Protein AF-0000000079915700 (afdb_homodimer)

Solvent-accessible surface area (backbone atoms only — not comparable to full-atom values): 70253 Å² total; per-residue (Å²): 129,79,84,61,72,40,55,61,65,87,54,81,86,52,59,34,24,70,40,49,73,77,46,69,54,58,79,73,64,69,54,52,64,50,30,50,51,17,55,50,58,66,35,74,70,48,70,29,42,58,38,40,50,50,40,52,49,50,42,50,50,49,48,72,73,40,76,40,50,78,87,48,44,68,60,30,48,52,44,29,26,35,45,32,32,37,29,43,17,46,44,50,23,16,15,39,46,41,52,65,52,23,47,11,18,38,17,17,29,24,29,50,48,38,42,37,39,41,46,64,70,57,42,56,64,85,54,38,55,60,51,23,23,49,49,14,22,53,56,15,36,52,54,9,45,44,30,40,73,67,62,40,58,38,60,63,54,20,48,33,45,21,43,33,37,36,27,50,17,40,51,54,35,66,75,39,54,77,51,50,66,49,82,70,93,48,69,71,46,48,38,39,66,74,25,62,55,96,86,32,47,32,48,46,45,52,34,51,53,51,48,52,51,51,42,47,40,52,73,73,34,72,64,19,48,52,33,28,41,30,9,62,35,55,66,63,26,45,72,72,66,44,62,56,47,59,52,48,22,50,29,29,20,46,25,16,26,24,16,8,48,24,14,51,55,48,39,44,61,62,66,68,72,60,50,65,44,37,65,65,41,32,56,54,33,50,37,11,27,46,37,14,34,36,36,83,72,19,33,38,64,50,53,67,37,21,42,52,15,27,46,37,52,24,50,50,46,46,28,34,49,58,71,71,48,59,72,51,56,46,48,24,52,47,24,52,49,38,52,53,47,52,52,49,49,53,52,45,54,54,49,44,54,50,46,30,65,68,20,55,67,54,36,33,59,40,72,73,64,76,83,58,75,52,77,45,78,90,46,67,47,35,78,42,56,64,52,56,73,32,49,64,32,33,63,78,70,39,52,20,20,30,17,55,47,68,48,98,87,48,36,37,34,36,17,15,61,85,7,36,27,34,35,20,78,34,74,82,31,60,77,53,45,78,47,27,76,74,42,51,30,29,27,20,55,35,46,42,95,85,70,37,40,32,36,17,16,14,54,60,12,34,32,36,32,45,98,85,27,54,69,40,81,54,41,44,53,41,78,60,61,90,84,52,93,58,81,47,22,53,34,23,16,21,34,12,30,28,42,43,61,87,54,29,35,38,33,16,25,27,24,48,82,43,40,46,90,45,48,64,58,49,69,63,19,49,43,52,45,4,28,34,35,38,28,40,76,85,38,55,40,41,56,50,26,27,31,28,30,35,26,28,9,23,29,53,34,79,74,36,34,30,34,37,36,20,22,29,66,64,13,28,30,33,35,37,24,73,38,73,94,51,46,54,32,34,34,73,46,37,71,52,48,48,27,27,37,28,28,40,28,56,35,30,61,70,33,32,29,32,11,22,32,20,48,68,42,74,65,55,54,51,48,32,60,34,25,67,60,50,42,50,41,65,74,75,41,59,74,89,68,50,86,56,64,59,50,61,41,18,32,36,34,30,30,41,87,79,42,47,79,72,43,51,40,18,28,73,74,33,75,78,55,28,31,25,29,19,40,38,54,55,96,57,28,39,35,32,15,4,59,81,22,40,38,30,36,45,32,80,56,56,74,92,65,51,45,71,49,64,61,71,53,46,29,69,57,80,82,73,65,64,71,71,73,73,71,108,130,79,84,60,72,41,56,62,64,88,52,82,83,52,60,35,24,69,40,46,73,76,46,71,55,58,78,74,64,70,55,53,64,50,29,49,51,16,54,50,59,66,35,74,70,46,71,31,42,57,39,40,51,52,42,52,50,50,42,51,51,48,49,73,73,40,77,40,52,77,86,46,44,68,60,33,47,53,43,29,26,35,45,32,32,38,31,45,18,45,44,51,23,16,14,37,46,42,51,67,51,23,46,11,18,39,17,16,31,24,29,50,48,38,43,37,39,41,46,65,68,58,44,56,64,83,54,38,55,59,49,22,23,49,49,14,22,51,57,14,36,52,56,10,45,44,30,39,74,68,62,42,59,38,61,63,53,19,49,32,44,20,43,32,36,35,27,49,18,40,52,54,34,65,75,39,55,75,51,49,67,51,82,71,94,48,69,72,48,48,39,41,67,71,25,62,54,96,85,32,46,32,50,46,46,54,33,50,53,51,48,52,52,52,42,46,40,49,73,74,34,71,63,18,49,52,33,27,41,31,9,62,36,55,66,64,27,44,74,72,68,44,62,56,46,59,52,48,21,48,29,29,20,45,25,16,26,25,15,8,47,24,13,52,56,48,39,44,62,63,67,68,75,61,50,64,44,39,66,65,41,32,58,54,33,50,38,12,26,47,38,14,35,36,36,83,72,20,33,38,63,49,54,68,37,21,42,52,15,28,47,35,52,25,50,50,47,47,26,33,49,59,71,70,48,60,72,52,56,45,48,25,53,47,25,51,50,40,52,53,47,52,53,48,52,53,51,46,54,53,48,46,54,51,45,30,64,68,20,56,68,56,34,34,60,40,72,73,63,76,83,58,74,52,75,45,78,91,46,68,48,35,80,43,56,66,51,54,73,31,50,64,32,33,64,79,70,38,53,18,20,30,18,54,45,67,50,98,86,47,36,38,34,34,16,15,62,84,7,36,27,34,36,20,79,32,75,81,31,60,79,54,46,79,46,28,74,73,41,52,31,29,26,20,54,35,47,42,95,87,68,36,39,33,35,17,16,15,54,59,11,34,32,35,32,46,99,86,26,54,68,40,82,54,41,42,52,40,77,60,60,89,85,50,91,58,82,49,21,54,33,22,15,23,35,13,31,28,40,42,62,85,54,28,35,38,32,15,24,28,25,48,81,42,42,45,90,44,48,66,57,50,68,63,18,49,43,53,44,3,29,33,34,37,29,40,77,86,39,56,40,42,56,51,27,27,31,27,30,34,25,28,10,23,27,52,34,79,73,36,36,31,36,37,36,20,22,29,66,63,13,31,30,32,36,36,24,74,38,72,95,52,46,54,33,35,33,72,45,36,70,51,47,49,28,26,38,27,27,43,28,56,35,31,60,69,34,31,29,32,12,21,33,21,49,67,42,76,65,53,55,52,49,32,59,33,25,68,59,52,40,50,42,65,74,74,39,58,75,88,70,51,87,56,65,58,50,62,40,21,33,37,33,30,30,41,86,80,41,48,78,71,42,50,40,19,27,73,76,32,75,77,52,29,30,26,29,20,40,39,54,56,98,57,27,39,35,33,16,4,58,82,22,41,36,30,35,45,34,80,55,56,76,90,63,52,45,67,49,64,59,69,54,47,31,68,58,79,84,74,64,66,71,71,73,71,72,108

pLDDT: mean 88.09, std 10.74, range [24.89, 98.62]

Nearest PDB structures (foldseek):
  8kg3-assembly9_I  TM=8.104E-01  e=1.208E-16  Oryza sativa Japonica Group
  6s5u-assembly3_B  TM=8.094E-01  e=1.417E-15  Ophiorrhiza pumila
  3e5z-assembly2_B  TM=7.917E-01  e=1.517E-10  Deinococcus radiodurans
  7lb8-assembly1_B  TM=5.459E-01  e=9.182E-03  Escherichia coli K-12
  6v4u-assembly1_C  TM=4.472E-01  e=5.820E-03  Homo sapiens

Radius of gyration: 44.06 Å; Cα contacts (8 Å, |Δi|>4): 3462; chains: 2; bounding box: 114×114×82 Å

Secondary structure (DSSP, 8-state):
-----B---S-TTS-SEEGGGGGT--GGGGS-HHHHHHHHHHSHHHHTHHHHHHHHHHHHHHHHHSS--GGGHHHHHHHHHHHHHHHHHHHHHHHTT---TTHHHHHHHHHHHHHIIIIIS---HHHHHHHHHHHHHHHHHHHHHHHHTS---HHHHHHHHHHHHHHHHHHHHHHTHHHHTS----HHHHHHHH-EETTEEHHHHHHHHHHHHHHHHHHHSHHHHHHHHHHH-HHHHHHTT--HHHHHHHHHHHHHHHHHHHHHHHHHHH----TTTTTTHHHHHHHHHHHTT--SSSS---HHHHHHHHHHHHHHHHHHHHTT--HHHHHHHHHHHHHHHHHHHHHHHHHHHHHHHHHS--PPP----PPP-TT-TTSTT----TTTTPPEESTTT-S----EEE-TT-EEEEE-TTSEEEEEESTT-SS-EEEEE--SEEEEEEE-TTSPEEEEEETTEEEEE-TT--EEEEE-B-PPPTT-SS---B---EEEEEE-TTS-EEEEE--SSS-GGGHHHHHHH--S-EEEEEE-TTS-EEEEEEEESSEEEEEE-TTSSEEEEEEGGGTEEEEEE-SSTTTT-EEEEE-S-SEEE---EE-TTS-EEEEEEEE--HHHHHHHH-HHHHHHHHHHS-GGG-----TT--EEEEE-TTS-EEEEEE-SS-SS-S---EEEEETTEEEEE-TT-SSEEEEEPPGGG--S--TTSPTTSS----TTTT--/-----B---S-TTS-SEEGGGGGT--GGGGS-HHHHHHHHHHSHHHHTHHHHHHHHHHHHHHHHHSS--GGGHHHHHHHHHHHHHHHHHHHHHHHTT---TTHHHHHHHHHHHHHIIIIIS---HHHHHHHHHHHHHHHHHHHHHHHHTS---HHHHHHHHHHHHHHHHHHHHHHTHHHHTS----HHHHHHHH-EETTEEHHHHHHHHHHHHHHHHHHHSHHHHHHHHHHH-HHHHHHTT--HHHHHHHHHHHHHHHHHHHHHHHHHHH----TTTTTTHHHHHHHHHHHTT--SSSS---HHHHHHHHHHHHHHHHHHHHTT--HHHHHHHHHHHHHHHHHHHHHHHHHHHHHHHHHS--PPP----PPP-TT-TTSTT----TTTTPPEESTTT-S--S-EEE-TT-EEEEE-TTSEEEEEESTT-SS-EEEEE--SEEEEEEE-TTSPEEEEEETTEEEEE-TT--EEEEE-B-PPPTT-SS---B---EEEEEE-TTS-EEEEE--SSS-GGGHHHHHHH--S-EEEEEE-TTS-EEEEEEEESSEEEEEE-TTSSEEEEEEGGGTEEEEEE-SSTTTT-EEEEE-S-SEEE---EE-TTS-EEEEEEEE--HHHHHHHH-HHHHHHHHHHS-GGG-----TT--EEEEE-TTS-EEEEEE-SS-SS-S---EEEEETTEEEEE-TT-SSEEEEEPPGGG--S--TTSPTTSS----TTTT--

Foldseek 3Di:
DPQDKWFDDPPPLDFAIACQVVQVDDPVLQDLVLQVLLLVLPDQVVLLPVLLVVLVVLLVCLVVPFPQDPVCVLVLLLLLLLLLLLLLLQLLLLQLQAGALQLLLLLLQLLLQLLCCCQPVNDDNVCSQVVSLQSLLVLLLVLLCCCLPVVDHRPVSNVVSSVVSLVVSQVSLVVCVVRSPDDDDDPVLQCQQPNADPNHRNSNVVSVVVQVVSQCCLPPHPLVVLSLVNLVPVVVSVVVPRPSSVSNSVSSSSSSSSSSNSSSSCCSVPVDSDSCGSPPSSLLLVLLQVSLSRDNSHNDGGSVSSSSSSSSLSSLVSRCVSVVHDPVVSSVVSVVSSVVSVVVSVVSVVVSVVSSVLSNFRAGFGAADDADDLCDPPDLSPADAQQVPFDWAQFQNAAAFQDWDAAPQGWIWTWAQQQFIWIANHRPRNPTDGLERRDAGWAAWAAFQVRWIWTQHAQAGIWTADPNHYIHHLEFFADASPPDSDGQTGQHAWHYWYAFPQRKIKTKRQASPDTNVVVLSLLLRQWQGIFIWIADPVRHIGTNYGRARRWAAWDQAQQRQWIWIFRQSQQFIWIAGCDDPCHRMITTQAGRHQAGWHYWFDAQARWIKIKGQAGDDPVNSVCSRPSVVSSVCVVVDPSVPDPRGQSQWMKMWIAHPNRHTDHIHTNPVSPQPRGWRDWYDDLQWIWTGGRRHSTIGIGGHDPVRHHQHDRNHHRPPPPRDDPVVSVD/DPQDKWFDDPPPLDFAIACQVVQVDDPVLQDLVLQVLLLVLPDQVVLLPVLLVVLVVLLVVLVVPFPQDPVCVLVLLLLLLLLLLLLLLQLLLLQLQAGALQLLLLLLQLLLQLLCCCQPVNDDNVCSQVVSLQSLLVLLLVLLCCCLPVVDHRPVSNVVSSVVSLVVSQVSLVVCVVRSPDDDDDPVLQCQQPNDDPNHRNSNVVSVVVQVVSQCCLPPHPLVVLSLVNLVPVVVSVVVPRPSSVSNSVSSSSSSSSSSNSSSSCCSVPVDSDSCGSPCSSLLLVLLQVSLSRDNSHNDGGSVSSSSSSSSLSSLVSRCVSVVHDVVVSSVVSVVSSVVSVVVSVVCVVVSVVSSVLSNFRAGFGAADDADDLCDPPDLSPADAQQVPFDWAQFQNAAAFQEWDAAPQGWIWTWAQQQFIWIANHRPRNPTDGLERRDAGWAAWAAFQVRWIWTQHAQAGIWTADPNHYIHHLEFFADASPPDSDGQTGQHAWHYWYAFPQRKIKTKRQASPDTNVVVLSLLLRQWQGIFIWIADPVSHIGTNYGRARRWAAWDQAQQRQWIWIFRQSQQFIWIAGCDDPCHRMITTQGGRHQAGWHYWFDAQARKIKIKGQAGDDPVNSVCSRPSVVSSVCVVVDDSVPDPRGQSQWMKMWIAHPNRHTDHIHTNPVSPQPRGWRDWYDDLQWIWTGGRRHSTIGIGGHDPVRHHQADRNHHRPPPPRPDPVVSVD

Structure (mmCIF, N/CA/C/O backbone):
data_AF-0000000079915700-model_v1
#
loop_
_entity.id
_entity.type
_entity.pdbx_description
1 polymer 'Strictosidine synthase conserved region domain-containing protein'
#
loop_
_atom_site.group_PDB
_atom_site.id
_atom_site.type_symbol
_atom_site.label_atom_id
_atom_site.label_alt_id
_atom_site.label_comp_id
_atom_site.label_asym_id
_atom_site.label_entity_id
_atom_site.label_seq_id
_atom_site.pdbx_PDB_ins_code
_atom_site.Cartn_x
_atom_site.Cartn_y
_atom_site.Cartn_z
_atom_site.occupancy
_atom_site.B_iso_or_equiv
_atom_site.auth_seq_id
_atom_site.auth_comp_id
_atom_site.auth_asym_id
_atom_site.auth_atom_id
_atom_site.pdbx_PDB_model_num
ATOM 1 N N . MET A 1 1 ? -24.891 -38.25 -36.438 1 33.97 1 MET A N 1
ATOM 2 C CA . MET A 1 1 ? -24.406 -38.469 -35.094 1 33.97 1 MET A CA 1
ATOM 3 C C . MET A 1 1 ? -24.109 -39.969 -34.844 1 33.97 1 MET A C 1
ATOM 5 O O . MET A 1 1 ? -25 -40.812 -35 1 33.97 1 MET A O 1
ATOM 9 N N . THR A 1 2 ? -22.984 -40.406 -35.219 1 41.81 2 THR A N 1
ATOM 10 C CA . THR A 1 2 ? -22.641 -41.812 -35.281 1 41.81 2 THR A CA 1
ATOM 11 C C . THR A 1 2 ? -22.828 -42.469 -33.906 1 41.81 2 THR A C 1
ATOM 13 O O . THR A 1 2 ? -22.531 -41.875 -32.875 1 41.81 2 THR A O 1
ATOM 16 N N . THR A 1 3 ? -23.797 -43.344 -33.781 1 53.81 3 THR A N 1
ATOM 17 C CA . THR A 1 3 ? -24.094 -44.25 -32.688 1 53.81 3 THR A CA 1
ATOM 18 C C . THR A 1 3 ? -22.812 -44.969 -32.219 1 53.81 3 THR A C 1
ATOM 20 O O . THR A 1 3 ? -22.453 -46.031 -32.719 1 53.81 3 THR A O 1
ATOM 23 N N . THR A 1 4 ? -21.875 -44.188 -31.75 1 64.56 4 THR A N 1
ATOM 24 C CA . THR A 1 4 ? -20.578 -44.781 -31.453 1 64.56 4 THR A CA 1
ATOM 25 C C . THR A 1 4 ? -20.594 -45.438 -30.078 1 64.56 4 THR A C 1
ATOM 27 O O . THR A 1 4 ? -21.016 -44.844 -29.094 1 64.56 4 THR A O 1
ATOM 30 N N . THR A 1 5 ? -20.531 -46.719 -30.031 1 71.31 5 THR A N 1
ATOM 31 C CA . THR A 1 5 ? -20.297 -47.562 -28.859 1 71.31 5 THR A CA 1
ATOM 32 C C . THR A 1 5 ? -18.828 -47.469 -28.422 1 71.31 5 THR A C 1
ATOM 34 O O . THR A 1 5 ? -17.938 -47.594 -29.25 1 71.31 5 THR A O 1
ATOM 37 N N . LEU A 1 6 ? -18.672 -47.031 -27.062 1 79 6 LEU A N 1
ATOM 38 C CA . LEU A 1 6 ? -17.312 -46.844 -26.578 1 79 6 LEU A CA 1
ATOM 39 C C . LEU A 1 6 ? -16.969 -47.875 -25.5 1 79 6 LEU A C 1
ATOM 41 O O . LEU A 1 6 ? -17.859 -48.312 -24.766 1 79 6 LEU A O 1
ATOM 45 N N . ARG A 1 7 ? -15.664 -48.344 -25.469 1 76.06 7 ARG A N 1
ATOM 46 C CA . ARG A 1 7 ? -15.133 -49.219 -24.438 1 76.06 7 ARG A CA 1
ATOM 47 C C . ARG A 1 7 ? -13.844 -48.656 -23.844 1 76.06 7 ARG A C 1
ATOM 49 O O . ARG A 1 7 ? -13.219 -47.781 -24.438 1 76.06 7 ARG A O 1
ATOM 56 N N . ARG A 1 8 ? -13.562 -49.062 -22.609 1 74.81 8 ARG A N 1
ATOM 57 C CA . ARG A 1 8 ? -12.312 -48.625 -21.984 1 74.81 8 ARG A CA 1
ATOM 58 C C . ARG A 1 8 ? -11.109 -49.062 -22.812 1 74.81 8 ARG A C 1
ATOM 60 O O . ARG A 1 8 ? -11.016 -50.25 -23.219 1 74.81 8 ARG A O 1
ATOM 67 N N . GLY A 1 9 ? -10.289 -48.188 -23.266 1 64.25 9 GLY A N 1
ATOM 68 C CA . GLY A 1 9 ? -9.094 -48.5 -24.047 1 64.25 9 GLY A CA 1
ATOM 69 C C . GLY A 1 9 ? -7.949 -49 -23.188 1 64.25 9 GLY A C 1
ATOM 70 O O . GLY A 1 9 ? -8.039 -49 -21.953 1 64.25 9 GLY A O 1
ATOM 71 N N . PRO A 1 10 ? -6.992 -49.625 -23.781 1 59.62 10 PRO A N 1
ATOM 72 C CA . PRO A 1 10 ? -5.859 -50.25 -23.094 1 59.62 10 PRO A CA 1
ATOM 73 C C . PRO A 1 10 ? -4.875 -49.219 -22.516 1 59.62 10 PRO A C 1
ATOM 75 O O . PRO A 1 10 ? -3.979 -49.594 -21.75 1 59.62 10 PRO A O 1
ATOM 78 N N . ASN A 1 11 ? -5.008 -48 -22.797 1 57.69 11 ASN A N 1
ATOM 79 C CA . ASN A 1 11 ? -4.039 -47 -22.344 1 57.69 11 ASN A CA 1
ATOM 80 C C . ASN A 1 11 ? -4.125 -46.781 -20.844 1 57.69 11 ASN A C 1
ATOM 82 O O . ASN A 1 11 ? -5.137 -46.312 -20.328 1 57.69 11 ASN A O 1
ATOM 86 N N . PRO A 1 12 ? -3.145 -47.281 -20.172 1 56.75 12 PRO A N 1
ATOM 87 C CA . PRO A 1 12 ? -3.152 -47.219 -18.719 1 56.75 12 PRO A CA 1
ATOM 88 C C . PRO A 1 12 ? -3.203 -45.781 -18.188 1 56.75 12 PRO A C 1
ATOM 90 O O . PRO A 1 12 ? -3.58 -45.562 -17.031 1 56.75 12 PRO A O 1
ATOM 93 N N . LEU A 1 13 ? -2.854 -44.906 -19 1 60.78 13 LEU A N 1
ATOM 94 C CA . LEU A 1 13 ? -2.842 -43.531 -18.516 1 60.78 13 LEU A CA 1
ATOM 95 C C . LEU A 1 13 ? -4.246 -42.938 -18.531 1 60.78 13 LEU A C 1
ATOM 97 O O . LEU A 1 13 ? -4.508 -41.906 -17.875 1 60.78 13 LEU A O 1
ATOM 101 N N . ARG A 1 14 ? -5.055 -43.656 -19.312 1 63 14 ARG A N 1
ATOM 102 C CA . ARG A 1 14 ? -6.41 -43.125 -19.422 1 63 14 ARG A CA 1
ATOM 103 C C . ARG A 1 14 ? -7.312 -43.688 -18.328 1 63 14 ARG A C 1
ATOM 105 O O . ARG A 1 14 ? -7.277 -44.875 -18.047 1 63 14 ARG A O 1
ATOM 112 N N . ARG A 1 15 ? -7.809 -42.781 -17.719 1 75.12 15 ARG A N 1
ATOM 113 C CA . ARG A 1 15 ? -8.711 -43.125 -16.625 1 75.12 15 ARG A CA 1
ATOM 114 C C . ARG A 1 15 ? -10.148 -43.281 -17.125 1 75.12 15 ARG A C 1
ATOM 116 O O . ARG A 1 15 ? -10.773 -42.281 -17.516 1 75.12 15 ARG A O 1
ATOM 123 N N . GLY A 1 16 ? -10.641 -44.5 -17.25 1 82.06 16 GLY A N 1
ATOM 124 C CA . GLY A 1 16 ? -12.016 -44.781 -17.609 1 82.06 16 GLY A CA 1
ATOM 125 C C . GLY A 1 16 ? -12.273 -44.719 -19.109 1 82.06 16 GLY A C 1
ATOM 126 O O . GLY A 1 16 ? -11.328 -44.75 -19.906 1 82.06 16 GLY A O 1
ATOM 127 N N . ILE A 1 17 ? -13.492 -44.719 -19.562 1 90.06 17 ILE A N 1
ATOM 128 C CA . ILE A 1 17 ? -13.906 -44.625 -20.953 1 90.06 17 ILE A CA 1
ATOM 129 C C . ILE A 1 17 ? -13.766 -43.188 -21.469 1 90.06 17 ILE A C 1
ATOM 131 O O . ILE A 1 17 ? -14.172 -42.25 -20.781 1 90.06 17 ILE A O 1
ATOM 135 N N . ASP A 1 18 ? -13.219 -43.031 -22.562 1 88.5 18 ASP A N 1
ATOM 136 C CA . ASP A 1 18 ? -13.07 -41.719 -23.172 1 88.5 18 ASP A CA 1
ATOM 137 C C . ASP A 1 18 ? -14.312 -41.312 -23.969 1 88.5 18 ASP A C 1
ATOM 139 O O . ASP A 1 18 ? -14.523 -41.812 -25.078 1 88.5 18 ASP A O 1
ATOM 143 N N . ALA A 1 19 ? -15.016 -40.406 -23.516 1 86.94 19 ALA A N 1
ATOM 144 C CA . ALA A 1 19 ? -16.281 -40.031 -24.125 1 86.94 19 ALA A CA 1
ATOM 145 C C . ALA A 1 19 ? -16.078 -38.906 -25.156 1 86.94 19 ALA A C 1
ATOM 147 O O . ALA A 1 19 ? -17.047 -38.438 -25.75 1 86.94 19 ALA A O 1
ATOM 148 N N . TYR A 1 20 ? -14.922 -38.562 -25.406 1 87.06 20 TYR A N 1
ATOM 149 C CA . TYR A 1 20 ? -14.656 -37.438 -26.281 1 87.06 20 TYR A CA 1
ATOM 150 C C . TYR A 1 20 ? -15.266 -37.656 -27.672 1 87.06 20 TYR A C 1
ATOM 152 O O . TYR A 1 20 ? -15.75 -36.719 -28.297 1 87.06 20 TYR A O 1
ATOM 160 N N . ARG A 1 21 ? -15.234 -38.844 -28.094 1 81.5 21 ARG A N 1
ATOM 161 C CA . ARG A 1 21 ? -15.719 -39.156 -29.438 1 81.5 21 ARG A CA 1
ATOM 162 C C . ARG A 1 21 ? -17.203 -38.844 -29.578 1 81.5 21 ARG A C 1
ATOM 164 O O . ARG A 1 21 ? -17.703 -38.625 -30.688 1 81.5 21 ARG A O 1
ATOM 171 N N . MET A 1 22 ? -17.828 -38.75 -28.5 1 77.5 22 MET A N 1
ATOM 172 C CA . MET A 1 22 ? -19.266 -38.469 -28.5 1 77.5 22 MET A CA 1
ATOM 173 C C . MET A 1 22 ? -19.531 -37 -28.828 1 77.5 22 MET A C 1
ATOM 175 O O . MET A 1 22 ? -20.641 -36.625 -29.188 1 77.5 22 MET A O 1
ATOM 179 N N . THR A 1 23 ? -18.547 -36.156 -28.766 1 76 23 THR A N 1
ATOM 180 C CA . THR A 1 23 ? -18.703 -34.75 -29.016 1 76 23 THR A CA 1
ATOM 181 C C . THR A 1 23 ? -18.703 -34.469 -30.516 1 76 23 THR A C 1
ATOM 183 O O . THR A 1 23 ? -19.172 -33.406 -30.953 1 76 23 THR A O 1
ATOM 186 N N . GLY A 1 24 ? -18.203 -35.375 -31.266 1 71.62 24 GLY A N 1
ATOM 187 C CA . GLY A 1 24 ? -18.078 -35.156 -32.688 1 71.62 24 GLY A CA 1
ATOM 188 C C . GLY A 1 24 ? -16.953 -34.188 -33.062 1 71.62 24 GLY A C 1
ATOM 189 O O . GLY A 1 24 ? -16.859 -33.75 -34.219 1 71.62 24 GLY A O 1
ATOM 190 N N . GLY A 1 25 ? -16.234 -33.812 -32.094 1 74.12 25 GLY A N 1
ATOM 191 C CA . GLY A 1 25 ? -15.18 -32.844 -32.312 1 74.12 25 GLY A CA 1
ATOM 192 C C . GLY A 1 25 ? -13.953 -33.438 -32.969 1 74.12 25 GLY A C 1
ATOM 193 O O . GLY A 1 25 ? -13.805 -34.656 -33 1 74.12 25 GLY A O 1
ATOM 194 N N . ARG A 1 26 ? -13.117 -32.594 -33.562 1 78.69 26 ARG A N 1
ATOM 195 C CA . ARG A 1 26 ? -11.852 -33 -34.188 1 78.69 26 ARG A CA 1
ATOM 196 C C . ARG A 1 26 ? -10.828 -33.375 -33.094 1 78.69 26 ARG A C 1
ATOM 198 O O . ARG A 1 26 ? -10.922 -32.906 -31.969 1 78.69 26 ARG A O 1
ATOM 205 N N . VAL A 1 27 ? -9.961 -34.188 -33.406 1 79.5 27 VAL A N 1
ATOM 206 C CA . VAL A 1 27 ? -8.914 -34.625 -32.5 1 79.5 27 VAL A CA 1
ATOM 207 C C . VAL A 1 27 ? -8.109 -33.438 -32 1 79.5 27 VAL A C 1
ATOM 209 O O . VAL A 1 27 ? -7.688 -33.406 -30.844 1 79.5 27 VAL A O 1
ATOM 212 N N . SER A 1 28 ? -7.965 -32.469 -32.875 1 78.75 28 SER A N 1
ATOM 213 C CA . SER A 1 28 ? -7.184 -31.281 -32.5 1 78.75 28 SER A CA 1
ATOM 214 C C . SER A 1 28 ? -7.898 -30.438 -31.453 1 78.75 28 SER A C 1
ATOM 216 O O . SER A 1 28 ? -7.258 -29.703 -30.703 1 78.75 28 SER A O 1
ATOM 218 N N . ASP A 1 29 ? -9.219 -30.656 -31.312 1 78.44 29 ASP A N 1
ATOM 219 C CA . ASP A 1 29 ? -10.008 -29.844 -30.391 1 78.44 29 ASP A CA 1
ATOM 220 C C . ASP A 1 29 ? -9.953 -30.406 -28.984 1 78.44 29 ASP A C 1
ATOM 222 O O . ASP A 1 29 ? -10.461 -29.781 -28.047 1 78.44 29 ASP A O 1
ATOM 226 N N . ARG A 1 30 ? -9.32 -31.484 -28.969 1 79.75 30 ARG A N 1
ATOM 227 C CA . ARG A 1 30 ? -9.195 -32.094 -27.656 1 79.75 30 ARG A CA 1
ATOM 228 C C . ARG A 1 30 ? -8.32 -31.266 -26.734 1 79.75 30 ARG A C 1
ATOM 230 O O . ARG A 1 30 ? -8.578 -31.188 -25.531 1 79.75 30 ARG A O 1
ATOM 237 N N . ILE A 1 31 ? -7.355 -30.703 -27.453 1 80.31 31 ILE A N 1
ATOM 238 C CA . ILE A 1 31 ? -6.422 -29.922 -26.656 1 80.31 31 ILE A CA 1
ATOM 239 C C . ILE A 1 31 ? -6.895 -28.469 -26.609 1 80.31 31 ILE A C 1
ATOM 241 O O . ILE A 1 31 ? -7.117 -27.844 -27.641 1 80.31 31 ILE A O 1
ATOM 245 N N . ALA A 1 32 ? -7.141 -28.016 -25.375 1 85.19 32 ALA A N 1
ATOM 246 C CA . ALA A 1 32 ? -7.445 -26.594 -25.188 1 85.19 32 ALA A CA 1
ATOM 247 C C . ALA A 1 32 ? -6.176 -25.75 -25.234 1 85.19 32 ALA A C 1
ATOM 249 O O . ALA A 1 32 ? -5.543 -25.5 -24.203 1 85.19 32 ALA A O 1
ATOM 250 N N . ARG A 1 33 ? -5.816 -25.297 -26.359 1 83.62 33 ARG A N 1
ATOM 251 C CA . ARG A 1 33 ? -4.52 -24.656 -26.578 1 83.62 33 ARG A CA 1
ATOM 252 C C . ARG A 1 33 ? -4.367 -23.406 -25.719 1 83.62 33 ARG A C 1
ATOM 254 O O . ARG A 1 33 ? -3.338 -23.219 -25.062 1 83.62 33 ARG A O 1
ATOM 261 N N . TYR A 1 34 ? -5.387 -22.531 -25.766 1 85.5 34 TYR A N 1
ATOM 262 C CA . TYR A 1 34 ? -5.285 -21.266 -25.031 1 85.5 34 TYR A CA 1
ATOM 263 C C . TYR A 1 34 ? -5.277 -21.516 -23.516 1 85.5 34 TYR A C 1
ATOM 265 O O . TYR A 1 34 ? -4.449 -20.953 -22.797 1 85.5 34 TYR A O 1
ATOM 273 N N . ARG A 1 35 ? -6.074 -22.359 -23.156 1 85.31 35 ARG A N 1
ATOM 274 C CA . ARG A 1 35 ? -6.156 -22.672 -21.734 1 85.31 35 ARG A CA 1
ATOM 275 C C . ARG A 1 35 ? -4.883 -23.344 -21.25 1 85.31 35 ARG A C 1
ATOM 277 O O . ARG A 1 35 ? -4.434 -23.094 -20.125 1 85.31 35 ARG A O 1
ATOM 284 N N . THR A 1 36 ? -4.367 -24.203 -22.031 1 86.62 36 THR A N 1
ATOM 285 C CA . THR A 1 36 ? -3.129 -24.875 -21.672 1 86.62 36 THR A CA 1
ATOM 286 C C . THR A 1 36 ? -2 -23.859 -21.469 1 86.62 36 THR A C 1
ATOM 288 O O . THR A 1 36 ? -1.229 -23.969 -20.516 1 86.62 36 THR A O 1
ATOM 291 N N . VAL A 1 37 ? -1.989 -22.969 -22.297 1 86.06 37 VAL A N 1
ATOM 292 C CA . VAL A 1 37 ? -0.974 -21.922 -22.188 1 86.06 37 VAL A CA 1
ATOM 293 C C . VAL A 1 37 ? -1.213 -21.094 -20.922 1 86.06 37 VAL A C 1
ATOM 295 O O . VAL A 1 37 ? -0.269 -20.781 -20.203 1 86.06 37 VAL A O 1
ATOM 298 N N . SER A 1 38 ? -2.418 -20.797 -20.719 1 85.75 38 SER A N 1
ATOM 299 C CA . SER A 1 38 ? -2.773 -20.062 -19.516 1 85.75 38 SER A CA 1
ATOM 300 C C . SER A 1 38 ? -2.367 -20.828 -18.266 1 85.75 38 SER A C 1
ATOM 302 O O . SER A 1 38 ? -1.768 -20.266 -17.344 1 85.75 38 SER A O 1
ATOM 304 N N . ASP A 1 39 ? -2.65 -22.109 -18.281 1 86.19 39 ASP A N 1
ATOM 305 C CA . ASP A 1 39 ? -2.314 -22.953 -17.141 1 86.19 39 ASP A CA 1
ATOM 306 C C . ASP A 1 39 ? -0.802 -23.031 -16.953 1 86.19 39 ASP A C 1
ATOM 308 O O . ASP A 1 39 ? -0.314 -23.031 -15.82 1 86.19 39 ASP A O 1
ATOM 312 N N . LEU A 1 40 ? -0.169 -23.078 -17.969 1 82.94 40 LEU A N 1
ATOM 313 C CA . LEU A 1 40 ? 1.288 -23.125 -17.922 1 82.94 40 LEU A CA 1
ATOM 314 C C . LEU A 1 40 ? 1.859 -21.844 -17.344 1 82.94 40 LEU A C 1
ATOM 316 O O . LEU A 1 40 ? 2.75 -21.875 -16.5 1 82.94 40 LEU A O 1
ATOM 320 N N . PHE A 1 41 ? 1.289 -20.781 -17.719 1 81.94 41 PHE A N 1
ATOM 321 C CA . PHE A 1 41 ? 1.761 -19.453 -17.312 1 81.94 41 PHE A CA 1
ATOM 322 C C . PHE A 1 41 ? 1.431 -19.203 -15.844 1 81.94 41 PHE A C 1
ATOM 324 O O . PHE A 1 41 ? 2.049 -18.344 -15.203 1 81.94 41 PHE A O 1
ATOM 331 N N . GLU A 1 42 ? 0.492 -19.953 -15.367 1 78.56 42 GLU A N 1
ATOM 332 C CA . GLU A 1 42 ? 0.088 -19.766 -13.977 1 78.56 42 GLU A CA 1
ATOM 333 C C . GLU A 1 42 ? 0.993 -20.547 -13.023 1 78.56 42 GLU A C 1
ATOM 335 O O . GLU A 1 42 ? 1.002 -20.297 -11.82 1 78.56 42 GLU A O 1
ATOM 340 N N . LYS A 1 43 ? 1.711 -21.438 -13.625 1 76.94 43 LYS A N 1
ATOM 341 C CA . LYS A 1 43 ? 2.59 -22.234 -12.781 1 76.94 43 LYS A CA 1
ATOM 342 C C . LYS A 1 43 ? 3.707 -21.375 -12.188 1 76.94 43 LYS A C 1
ATOM 344 O O . LYS A 1 43 ? 4.234 -20.484 -12.852 1 76.94 43 LYS A O 1
ATOM 349 N N . ARG A 1 44 ? 4.086 -21.688 -10.977 1 69.44 44 ARG A N 1
ATOM 350 C CA . ARG A 1 44 ? 5.078 -20.922 -10.234 1 69.44 44 ARG A CA 1
ATOM 351 C C . ARG A 1 44 ? 6.438 -20.969 -10.922 1 69.44 44 ARG A C 1
ATOM 353 O O . ARG A 1 44 ? 7.164 -19.984 -10.938 1 69.44 44 ARG A O 1
ATOM 360 N N . TRP A 1 45 ? 6.754 -22.156 -11.5 1 69.88 45 TRP A N 1
ATOM 361 C CA . TRP A 1 45 ? 8.086 -22.297 -12.086 1 69.88 45 TRP A CA 1
ATOM 362 C C . TRP A 1 45 ? 8.203 -21.5 -13.383 1 69.88 45 TRP A C 1
ATOM 364 O O . TRP A 1 45 ? 9.305 -21.234 -13.852 1 69.88 45 TRP A O 1
ATOM 374 N N . MET A 1 46 ? 7.062 -21.078 -13.945 1 74.12 46 MET A N 1
ATOM 375 C CA . MET A 1 46 ? 7.074 -20.281 -15.164 1 74.12 46 MET A CA 1
ATOM 376 C C . MET A 1 46 ? 7.496 -18.844 -14.867 1 74.12 46 MET A C 1
ATOM 378 O O . MET A 1 46 ? 7.949 -18.125 -15.758 1 74.12 46 MET A O 1
ATOM 382 N N . GLU A 1 47 ? 7.383 -18.484 -13.664 1 71.94 47 GLU A N 1
ATOM 383 C CA . GLU A 1 47 ? 7.777 -17.125 -13.281 1 71.94 47 GLU A CA 1
ATOM 384 C C . GLU A 1 47 ? 9.273 -16.906 -13.469 1 71.94 47 GLU A C 1
ATOM 386 O O . GLU A 1 47 ? 9.703 -15.844 -13.922 1 71.94 47 GLU A O 1
ATOM 391 N N . GLY A 1 48 ? 10.094 -17.906 -13.227 1 71.56 48 GLY A N 1
ATOM 392 C CA . GLY A 1 48 ? 11.539 -17.781 -13.344 1 71.56 48 GLY A CA 1
ATOM 393 C C . GLY A 1 48 ? 12.094 -18.406 -14.609 1 71.56 48 GLY A C 1
ATOM 394 O O . GLY A 1 48 ? 13.305 -18.438 -14.82 1 71.56 48 GLY A O 1
ATOM 395 N N . ALA A 1 49 ? 11.141 -18.906 -15.43 1 72.44 49 ALA A N 1
ATOM 396 C CA . ALA A 1 49 ? 11.594 -19.625 -16.609 1 72.44 49 ALA A CA 1
ATOM 397 C C . ALA A 1 49 ? 12.211 -18.688 -17.641 1 72.44 49 ALA A C 1
ATOM 399 O O . ALA A 1 49 ? 13.25 -18.984 -18.234 1 72.44 49 ALA A O 1
ATOM 400 N N . VAL A 1 50 ? 11.625 -17.531 -17.75 1 72.56 50 VAL A N 1
ATOM 401 C CA . VAL A 1 50 ? 12.094 -16.609 -18.781 1 72.56 50 VAL A CA 1
ATOM 402 C C . VAL A 1 50 ? 13.445 -16.031 -18.375 1 72.56 50 VAL A C 1
ATOM 404 O O . VAL A 1 50 ? 14.414 -16.094 -19.141 1 72.56 50 VAL A O 1
ATOM 407 N N . PRO A 1 51 ? 13.602 -15.555 -17.156 1 74.44 51 PRO A N 1
ATOM 408 C CA . PRO A 1 51 ? 14.938 -15.102 -16.766 1 74.44 51 PRO A CA 1
ATOM 409 C C . PRO A 1 51 ? 15.992 -16.203 -16.859 1 74.44 51 PRO A C 1
ATOM 411 O O . PRO A 1 51 ? 17.141 -15.938 -17.234 1 74.44 51 PRO A O 1
ATOM 414 N N . LEU A 1 52 ? 15.57 -17.406 -16.594 1 78.25 52 LEU A N 1
ATOM 415 C CA . LEU A 1 52 ? 16.5 -18.531 -16.672 1 78.25 52 LEU A CA 1
ATOM 416 C C . LEU A 1 52 ? 16.922 -18.781 -18.109 1 78.25 52 LEU A C 1
ATOM 418 O O . LEU A 1 52 ? 18.109 -18.984 -18.391 1 78.25 52 LEU A O 1
ATOM 422 N N . VAL A 1 53 ? 15.969 -18.672 -19.016 1 79.19 53 VAL A N 1
ATOM 423 C CA . VAL A 1 53 ? 16.266 -18.891 -20.438 1 79.19 53 VAL A CA 1
ATOM 424 C C . VAL A 1 53 ? 17.156 -17.766 -20.953 1 79.19 53 VAL A C 1
ATOM 426 O O . VAL A 1 53 ? 18.078 -18 -21.719 1 79.19 53 VAL A O 1
ATOM 429 N N . LEU A 1 54 ? 16.875 -16.625 -20.516 1 79.25 54 LEU A N 1
ATOM 430 C CA . LEU A 1 54 ? 17.672 -15.469 -20.938 1 79.25 54 LEU A CA 1
ATOM 431 C C . LEU A 1 54 ? 19.094 -15.57 -20.406 1 79.25 54 LEU A C 1
ATOM 433 O O . LEU A 1 54 ? 20.047 -15.25 -21.125 1 79.25 54 LEU A O 1
ATOM 437 N N . ALA A 1 55 ? 19.188 -15.984 -19.156 1 83.31 55 ALA A N 1
ATOM 438 C CA . ALA A 1 55 ? 20.516 -16.156 -18.547 1 83.31 55 ALA A CA 1
ATOM 439 C C . ALA A 1 55 ? 21.328 -17.219 -19.281 1 83.31 55 ALA A C 1
ATOM 441 O O . ALA A 1 55 ? 22.5 -17.016 -19.578 1 83.31 55 ALA A O 1
ATOM 442 N N . LEU A 1 56 ? 20.688 -18.297 -19.625 1 84.69 56 LEU A N 1
ATOM 443 C CA . LEU A 1 56 ? 21.359 -19.391 -20.328 1 84.69 56 LEU A CA 1
ATOM 444 C C . LEU A 1 56 ? 21.734 -18.969 -21.75 1 84.69 56 LEU A C 1
ATOM 446 O O . LEU A 1 56 ? 22.812 -19.297 -22.234 1 84.69 56 LEU A O 1
ATOM 450 N N . SER A 1 57 ? 20.828 -18.172 -22.375 1 85.88 57 SER A N 1
ATOM 451 C CA . SER A 1 57 ? 21.125 -17.656 -23.703 1 85.88 57 SER A CA 1
ATOM 452 C C . SER A 1 57 ? 22.312 -16.703 -23.688 1 85.88 57 SER A C 1
ATOM 454 O O . SER A 1 57 ? 23.172 -16.75 -24.578 1 85.88 57 SER A O 1
ATOM 456 N N . LEU A 1 58 ? 22.344 -15.883 -22.672 1 85.62 58 LEU A N 1
ATOM 457 C CA . LEU A 1 58 ? 23.469 -14.969 -22.516 1 85.62 58 LEU A CA 1
ATOM 458 C C . LEU A 1 58 ? 24.781 -15.734 -22.328 1 85.62 58 LEU A C 1
ATOM 460 O O . LEU A 1 58 ? 25.812 -15.383 -22.906 1 85.62 58 LEU A O 1
ATOM 464 N N . CYS A 1 59 ? 24.734 -16.75 -21.484 1 85.44 59 CYS A N 1
ATOM 465 C CA . CYS A 1 59 ? 25.906 -17.609 -21.266 1 85.44 59 CYS A CA 1
ATOM 466 C C . CYS A 1 59 ? 26.375 -18.234 -22.562 1 85.44 59 CYS A C 1
ATOM 468 O O . CYS A 1 59 ? 27.578 -18.25 -22.859 1 85.44 59 CYS A O 1
ATOM 470 N N . PHE A 1 60 ? 25.469 -18.672 -23.375 1 86.81 60 PHE A N 1
ATOM 471 C CA . PHE A 1 60 ? 25.781 -19.297 -24.656 1 86.81 60 PHE A CA 1
ATOM 472 C C . PHE A 1 60 ? 26.422 -18.297 -25.609 1 86.81 60 PHE A C 1
ATOM 474 O O . PHE A 1 60 ? 27.406 -18.594 -26.281 1 86.81 60 PHE A O 1
ATOM 481 N N . VAL A 1 61 ? 25.891 -17.109 -25.641 1 86.75 61 VAL A N 1
ATOM 482 C CA . VAL A 1 61 ? 26.391 -16.062 -26.531 1 86.75 61 VAL A CA 1
ATOM 483 C C . VAL A 1 61 ? 27.828 -15.703 -26.125 1 86.75 61 VAL A C 1
ATOM 485 O O . VAL A 1 61 ? 28.688 -15.555 -26.984 1 86.75 61 VAL A O 1
ATOM 488 N N . VAL A 1 62 ? 28.094 -15.594 -24.828 1 88.56 62 VAL A N 1
ATOM 489 C CA . VAL A 1 62 ? 29.406 -15.211 -24.344 1 88.56 62 VAL A CA 1
ATOM 490 C C . VAL A 1 62 ? 30.422 -16.297 -24.672 1 88.56 62 VAL A C 1
ATOM 492 O O . VAL A 1 62 ? 31.516 -16.016 -25.141 1 88.56 62 VAL A O 1
ATOM 495 N N . ILE A 1 63 ? 30.016 -17.531 -24.531 1 87.5 63 ILE A N 1
ATOM 496 C CA . ILE A 1 63 ? 30.922 -18.656 -24.797 1 87.5 63 ILE A CA 1
ATOM 497 C C . ILE A 1 63 ? 31.188 -18.75 -26.297 1 87.5 63 ILE A C 1
ATOM 499 O O . ILE A 1 63 ? 32.312 -19.047 -26.719 1 87.5 63 ILE A O 1
ATOM 503 N N . ALA A 1 64 ? 30.266 -18.391 -27.094 1 89 64 ALA A N 1
ATOM 504 C CA . ALA A 1 64 ? 30.359 -18.531 -28.547 1 89 64 ALA A CA 1
ATOM 505 C C . ALA A 1 64 ? 31.125 -17.359 -29.156 1 89 64 ALA A C 1
ATOM 507 O O . ALA A 1 64 ? 31.719 -17.5 -30.234 1 89 64 ALA A O 1
ATOM 508 N N . THR A 1 65 ? 31.172 -16.234 -28.484 1 89.62 65 THR A N 1
ATOM 509 C CA . THR A 1 65 ? 31.688 -15.031 -29.125 1 89.62 65 THR A CA 1
ATOM 510 C C . THR A 1 65 ? 33 -14.586 -28.484 1 89.62 65 THR A C 1
ATOM 512 O O . THR A 1 65 ? 33.625 -13.648 -28.969 1 89.62 65 THR A O 1
ATOM 515 N N . THR A 1 66 ? 33.312 -15.18 -27.375 1 91.19 66 THR A N 1
ATOM 516 C CA . THR A 1 66 ? 34.562 -14.789 -26.703 1 91.19 66 THR A CA 1
ATOM 517 C C . THR A 1 66 ? 35.531 -15.961 -26.625 1 91.19 66 THR A C 1
ATOM 519 O O . THR A 1 66 ? 35.188 -17.078 -27 1 91.19 66 THR A O 1
ATOM 522 N N . ASP A 1 67 ? 36.781 -15.703 -26.141 1 89.19 67 ASP A N 1
ATOM 523 C CA . ASP A 1 67 ? 37.844 -16.719 -26.094 1 89.19 67 ASP A CA 1
ATOM 524 C C . ASP A 1 67 ? 37.781 -17.516 -24.797 1 89.19 67 ASP A C 1
ATOM 526 O O . ASP A 1 67 ? 38.719 -18.219 -24.438 1 89.19 67 ASP A O 1
ATOM 530 N N . VAL A 1 68 ? 36.625 -17.344 -24.125 1 88.19 68 VAL A N 1
ATOM 531 C CA . VAL A 1 68 ? 36.469 -18.109 -22.891 1 88.19 68 VAL A CA 1
ATOM 532 C C . VAL A 1 68 ? 36.344 -19.594 -23.219 1 88.19 68 VAL A C 1
ATOM 534 O O . VAL A 1 68 ? 35.656 -19.969 -24.188 1 88.19 68 VAL A O 1
ATOM 537 N N . GLY A 1 69 ? 37.188 -20.453 -22.688 1 82.12 69 GLY A N 1
ATOM 538 C CA . GLY A 1 69 ? 37.219 -21.875 -23 1 82.12 69 GLY A CA 1
ATOM 539 C C . GLY A 1 69 ? 37.438 -22.75 -21.781 1 82.12 69 GLY A C 1
ATOM 540 O O . GLY A 1 69 ? 37.281 -22.297 -20.641 1 82.12 69 GLY A O 1
ATOM 541 N N . THR A 1 70 ? 37.75 -23.938 -21.969 1 83.31 70 THR A N 1
ATOM 542 C CA . THR A 1 70 ? 37.906 -24.953 -20.938 1 83.31 70 THR A CA 1
ATOM 543 C C . THR A 1 70 ? 39.094 -24.594 -20.016 1 83.31 70 THR A C 1
ATOM 545 O O . THR A 1 70 ? 39.094 -24.969 -18.844 1 83.31 70 THR A O 1
ATOM 548 N N . ALA A 1 71 ? 40 -23.828 -20.484 1 85.56 71 ALA A N 1
ATOM 549 C CA . ALA A 1 71 ? 41.156 -23.422 -19.688 1 85.56 71 ALA A CA 1
ATOM 550 C C . ALA A 1 71 ? 40.75 -22.484 -18.562 1 85.56 71 ALA A C 1
ATOM 552 O O . ALA A 1 71 ? 41.438 -22.406 -17.531 1 85.56 71 ALA A O 1
ATOM 553 N N . ASN A 1 72 ? 39.625 -21.797 -18.734 1 88.69 72 ASN A N 1
ATOM 554 C CA . ASN A 1 72 ? 39.156 -20.844 -17.734 1 88.69 72 ASN A CA 1
ATOM 555 C C . ASN A 1 72 ? 38.188 -21.469 -16.75 1 88.69 72 ASN A C 1
ATOM 557 O O . ASN A 1 72 ? 37.781 -20.844 -15.766 1 88.69 72 ASN A O 1
ATOM 561 N N . ALA A 1 73 ? 37.844 -22.703 -16.922 1 87 73 ALA A N 1
ATOM 562 C CA . ALA A 1 73 ? 36.781 -23.375 -16.172 1 87 73 ALA A CA 1
ATOM 563 C C . ALA A 1 73 ? 37.156 -23.469 -14.688 1 87 73 ALA A C 1
ATOM 565 O O . ALA A 1 73 ? 36.312 -23.188 -13.828 1 87 73 ALA A O 1
ATOM 566 N N . PRO A 1 74 ? 38.469 -23.812 -14.359 1 84.88 74 PRO A N 1
ATOM 567 C CA . PRO A 1 74 ? 38.75 -23.906 -12.93 1 84.88 74 PRO A CA 1
ATOM 568 C C . PRO A 1 74 ? 38.594 -22.562 -12.219 1 84.88 74 PRO A C 1
ATOM 570 O O . PRO A 1 74 ? 38.156 -22.516 -11.07 1 84.88 74 PRO A O 1
ATOM 573 N N . LEU A 1 75 ? 38.906 -21.469 -12.883 1 88.62 75 LEU A N 1
ATOM 574 C CA . LEU A 1 75 ? 38.75 -20.141 -12.289 1 88.62 75 LEU A CA 1
ATOM 575 C C . LEU A 1 75 ? 37.281 -19.781 -12.141 1 88.62 75 LEU A C 1
ATOM 577 O O . LEU A 1 75 ? 36.906 -19.172 -11.141 1 88.62 75 LEU A O 1
ATOM 581 N N . ALA A 1 76 ? 36.562 -20.125 -13.164 1 90.81 76 ALA A N 1
ATOM 582 C CA . ALA A 1 76 ? 35.125 -19.859 -13.109 1 90.81 76 ALA A CA 1
ATOM 583 C C . ALA A 1 76 ? 34.469 -20.625 -11.961 1 90.81 76 ALA A C 1
ATOM 585 O O . ALA A 1 76 ? 33.594 -20.109 -11.273 1 90.81 76 ALA A O 1
ATOM 586 N N . ILE A 1 77 ? 34.938 -21.812 -11.773 1 89.62 77 ILE A N 1
ATOM 587 C CA . ILE A 1 77 ? 34.375 -22.672 -10.727 1 89.62 77 ILE A CA 1
ATOM 588 C C . ILE A 1 77 ? 34.719 -22.078 -9.352 1 89.62 77 ILE A C 1
ATOM 590 O O . ILE A 1 77 ? 33.875 -22.156 -8.438 1 89.62 77 ILE A O 1
ATOM 594 N N . ASP A 1 78 ? 35.875 -21.516 -9.188 1 91.81 78 ASP A N 1
ATOM 595 C CA . ASP A 1 78 ? 36.25 -20.844 -7.945 1 91.81 78 ASP A CA 1
ATOM 596 C C . ASP A 1 78 ? 35.344 -19.656 -7.676 1 91.81 78 ASP A C 1
ATOM 598 O O . ASP A 1 78 ? 34.875 -19.469 -6.551 1 91.81 78 ASP A O 1
ATOM 602 N N . ASP A 1 79 ? 35.062 -18.891 -8.719 1 93.5 79 ASP A N 1
ATOM 603 C CA . ASP A 1 79 ? 34.156 -17.75 -8.594 1 93.5 79 ASP A CA 1
ATOM 604 C C . ASP A 1 79 ? 32.75 -18.203 -8.172 1 93.5 79 ASP A C 1
ATOM 606 O O . ASP A 1 79 ? 32.125 -17.594 -7.316 1 93.5 79 ASP A O 1
ATOM 610 N N . VAL A 1 80 ? 32.312 -19.25 -8.789 1 95.38 80 VAL A N 1
ATOM 611 C CA . VAL A 1 80 ? 30.969 -19.766 -8.539 1 95.38 80 VAL A CA 1
ATOM 612 C C . VAL A 1 80 ? 30.844 -20.203 -7.078 1 95.38 80 VAL A C 1
ATOM 614 O O . VAL A 1 80 ? 29.812 -19.969 -6.445 1 95.38 80 VAL A O 1
ATOM 617 N N . ALA A 1 81 ? 31.906 -20.859 -6.582 1 96.44 81 ALA A N 1
ATOM 618 C CA . ALA A 1 81 ? 31.859 -21.297 -5.191 1 96.44 81 ALA A CA 1
ATOM 619 C C . ALA A 1 81 ? 31.781 -20.109 -4.234 1 96.44 81 ALA A C 1
ATOM 621 O O . ALA A 1 81 ? 30.969 -20.125 -3.297 1 96.44 81 ALA A O 1
ATOM 622 N N . GLU A 1 82 ? 32.562 -19.078 -4.441 1 96.5 82 GLU A N 1
ATOM 623 C CA . GLU A 1 82 ? 32.625 -17.922 -3.559 1 96.5 82 GLU A CA 1
ATOM 624 C C . GLU A 1 82 ? 31.359 -17.078 -3.693 1 96.5 82 GLU A C 1
ATOM 626 O O . GLU A 1 82 ? 30.672 -16.812 -2.703 1 96.5 82 GLU A O 1
ATOM 631 N N . TRP A 1 83 ? 30.984 -16.688 -4.906 1 97.56 83 TRP A N 1
ATOM 632 C CA . TRP A 1 83 ? 29.797 -15.859 -5.137 1 97.56 83 TRP A CA 1
ATOM 633 C C . TRP A 1 83 ? 28.531 -16.656 -4.914 1 97.56 83 TRP A C 1
ATOM 635 O O . TRP A 1 83 ? 27.484 -16.094 -4.566 1 97.56 83 TRP A O 1
ATOM 645 N N . GLY A 1 84 ? 28.641 -17.953 -5.164 1 97.94 84 GLY A N 1
ATOM 646 C CA . GLY A 1 84 ? 27.484 -18.812 -4.918 1 97.94 84 GLY A CA 1
ATOM 647 C C . GLY A 1 84 ? 27.031 -18.797 -3.471 1 97.94 84 GLY A C 1
ATOM 648 O O . GLY A 1 84 ? 25.828 -18.734 -3.193 1 97.94 84 GLY A O 1
ATOM 649 N N . LEU A 1 85 ? 27.984 -18.859 -2.555 1 98.31 85 LEU A N 1
ATOM 650 C CA . LEU A 1 85 ? 27.641 -18.781 -1.137 1 98.31 85 LEU A CA 1
ATOM 651 C C . LEU A 1 85 ? 26.953 -17.469 -0.808 1 98.31 85 LEU A C 1
ATOM 653 O O . LEU A 1 85 ? 25.953 -17.453 -0.083 1 98.31 85 LEU A O 1
ATOM 657 N N . LEU A 1 86 ? 27.469 -16.391 -1.379 1 98.38 86 LEU A N 1
ATOM 658 C CA . LEU A 1 86 ? 26.859 -15.086 -1.164 1 98.38 86 LEU A CA 1
ATOM 659 C C . LEU A 1 86 ? 25.453 -15.039 -1.745 1 98.38 86 LEU A C 1
ATOM 661 O O . LEU A 1 86 ? 24.547 -14.453 -1.145 1 98.38 86 LEU A O 1
ATOM 665 N N . ALA A 1 87 ? 25.297 -15.633 -2.895 1 97.94 87 ALA A N 1
ATOM 666 C CA . ALA A 1 87 ? 24.016 -15.625 -3.578 1 97.94 87 ALA A CA 1
ATOM 667 C C . ALA A 1 87 ? 22.953 -16.375 -2.77 1 97.94 87 ALA A C 1
ATOM 669 O O . ALA A 1 87 ? 21.781 -15.992 -2.75 1 97.94 87 ALA A O 1
ATOM 670 N N . ILE A 1 88 ? 23.391 -17.469 -2.164 1 97.94 88 ILE A N 1
ATOM 671 C CA . ILE A 1 88 ? 22.469 -18.219 -1.32 1 97.94 88 ILE A CA 1
ATOM 672 C C . ILE A 1 88 ? 21.938 -17.328 -0.201 1 97.94 88 ILE A C 1
ATOM 674 O O . ILE A 1 88 ? 20.719 -17.234 0.007 1 97.94 88 ILE A O 1
ATOM 678 N N . GLY A 1 89 ? 22.844 -16.672 0.518 1 98 89 GLY A N 1
ATOM 679 C CA . GLY A 1 89 ? 22.438 -15.773 1.588 1 98 89 GLY A CA 1
ATOM 680 C C . GLY A 1 89 ? 21.547 -14.633 1.112 1 98 89 GLY A C 1
ATOM 681 O O . GLY A 1 89 ? 20.5 -14.359 1.716 1 98 89 GLY A O 1
ATOM 682 N N . LEU A 1 90 ? 21.922 -14.016 0.05 1 97.38 90 LEU A N 1
ATOM 683 C CA . LEU A 1 90 ? 21.188 -12.883 -0.477 1 97.38 90 LEU A CA 1
ATOM 684 C C . LEU A 1 90 ? 19.797 -13.312 -0.964 1 97.38 90 LEU A C 1
ATOM 686 O O . LEU A 1 90 ? 18.828 -12.57 -0.834 1 97.38 90 LEU A O 1
ATOM 690 N N . THR A 1 91 ? 19.703 -14.492 -1.549 1 96.75 91 THR A N 1
ATOM 691 C CA . THR A 1 91 ? 18.422 -15.016 -2.012 1 96.75 91 THR A CA 1
ATOM 692 C C . THR A 1 91 ? 17.438 -15.141 -0.851 1 96.75 91 THR A C 1
ATOM 694 O O . THR A 1 91 ? 16.281 -14.734 -0.966 1 96.75 91 THR A O 1
ATOM 697 N N . VAL A 1 92 ? 17.906 -15.664 0.211 1 97.62 92 VAL A N 1
ATOM 698 C CA . VAL A 1 92 ? 17.047 -15.844 1.371 1 97.62 92 VAL A CA 1
ATOM 699 C C . VAL A 1 92 ? 16.547 -14.484 1.856 1 97.62 92 VAL A C 1
ATOM 701 O O . VAL A 1 92 ? 15.359 -14.328 2.18 1 97.62 92 VAL A O 1
ATOM 704 N N . VAL A 1 93 ? 17.391 -13.516 1.884 1 97.5 93 VAL A N 1
ATOM 705 C CA . VAL A 1 93 ? 17.031 -12.18 2.338 1 97.5 93 VAL A CA 1
ATOM 706 C C . VAL A 1 93 ? 16.016 -11.562 1.376 1 97.5 93 VAL A C 1
ATOM 708 O O . VAL A 1 93 ? 15.039 -10.961 1.806 1 97.5 93 VAL A O 1
ATOM 711 N N . LEU A 1 94 ? 16.266 -11.742 0.108 1 94.56 94 LEU A N 1
ATOM 712 C CA . LEU A 1 94 ? 15.367 -11.188 -0.895 1 94.56 94 LEU A CA 1
ATOM 713 C C . LEU A 1 94 ? 14 -11.859 -0.83 1 94.56 94 LEU A C 1
ATOM 715 O O . LEU A 1 94 ? 12.969 -11.188 -0.906 1 94.56 94 LEU A O 1
ATOM 719 N N . VAL A 1 95 ? 13.992 -13.148 -0.69 1 94.31 95 VAL A N 1
ATOM 720 C CA . VAL A 1 95 ? 12.742 -13.891 -0.595 1 94.31 95 VAL A CA 1
ATOM 721 C C . VAL A 1 95 ? 11.961 -13.438 0.64 1 94.31 95 VAL A C 1
ATOM 723 O O . VAL A 1 95 ? 10.727 -13.391 0.622 1 94.31 95 VAL A O 1
ATOM 726 N N . ALA A 1 96 ? 12.648 -13.07 1.637 1 96.19 96 ALA A N 1
ATOM 727 C CA . ALA A 1 96 ? 12.023 -12.602 2.867 1 96.19 96 ALA A CA 1
ATOM 728 C C . ALA A 1 96 ? 11.555 -11.156 2.721 1 96.19 96 ALA A C 1
ATOM 730 O O . ALA A 1 96 ? 10.938 -10.602 3.633 1 96.19 96 ALA A O 1
ATOM 731 N N . GLY A 1 97 ? 11.852 -10.547 1.611 1 92.62 97 GLY A N 1
ATOM 732 C CA . GLY A 1 97 ? 11.359 -9.203 1.345 1 92.62 97 GLY A CA 1
ATOM 733 C C . GLY A 1 97 ? 12.375 -8.125 1.662 1 92.62 97 GLY A C 1
ATOM 734 O O . GLY A 1 97 ? 12.023 -6.949 1.764 1 92.62 97 GLY A O 1
ATOM 735 N N . GLY A 1 98 ? 13.641 -8.5 1.846 1 93.06 98 GLY A N 1
ATOM 736 C CA . GLY A 1 98 ? 14.688 -7.539 2.158 1 93.06 98 GLY A CA 1
ATOM 737 C C . GLY A 1 98 ? 15.758 -7.453 1.084 1 93.06 98 GLY A C 1
ATOM 738 O O . GLY A 1 98 ? 15.539 -7.883 -0.05 1 93.06 98 GLY A O 1
ATOM 739 N N . ILE A 1 99 ? 16.859 -6.758 1.313 1 91.88 99 ILE A N 1
ATOM 740 C CA . ILE A 1 99 ? 18.047 -6.648 0.472 1 91.88 99 ILE A CA 1
ATOM 741 C C . ILE A 1 99 ? 19.281 -6.43 1.345 1 91.88 99 ILE A C 1
ATOM 743 O O . ILE A 1 99 ? 19.203 -5.781 2.393 1 91.88 99 ILE A O 1
ATOM 747 N N . ASP A 1 100 ? 20.312 -7.047 1.034 1 95.88 100 ASP A N 1
ATOM 748 C CA . ASP A 1 100 ? 21.562 -6.891 1.775 1 95.88 100 ASP A CA 1
ATOM 749 C C . ASP A 1 100 ? 22.703 -6.449 0.854 1 95.88 100 ASP A C 1
ATOM 751 O O . ASP A 1 100 ? 23.344 -7.281 0.219 1 95.88 100 ASP A O 1
ATOM 755 N N . LEU A 1 101 ? 23.031 -5.219 0.863 1 91.25 101 LEU A N 1
ATOM 756 C CA . LEU A 1 101 ? 24.094 -4.684 0.018 1 91.25 101 LEU A CA 1
ATOM 757 C C . LEU A 1 101 ? 25.453 -4.766 0.722 1 91.25 101 LEU A C 1
ATOM 759 O O . LEU A 1 101 ? 26.5 -4.559 0.099 1 91.25 101 LEU A O 1
ATOM 763 N N . SER A 1 102 ? 25.438 -5.164 1.941 1 95.31 102 SER A N 1
ATOM 764 C CA . SER A 1 102 ? 26.656 -5.082 2.74 1 95.31 102 SER A CA 1
ATOM 765 C C . SER A 1 102 ? 27.5 -6.34 2.584 1 95.31 102 SER A C 1
ATOM 767 O O . SER A 1 102 ? 28.578 -6.441 3.168 1 95.31 102 SER A O 1
ATOM 769 N N . ILE A 1 103 ? 27.047 -7.285 1.827 1 96.69 103 ILE A N 1
ATOM 770 C CA . ILE A 1 103 ? 27.688 -8.594 1.781 1 96.69 103 ILE A CA 1
ATOM 771 C C . ILE A 1 103 ? 29.141 -8.453 1.309 1 96.69 103 ILE A C 1
ATOM 773 O O . ILE A 1 103 ? 30.031 -9.148 1.801 1 96.69 103 ILE A O 1
ATOM 777 N N . GLY A 1 104 ? 29.422 -7.586 0.343 1 94.75 104 GLY A N 1
ATOM 778 C CA . GLY A 1 104 ? 30.781 -7.387 -0.119 1 94.75 104 GLY A CA 1
ATOM 779 C C . GLY A 1 104 ? 31.719 -6.902 0.973 1 94.75 104 GLY A C 1
ATOM 780 O O . GLY A 1 104 ? 32.812 -7.43 1.13 1 94.75 104 GLY A O 1
ATOM 781 N N . SER A 1 105 ? 31.266 -5.91 1.728 1 94.88 105 SER A N 1
ATOM 782 C CA . SER A 1 105 ? 32.094 -5.367 2.799 1 94.88 105 SER A CA 1
ATOM 783 C C . SER A 1 105 ? 32.25 -6.363 3.939 1 94.88 105 SER A C 1
ATOM 785 O O . SER A 1 105 ? 33.281 -6.395 4.609 1 94.88 105 SER A O 1
ATOM 787 N N . ILE A 1 106 ? 31.234 -7.199 4.156 1 97.62 106 ILE A N 1
ATOM 788 C CA . ILE A 1 106 ? 31.359 -8.242 5.172 1 97.62 106 ILE A CA 1
ATOM 789 C C . ILE A 1 106 ? 32.438 -9.242 4.762 1 97.62 106 ILE A C 1
ATOM 791 O O . ILE A 1 106 ? 33.25 -9.672 5.59 1 97.62 106 ILE A O 1
ATOM 795 N N . VAL A 1 107 ? 32.438 -9.586 3.49 1 97.69 107 VAL A N 1
ATOM 796 C CA . VAL A 1 107 ? 33.5 -10.469 3.004 1 97.69 107 VAL A CA 1
ATOM 797 C C . VAL A 1 107 ? 34.875 -9.82 3.254 1 97.69 107 VAL A C 1
ATOM 799 O O . VAL A 1 107 ? 35.812 -10.492 3.719 1 97.69 107 VAL A O 1
ATOM 802 N N . GLY A 1 108 ? 35 -8.547 2.904 1 96.06 108 GLY A N 1
ATOM 803 C CA . GLY A 1 108 ? 36.25 -7.836 3.111 1 96.06 108 GLY A CA 1
ATOM 804 C C . GLY A 1 108 ? 36.688 -7.828 4.562 1 96.06 108 GLY A C 1
ATOM 805 O O . GLY A 1 108 ? 37.844 -8.148 4.863 1 96.06 108 GLY A O 1
ATOM 806 N N . LEU A 1 1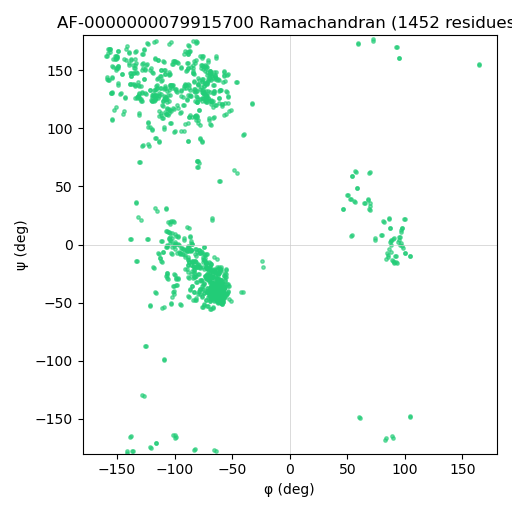09 ? 35.812 -7.477 5.418 1 95.69 109 LEU A N 1
ATOM 807 C CA . LEU A 1 109 ? 36.125 -7.398 6.84 1 95.69 109 LEU A CA 1
ATOM 808 C C . LEU A 1 109 ? 36.469 -8.773 7.398 1 95.69 109 LEU A C 1
ATOM 810 O O . LEU A 1 109 ? 37.406 -8.914 8.188 1 95.69 109 LEU A O 1
ATOM 814 N N . CYS A 1 110 ? 35.719 -9.789 7.023 1 97.62 110 CYS A N 1
ATOM 815 C CA . CYS A 1 110 ? 35.969 -11.156 7.477 1 97.62 110 CYS A CA 1
ATOM 816 C C . CYS A 1 110 ? 37.312 -11.688 6.938 1 97.62 110 CYS A C 1
ATOM 818 O O . CYS A 1 110 ? 38 -12.43 7.621 1 97.62 110 CYS A O 1
ATOM 820 N N . SER A 1 111 ? 37.625 -11.352 5.684 1 96.44 111 SER A N 1
ATOM 821 C CA . SER A 1 111 ? 38.906 -11.766 5.121 1 96.44 111 SER A CA 1
ATOM 822 C C . SER A 1 111 ? 40.062 -11.172 5.914 1 96.44 111 SER A C 1
ATOM 824 O O . SER A 1 111 ? 41.031 -11.867 6.215 1 96.44 111 SER A O 1
ATOM 826 N N . MET A 1 112 ? 39.938 -9.867 6.223 1 95.19 112 MET A N 1
ATOM 827 C CA . MET A 1 112 ? 40.969 -9.219 7.02 1 95.19 112 MET A CA 1
ATOM 828 C C . MET A 1 112 ? 41.094 -9.852 8.398 1 95.19 112 MET A C 1
ATOM 830 O O . MET A 1 112 ? 42.188 -10.07 8.898 1 95.19 112 MET A O 1
ATOM 834 N N . PHE A 1 113 ? 39.969 -10.125 8.945 1 96.06 113 PHE A N 1
ATOM 835 C CA . PHE A 1 113 ? 39.969 -10.781 10.25 1 96.06 113 PHE A CA 1
ATOM 836 C C . PHE A 1 113 ? 40.625 -12.148 10.188 1 96.06 113 PHE A C 1
ATOM 838 O O . PHE A 1 113 ? 41.406 -12.508 11.078 1 96.06 113 PHE A O 1
ATOM 845 N N . ALA A 1 114 ? 40.344 -12.938 9.188 1 95.38 114 ALA A N 1
ATOM 846 C CA . ALA A 1 114 ? 40.938 -14.258 9.023 1 95.38 114 ALA A CA 1
ATOM 847 C C . ALA A 1 114 ? 42.438 -14.156 8.898 1 95.38 114 ALA A C 1
ATOM 849 O O . ALA A 1 114 ? 43.188 -14.938 9.523 1 95.38 114 ALA A O 1
ATOM 850 N N . LEU A 1 115 ? 42.938 -13.234 8.133 1 93.81 115 LEU A N 1
ATOM 851 C CA . LEU A 1 115 ? 44.375 -13.055 7.938 1 93.81 115 LEU A CA 1
ATOM 852 C C . LEU A 1 115 ? 45.031 -12.641 9.234 1 93.81 115 LEU A C 1
ATOM 854 O O . LEU A 1 115 ? 46.094 -13.172 9.586 1 93.81 115 LEU A O 1
ATOM 858 N N . ILE A 1 116 ? 44.406 -11.711 9.922 1 94.62 116 ILE A N 1
ATOM 859 C CA . ILE A 1 116 ? 45 -11.188 11.148 1 94.62 116 ILE A CA 1
ATOM 860 C C . ILE A 1 116 ? 45.031 -12.273 12.219 1 94.62 116 ILE A C 1
ATOM 862 O O . ILE A 1 116 ? 46.031 -12.453 12.906 1 94.62 116 ILE A O 1
ATOM 866 N N . SER A 1 117 ? 43.938 -12.984 12.383 1 94.75 117 SER A N 1
ATOM 867 C CA . SER A 1 117 ? 43.875 -14.047 13.375 1 94.75 117 SER A CA 1
ATOM 868 C C . SER A 1 117 ? 44.875 -15.156 13.078 1 94.75 117 SER A C 1
ATOM 870 O O . SER A 1 117 ? 45.438 -15.758 13.992 1 94.75 117 SER A O 1
ATOM 872 N N . ASP A 1 118 ? 45.094 -15.391 11.82 1 92.94 118 ASP A N 1
ATOM 873 C CA . ASP A 1 118 ? 46 -16.453 11.422 1 92.94 118 ASP A CA 1
ATOM 874 C C . ASP A 1 118 ? 47.469 -15.992 11.484 1 92.94 118 ASP A C 1
ATOM 876 O O . ASP A 1 118 ? 48.312 -16.641 12.094 1 92.94 118 ASP A O 1
ATOM 880 N N . ARG A 1 119 ? 47.781 -14.82 10.961 1 92.19 119 ARG A N 1
ATOM 881 C CA . ARG A 1 119 ? 49.188 -14.422 10.695 1 92.19 119 ARG A CA 1
ATOM 882 C C . ARG A 1 119 ? 49.688 -13.508 11.797 1 92.19 119 ARG A C 1
ATOM 884 O O . ARG A 1 119 ? 50.906 -13.367 11.969 1 92.19 119 ARG A O 1
ATOM 891 N N . VAL A 1 120 ? 48.844 -12.836 12.438 1 93.19 120 VAL A N 1
ATOM 892 C CA . VAL A 1 120 ? 49.281 -11.875 13.445 1 93.19 120 VAL A CA 1
ATOM 893 C C . VAL A 1 120 ? 49.062 -12.453 14.844 1 93.19 120 VAL A C 1
ATOM 895 O O . VAL A 1 120 ? 49.969 -12.492 15.656 1 93.19 120 VAL A O 1
ATOM 898 N N . TRP A 1 121 ? 47.812 -12.945 15.078 1 93.94 121 TRP A N 1
ATOM 899 C CA . TRP A 1 121 ? 47.5 -13.484 16.391 1 93.94 121 TRP A CA 1
ATOM 900 C C . TRP A 1 121 ? 47.875 -14.961 16.484 1 93.94 121 TRP A C 1
ATOM 902 O O . TRP A 1 121 ? 47.812 -15.555 17.562 1 93.94 121 TRP A O 1
ATOM 912 N N . TYR A 1 122 ? 48.125 -15.656 15.383 1 92.44 122 TYR A N 1
ATOM 913 C CA . TYR A 1 122 ? 48.656 -17.016 15.273 1 92.44 122 TYR A CA 1
ATOM 914 C C . TYR A 1 122 ? 47.625 -18.031 15.805 1 92.44 122 TYR A C 1
ATOM 916 O O . TYR A 1 122 ? 48 -18.984 16.484 1 92.44 122 TYR A O 1
ATOM 924 N N . TRP A 1 123 ? 46.469 -17.75 15.508 1 94.25 123 TRP A N 1
ATOM 925 C CA . TRP A 1 123 ? 45.438 -18.734 15.836 1 94.25 123 TRP A CA 1
ATOM 926 C C . TRP A 1 123 ? 45.531 -19.969 14.938 1 94.25 123 TRP A C 1
ATOM 928 O O . TRP A 1 123 ? 45.906 -19.859 13.766 1 94.25 123 TRP A O 1
ATOM 938 N N . PRO A 1 124 ? 45.312 -21.172 15.555 1 91.19 124 PRO A N 1
ATOM 939 C CA . PRO A 1 124 ? 45.25 -22.344 14.672 1 91.19 124 PRO A CA 1
ATOM 940 C C . PRO A 1 124 ? 44.094 -22.25 13.648 1 91.19 124 PRO A C 1
ATOM 942 O O . PRO A 1 124 ? 43.031 -21.75 13.969 1 91.19 124 PRO A O 1
ATOM 945 N N . PRO A 1 125 ? 44.344 -22.688 12.469 1 88 125 PRO A N 1
ATOM 946 C CA . PRO A 1 125 ? 43.344 -22.562 11.414 1 88 125 PRO A CA 1
ATOM 947 C C . PRO A 1 125 ? 42 -23.172 11.812 1 88 125 PRO A C 1
ATOM 949 O O . PRO A 1 125 ? 40.938 -22.688 11.398 1 88 125 PRO A O 1
ATOM 952 N N . GLY A 1 126 ? 41.969 -24.266 12.594 1 89.38 126 GLY A N 1
ATOM 953 C CA . GLY A 1 126 ? 40.75 -24.875 13.062 1 89.38 126 GLY A CA 1
ATOM 954 C C . GLY A 1 126 ? 39.844 -23.906 13.812 1 89.38 126 GLY A C 1
ATOM 955 O O . GLY A 1 126 ? 38.625 -24.062 13.805 1 89.38 126 GLY A O 1
ATOM 956 N N . TRP A 1 127 ? 40.469 -22.875 14.383 1 93.94 127 TRP A N 1
ATOM 957 C CA . TRP A 1 127 ? 39.688 -21.859 15.109 1 93.94 127 TRP A CA 1
ATOM 958 C C . TRP A 1 127 ? 39.406 -20.656 14.227 1 93.94 127 TRP A C 1
ATOM 960 O O . TRP A 1 127 ? 38.375 -20 14.391 1 93.94 127 TRP A O 1
ATOM 970 N N . VAL A 1 128 ? 40.281 -20.344 13.25 1 95.81 128 VAL A N 1
ATOM 971 C CA . VAL A 1 128 ? 40.125 -19.172 12.391 1 95.81 128 VAL A CA 1
ATOM 972 C C . VAL A 1 128 ? 38.875 -19.328 11.516 1 95.81 128 VAL A C 1
ATOM 974 O O . VAL A 1 128 ? 38.094 -18.375 11.352 1 95.81 128 VAL A O 1
ATOM 977 N N . ILE A 1 129 ? 38.625 -20.516 11.055 1 95.44 129 ILE A N 1
ATOM 978 C CA . ILE A 1 129 ? 37.562 -20.75 10.086 1 95.44 129 ILE A CA 1
ATOM 979 C C . ILE A 1 129 ? 36.219 -20.547 10.75 1 95.44 129 ILE A C 1
ATOM 981 O O . ILE A 1 129 ? 35.438 -19.703 10.336 1 95.44 129 ILE A O 1
ATOM 985 N N . PRO A 1 130 ? 35.906 -21.266 11.906 1 96.5 130 PRO A N 1
ATOM 986 C CA . PRO A 1 130 ? 34.594 -21.031 12.531 1 96.5 130 PRO A CA 1
ATOM 987 C C . PRO A 1 130 ? 34.469 -19.625 13.078 1 96.5 130 PRO A C 1
ATOM 989 O O . PRO A 1 130 ? 33.375 -19.047 13.055 1 96.5 130 PRO A O 1
ATOM 992 N N . ALA A 1 131 ? 35.562 -19.031 13.547 1 98 131 ALA A N 1
ATOM 993 C CA . ALA A 1 131 ? 35.5 -17.672 14.094 1 98 131 ALA A CA 1
ATOM 994 C C . ALA A 1 131 ? 35.156 -16.656 13 1 98 131 ALA A C 1
ATOM 996 O O . ALA A 1 131 ? 34.438 -15.68 13.258 1 98 131 ALA A O 1
ATOM 997 N N . THR A 1 132 ? 35.656 -16.859 11.812 1 97.94 132 THR A N 1
ATOM 998 C CA . THR A 1 132 ? 35.406 -15.969 10.695 1 97.94 132 THR A CA 1
ATOM 999 C C . THR A 1 132 ? 33.938 -16.062 10.273 1 97.94 132 THR A C 1
ATOM 1001 O O . THR A 1 132 ? 33.281 -15.055 9.984 1 97.94 132 THR A O 1
ATOM 1004 N N . VAL A 1 133 ? 33.375 -17.234 10.25 1 98.06 133 VAL A N 1
ATOM 1005 C CA . VAL A 1 133 ? 31.969 -17.438 9.906 1 98.06 133 VAL A CA 1
ATOM 1006 C C . VAL A 1 133 ? 31.078 -16.797 10.961 1 98.06 133 VAL A C 1
ATOM 1008 O O . VAL A 1 133 ? 30.078 -16.156 10.625 1 98.06 133 VAL A O 1
ATOM 1011 N N . VAL A 1 134 ? 31.469 -16.922 12.219 1 98.38 134 VAL A N 1
ATOM 1012 C CA . VAL A 1 134 ? 30.719 -16.344 13.32 1 98.38 134 VAL A CA 1
ATOM 1013 C C . VAL A 1 134 ? 30.766 -14.82 13.227 1 98.38 134 VAL A C 1
ATOM 1015 O O . VAL A 1 134 ? 29.781 -14.141 13.5 1 98.38 134 VAL A O 1
ATOM 1018 N N . LEU A 1 135 ? 31.953 -14.281 12.867 1 98.38 135 LEU A N 1
ATOM 1019 C CA . LEU A 1 135 ? 32.031 -12.844 12.68 1 98.38 135 LEU A CA 1
ATOM 1020 C C . LEU A 1 135 ? 31.078 -12.375 11.586 1 98.38 135 LEU A C 1
ATOM 1022 O O . LEU A 1 135 ? 30.391 -11.359 11.742 1 98.38 135 LEU A O 1
ATOM 1026 N N . GLY A 1 136 ? 31.094 -13.125 10.453 1 98.56 136 GLY A N 1
ATOM 1027 C CA . GLY A 1 136 ? 30.125 -12.812 9.414 1 98.56 136 GLY A CA 1
ATOM 1028 C C . GLY A 1 136 ? 28.688 -12.82 9.914 1 98.56 136 GLY A C 1
ATOM 1029 O O . GLY A 1 136 ? 27.906 -11.914 9.602 1 98.56 136 GLY A O 1
ATOM 1030 N N . ALA A 1 137 ? 28.344 -13.789 10.719 1 98.56 137 ALA A N 1
ATOM 1031 C CA . ALA A 1 137 ? 27.016 -13.898 11.297 1 98.56 137 ALA A CA 1
ATOM 1032 C C . ALA A 1 137 ? 26.703 -12.711 12.211 1 98.56 137 ALA A C 1
ATOM 1034 O O . ALA A 1 137 ? 25.594 -12.195 12.219 1 98.56 137 ALA A O 1
ATOM 1035 N N . LEU A 1 138 ? 27.656 -12.297 12.969 1 98.31 138 LEU A N 1
ATOM 1036 C CA . LEU A 1 138 ? 27.5 -11.172 13.891 1 98.31 138 LEU A CA 1
ATOM 1037 C C . LEU A 1 138 ? 27.266 -9.875 13.125 1 98.31 138 LEU A C 1
ATOM 1039 O O . LEU A 1 138 ? 26.422 -9.062 13.516 1 98.31 138 LEU A O 1
ATOM 1043 N N . LEU A 1 139 ? 28.016 -9.688 12.094 1 97.94 139 LEU A N 1
ATOM 1044 C CA . LEU A 1 139 ? 27.828 -8.492 11.273 1 97.94 139 LEU A CA 1
ATOM 1045 C C . LEU A 1 139 ? 26.453 -8.516 10.602 1 97.94 139 LEU A C 1
ATOM 1047 O O . LEU A 1 139 ? 25.797 -7.48 10.5 1 97.94 139 LEU A O 1
ATOM 1051 N N . GLY A 1 140 ? 26.078 -9.719 10.125 1 98.12 140 GLY A N 1
ATOM 1052 C CA . GLY A 1 140 ? 24.719 -9.859 9.602 1 98.12 140 GLY A CA 1
ATOM 1053 C C . GLY A 1 140 ? 23.656 -9.578 10.633 1 98.12 140 GLY A C 1
ATOM 1054 O O . GLY A 1 140 ? 22.594 -9.047 10.305 1 98.12 140 GLY A O 1
ATOM 1055 N N . SER A 1 141 ? 23.938 -9.922 11.906 1 98 141 SER A N 1
ATOM 1056 C CA . SER A 1 141 ? 22.984 -9.695 12.984 1 98 141 SER A CA 1
ATOM 1057 C C . SER A 1 141 ? 22.781 -8.203 13.242 1 98 141 SER A C 1
ATOM 1059 O O . SER A 1 141 ? 21.719 -7.781 13.68 1 98 141 SER A O 1
ATOM 1061 N N . VAL A 1 142 ? 23.766 -7.414 12.969 1 95.69 142 VAL A N 1
ATOM 1062 C CA . VAL A 1 142 ? 23.625 -5.965 13.094 1 95.69 142 VAL A CA 1
ATOM 1063 C C . VAL A 1 142 ? 22.562 -5.465 12.125 1 95.69 142 VAL A C 1
ATOM 1065 O O . VAL A 1 142 ? 21.641 -4.75 12.523 1 95.69 142 VAL A O 1
ATOM 1068 N N . ASN A 1 143 ? 22.672 -5.906 10.875 1 96.25 143 ASN A N 1
ATOM 1069 C CA . ASN A 1 143 ? 21.641 -5.543 9.891 1 96.25 143 ASN A CA 1
ATOM 1070 C C . ASN A 1 143 ? 20.281 -6.102 10.273 1 96.25 143 ASN A C 1
ATOM 1072 O O . ASN A 1 143 ? 19.266 -5.398 10.172 1 96.25 143 ASN A O 1
ATOM 1076 N N . GLY A 1 144 ? 20.359 -7.367 10.703 1 97.25 144 GLY A N 1
ATOM 1077 C CA . GLY A 1 144 ? 19.109 -7.988 11.109 1 97.25 144 GLY A CA 1
ATOM 1078 C C . GLY A 1 144 ? 18.422 -7.25 12.242 1 97.25 144 GLY A C 1
ATOM 1079 O O . GLY A 1 144 ? 17.203 -7.078 12.227 1 97.25 144 GLY A O 1
ATOM 1080 N N . TYR A 1 145 ? 19.156 -6.816 13.172 1 95.88 145 TYR A N 1
ATOM 1081 C CA . TYR A 1 145 ? 18.594 -6.109 14.32 1 95.88 145 TYR A CA 1
ATOM 1082 C C . TYR A 1 145 ? 18.031 -4.762 13.906 1 95.88 145 TYR A C 1
ATOM 1084 O O . TYR A 1 145 ? 16.906 -4.41 14.289 1 95.88 145 TYR A O 1
ATOM 1092 N N . LEU A 1 146 ? 18.719 -4.047 13.133 1 93.12 146 LEU A N 1
ATOM 1093 C CA . LEU A 1 146 ? 18.297 -2.711 12.719 1 93.12 146 LEU A CA 1
ATOM 1094 C C . LEU A 1 146 ? 17.047 -2.777 11.852 1 93.12 146 LEU A C 1
ATOM 1096 O O . LEU A 1 146 ? 16.156 -1.937 11.977 1 93.12 146 LEU A O 1
ATOM 1100 N N . ILE A 1 147 ? 16.906 -3.771 11.055 1 94.31 147 ILE A N 1
ATOM 1101 C CA . ILE A 1 147 ? 15.812 -3.861 10.094 1 94.31 147 ILE A CA 1
ATOM 1102 C C . ILE A 1 147 ? 14.602 -4.527 10.758 1 94.31 147 ILE A C 1
ATOM 1104 O O . ILE A 1 147 ? 13.477 -4.039 10.633 1 94.31 147 ILE A O 1
ATOM 1108 N N . ALA A 1 148 ? 14.852 -5.586 11.484 1 94.75 148 ALA A N 1
ATOM 1109 C CA . ALA A 1 148 ? 13.758 -6.379 12.031 1 94.75 148 ALA A CA 1
ATOM 1110 C C . ALA A 1 148 ? 13.164 -5.711 13.266 1 94.75 148 ALA A C 1
ATOM 1112 O O . ALA A 1 148 ? 11.938 -5.691 13.445 1 94.75 148 ALA A O 1
ATOM 1113 N N . PHE A 1 149 ? 13.977 -5.191 14.078 1 91.69 149 PHE A N 1
ATOM 1114 C CA . PHE A 1 149 ? 13.484 -4.719 15.367 1 91.69 149 PHE A CA 1
ATOM 1115 C C . PHE A 1 149 ? 13.297 -3.207 15.359 1 91.69 149 PHE A C 1
ATOM 1117 O O . PHE A 1 149 ? 12.344 -2.691 15.938 1 91.69 149 PHE A O 1
ATOM 1124 N N . LEU A 1 150 ? 14.148 -2.52 14.688 1 88.19 150 LEU A N 1
ATOM 1125 C CA . LEU A 1 150 ? 14.023 -1.066 14.656 1 88.19 150 LEU A CA 1
ATOM 1126 C C . LEU A 1 150 ? 13.258 -0.615 13.422 1 88.19 150 LEU A C 1
ATOM 1128 O O . LEU A 1 150 ? 13.016 0.58 13.234 1 88.19 150 LEU A O 1
ATOM 1132 N N . ARG A 1 151 ? 12.984 -1.592 12.531 1 87.19 151 ARG A N 1
ATOM 1133 C CA . ARG A 1 151 ? 12.102 -1.396 11.383 1 87.19 151 ARG A CA 1
ATOM 1134 C C . ARG A 1 151 ? 12.695 -0.387 10.406 1 87.19 151 ARG A C 1
ATOM 1136 O O . ARG A 1 151 ? 11.984 0.47 9.883 1 87.19 151 ARG A O 1
ATOM 1143 N N . MET A 1 152 ? 13.984 -0.456 10.312 1 86.25 152 MET A N 1
ATOM 1144 C CA . MET A 1 152 ? 14.641 0.377 9.312 1 86.25 152 MET A CA 1
ATOM 1145 C C . MET A 1 152 ? 14.477 -0.215 7.918 1 86.25 152 MET A C 1
ATOM 1147 O O . MET A 1 152 ? 14.367 -1.433 7.762 1 86.25 152 MET A O 1
ATOM 1151 N N . ARG A 1 153 ? 14.539 0.625 6.953 1 82.5 153 ARG A N 1
ATOM 1152 C CA . ARG A 1 153 ? 14.438 0.155 5.574 1 82.5 153 ARG A CA 1
ATOM 1153 C C . ARG A 1 153 ? 15.688 -0.605 5.156 1 82.5 153 ARG A C 1
ATOM 1155 O O . ARG A 1 153 ? 16.812 -0.111 5.32 1 82.5 153 ARG A O 1
ATOM 1162 N N . PRO A 1 154 ? 15.523 -1.747 4.695 1 90.06 154 PRO A N 1
ATOM 1163 C CA . PRO A 1 154 ? 16.656 -2.629 4.395 1 90.06 154 PRO A CA 1
ATOM 1164 C C . PRO A 1 154 ? 17.688 -1.979 3.475 1 90.06 154 PRO A C 1
ATOM 1166 O O . PRO A 1 154 ? 18.891 -2.09 3.715 1 90.06 154 PRO A O 1
ATOM 1169 N N . PHE A 1 155 ? 17.359 -1.287 2.52 1 82.5 155 PHE A N 1
ATOM 1170 C CA . PHE A 1 155 ? 18.25 -0.75 1.502 1 82.5 155 PHE A CA 1
ATOM 1171 C C . PHE A 1 155 ? 19.203 0.279 2.105 1 82.5 155 PHE A C 1
ATOM 1173 O O . PHE A 1 155 ? 20.422 0.187 1.928 1 82.5 155 PHE A O 1
ATOM 1180 N N . ILE A 1 156 ? 18.688 1.223 2.723 1 77.44 156 ILE A N 1
ATOM 1181 C CA . ILE A 1 156 ? 19.5 2.281 3.307 1 77.44 156 ILE A CA 1
ATOM 1182 C C . ILE A 1 156 ? 20.391 1.703 4.41 1 77.44 156 ILE A C 1
ATOM 1184 O O . ILE A 1 156 ? 21.547 2.072 4.531 1 77.44 156 ILE A O 1
ATOM 1188 N N . THR A 1 157 ? 19.766 0.829 5.199 1 87.94 157 THR A N 1
ATOM 1189 C CA . THR A 1 157 ? 20.5 0.225 6.309 1 87.94 157 THR A CA 1
ATOM 1190 C C . THR A 1 157 ? 21.734 -0.522 5.805 1 87.94 157 THR A C 1
ATOM 1192 O O . THR A 1 157 ? 22.828 -0.341 6.324 1 87.94 157 THR A O 1
ATOM 1195 N N . THR A 1 158 ? 21.5 -1.255 4.75 1 91.81 158 THR A N 1
ATOM 1196 C CA . THR A 1 158 ? 22.609 -2.104 4.305 1 91.81 158 THR A CA 1
ATOM 1197 C C . THR A 1 158 ? 23.578 -1.313 3.438 1 91.81 158 THR A C 1
ATOM 1199 O O . THR A 1 158 ? 24.734 -1.721 3.26 1 91.81 158 THR A O 1
ATOM 1202 N N . LEU A 1 159 ? 23.141 -0.229 2.855 1 82.69 159 LEU A N 1
ATOM 1203 C CA . LEU A 1 159 ? 24.078 0.686 2.205 1 82.69 159 LEU A CA 1
ATOM 1204 C C . LEU A 1 159 ? 25 1.342 3.227 1 82.69 159 LEU A C 1
ATOM 1206 O O . LEU A 1 159 ? 26.203 1.463 2.996 1 82.69 159 LEU A O 1
ATOM 1210 N N . VAL A 1 160 ? 24.391 1.771 4.32 1 83.44 160 VAL A N 1
ATOM 1211 C CA . VAL A 1 160 ? 25.172 2.404 5.383 1 83.44 160 VAL A CA 1
ATOM 1212 C C . VAL A 1 160 ? 26.156 1.399 5.973 1 83.44 160 VAL A C 1
ATOM 1214 O O . VAL A 1 160 ? 27.312 1.728 6.207 1 83.44 160 VAL A O 1
ATOM 1217 N N . THR A 1 161 ? 25.688 0.205 6.199 1 90.94 161 THR A N 1
ATOM 1218 C CA . THR A 1 161 ? 26.594 -0.78 6.793 1 90.94 161 THR A CA 1
ATOM 1219 C C 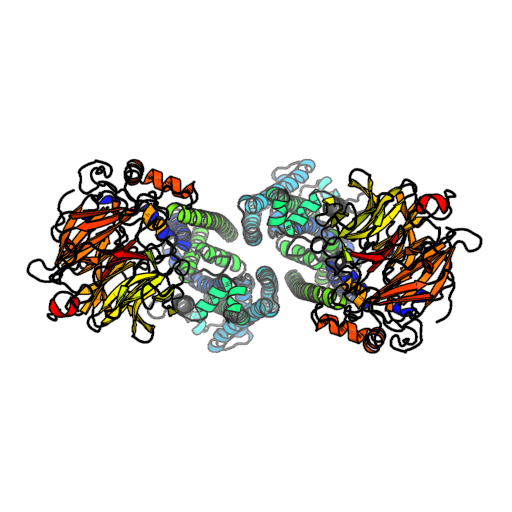. THR A 1 161 ? 27.625 -1.255 5.777 1 90.94 161 THR A C 1
ATOM 1221 O O . THR A 1 161 ? 28.719 -1.685 6.148 1 90.94 161 THR A O 1
ATOM 1224 N N . LEU A 1 162 ? 27.266 -1.21 4.477 1 91.06 162 LEU A N 1
ATOM 1225 C CA . LEU A 1 162 ? 28.266 -1.471 3.439 1 91.06 162 LEU A CA 1
ATOM 1226 C C . LEU A 1 162 ? 29.469 -0.547 3.594 1 91.06 162 LEU A C 1
ATOM 1228 O O . LEU A 1 162 ? 30.609 -1.001 3.557 1 91.06 162 LEU A O 1
ATOM 1232 N N . ILE A 1 163 ? 29.203 0.643 3.846 1 82.25 163 ILE A N 1
ATOM 1233 C CA . ILE A 1 163 ? 30.25 1.649 3.965 1 82.25 163 ILE A CA 1
ATOM 1234 C C . ILE A 1 163 ? 30.953 1.496 5.309 1 82.25 163 ILE A C 1
ATOM 1236 O O . ILE A 1 163 ? 32.188 1.513 5.371 1 82.25 163 ILE A O 1
ATOM 1240 N N . ALA A 1 164 ? 30.219 1.323 6.332 1 84.69 164 ALA A N 1
ATOM 1241 C CA . ALA A 1 164 ? 30.781 1.208 7.676 1 84.69 164 ALA A CA 1
ATOM 1242 C C . ALA A 1 164 ? 31.688 -0.015 7.781 1 84.69 164 ALA A C 1
ATOM 1244 O O . ALA A 1 164 ? 32.812 0.084 8.266 1 84.69 164 ALA A O 1
ATOM 1245 N N . PHE A 1 165 ? 31.203 -1.157 7.312 1 92.12 165 PHE A N 1
ATOM 1246 C CA . PHE A 1 165 ? 32 -2.377 7.383 1 92.12 165 PHE A CA 1
ATOM 1247 C C . PHE A 1 165 ? 33.219 -2.295 6.453 1 92.12 165 PHE A C 1
ATOM 1249 O O . PHE A 1 165 ? 34.281 -2.814 6.77 1 92.12 165 PHE A O 1
ATOM 1256 N N . GLY A 1 166 ? 33 -1.698 5.254 1 89.44 166 GLY A N 1
ATOM 1257 C CA . GLY A 1 166 ? 34.125 -1.478 4.355 1 89.44 166 GLY A CA 1
ATOM 1258 C C . GLY A 1 166 ? 35.219 -0.608 4.961 1 89.44 166 GLY A C 1
ATOM 1259 O O . GLY A 1 166 ? 36.406 -0.904 4.824 1 89.44 166 GLY A O 1
ATOM 1260 N N . GLY A 1 167 ? 34.781 0.476 5.625 1 83.06 167 GLY A N 1
ATOM 1261 C CA . GLY A 1 167 ? 35.75 1.327 6.32 1 83.06 167 GLY A CA 1
ATOM 1262 C C . GLY A 1 167 ? 36.469 0.616 7.449 1 83.06 167 GLY A C 1
ATOM 1263 O O . GLY A 1 167 ? 37.656 0.817 7.648 1 83.06 167 GLY A O 1
ATOM 1264 N N . ALA A 1 168 ? 35.75 -0.212 8.141 1 86.38 168 ALA A N 1
ATOM 1265 C CA . ALA A 1 168 ? 36.375 -0.994 9.219 1 86.38 168 ALA A CA 1
ATOM 1266 C C . ALA A 1 168 ? 37.406 -1.958 8.672 1 86.38 168 ALA A C 1
ATOM 1268 O O . ALA A 1 168 ? 38.438 -2.188 9.305 1 86.38 168 ALA A O 1
ATOM 1269 N N . ALA A 1 169 ? 37.125 -2.545 7.535 1 91.88 169 ALA A N 1
ATOM 1270 C CA . ALA A 1 169 ? 38.062 -3.445 6.902 1 91.88 169 ALA A CA 1
ATOM 1271 C C . ALA A 1 169 ? 39.375 -2.709 6.551 1 91.88 169 ALA A C 1
ATOM 1273 O O . ALA A 1 169 ? 40.469 -3.225 6.781 1 91.88 169 ALA A O 1
ATOM 1274 N N . VAL A 1 170 ? 39.25 -1.55 6.035 1 87.44 170 VAL A N 1
ATOM 1275 C CA . VAL A 1 170 ? 40.438 -0.75 5.66 1 87.44 170 VAL A CA 1
ATOM 1276 C C .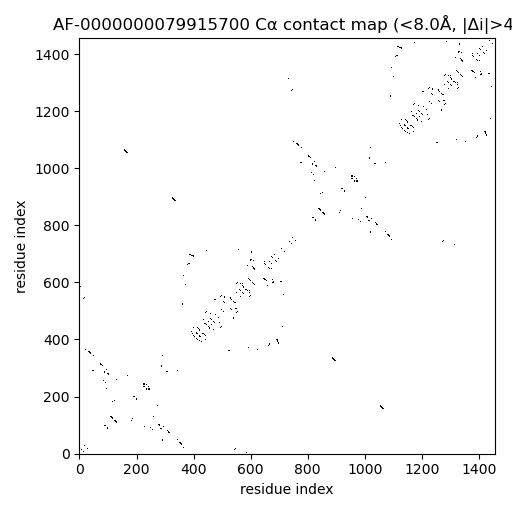 VAL A 1 170 ? 41.219 -0.352 6.914 1 87.44 170 VAL A C 1
ATOM 1278 O O . VAL A 1 170 ? 42.438 -0.401 6.926 1 87.44 170 VAL A O 1
ATOM 1281 N N . ALA A 1 171 ? 40.5 0.072 7.941 1 83.81 171 ALA A N 1
ATOM 1282 C CA . ALA A 1 171 ? 41.156 0.459 9.195 1 83.81 171 ALA A CA 1
ATOM 1283 C C . ALA A 1 171 ? 41.938 -0.707 9.789 1 83.81 171 ALA A C 1
ATOM 1285 O O . ALA A 1 171 ? 43.062 -0.526 10.281 1 83.81 171 ALA A O 1
ATOM 1286 N N . LEU A 1 172 ? 41.281 -1.829 9.766 1 87.69 172 LEU A N 1
ATOM 1287 C CA . LEU A 1 172 ? 41.938 -3.023 10.289 1 87.69 172 LEU A CA 1
ATOM 1288 C C . LEU A 1 172 ? 43.188 -3.369 9.477 1 87.69 172 LEU A C 1
ATOM 1290 O O . LEU A 1 172 ? 44.219 -3.768 10.039 1 87.69 172 LEU A O 1
ATOM 1294 N N . GLN A 1 173 ? 43.062 -3.299 8.195 1 91 173 GLN A N 1
ATOM 1295 C CA . GLN A 1 173 ? 44.188 -3.566 7.312 1 91 173 GLN A CA 1
ATOM 1296 C C . GLN A 1 173 ? 45.344 -2.594 7.574 1 91 173 GLN A C 1
ATOM 1298 O O . GLN A 1 173 ? 46.5 -2.996 7.621 1 91 173 GLN A O 1
ATOM 1303 N N . ASN A 1 174 ? 45.031 -1.334 7.703 1 85.31 174 ASN A N 1
ATOM 1304 C CA . ASN A 1 174 ? 46.031 -0.305 7.934 1 85.31 174 ASN A CA 1
ATOM 1305 C C . ASN A 1 174 ? 46.781 -0.524 9.258 1 85.31 174 ASN A C 1
ATOM 1307 O O . ASN A 1 174 ? 47.969 -0.253 9.359 1 85.31 174 ASN A O 1
ATOM 1311 N N . ALA A 1 175 ? 46.062 -0.987 10.172 1 86 175 ALA A N 1
ATOM 1312 C CA . ALA A 1 175 ? 46.625 -1.197 11.492 1 86 175 ALA A CA 1
ATOM 1313 C C . ALA A 1 175 ? 47.594 -2.371 11.484 1 86 175 ALA A C 1
ATOM 1315 O O . ALA A 1 175 ? 48.5 -2.451 12.344 1 86 175 ALA A O 1
ATOM 1316 N N . HIS A 1 176 ? 47.5 -3.297 10.484 1 90.5 176 HIS A N 1
ATOM 1317 C CA . HIS A 1 176 ? 48.312 -4.508 10.5 1 90.5 176 HIS A CA 1
ATOM 1318 C C . HIS A 1 176 ? 48.969 -4.727 9.148 1 90.5 176 HIS A C 1
ATOM 1320 O O . HIS A 1 176 ? 49.25 -5.867 8.758 1 90.5 176 HIS A O 1
ATOM 1326 N N . THR A 1 177 ? 49.156 -3.729 8.344 1 85.5 177 THR A N 1
ATOM 1327 C CA . THR A 1 177 ? 49.594 -3.793 6.945 1 85.5 177 THR A CA 1
ATOM 1328 C C . THR A 1 177 ? 50.844 -4.645 6.797 1 85.5 177 THR A C 1
ATOM 1330 O O . THR A 1 177 ? 50.906 -5.531 5.941 1 85.5 177 THR A O 1
ATOM 1333 N N . THR A 1 178 ? 51.875 -4.48 7.562 1 86.06 178 THR A N 1
ATOM 1334 C CA . THR A 1 178 ? 53.156 -5.148 7.398 1 86.06 178 THR A CA 1
ATOM 1335 C C . THR A 1 178 ? 53.094 -6.586 7.898 1 86.06 178 THR A C 1
ATOM 1337 O O . THR A 1 178 ? 53.688 -7.488 7.301 1 86.06 178 THR A O 1
ATOM 1340 N N . GLN A 1 179 ? 52.281 -6.852 8.867 1 88.31 179 GLN A N 1
ATOM 1341 C CA . GLN A 1 179 ? 52.25 -8.156 9.516 1 88.31 179 GLN A CA 1
ATOM 1342 C C . GLN A 1 179 ? 51.438 -9.156 8.688 1 88.31 179 GLN A C 1
ATOM 1344 O O . GLN A 1 179 ? 51.781 -10.344 8.633 1 88.31 179 GLN A O 1
ATOM 1349 N N . ILE A 1 180 ? 50.438 -8.711 8.008 1 89.44 180 ILE A N 1
ATOM 1350 C CA . ILE A 1 180 ? 49.562 -9.641 7.316 1 89.44 180 ILE A CA 1
ATOM 1351 C C . ILE A 1 180 ? 50.188 -10.086 6.004 1 89.44 180 ILE A C 1
ATOM 1353 O O . ILE A 1 180 ? 49.781 -11.094 5.418 1 89.44 180 ILE A O 1
ATOM 1357 N N . GLY A 1 181 ? 51.156 -9.367 5.555 1 85.25 181 GLY A N 1
ATOM 1358 C CA . GLY A 1 181 ? 51.844 -9.703 4.312 1 85.25 181 GLY A CA 1
ATOM 1359 C C . GLY A 1 181 ? 52.75 -10.914 4.434 1 85.25 181 GLY A C 1
ATOM 1360 O O . GLY A 1 181 ? 53.125 -11.516 3.426 1 85.25 181 GLY A O 1
ATOM 1361 N N . ILE A 1 182 ? 53.094 -11.32 5.629 1 82 182 ILE A N 1
ATOM 1362 C CA . ILE A 1 182 ? 53.969 -12.469 5.848 1 82 182 ILE A CA 1
ATOM 1363 C C . ILE A 1 182 ? 53.156 -13.75 5.891 1 82 182 ILE A C 1
ATOM 1365 O O . ILE A 1 182 ? 52.375 -13.961 6.824 1 82 182 ILE A O 1
ATOM 1369 N N . ALA A 1 183 ? 53.312 -14.594 4.844 1 81.25 183 ALA A N 1
ATOM 1370 C CA . ALA A 1 183 ? 52.5 -15.812 4.715 1 81.25 183 ALA A CA 1
ATOM 1371 C C . ALA A 1 183 ? 52.969 -16.875 5.707 1 81.25 183 ALA A C 1
ATOM 1373 O O . ALA A 1 183 ? 54.156 -16.984 6.012 1 81.25 183 ALA A O 1
ATOM 1374 N N . ARG A 1 184 ? 52 -17.453 6.293 1 79.62 184 ARG A N 1
ATOM 1375 C CA . ARG A 1 184 ? 52.219 -18.609 7.148 1 79.62 184 ARG A CA 1
ATOM 1376 C C . ARG A 1 184 ? 51.719 -19.891 6.484 1 79.62 184 ARG A C 1
ATOM 1378 O O . ARG A 1 184 ? 50.531 -20.047 6.238 1 79.62 184 ARG A O 1
ATOM 1385 N N . PRO A 1 185 ? 52.688 -20.781 6.137 1 77.94 185 PRO A N 1
ATOM 1386 C CA . PRO A 1 185 ? 52.25 -22.016 5.5 1 77.94 185 PRO A CA 1
ATOM 1387 C C . PRO A 1 185 ? 51.438 -22.922 6.449 1 77.94 185 PRO A C 1
ATOM 1389 O O . PRO A 1 185 ? 51.812 -23.047 7.625 1 77.94 185 PRO A O 1
ATOM 1392 N N . ALA A 1 186 ? 50.25 -23.203 6.16 1 78.94 186 ALA A N 1
ATOM 1393 C CA . ALA A 1 186 ? 49.438 -24.172 6.898 1 78.94 186 ALA A CA 1
ATOM 1394 C C . ALA A 1 186 ? 48.688 -25.078 5.945 1 78.94 186 ALA A C 1
ATOM 1396 O O . ALA A 1 186 ? 48.125 -24.625 4.941 1 78.94 186 ALA A O 1
ATOM 1397 N N . LEU A 1 187 ? 48.656 -26.344 6.258 1 76.19 187 LEU A N 1
ATOM 1398 C CA . LEU A 1 187 ? 48.031 -27.375 5.445 1 76.19 187 LEU A CA 1
ATOM 1399 C C . LEU A 1 187 ? 46.562 -27.094 5.254 1 76.19 187 LEU A C 1
ATOM 1401 O O . LEU A 1 187 ? 46 -27.328 4.176 1 76.19 187 LEU A O 1
ATOM 1405 N N . VAL A 1 188 ? 45.969 -26.594 6.277 1 80.56 188 VAL A N 1
ATOM 1406 C CA . VAL A 1 188 ? 44.531 -26.359 6.254 1 80.56 188 VAL A CA 1
ATOM 1407 C C . VAL A 1 188 ? 44.188 -25.297 5.211 1 80.56 188 VAL A C 1
ATOM 1409 O O . VAL A 1 188 ? 43.219 -25.422 4.488 1 80.56 188 VAL A O 1
ATOM 1412 N N . TRP A 1 189 ? 45.031 -24.281 5.043 1 87.19 189 TRP A N 1
ATOM 1413 C CA . TRP A 1 189 ? 44.812 -23.219 4.078 1 87.19 189 TRP A CA 1
ATOM 1414 C C . TRP A 1 189 ? 45.031 -23.703 2.654 1 87.19 189 TRP A C 1
ATOM 1416 O O . TRP A 1 189 ? 44.375 -23.266 1.721 1 87.19 189 TRP A O 1
ATOM 1426 N N . ASP A 1 190 ? 45.875 -24.719 2.52 1 87.19 190 ASP A N 1
ATOM 1427 C CA . ASP A 1 190 ? 46.188 -25.266 1.198 1 87.19 190 ASP A CA 1
ATOM 1428 C C . ASP A 1 190 ? 45.125 -26.281 0.772 1 87.19 190 ASP A C 1
ATOM 1430 O O . ASP A 1 190 ? 44.875 -26.469 -0.421 1 87.19 190 ASP A O 1
ATOM 1434 N N . ALA A 1 191 ? 44.531 -26.906 1.737 1 88.25 191 ALA A N 1
ATOM 1435 C CA . ALA A 1 191 ? 43.531 -27.922 1.442 1 88.25 191 ALA A CA 1
ATOM 1436 C C . ALA A 1 191 ? 42.281 -27.312 0.847 1 88.25 191 ALA A C 1
ATOM 1438 O O . ALA A 1 191 ? 41.531 -27.984 0.125 1 88.25 191 ALA A O 1
ATOM 1439 N N . ILE A 1 192 ? 42.062 -26.062 1.075 1 88.56 192 ILE A N 1
ATOM 1440 C CA . ILE A 1 192 ? 40.844 -25.422 0.624 1 88.56 192 ILE A CA 1
ATOM 1441 C C . ILE A 1 192 ? 40.906 -25.156 -0.876 1 88.56 192 ILE A C 1
ATOM 1443 O O . ILE A 1 192 ? 40.062 -25.609 -1.644 1 88.56 192 ILE A O 1
ATOM 1447 N N . PRO A 1 193 ? 41.906 -24.5 -1.328 1 85 193 PRO A N 1
ATOM 1448 C CA . PRO A 1 193 ? 41.969 -24.234 -2.768 1 85 193 PRO A CA 1
ATOM 1449 C C . PRO A 1 193 ? 42.5 -25.422 -3.566 1 85 193 PRO A C 1
ATOM 1451 O O . PRO A 1 193 ? 42.125 -25.609 -4.727 1 85 193 PRO A O 1
ATOM 1454 N N . TYR A 1 194 ? 43.344 -26.328 -2.971 1 85.56 194 TYR A N 1
ATOM 1455 C CA . TYR A 1 194 ? 44 -27.359 -3.76 1 85.56 194 TYR A CA 1
ATOM 1456 C C . TYR A 1 194 ? 43.5 -28.734 -3.379 1 85.56 194 TYR A C 1
ATOM 1458 O O . TYR A 1 194 ? 43.812 -29.719 -4.062 1 85.56 194 TYR A O 1
ATOM 1466 N N . GLY A 1 195 ? 42.75 -28.797 -2.371 1 88.5 195 GLY A N 1
ATOM 1467 C CA . GLY A 1 195 ? 42.219 -30.094 -1.928 1 88.5 195 GLY A CA 1
ATOM 1468 C C . GLY A 1 195 ? 41 -30.547 -2.695 1 88.5 195 GLY A C 1
ATOM 1469 O O . GLY A 1 195 ? 40.375 -29.75 -3.416 1 88.5 195 GLY A O 1
ATOM 1470 N N . LYS A 1 196 ? 40.75 -31.875 -2.652 1 91.44 196 LYS A N 1
ATOM 1471 C CA . LYS A 1 196 ? 39.562 -32.438 -3.279 1 91.44 196 LYS A CA 1
ATOM 1472 C C . LYS A 1 196 ? 38.844 -33.375 -2.312 1 91.44 196 LYS A C 1
ATOM 1474 O O . LYS A 1 196 ? 39.469 -34.062 -1.506 1 91.44 196 LYS A O 1
ATOM 1479 N N . ILE A 1 197 ? 37.625 -33.312 -2.236 1 90.88 197 ILE A N 1
ATOM 1480 C CA 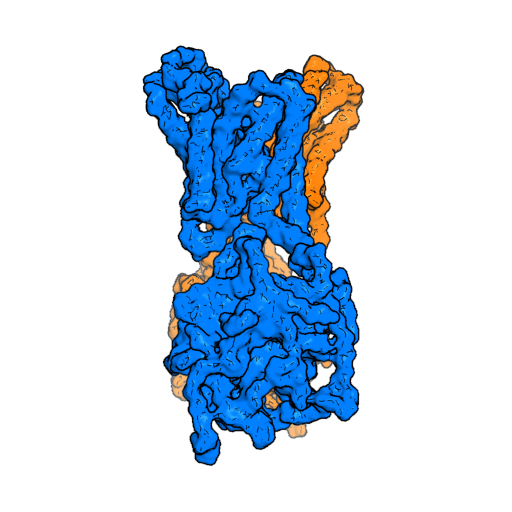. ILE A 1 197 ? 36.781 -34.25 -1.493 1 90.88 197 ILE A CA 1
ATOM 1481 C C . ILE A 1 197 ? 35.906 -35.031 -2.467 1 90.88 197 ILE A C 1
ATOM 1483 O O . ILE A 1 197 ? 35.094 -34.5 -3.18 1 90.88 197 ILE A O 1
ATOM 1487 N N . VAL A 1 198 ? 36.062 -36.375 -2.605 1 90.62 198 VAL A N 1
ATOM 1488 C CA . VAL A 1 198 ? 35.375 -37.281 -3.504 1 90.62 198 VAL A CA 1
ATOM 1489 C C . VAL A 1 198 ? 35.531 -36.812 -4.949 1 90.62 198 VAL A C 1
ATOM 1491 O O . VAL A 1 198 ? 34.562 -36.688 -5.688 1 90.62 198 VAL A O 1
ATOM 1494 N N . GLY A 1 199 ? 36.719 -36.281 -5.277 1 85.31 199 GLY A N 1
ATOM 1495 C CA . GLY A 1 199 ? 37.062 -35.875 -6.637 1 85.31 199 GLY A CA 1
ATOM 1496 C C . GLY A 1 199 ? 36.625 -34.469 -6.965 1 85.31 199 GLY A C 1
ATOM 1497 O O . GLY A 1 199 ? 36.938 -33.938 -8.047 1 85.31 199 GLY A O 1
ATOM 1498 N N . ILE A 1 200 ? 35.969 -33.812 -6.121 1 88.62 200 ILE A N 1
ATOM 1499 C CA . ILE A 1 200 ? 35.5 -32.469 -6.332 1 88.62 200 ILE A CA 1
ATOM 1500 C C . ILE A 1 200 ? 36.344 -31.484 -5.523 1 88.62 200 ILE A C 1
ATOM 1502 O O . ILE A 1 200 ? 36.625 -31.719 -4.344 1 88.62 200 ILE A O 1
ATOM 1506 N N . PRO A 1 201 ? 36.844 -30.453 -6.18 1 91.06 201 PRO A N 1
ATOM 1507 C CA . PRO A 1 201 ? 37.594 -29.469 -5.402 1 91.06 201 PRO A CA 1
ATOM 1508 C C . PRO A 1 201 ? 36.875 -29.062 -4.113 1 91.06 201 PRO A C 1
ATOM 1510 O O . PRO A 1 201 ? 35.625 -28.922 -4.102 1 91.06 201 PRO A O 1
ATOM 1513 N N . THR A 1 202 ? 37.562 -28.906 -3.047 1 92 202 THR A N 1
ATOM 1514 C CA . THR A 1 202 ? 37.031 -28.703 -1.704 1 92 202 THR A CA 1
ATOM 1515 C C . THR A 1 202 ? 36.125 -27.484 -1.667 1 92 202 THR A C 1
ATOM 1517 O O . THR A 1 202 ? 35.062 -27.531 -1.043 1 92 202 THR A O 1
ATOM 1520 N N . ALA A 1 203 ? 36.5 -26.344 -2.285 1 92.94 203 ALA A N 1
ATOM 1521 C CA . ALA A 1 203 ? 35.656 -25.141 -2.283 1 92.94 203 ALA A CA 1
ATOM 1522 C C . ALA A 1 203 ? 34.312 -25.391 -2.949 1 92.94 203 ALA A C 1
ATOM 1524 O O . ALA A 1 203 ? 33.281 -24.969 -2.447 1 92.94 203 ALA A O 1
ATOM 1525 N N . TRP A 1 204 ? 34.312 -26.109 -4.004 1 93.25 204 TRP A N 1
ATOM 1526 C CA . TRP A 1 204 ? 33.094 -26.422 -4.746 1 93.25 204 TRP A CA 1
ATOM 1527 C C . TRP A 1 204 ? 32.219 -27.406 -3.979 1 93.25 204 TRP A C 1
ATOM 1529 O O . TRP A 1 204 ? 30.984 -27.297 -3.99 1 93.25 204 TRP A O 1
ATOM 1539 N N . PHE A 1 205 ? 32.875 -28.344 -3.414 1 94 205 PHE A N 1
ATOM 1540 C CA . PHE A 1 205 ? 32.156 -29.312 -2.598 1 94 205 PHE A CA 1
ATOM 1541 C C . PHE A 1 205 ? 31.422 -28.625 -1.461 1 94 205 PHE A C 1
ATOM 1543 O O . PHE A 1 205 ? 30.25 -28.922 -1.204 1 94 205 PHE A O 1
ATOM 1550 N N . THR A 1 206 ? 32.125 -27.734 -0.777 1 93.81 206 THR A N 1
ATOM 1551 C CA . THR A 1 206 ? 31.531 -27 0.316 1 93.81 206 THR A CA 1
ATOM 1552 C C . THR A 1 206 ? 30.328 -26.203 -0.18 1 93.81 206 THR A C 1
ATOM 1554 O O . THR A 1 206 ? 29.266 -26.203 0.455 1 93.81 206 THR A O 1
ATOM 1557 N N . PHE A 1 207 ? 30.469 -25.562 -1.322 1 96.38 207 PHE A N 1
ATOM 1558 C CA . PHE A 1 207 ? 29.375 -24.781 -1.907 1 96.38 207 PHE A CA 1
ATOM 1559 C C . PHE A 1 207 ? 28.188 -25.688 -2.234 1 96.38 207 PHE A C 1
ATOM 1561 O O . PHE A 1 207 ? 27.047 -25.359 -1.896 1 96.38 207 PHE A O 1
ATOM 1568 N N . LEU A 1 208 ? 28.391 -26.781 -2.859 1 96 208 LEU A N 1
ATOM 1569 C CA . LEU A 1 208 ? 27.328 -27.688 -3.262 1 96 208 LEU A CA 1
ATOM 1570 C C . LEU A 1 208 ? 26.578 -28.219 -2.045 1 96 208 LEU A C 1
ATOM 1572 O O . LEU A 1 208 ? 25.359 -28.359 -2.07 1 96 208 LEU A O 1
ATOM 1576 N N . CYS A 1 209 ? 27.297 -28.547 -0.989 1 96.44 209 CYS A N 1
ATOM 1577 C CA . CYS A 1 209 ? 26.656 -29.016 0.238 1 96.44 209 CYS A CA 1
ATOM 1578 C C . CYS A 1 209 ? 25.734 -27.953 0.815 1 96.44 209 CYS A C 1
ATOM 1580 O O . CYS A 1 209 ? 24.594 -28.25 1.166 1 96.44 209 CYS A O 1
ATOM 1582 N N . VAL A 1 210 ? 26.25 -26.719 0.874 1 97.44 210 VAL A N 1
ATOM 1583 C CA . VAL A 1 210 ? 25.453 -25.625 1.416 1 97.44 210 VAL A CA 1
ATOM 1584 C C . VAL A 1 210 ? 24.25 -25.375 0.51 1 97.44 210 VAL A C 1
ATOM 1586 O O . VAL A 1 210 ? 23.141 -25.078 0.992 1 97.44 210 VAL A O 1
ATOM 1589 N N . LEU A 1 211 ? 24.453 -25.453 -0.8 1 97.62 211 LEU A N 1
ATOM 1590 C CA . LEU A 1 211 ? 23.391 -25.25 -1.777 1 97.62 211 LEU A CA 1
ATOM 1591 C C . LEU A 1 211 ? 22.266 -26.25 -1.576 1 97.62 211 LEU A C 1
ATOM 1593 O O . LEU A 1 211 ? 21.094 -25.875 -1.574 1 97.62 211 LEU A O 1
ATOM 1597 N N . VAL A 1 212 ? 22.641 -27.531 -1.39 1 96.5 212 VAL A N 1
ATOM 1598 C CA . VAL A 1 212 ? 21.641 -28.578 -1.213 1 96.5 212 VAL A CA 1
ATOM 1599 C C . VAL A 1 212 ? 20.859 -28.344 0.083 1 96.5 212 VAL A C 1
ATOM 1601 O O . VAL A 1 212 ? 19.641 -28.438 0.104 1 96.5 212 VAL A O 1
ATOM 1604 N N . VAL A 1 213 ? 21.562 -28.016 1.111 1 96.69 213 VAL A N 1
ATOM 1605 C CA . VAL A 1 213 ? 20.922 -27.766 2.398 1 96.69 213 VAL A CA 1
ATOM 1606 C C . VAL A 1 213 ? 19.984 -26.562 2.293 1 96.69 213 VAL A C 1
ATOM 1608 O O . VAL A 1 213 ? 18.844 -26.609 2.76 1 96.69 213 VAL A O 1
ATOM 1611 N N . ALA A 1 214 ? 20.5 -25.484 1.709 1 96.88 214 ALA A N 1
ATOM 1612 C CA . ALA A 1 214 ? 19.688 -24.281 1.574 1 96.88 214 ALA A CA 1
ATOM 1613 C C . ALA A 1 214 ? 18.469 -24.531 0.705 1 96.88 214 ALA A C 1
ATOM 1615 O O . ALA A 1 214 ? 17.375 -24.031 0.995 1 96.88 214 ALA A O 1
ATOM 1616 N N . HIS A 1 215 ? 18.641 -25.328 -0.358 1 95.19 215 HIS A N 1
ATOM 1617 C CA . HIS A 1 215 ? 17.531 -25.641 -1.249 1 95.19 215 HIS A CA 1
ATOM 1618 C C . HIS A 1 215 ? 16.438 -26.422 -0.515 1 95.19 215 HIS A C 1
ATOM 1620 O O . HIS A 1 215 ? 15.25 -26.094 -0.621 1 95.19 215 HIS A O 1
ATOM 1626 N N . VAL A 1 216 ? 16.812 -27.422 0.235 1 94.25 216 VAL A N 1
ATOM 1627 C CA . VAL A 1 216 ? 15.859 -28.25 0.967 1 94.25 216 VAL A CA 1
ATOM 1628 C C . VAL A 1 216 ? 15.188 -27.422 2.059 1 94.25 216 VAL A C 1
ATOM 1630 O O . VAL A 1 216 ? 13.969 -27.516 2.256 1 94.25 216 VAL A O 1
ATOM 1633 N N . MET A 1 217 ? 15.93 -26.562 2.707 1 94.56 217 MET A N 1
ATOM 1634 C CA . MET A 1 217 ? 15.383 -25.734 3.781 1 94.56 217 MET A CA 1
ATOM 1635 C C . MET A 1 217 ? 14.375 -24.734 3.234 1 94.56 217 MET A C 1
ATOM 1637 O O . MET A 1 217 ? 13.336 -24.484 3.852 1 94.56 217 MET A O 1
ATOM 1641 N N . LEU A 1 218 ? 14.57 -24.172 2.139 1 92.94 218 LEU A N 1
ATOM 1642 C CA . LEU A 1 218 ? 13.719 -23.125 1.587 1 92.94 218 LEU A CA 1
ATOM 1643 C C . LEU A 1 218 ? 12.469 -23.719 0.952 1 92.94 218 LEU A C 1
ATOM 1645 O O . LEU A 1 218 ? 11.406 -23.078 0.928 1 92.94 218 LEU A O 1
ATOM 1649 N N . THR A 1 219 ? 12.531 -25.047 0.477 1 88.31 219 THR A N 1
ATOM 1650 C CA . THR A 1 219 ? 11.43 -25.578 -0.31 1 88.31 219 THR A CA 1
ATOM 1651 C C . THR A 1 219 ? 10.617 -26.578 0.509 1 88.31 219 THR A C 1
ATOM 1653 O O . THR A 1 219 ? 9.422 -26.766 0.258 1 88.31 219 THR A O 1
ATOM 1656 N N . ARG A 1 220 ? 11.289 -27.234 1.542 1 90.19 220 ARG A N 1
ATOM 1657 C CA . ARG A 1 220 ? 10.602 -28.359 2.168 1 90.19 220 ARG A CA 1
ATOM 1658 C C . ARG A 1 220 ? 10.469 -28.156 3.674 1 90.19 220 ARG A C 1
ATOM 1660 O O . ARG A 1 220 ? 9.977 -29.031 4.383 1 90.19 220 ARG A O 1
ATOM 1667 N N . SER A 1 221 ? 10.852 -27.078 4.137 1 91.75 221 SER A N 1
ATOM 1668 C CA . SER A 1 221 ? 10.812 -26.875 5.582 1 91.75 221 SER A CA 1
ATOM 1669 C C . SER A 1 221 ? 9.82 -25.781 5.969 1 91.75 221 SER A C 1
ATOM 1671 O O . SER A 1 221 ? 9.406 -24.984 5.121 1 91.75 221 SER A O 1
ATOM 1673 N N . ARG A 1 222 ? 9.391 -25.828 7.238 1 91.88 222 ARG A N 1
ATOM 1674 C CA . ARG A 1 222 ? 8.531 -24.797 7.797 1 91.88 222 ARG A CA 1
ATOM 1675 C C . ARG A 1 222 ? 9.203 -23.438 7.742 1 91.88 222 ARG A C 1
ATOM 1677 O O . ARG A 1 222 ? 8.547 -22.422 7.504 1 91.88 222 ARG A O 1
ATOM 1684 N N . TRP A 1 223 ? 10.445 -23.484 7.891 1 93.25 223 TRP A N 1
ATOM 1685 C CA . TRP A 1 223 ? 11.211 -22.234 7.867 1 93.25 223 TRP A CA 1
ATOM 1686 C C . TRP A 1 223 ? 11.156 -21.594 6.484 1 93.25 223 TRP A C 1
ATOM 1688 O O . TRP A 1 223 ? 11.008 -20.375 6.367 1 93.25 223 TRP A O 1
ATOM 1698 N N . GLY A 1 224 ? 11.336 -22.359 5.5 1 93.44 224 GLY A N 1
ATOM 1699 C CA . GLY A 1 224 ? 11.234 -21.844 4.145 1 93.44 224 GLY A CA 1
ATOM 1700 C C . GLY A 1 224 ? 9.891 -21.219 3.844 1 93.44 224 GLY A C 1
ATOM 1701 O O . GLY A 1 224 ? 9.82 -20.188 3.172 1 93.44 224 GLY A O 1
ATOM 1702 N N . TRP A 1 225 ? 8.906 -21.828 4.414 1 91.88 225 TRP A N 1
ATOM 1703 C CA . TRP A 1 225 ? 7.566 -21.281 4.25 1 91.88 225 TRP A CA 1
ATOM 1704 C C . TRP A 1 225 ? 7.441 -19.938 4.977 1 91.88 225 TRP A C 1
ATOM 1706 O O . TRP A 1 225 ? 6.816 -19.016 4.465 1 91.88 225 TRP A O 1
ATOM 1716 N N . TRP A 1 226 ? 7.973 -19.922 6.152 1 95.81 226 TRP A N 1
ATOM 1717 C CA . TRP A 1 226 ? 7.941 -18.672 6.914 1 95.81 226 TRP A CA 1
ATOM 1718 C C . TRP A 1 226 ? 8.633 -17.547 6.148 1 95.81 226 TRP A C 1
ATOM 1720 O O . TRP A 1 226 ? 8.141 -16.422 6.121 1 95.81 226 TRP A O 1
ATOM 1730 N N . VAL A 1 227 ? 9.727 -17.828 5.5 1 96.12 227 VAL A N 1
ATOM 1731 C CA . VAL A 1 227 ? 10.516 -16.844 4.77 1 96.12 227 VAL A CA 1
ATOM 1732 C C . VAL A 1 227 ? 9.727 -16.344 3.562 1 96.12 227 VAL A C 1
ATOM 1734 O O . VAL A 1 227 ? 9.625 -15.133 3.342 1 96.12 227 VAL A O 1
ATOM 1737 N N . THR A 1 228 ? 9.117 -17.219 2.844 1 93.31 228 THR A N 1
ATOM 1738 C CA . THR A 1 228 ? 8.359 -16.875 1.644 1 93.31 228 THR A CA 1
ATOM 1739 C C . THR A 1 228 ? 7.109 -16.078 2 1 93.31 228 THR A C 1
ATOM 1741 O O . THR A 1 228 ? 6.777 -15.094 1.33 1 93.31 228 THR A O 1
ATOM 1744 N N . ALA A 1 229 ? 6.402 -16.5 3.041 1 93.25 229 ALA A N 1
ATOM 1745 C CA . ALA A 1 229 ? 5.188 -15.82 3.473 1 93.25 229 ALA A CA 1
ATOM 1746 C C . ALA A 1 229 ? 5.492 -14.398 3.938 1 93.25 229 ALA A C 1
ATOM 1748 O O . ALA A 1 229 ? 4.746 -13.469 3.637 1 93.25 229 ALA A O 1
ATOM 1749 N N . THR A 1 230 ? 6.598 -14.25 4.629 1 94.94 230 THR A N 1
ATOM 1750 C CA . THR A 1 230 ? 7.004 -12.938 5.117 1 94.94 230 THR A CA 1
ATOM 1751 C C . THR A 1 230 ? 7.32 -12 3.957 1 94.94 230 THR A C 1
ATOM 1753 O O . THR A 1 230 ? 6.957 -10.82 3.988 1 94.94 230 THR A O 1
ATOM 1756 N N . GLY A 1 231 ? 8 -12.484 2.951 1 93.75 231 GLY A N 1
ATOM 1757 C CA . GLY A 1 231 ? 8.375 -11.672 1.804 1 93.75 231 GLY A CA 1
ATOM 1758 C C . GLY A 1 231 ? 7.191 -11.305 0.925 1 93.75 231 GLY A C 1
ATOM 1759 O O . GLY A 1 231 ? 7.191 -10.25 0.285 1 93.75 231 GLY A O 1
ATOM 1760 N N . SER A 1 232 ? 6.164 -12.156 0.9 1 88.69 232 SER A N 1
ATOM 1761 C CA . SER A 1 232 ? 4.992 -11.906 0.064 1 88.69 232 SER A CA 1
ATOM 1762 C C . SER A 1 232 ? 4.113 -10.812 0.653 1 88.69 232 SER A C 1
ATOM 1764 O O . SER A 1 232 ? 3.697 -9.891 -0.058 1 88.69 232 SER A O 1
ATOM 1766 N N . ASP A 1 233 ? 3.789 -11.023 1.976 1 90.56 233 ASP A N 1
ATOM 1767 C CA . ASP A 1 233 ? 2.99 -10.023 2.678 1 90.56 233 ASP A CA 1
ATOM 1768 C C . ASP A 1 233 ? 3.244 -10.078 4.184 1 90.56 233 ASP A C 1
ATOM 1770 O O . ASP A 1 233 ? 2.725 -10.953 4.875 1 90.56 233 ASP A O 1
ATOM 1774 N N . ARG A 1 234 ? 3.939 -9.062 4.59 1 90.94 234 ARG A N 1
ATOM 1775 C CA . ARG A 1 234 ? 4.355 -9.047 5.988 1 90.94 234 ARG A CA 1
ATOM 1776 C C . ARG A 1 234 ? 3.146 -8.992 6.918 1 90.94 234 ARG A C 1
ATOM 1778 O O . ARG A 1 234 ? 3.137 -9.633 7.973 1 90.94 234 ARG A O 1
ATOM 1785 N N . ARG A 1 235 ? 2.086 -8.273 6.621 1 87.75 235 ARG A N 1
ATOM 1786 C CA . ARG A 1 235 ? 0.902 -8.117 7.461 1 87.75 235 ARG A CA 1
ATOM 1787 C C . ARG A 1 235 ? 0.109 -9.422 7.535 1 87.75 235 ARG A C 1
ATOM 1789 O O . ARG A 1 235 ? -0.296 -9.844 8.617 1 87.75 235 ARG A O 1
ATOM 1796 N N . SER A 1 236 ? -0.11 -9.961 6.363 1 87.25 236 SER A N 1
ATOM 1797 C CA . SER A 1 236 ? -0.824 -11.234 6.32 1 87.25 236 SER A CA 1
ATOM 1798 C C . SER A 1 236 ? -0.063 -12.32 7.07 1 87.25 236 SER A C 1
ATOM 1800 O O . SER A 1 236 ? -0.666 -13.133 7.77 1 87.25 236 SER A O 1
ATOM 1802 N N . ALA A 1 237 ? 1.271 -12.297 6.93 1 92.5 237 ALA A N 1
ATOM 1803 C CA . ALA A 1 237 ? 2.096 -13.281 7.629 1 92.5 237 ALA A CA 1
ATOM 1804 C C . ALA A 1 237 ? 1.966 -13.133 9.141 1 92.5 237 ALA A C 1
ATOM 1806 O O . ALA A 1 237 ? 1.833 -14.125 9.859 1 92.5 237 ALA A O 1
ATOM 1807 N N . ARG A 1 238 ? 2.018 -11.961 9.617 1 90.94 238 ARG A N 1
ATOM 1808 C CA . ARG A 1 238 ? 1.893 -11.703 11.055 1 90.94 238 ARG A CA 1
ATOM 1809 C C . ARG A 1 238 ? 0.538 -12.164 11.578 1 90.94 238 ARG A C 1
ATOM 1811 O O . ARG A 1 238 ? 0.451 -12.742 12.664 1 90.94 238 ARG A O 1
ATOM 1818 N N . ARG A 1 239 ? -0.441 -11.961 10.852 1 87.56 239 ARG A N 1
ATOM 1819 C CA . ARG A 1 239 ? -1.792 -12.352 11.242 1 87.56 239 ARG A CA 1
ATOM 1820 C C . ARG A 1 239 ? -1.937 -13.867 11.289 1 87.56 239 ARG A C 1
ATOM 1822 O O . ARG A 1 239 ? -2.764 -14.391 12.031 1 87.56 239 ARG A O 1
ATOM 1829 N N . ASN A 1 240 ? -1.187 -14.562 10.531 1 90.19 240 ASN A N 1
ATOM 1830 C CA . ASN A 1 240 ? -1.213 -16.016 10.516 1 90.19 240 ASN A CA 1
ATOM 1831 C C . ASN A 1 240 ? -0.287 -16.609 11.578 1 90.19 240 ASN A C 1
ATOM 1833 O O . ASN A 1 240 ? -0.014 -17.812 11.57 1 90.19 240 ASN A O 1
ATOM 1837 N N . GLY A 1 241 ? 0.303 -15.773 12.461 1 90.81 241 GLY A N 1
ATOM 1838 C CA . GLY A 1 241 ? 1.073 -16.234 13.602 1 90.81 241 GLY A CA 1
ATOM 1839 C C . GLY A 1 241 ? 2.547 -16.422 13.289 1 90.81 241 GLY A C 1
ATOM 1840 O O . GLY A 1 241 ? 3.293 -16.969 14.102 1 90.81 241 GLY A O 1
ATOM 1841 N N . ILE A 1 242 ? 2.988 -16.109 12.195 1 94.06 242 ILE A N 1
ATOM 1842 C CA . ILE A 1 242 ? 4.395 -16.234 11.844 1 94.06 242 ILE A CA 1
ATOM 1843 C C . ILE A 1 242 ? 5.199 -15.117 12.516 1 94.06 242 ILE A C 1
ATOM 1845 O O . ILE A 1 242 ? 4.801 -13.953 12.492 1 94.06 242 ILE A O 1
ATOM 1849 N N . PRO A 1 243 ? 6.309 -15.5 13.18 1 95.88 243 PRO A N 1
ATOM 1850 C CA . PRO A 1 243 ? 7.145 -14.469 13.789 1 95.88 243 PRO A CA 1
ATOM 1851 C C . PRO A 1 243 ? 7.996 -13.711 12.773 1 95.88 243 PRO A C 1
ATOM 1853 O O . PRO A 1 243 ? 9.18 -14.016 12.609 1 95.88 243 PRO A O 1
ATOM 1856 N N . VAL A 1 244 ? 7.5 -12.711 12.234 1 95.69 244 VAL A N 1
ATOM 1857 C CA . VAL A 1 244 ? 8.078 -11.977 11.109 1 95.69 244 VAL A CA 1
ATOM 1858 C C . VAL A 1 244 ? 9.406 -11.352 11.523 1 95.69 244 VAL A C 1
ATOM 1860 O O . VAL A 1 244 ? 10.359 -11.336 10.75 1 95.69 244 VAL A O 1
ATOM 1863 N N . ARG A 1 245 ? 9.562 -10.852 12.797 1 95.69 245 ARG A N 1
ATOM 1864 C CA . ARG A 1 245 ? 10.789 -10.219 13.266 1 95.69 245 ARG A CA 1
ATOM 1865 C C . ARG A 1 245 ? 11.938 -11.219 13.336 1 95.69 245 ARG A C 1
ATOM 1867 O O . ARG A 1 245 ? 13.055 -10.922 12.914 1 95.69 245 ARG A O 1
ATOM 1874 N N . ALA A 1 246 ? 11.594 -12.328 13.82 1 97 246 ALA A N 1
ATOM 1875 C CA . ALA A 1 246 ? 12.617 -13.359 13.938 1 97 246 ALA A CA 1
ATOM 1876 C C . ALA A 1 246 ? 13.055 -13.867 12.562 1 97 246 ALA A C 1
ATOM 1878 O O . ALA A 1 246 ? 14.242 -14.102 12.328 1 97 246 ALA A O 1
ATOM 1879 N N . VAL A 1 247 ? 12.102 -14.102 11.742 1 97 247 VAL A N 1
ATOM 1880 C CA . VAL A 1 247 ? 12.406 -14.602 10.406 1 97 247 VAL A CA 1
ATOM 1881 C C . VAL A 1 247 ? 13.312 -13.609 9.68 1 97 247 VAL A C 1
ATOM 1883 O O . VAL A 1 247 ? 14.312 -14.008 9.07 1 97 247 VAL A O 1
ATOM 1886 N N . THR A 1 248 ? 13.031 -12.32 9.695 1 97.25 248 THR A N 1
ATOM 1887 C CA . THR A 1 248 ? 13.836 -11.281 9.055 1 97.25 248 THR A CA 1
ATOM 1888 C C . THR A 1 248 ? 15.227 -11.219 9.68 1 97.25 248 THR A C 1
ATOM 1890 O O . THR A 1 248 ? 16.234 -11.156 8.961 1 97.25 248 THR A O 1
ATOM 1893 N N . PHE A 1 249 ? 15.297 -11.297 10.992 1 97.75 249 PHE A N 1
ATOM 1894 C CA . PHE A 1 249 ? 16.562 -11.242 11.711 1 97.75 249 PHE A CA 1
ATOM 1895 C C . PHE A 1 249 ? 17.484 -12.375 11.273 1 97.75 249 PHE A C 1
ATOM 1897 O O . PHE A 1 249 ? 18.641 -12.133 10.906 1 97.75 249 PHE A O 1
ATOM 1904 N N . TRP A 1 250 ? 16.969 -13.516 11.281 1 97.56 250 TRP A N 1
ATOM 1905 C CA . TRP A 1 250 ? 17.781 -14.68 11 1 97.56 250 TRP A CA 1
ATOM 1906 C C . TRP A 1 250 ? 18.141 -14.758 9.516 1 97.56 250 TRP A C 1
ATOM 1908 O O . TRP A 1 250 ? 19.156 -15.359 9.141 1 97.56 250 TRP A O 1
ATOM 1918 N N . ALA A 1 251 ? 17.312 -14.242 8.664 1 98 251 ALA A N 1
ATOM 1919 C CA . ALA A 1 251 ? 17.672 -14.164 7.254 1 98 251 ALA A CA 1
ATOM 1920 C C . ALA A 1 251 ? 18.969 -13.375 7.059 1 98 251 ALA A C 1
ATOM 1922 O O . ALA A 1 251 ? 19.844 -13.781 6.293 1 98 251 ALA A O 1
ATOM 1923 N N . TYR A 1 252 ? 19.141 -12.25 7.773 1 98.44 252 TYR A N 1
ATOM 1924 C CA . TYR A 1 252 ? 20.344 -11.43 7.652 1 98.44 252 TYR A CA 1
ATOM 1925 C C . TYR A 1 252 ? 21.516 -12.094 8.344 1 98.44 252 TYR A C 1
ATOM 1927 O O . TYR A 1 252 ? 22.656 -11.953 7.898 1 98.44 252 TYR A O 1
ATOM 1935 N N . VAL A 1 253 ? 21.266 -12.797 9.422 1 98.5 253 VAL A N 1
ATOM 1936 C CA . VAL A 1 253 ? 22.312 -13.562 10.086 1 98.5 253 VAL A CA 1
ATOM 1937 C C . VAL A 1 253 ? 22.875 -14.609 9.125 1 98.5 253 VAL A C 1
ATOM 1939 O O . VAL A 1 253 ? 24.094 -14.781 9.023 1 98.5 253 VAL A O 1
ATOM 1942 N N . LEU A 1 254 ? 21.969 -15.258 8.469 1 98.19 254 LEU A N 1
ATOM 1943 C CA . LEU A 1 254 ? 22.375 -16.266 7.496 1 98.19 254 LEU A CA 1
ATOM 1944 C C . LEU A 1 254 ? 23.188 -15.625 6.375 1 98.19 254 LEU A C 1
ATOM 1946 O O . LEU A 1 254 ? 24.203 -16.188 5.953 1 98.19 254 LEU A O 1
ATOM 1950 N N . SER A 1 255 ? 22.75 -14.523 5.863 1 98.44 255 SER A N 1
ATOM 1951 C CA . SER A 1 255 ? 23.484 -13.812 4.82 1 98.44 255 SER A CA 1
ATOM 1952 C C . SER A 1 255 ? 24.906 -13.469 5.27 1 98.44 255 SER A C 1
ATOM 1954 O O . SER A 1 255 ? 25.859 -13.672 4.523 1 98.44 255 SER A O 1
ATOM 1956 N N . GLY A 1 256 ? 25.016 -12.992 6.5 1 98.62 256 GLY A N 1
ATOM 1957 C CA . GLY A 1 256 ? 26.328 -12.688 7.047 1 98.62 256 GLY A CA 1
ATOM 1958 C C . GLY A 1 256 ? 27.219 -13.914 7.195 1 98.62 256 GLY A C 1
ATOM 1959 O O . GLY A 1 256 ? 28.406 -13.867 6.914 1 98.62 256 GLY A O 1
ATOM 1960 N N . SER A 1 257 ? 26.625 -14.992 7.648 1 98.44 257 SER A N 1
ATOM 1961 C CA . SER A 1 257 ? 27.359 -16.234 7.809 1 98.44 257 SER A CA 1
ATOM 1962 C C . SER A 1 257 ? 27.875 -16.734 6.469 1 98.44 257 SER A C 1
ATOM 1964 O O . SER A 1 257 ? 29 -17.25 6.383 1 98.44 257 SER A O 1
ATOM 1966 N N . MET A 1 258 ? 27.062 -16.656 5.441 1 98.5 258 MET A N 1
ATOM 1967 C CA . MET A 1 258 ? 27.484 -17.047 4.102 1 98.5 258 MET A CA 1
ATOM 1968 C C . MET A 1 258 ? 28.625 -16.172 3.605 1 98.5 258 MET A C 1
ATOM 1970 O O . MET A 1 258 ? 29.531 -16.641 2.936 1 98.5 258 MET A O 1
ATOM 1974 N N . ALA A 1 259 ? 28.531 -14.883 3.893 1 98.56 259 ALA A N 1
ATOM 1975 C CA . ALA A 1 259 ? 29.609 -13.969 3.523 1 98.56 259 ALA A CA 1
ATOM 1976 C C . ALA A 1 259 ? 30.906 -14.328 4.242 1 98.56 259 ALA A C 1
ATOM 1978 O O . ALA A 1 259 ? 31.984 -14.266 3.656 1 98.56 259 ALA A O 1
ATOM 1979 N N . GLY A 1 260 ? 30.797 -14.672 5.52 1 98.31 260 GLY A N 1
ATOM 1980 C CA . GLY A 1 260 ? 31.969 -15.148 6.246 1 98.31 260 GLY A CA 1
ATOM 1981 C C . GLY A 1 260 ? 32.562 -16.406 5.641 1 98.31 260 GLY A C 1
ATOM 1982 O O . GLY A 1 260 ? 33.781 -16.516 5.539 1 98.31 260 GLY A O 1
ATOM 1983 N N . SER A 1 261 ? 31.719 -17.328 5.246 1 97.88 261 SER A N 1
ATOM 1984 C CA . SER A 1 261 ? 32.188 -18.547 4.602 1 97.88 261 SER A CA 1
ATOM 1985 C C . SER A 1 261 ? 32.875 -18.25 3.275 1 97.88 261 SER A C 1
ATOM 1987 O O . SER A 1 261 ? 33.906 -18.844 2.961 1 97.88 261 SER A O 1
ATOM 1989 N N . ALA A 1 262 ? 32.281 -17.375 2.506 1 97.81 262 ALA A N 1
ATOM 1990 C CA . ALA A 1 262 ? 32.906 -16.953 1.248 1 97.81 262 ALA A CA 1
ATOM 1991 C C . ALA A 1 262 ? 34.25 -16.312 1.491 1 97.81 262 ALA A C 1
ATOM 1993 O O . ALA A 1 262 ? 35.188 -16.484 0.701 1 97.81 262 ALA A O 1
ATOM 1994 N N . ALA A 1 263 ? 34.344 -15.531 2.559 1 97.44 263 ALA A N 1
ATOM 1995 C CA . ALA A 1 263 ? 35.625 -14.883 2.914 1 97.44 263 ALA A CA 1
ATOM 1996 C C . ALA A 1 263 ? 36.719 -15.914 3.158 1 97.44 263 ALA A C 1
ATOM 1998 O O . ALA A 1 263 ? 37.875 -15.703 2.785 1 97.44 263 ALA A O 1
ATOM 1999 N N . ILE A 1 264 ? 36.375 -17 3.791 1 95.94 264 ILE A N 1
ATOM 2000 C CA . ILE A 1 264 ? 37.344 -18.062 4.066 1 95.94 264 ILE A CA 1
ATOM 2001 C C . ILE A 1 264 ? 37.844 -18.641 2.754 1 95.94 264 ILE A C 1
ATOM 2003 O O . ILE A 1 264 ? 39.062 -18.812 2.574 1 95.94 264 ILE A O 1
ATOM 2007 N N . LEU A 1 265 ? 36.938 -18.953 1.843 1 95.25 265 LEU A N 1
ATOM 2008 C CA . LEU A 1 265 ? 37.344 -19.516 0.556 1 95.25 265 LEU A CA 1
ATOM 2009 C C . LEU A 1 265 ? 38.219 -18.547 -0.21 1 95.25 265 LEU A C 1
ATOM 2011 O O . LEU A 1 265 ? 39.25 -18.953 -0.781 1 95.25 265 LEU A O 1
ATOM 2015 N N . THR A 1 266 ? 37.875 -17.297 -0.17 1 94.06 266 THR A N 1
ATOM 2016 C CA . THR A 1 266 ? 38.594 -16.281 -0.913 1 94.06 266 THR A CA 1
ATOM 2017 C C . THR A 1 266 ? 39.969 -16.047 -0.294 1 94.06 266 THR A C 1
ATOM 2019 O O . THR A 1 266 ? 40.969 -15.898 -1.011 1 94.06 266 THR A O 1
ATOM 2022 N N . THR A 1 267 ? 40 -15.953 0.988 1 92.81 267 THR A N 1
ATOM 2023 C CA . THR A 1 267 ? 41.25 -15.734 1.68 1 92.81 267 THR A CA 1
ATOM 2024 C C . THR A 1 267 ? 42.219 -16.906 1.446 1 92.81 267 THR A C 1
ATOM 2026 O O . THR A 1 267 ? 43.406 -16.703 1.253 1 92.81 267 THR A O 1
ATOM 2029 N N . ALA A 1 268 ? 41.719 -18.062 1.481 1 91.56 268 ALA A N 1
ATOM 2030 C CA . ALA A 1 268 ? 42.531 -19.25 1.252 1 91.56 268 ALA A CA 1
ATOM 2031 C C . ALA A 1 268 ? 43.094 -19.281 -0.176 1 91.56 268 ALA A C 1
ATOM 2033 O O . ALA A 1 268 ? 44.219 -19.688 -0.408 1 91.56 268 ALA A O 1
ATOM 2034 N N . ARG A 1 269 ? 42.375 -18.812 -1.07 1 89.31 269 ARG A N 1
ATOM 2035 C CA . ARG A 1 269 ? 42.719 -18.891 -2.482 1 89.31 269 ARG A CA 1
ATOM 2036 C C . ARG A 1 269 ? 43.656 -17.75 -2.863 1 89.31 269 ARG A C 1
ATOM 2038 O O . ARG A 1 269 ? 44.656 -17.969 -3.551 1 89.31 269 ARG A O 1
ATOM 2045 N N . LEU A 1 270 ? 43.344 -16.531 -2.484 1 84.44 270 LEU A N 1
ATOM 2046 C CA . LEU A 1 270 ? 44.031 -15.359 -3.008 1 84.44 270 LEU A CA 1
ATOM 2047 C C . LEU A 1 270 ? 45.094 -14.883 -2.039 1 84.44 270 LEU A C 1
ATOM 2049 O O . LEU A 1 270 ? 46.125 -14.328 -2.461 1 84.44 270 LEU A O 1
ATOM 2053 N N . SER A 1 271 ? 45 -15.07 -0.768 1 80.62 271 SER A N 1
ATOM 2054 C CA . SER A 1 271 ? 45.906 -14.602 0.269 1 80.62 271 SER A CA 1
ATOM 2055 C C . SER A 1 271 ? 46.25 -13.133 0.058 1 80.62 271 SER A C 1
ATOM 2057 O O . SER A 1 271 ? 47.406 -12.75 0.225 1 80.62 271 SER A O 1
ATOM 2059 N N . ARG A 1 272 ? 45.25 -12.367 -0.552 1 80.31 272 ARG A N 1
ATOM 2060 C CA . ARG A 1 272 ? 45.469 -10.945 -0.784 1 80.31 272 ARG A CA 1
ATOM 2061 C C . ARG A 1 272 ? 45.312 -10.156 0.512 1 80.31 272 ARG A C 1
ATOM 2063 O O . ARG A 1 272 ? 44.469 -10.445 1.338 1 80.31 272 ARG A O 1
ATOM 2070 N N . THR A 1 273 ? 46.219 -9.203 0.627 1 82.69 273 THR A N 1
ATOM 2071 C CA . THR A 1 273 ? 46.25 -8.445 1.871 1 82.69 273 THR A CA 1
ATOM 2072 C C . THR A 1 273 ? 45.594 -7.074 1.685 1 82.69 273 THR A C 1
ATOM 2074 O O . THR A 1 273 ? 45.562 -6.266 2.617 1 82.69 273 THR A O 1
ATOM 2077 N N . ASP A 1 274 ? 45.031 -6.875 0.503 1 84.31 274 ASP A N 1
ATOM 2078 C CA . ASP A 1 274 ? 44.375 -5.602 0.243 1 84.31 274 ASP A CA 1
ATOM 2079 C C . ASP A 1 274 ? 42.938 -5.602 0.803 1 84.31 274 ASP A C 1
ATOM 2081 O O . ASP A 1 274 ? 42.281 -6.629 0.786 1 84.31 274 ASP A O 1
ATOM 2085 N N . ALA A 1 275 ? 42.625 -4.43 1.365 1 81.94 275 ALA A N 1
ATOM 2086 C CA . ALA A 1 275 ? 41.312 -4.289 2.012 1 81.94 275 ALA A CA 1
ATOM 2087 C C . ALA A 1 275 ? 40.219 -4.18 0.977 1 81.94 275 ALA A C 1
ATOM 2089 O O . ALA A 1 275 ? 39.031 -4.137 1.33 1 81.94 275 ALA A O 1
ATOM 2090 N N . ALA A 1 276 ? 40.469 -4.164 -0.316 1 82.94 276 ALA A N 1
ATOM 2091 C CA . ALA A 1 276 ? 39.469 -3.984 -1.369 1 82.94 276 ALA A CA 1
ATOM 2092 C C . ALA A 1 276 ? 38.844 -5.312 -1.742 1 82.94 276 ALA A C 1
ATOM 2094 O O . ALA A 1 276 ? 37.938 -5.355 -2.584 1 82.94 276 ALA A O 1
ATOM 2095 N N . ILE A 1 277 ? 39.25 -6.332 -1.037 1 88.5 277 ILE A N 1
ATOM 2096 C CA . ILE A 1 277 ? 38.625 -7.633 -1.302 1 88.5 277 ILE A CA 1
ATOM 2097 C C . ILE A 1 277 ? 37.125 -7.562 -1.032 1 88.5 277 ILE A C 1
ATOM 2099 O O . ILE A 1 277 ? 36.719 -7.027 -0.006 1 88.5 277 ILE A O 1
ATOM 2103 N N . GLY A 1 278 ? 36.312 -8.055 -1.924 1 90 278 GLY A N 1
ATOM 2104 C CA . GLY A 1 278 ? 34.875 -8.109 -1.773 1 90 278 GLY A CA 1
ATOM 2105 C C . GLY A 1 278 ? 34.188 -6.863 -2.289 1 90 278 GLY A C 1
ATOM 2106 O O . GLY A 1 278 ? 32.938 -6.844 -2.418 1 90 278 GLY A O 1
ATOM 2107 N N . ARG A 1 279 ? 35 -5.789 -2.535 1 86.19 279 ARG A N 1
ATOM 2108 C CA . ARG A 1 279 ? 34.375 -4.555 -3.018 1 86.19 279 ARG A CA 1
ATOM 2109 C C . ARG A 1 279 ? 33.688 -4.777 -4.359 1 86.19 279 ARG A C 1
ATOM 2111 O O . ARG A 1 279 ? 34.281 -5.293 -5.301 1 86.19 279 ARG A O 1
ATOM 2118 N N . GLY A 1 280 ? 32.406 -4.426 -4.457 1 83.56 280 GLY A N 1
ATOM 2119 C CA . GLY A 1 280 ? 31.672 -4.555 -5.699 1 83.56 280 GLY A CA 1
ATOM 2120 C C . GLY A 1 280 ? 30.953 -5.883 -5.828 1 83.56 280 GLY A C 1
ATOM 2121 O O . GLY A 1 280 ? 30.125 -6.07 -6.734 1 83.56 280 GLY A O 1
ATOM 2122 N N . TRP A 1 281 ? 31.266 -6.812 -4.891 1 92.38 281 TRP A N 1
ATOM 2123 C CA . TRP A 1 281 ? 30.672 -8.141 -4.992 1 92.38 281 TRP A CA 1
ATOM 2124 C C . TRP A 1 281 ? 29.172 -8.07 -4.742 1 92.38 281 TRP A C 1
ATOM 2126 O O . TRP A 1 281 ? 28.422 -8.945 -5.188 1 92.38 281 TRP A O 1
ATOM 2136 N N . GLU A 1 282 ? 28.766 -7.082 -3.951 1 89.94 282 GLU A N 1
ATOM 2137 C CA . GLU A 1 282 ? 27.328 -6.926 -3.74 1 89.94 282 GLU A CA 1
ATOM 2138 C C . GLU A 1 282 ? 26.594 -6.746 -5.066 1 89.94 282 GLU A C 1
ATOM 2140 O O . GLU A 1 282 ? 25.5 -7.285 -5.25 1 89.94 282 GLU A O 1
ATOM 2145 N N . LEU A 1 283 ? 27.203 -6.035 -5.988 1 83.12 283 LEU A N 1
ATOM 2146 C CA . LEU A 1 283 ? 26.578 -5.801 -7.285 1 83.12 283 LEU A CA 1
ATOM 2147 C C . LEU A 1 283 ? 26.625 -7.059 -8.148 1 83.12 283 LEU A C 1
ATOM 2149 O O . LEU A 1 283 ? 25.688 -7.348 -8.883 1 83.12 283 LEU A O 1
ATOM 2153 N N . ILE A 1 284 ? 27.766 -7.727 -8.109 1 91.56 284 ILE A N 1
ATOM 2154 C CA . ILE A 1 284 ? 27.938 -8.953 -8.883 1 91.56 284 ILE A CA 1
ATOM 2155 C C . ILE A 1 284 ? 26.906 -9.984 -8.438 1 91.56 284 ILE A C 1
ATOM 2157 O O . ILE A 1 284 ? 26.188 -10.547 -9.266 1 91.56 284 ILE A O 1
ATOM 2161 N N . VAL A 1 285 ? 26.828 -10.133 -7.164 1 94.44 285 VAL A N 1
ATOM 2162 C CA . VAL A 1 285 ? 25.953 -11.164 -6.609 1 94.44 285 VAL A CA 1
ATOM 2163 C C . VAL A 1 285 ? 24.5 -10.758 -6.797 1 94.44 285 VAL A C 1
ATOM 2165 O O . VAL A 1 285 ? 23.656 -11.594 -7.098 1 94.44 285 VAL A O 1
ATOM 2168 N N . LEU A 1 286 ? 24.219 -9.492 -6.578 1 89.19 286 LEU A N 1
ATOM 2169 C CA . LEU A 1 286 ? 22.859 -9.016 -6.809 1 89.19 286 LEU A CA 1
ATOM 2170 C C . LEU A 1 286 ? 22.438 -9.258 -8.25 1 89.19 286 LEU A C 1
ATOM 2172 O O . LEU A 1 286 ? 21.312 -9.695 -8.516 1 89.19 286 LEU A O 1
ATOM 2176 N N . THR A 1 287 ? 23.344 -8.945 -9.195 1 87.38 287 THR A N 1
ATOM 2177 C CA . THR A 1 287 ? 23.062 -9.18 -10.609 1 87.38 287 THR A CA 1
ATOM 2178 C C . THR A 1 287 ? 22.812 -10.664 -10.867 1 87.38 287 THR A C 1
ATOM 2180 O O . THR A 1 287 ? 21.875 -11.023 -11.586 1 87.38 287 THR A O 1
ATOM 2183 N N . ALA A 1 288 ? 23.609 -11.461 -10.258 1 92.44 288 ALA A N 1
ATOM 2184 C CA . ALA A 1 288 ? 23.484 -12.906 -10.43 1 92.44 288 ALA A CA 1
ATOM 2185 C C . ALA A 1 288 ? 22.125 -13.398 -9.945 1 92.44 288 ALA A C 1
ATOM 2187 O O . ALA A 1 288 ? 21.453 -14.172 -10.633 1 92.44 288 ALA A O 1
ATOM 2188 N N . VAL A 1 289 ? 21.734 -12.945 -8.781 1 91.75 289 VAL A N 1
ATOM 2189 C CA . VAL A 1 289 ? 20.484 -13.43 -8.172 1 91.75 289 VAL A CA 1
ATOM 2190 C C . VAL A 1 289 ? 19.297 -12.93 -8.977 1 91.75 289 VAL A C 1
ATOM 2192 O O . VAL A 1 289 ? 18.328 -13.672 -9.18 1 91.75 289 VAL A O 1
ATOM 2195 N N . VAL A 1 290 ? 19.375 -11.742 -9.469 1 83.38 290 VAL A N 1
ATOM 2196 C CA . VAL A 1 290 ? 18.281 -11.188 -10.273 1 83.38 290 VAL A CA 1
ATOM 2197 C C . VAL A 1 290 ? 18.219 -11.906 -11.617 1 83.38 290 VAL A C 1
ATOM 2199 O O . VAL A 1 290 ? 17.125 -12.211 -12.109 1 83.38 290 VAL A O 1
ATOM 2202 N N . LEU A 1 291 ? 19.391 -12.164 -12.125 1 84.38 291 LEU A N 1
ATOM 2203 C CA . LEU A 1 291 ? 19.438 -12.914 -13.375 1 84.38 291 LEU A CA 1
ATOM 2204 C C . LEU A 1 291 ? 18.859 -14.312 -13.195 1 84.38 291 LEU A C 1
ATOM 2206 O O . LEU A 1 291 ? 18.312 -14.891 -14.141 1 84.38 291 LEU A O 1
ATOM 2210 N N . GLY A 1 292 ? 19 -14.781 -12.023 1 85.81 292 GLY A N 1
ATOM 2211 C CA . GLY A 1 292 ? 18.453 -16.094 -11.703 1 85.81 292 GLY A CA 1
ATOM 2212 C C . GLY A 1 292 ? 16.953 -16.078 -11.484 1 85.81 292 GLY A C 1
ATOM 2213 O O . GLY A 1 292 ? 16.344 -17.141 -11.305 1 85.81 292 GLY A O 1
ATOM 2214 N N . GLY A 1 293 ? 16.344 -14.93 -11.453 1 81.19 293 GLY A N 1
ATOM 2215 C CA . GLY A 1 293 ? 14.898 -14.844 -11.375 1 81.19 293 GLY A CA 1
ATOM 2216 C C . GLY A 1 293 ? 14.383 -14.641 -9.961 1 81.19 293 GLY A C 1
ATOM 2217 O O . GLY A 1 293 ? 13.211 -14.875 -9.68 1 81.19 293 GLY A O 1
ATOM 2218 N N . VAL A 1 294 ? 15.227 -14.352 -9.047 1 85.69 294 VAL A N 1
ATOM 2219 C CA . VAL A 1 294 ? 14.781 -14.047 -7.691 1 85.69 294 VAL A CA 1
ATOM 2220 C C . VAL A 1 294 ? 14.109 -12.672 -7.664 1 85.69 294 VAL A C 1
ATOM 2222 O O . VAL A 1 294 ? 14.656 -11.703 -8.195 1 85.69 294 VAL A O 1
ATOM 2225 N N . SER A 1 295 ? 12.922 -12.609 -7.113 1 81.19 295 SER A N 1
ATOM 2226 C CA . SER A 1 295 ? 12.125 -11.383 -7.145 1 81.19 295 SER A CA 1
ATOM 2227 C C . SER A 1 295 ? 12.688 -10.336 -6.188 1 81.19 295 SER A C 1
ATOM 2229 O O . SER A 1 295 ? 13.07 -10.664 -5.059 1 81.19 295 SER A O 1
ATOM 2231 N N . LEU A 1 296 ? 12.703 -9.148 -6.605 1 79.44 296 LEU A N 1
ATOM 2232 C CA . LEU A 1 296 ? 13.125 -8.047 -5.754 1 79.44 296 LEU A CA 1
ATOM 2233 C C . LEU A 1 296 ? 11.992 -7.582 -4.852 1 79.44 296 LEU A C 1
ATOM 2235 O O . LEU A 1 296 ? 12.211 -6.859 -3.879 1 79.44 296 LEU A O 1
ATOM 2239 N N . LYS A 1 297 ? 10.75 -7.988 -5.113 1 77.94 297 LYS A N 1
ATOM 2240 C CA . LYS A 1 297 ? 9.586 -7.613 -4.316 1 77.94 297 LYS A CA 1
ATOM 2241 C C . LYS A 1 297 ? 9.438 -8.523 -3.104 1 77.94 297 LYS A C 1
ATOM 2243 O O . LYS A 1 297 ? 8.711 -8.195 -2.158 1 77.94 297 LYS A O 1
ATOM 2248 N N . GLY A 1 298 ? 10.141 -9.594 -3.16 1 84.81 298 GLY A N 1
ATOM 2249 C CA . GLY A 1 298 ? 10.031 -10.539 -2.066 1 84.81 298 GLY A CA 1
ATOM 2250 C C . GLY A 1 298 ? 9.031 -11.648 -2.336 1 84.81 298 GLY A C 1
ATOM 2251 O O . GLY A 1 298 ? 8.234 -11.555 -3.273 1 84.81 298 GLY A O 1
ATOM 2252 N N . GLY A 1 299 ? 9.148 -12.734 -1.613 1 87.56 299 GLY A N 1
ATOM 2253 C CA . GLY A 1 299 ? 8.156 -13.797 -1.593 1 87.56 299 GLY A CA 1
ATOM 2254 C C . GLY A 1 299 ? 8.438 -14.898 -2.598 1 87.56 299 GLY A C 1
ATOM 2255 O O . GLY A 1 299 ? 7.852 -15.977 -2.52 1 87.56 299 GLY A O 1
ATOM 2256 N N . ARG A 1 300 ? 9.312 -14.633 -3.537 1 85.81 300 ARG A N 1
ATOM 2257 C CA . ARG A 1 300 ? 9.586 -15.648 -4.543 1 85.81 300 ARG A CA 1
ATOM 2258 C C . ARG A 1 300 ? 11.078 -15.727 -4.844 1 85.81 300 ARG A C 1
ATOM 2260 O O . ARG A 1 300 ? 11.742 -14.695 -4.996 1 85.81 300 ARG A O 1
ATOM 2267 N N . GLY A 1 301 ? 11.578 -16.922 -4.977 1 87.5 301 GLY A N 1
ATOM 2268 C CA . GLY A 1 301 ? 12.977 -17.109 -5.324 1 87.5 301 GLY A CA 1
ATOM 2269 C C . GLY A 1 301 ? 13.469 -18.531 -5.074 1 87.5 301 GLY A C 1
ATOM 2270 O O . GLY A 1 301 ? 12.844 -19.281 -4.324 1 87.5 301 GLY A O 1
ATOM 2271 N N . SER A 1 302 ? 14.477 -18.938 -5.773 1 90.12 302 SER A N 1
ATOM 2272 C CA . SER A 1 302 ? 15.125 -20.234 -5.637 1 90.12 302 SER A CA 1
ATOM 2273 C C . SER A 1 302 ? 16.641 -20.094 -5.625 1 90.12 302 SER A C 1
ATOM 2275 O O . SER A 1 302 ? 17.203 -19.312 -6.402 1 90.12 302 SER A O 1
ATOM 2277 N N . VAL A 1 303 ? 17.234 -20.844 -4.688 1 94.69 303 VAL A N 1
ATOM 2278 C CA . VAL A 1 303 ? 18.688 -20.797 -4.602 1 94.69 303 VAL A CA 1
ATOM 2279 C C . VAL A 1 303 ? 19.297 -21.484 -5.816 1 94.69 303 VAL A C 1
ATOM 2281 O O . VAL A 1 303 ? 20.391 -21.125 -6.254 1 94.69 303 VAL A O 1
ATOM 2284 N N . LEU A 1 304 ? 18.625 -22.453 -6.398 1 91.25 304 LEU A N 1
ATOM 2285 C CA . LEU A 1 304 ? 19.109 -23.141 -7.586 1 91.25 304 LEU A CA 1
ATOM 2286 C C . LEU A 1 304 ? 19.141 -22.203 -8.789 1 91.25 304 LEU A C 1
ATOM 2288 O O . LEU A 1 304 ? 20.125 -22.188 -9.539 1 91.25 304 LEU A O 1
ATOM 2292 N N . ARG A 1 305 ? 18.172 -21.453 -8.938 1 88.75 305 ARG A N 1
ATOM 2293 C CA . ARG A 1 305 ? 18.141 -20.5 -10.039 1 88.75 305 ARG A CA 1
ATOM 2294 C C . ARG A 1 305 ? 19.172 -19.391 -9.828 1 88.75 305 ARG A C 1
ATOM 2296 O O . ARG A 1 305 ? 19.766 -18.906 -10.789 1 88.75 305 ARG A O 1
ATOM 2303 N N . ALA A 1 306 ? 19.25 -18.969 -8.602 1 93 306 ALA A N 1
ATOM 2304 C CA . ALA A 1 306 ? 20.266 -17.984 -8.289 1 93 306 ALA A CA 1
ATOM 2305 C C . ALA A 1 306 ? 21.656 -18.5 -8.656 1 93 306 ALA A C 1
ATOM 2307 O O . ALA A 1 306 ? 22.516 -17.734 -9.125 1 93 306 ALA A O 1
ATOM 2308 N N . THR A 1 307 ? 21.875 -19.797 -8.438 1 93.94 307 THR A N 1
ATOM 2309 C CA . THR A 1 307 ? 23.156 -20.406 -8.773 1 93.94 307 THR A CA 1
ATOM 2310 C C . THR A 1 307 ? 23.391 -20.359 -10.281 1 93.94 307 THR A C 1
ATOM 2312 O O . THR A 1 307 ? 24.516 -20.156 -10.734 1 93.94 307 THR A O 1
ATOM 2315 N N . VAL A 1 308 ? 22.406 -20.547 -11.07 1 91.06 308 VAL A N 1
ATOM 2316 C CA . VAL A 1 308 ? 22.531 -20.406 -12.516 1 91.06 308 VAL A CA 1
ATOM 2317 C C . VAL A 1 308 ? 22.984 -18.984 -12.859 1 91.06 308 VAL A C 1
ATOM 2319 O O . VAL A 1 308 ? 23.844 -18.781 -13.719 1 91.06 308 VAL A O 1
ATOM 2322 N N . GLY A 1 309 ? 22.391 -18.031 -12.219 1 91.94 309 GLY A N 1
ATOM 2323 C CA . GLY A 1 309 ? 22.812 -16.641 -12.398 1 91.94 309 GLY A CA 1
ATOM 2324 C C . GLY A 1 309 ? 24.281 -16.422 -12.055 1 91.94 309 GLY A C 1
ATOM 2325 O O . GLY A 1 309 ? 24.984 -15.703 -12.766 1 91.94 309 GLY A O 1
ATOM 2326 N N . VAL A 1 310 ? 24.734 -17.062 -10.977 1 95.62 310 VAL A N 1
ATOM 2327 C CA . VAL A 1 310 ? 26.125 -16.938 -10.555 1 95.62 310 VAL A CA 1
ATOM 2328 C C . VAL A 1 310 ? 27.047 -17.531 -11.625 1 95.62 310 VAL A C 1
ATOM 2330 O O . VAL A 1 310 ? 28.109 -16.969 -11.914 1 95.62 310 VAL A O 1
ATOM 2333 N N . ILE A 1 311 ? 26.625 -18.625 -12.188 1 92.81 311 ILE A N 1
ATOM 2334 C CA . ILE A 1 311 ? 27.422 -19.266 -13.242 1 92.81 311 ILE A CA 1
ATOM 2335 C C . ILE A 1 311 ? 27.531 -18.312 -14.438 1 92.81 311 ILE A C 1
ATOM 2337 O O . ILE A 1 311 ? 28.609 -18.141 -15 1 92.81 311 ILE A O 1
ATOM 2341 N N . VAL A 1 312 ? 26.453 -17.656 -14.727 1 90.94 312 VAL A N 1
ATOM 2342 C CA . VAL A 1 312 ? 26.422 -16.734 -15.859 1 90.94 312 VAL A CA 1
ATOM 2343 C C . VAL A 1 312 ? 27.391 -15.578 -15.602 1 90.94 312 VAL A C 1
ATOM 2345 O O . VAL A 1 312 ? 28.188 -15.227 -16.469 1 90.94 312 VAL A O 1
ATOM 2348 N N . VAL A 1 313 ? 27.344 -15 -14.438 1 92.94 313 VAL A N 1
ATOM 2349 C CA . VAL A 1 313 ? 28.188 -13.852 -14.141 1 92.94 313 VAL A CA 1
ATOM 2350 C C . VAL A 1 313 ? 29.641 -14.289 -14.062 1 92.94 313 VAL A C 1
ATOM 2352 O O . VAL A 1 313 ? 30.547 -13.539 -14.438 1 92.94 313 VAL A O 1
ATOM 2355 N N . ALA A 1 314 ? 29.875 -15.523 -13.594 1 93.75 314 ALA A N 1
ATOM 2356 C CA . ALA A 1 314 ? 31.234 -16.047 -13.547 1 93.75 314 ALA A CA 1
ATOM 2357 C C . ALA A 1 314 ? 31.797 -16.25 -14.953 1 93.75 314 ALA A C 1
ATOM 2359 O O . ALA A 1 314 ? 32.969 -15.953 -15.203 1 93.75 314 ALA A O 1
ATOM 2360 N N . VAL A 1 315 ? 31.031 -16.75 -15.82 1 91.56 315 VAL A N 1
ATOM 2361 C CA . VAL A 1 315 ? 31.453 -16.953 -17.203 1 91.56 315 VAL A CA 1
ATOM 2362 C C . VAL A 1 315 ? 31.734 -15.617 -17.859 1 91.56 315 VAL A C 1
ATOM 2364 O O . VAL A 1 315 ? 32.719 -15.469 -18.594 1 91.56 315 VAL A O 1
ATOM 2367 N N . ILE A 1 316 ? 30.922 -14.625 -17.625 1 91 316 ILE A N 1
ATOM 2368 C CA . ILE A 1 316 ? 31.125 -13.289 -18.188 1 91 316 ILE A CA 1
ATOM 2369 C C . ILE A 1 316 ? 32.438 -12.703 -17.656 1 91 316 ILE A C 1
ATOM 2371 O O . ILE A 1 316 ? 33.156 -12.023 -18.391 1 91 316 ILE A O 1
ATOM 2375 N N . ARG A 1 317 ? 32.656 -12.984 -16.359 1 93.12 317 ARG A N 1
ATOM 2376 C CA . ARG A 1 317 ? 33.906 -12.484 -15.781 1 93.12 317 ARG A CA 1
ATOM 2377 C C . ARG A 1 317 ? 35.094 -13.086 -16.484 1 93.12 317 ARG A C 1
ATOM 2379 O O . ARG A 1 317 ? 36.031 -12.367 -16.859 1 93.12 317 ARG A O 1
ATOM 2386 N N . GLN A 1 318 ? 35.094 -14.398 -16.672 1 92.25 318 GLN A N 1
ATOM 2387 C CA . GLN A 1 318 ? 36.188 -15.07 -17.328 1 92.25 318 GLN A CA 1
ATOM 2388 C C . GLN A 1 318 ? 36.312 -14.664 -18.781 1 92.25 318 GLN A C 1
ATOM 2390 O O . GLN A 1 318 ? 37.438 -14.578 -19.328 1 92.25 318 GLN A O 1
ATOM 2395 N N . ALA A 1 319 ? 35.188 -14.43 -19.406 1 91.81 319 ALA A N 1
ATOM 2396 C CA . ALA A 1 319 ? 35.219 -13.938 -20.781 1 91.81 319 ALA A CA 1
ATOM 2397 C C . ALA A 1 319 ? 35.875 -12.555 -20.875 1 91.81 319 ALA A C 1
ATOM 2399 O O . ALA A 1 319 ? 36.625 -12.281 -21.797 1 91.81 319 ALA A O 1
ATOM 2400 N N . THR A 1 320 ? 35.562 -11.703 -19.938 1 90.12 320 THR A N 1
ATOM 2401 C CA . THR A 1 320 ? 36.125 -10.359 -19.891 1 90.12 320 THR A CA 1
ATOM 2402 C C . THR A 1 320 ? 37.656 -10.43 -19.688 1 90.12 320 THR A C 1
ATOM 2404 O O . THR A 1 320 ? 38.406 -9.68 -20.328 1 90.12 320 THR A O 1
ATOM 2407 N N . ILE A 1 321 ? 38.062 -11.344 -18.859 1 89.31 321 ILE A N 1
ATOM 2408 C CA . ILE A 1 321 ? 39.5 -11.523 -18.609 1 89.31 321 ILE A CA 1
ATOM 2409 C C . ILE A 1 321 ? 40.156 -12.086 -19.859 1 89.31 321 ILE A C 1
ATOM 2411 O O . ILE A 1 321 ? 41.25 -11.641 -20.234 1 89.31 321 ILE A O 1
ATOM 2415 N N . ALA A 1 322 ? 39.531 -13 -20.438 1 89.88 322 ALA A N 1
ATOM 2416 C CA . ALA A 1 322 ? 40.094 -13.648 -21.625 1 89.88 322 ALA A CA 1
ATOM 2417 C C . ALA A 1 322 ? 40.281 -12.633 -22.75 1 89.88 322 ALA A C 1
ATOM 2419 O O . ALA A 1 322 ? 41.188 -12.773 -23.578 1 89.88 322 ALA A O 1
ATOM 2420 N N . GLU A 1 323 ? 39.469 -11.617 -22.797 1 90.12 323 GLU A N 1
ATOM 2421 C CA . GLU A 1 323 ? 39.562 -10.594 -23.828 1 90.12 323 GLU A CA 1
ATOM 2422 C C . GLU A 1 323 ? 40.531 -9.492 -23.438 1 90.12 323 GLU A C 1
ATOM 2424 O O . GLU A 1 323 ? 40.719 -8.516 -24.172 1 90.12 323 GLU A O 1
ATOM 2429 N N . GLY A 1 324 ? 41.125 -9.57 -22.203 1 87.38 324 GLY A N 1
ATOM 2430 C CA . GLY A 1 324 ? 42.125 -8.609 -21.75 1 87.38 324 GLY A CA 1
ATOM 2431 C C . GLY A 1 324 ? 41.5 -7.324 -21.234 1 87.38 324 GLY A C 1
ATOM 2432 O O . GLY A 1 324 ? 42.156 -6.273 -21.25 1 87.38 324 GLY A O 1
ATOM 2433 N N . LEU A 1 325 ? 40.25 -7.41 -20.891 1 84.56 325 LEU A N 1
ATOM 2434 C CA . LEU A 1 325 ? 39.594 -6.223 -20.391 1 84.56 325 LEU A CA 1
ATOM 2435 C C . LEU A 1 325 ? 39.719 -6.121 -18.875 1 84.56 325 LEU A C 1
ATOM 2437 O O . LEU A 1 325 ? 39.875 -7.133 -18.188 1 84.56 325 LEU A O 1
ATOM 2441 N N . ASP A 1 326 ? 39.75 -4.934 -18.391 1 82.25 326 ASP A N 1
ATOM 2442 C CA . ASP A 1 326 ? 39.875 -4.742 -16.953 1 82.25 326 ASP A CA 1
ATOM 2443 C C . ASP A 1 326 ? 38.562 -4.887 -16.234 1 82.25 326 ASP A C 1
ATOM 2445 O O . ASP A 1 326 ? 37.531 -5.113 -16.859 1 82.25 326 ASP A O 1
ATOM 2449 N N . PHE A 1 327 ? 38.5 -4.832 -14.875 1 78.56 327 PHE A N 1
ATOM 2450 C CA . PHE A 1 327 ? 37.375 -5.074 -13.984 1 78.56 327 PHE A CA 1
ATOM 2451 C C . PHE A 1 327 ? 36.25 -4.055 -14.219 1 78.56 327 PHE A C 1
ATOM 2453 O O . PHE A 1 327 ? 35.094 -4.367 -14.07 1 78.56 327 PHE A O 1
ATOM 2460 N N . ASN A 1 328 ? 36.594 -2.869 -14.641 1 74.75 328 ASN A N 1
ATOM 2461 C CA . ASN A 1 328 ? 35.594 -1.834 -14.867 1 74.75 328 ASN A CA 1
ATOM 2462 C C . ASN A 1 328 ? 34.688 -2.189 -16.047 1 74.75 328 ASN A C 1
ATOM 2464 O O . ASN A 1 328 ? 33.5 -1.91 -16 1 74.75 328 ASN A O 1
ATOM 2468 N N . TYR A 1 329 ? 35.25 -2.781 -17.031 1 81.38 329 TYR A N 1
ATOM 2469 C CA . TYR A 1 329 ? 34.438 -3.232 -18.156 1 81.38 329 TYR A CA 1
ATOM 2470 C C . TYR A 1 329 ? 33.5 -4.332 -17.734 1 81.38 329 TYR A C 1
ATOM 2472 O O . TYR A 1 329 ? 32.344 -4.359 -18.172 1 81.38 329 TYR A O 1
ATOM 2480 N N . TYR A 1 330 ? 33.969 -5.223 -16.922 1 87.06 330 TYR A N 1
ATOM 2481 C CA . TYR A 1 330 ? 33.156 -6.305 -16.406 1 87.06 330 TYR A CA 1
ATOM 2482 C C . TYR A 1 330 ? 31.922 -5.754 -15.688 1 87.06 330 TYR A C 1
ATOM 2484 O O . TYR A 1 330 ? 30.812 -6.203 -15.93 1 87.06 330 TYR A O 1
ATOM 2492 N N . THR A 1 331 ? 32.125 -4.75 -14.852 1 82.25 331 THR A N 1
ATOM 2493 C CA . THR A 1 331 ? 31.031 -4.207 -14.062 1 82.25 331 THR A CA 1
ATOM 2494 C C . THR A 1 331 ? 30.016 -3.494 -14.953 1 82.25 331 THR A C 1
ATOM 2496 O O . THR A 1 331 ? 28.812 -3.514 -14.68 1 82.25 331 THR A O 1
ATOM 2499 N N . VAL A 1 332 ? 30.469 -2.84 -15.93 1 81.06 332 VAL A N 1
ATOM 2500 C CA . VAL A 1 332 ? 29.578 -2.152 -16.859 1 81.06 332 VAL A CA 1
ATOM 2501 C C . VAL A 1 332 ? 28.719 -3.174 -17.594 1 81.06 332 VAL A C 1
ATOM 2503 O O . VAL A 1 332 ? 27.516 -2.965 -17.797 1 81.06 332 VAL A O 1
ATOM 2506 N N . ILE A 1 333 ? 29.391 -4.223 -18.078 1 85.44 333 ILE A N 1
ATOM 2507 C CA . ILE A 1 333 ? 28.672 -5.285 -18.766 1 85.44 333 ILE A CA 1
ATOM 2508 C C . ILE A 1 333 ? 27.609 -5.879 -17.859 1 85.44 333 ILE A C 1
ATOM 2510 O O . ILE A 1 333 ? 26.469 -6.086 -18.266 1 85.44 333 ILE A O 1
ATOM 2514 N N . LEU A 1 334 ? 27.984 -6.129 -16.641 1 86.88 334 LEU A N 1
ATOM 2515 C CA . LEU A 1 334 ? 27.031 -6.695 -15.688 1 86.88 334 LEU A CA 1
ATOM 2516 C C . LEU A 1 334 ? 25.891 -5.73 -15.422 1 86.88 334 LEU A C 1
ATOM 2518 O O . LEU A 1 334 ? 24.734 -6.152 -15.297 1 86.88 334 LEU A O 1
ATOM 2522 N N . ALA A 1 335 ? 26.234 -4.504 -15.289 1 82.5 335 ALA A N 1
ATOM 2523 C CA . ALA A 1 335 ? 25.203 -3.496 -15.055 1 82.5 335 ALA A CA 1
ATOM 2524 C C . ALA A 1 335 ? 24.219 -3.438 -16.219 1 82.5 335 ALA A C 1
ATOM 2526 O O . ALA A 1 335 ? 23 -3.338 -16 1 82.5 335 ALA A O 1
ATOM 2527 N N . ALA A 1 336 ? 24.719 -3.463 -17.391 1 82.31 336 ALA A N 1
ATOM 2528 C CA . ALA A 1 336 ? 23.859 -3.467 -18.578 1 82.31 336 ALA A CA 1
ATOM 2529 C C . ALA A 1 336 ? 22.969 -4.707 -18.609 1 82.31 336 ALA A C 1
ATOM 2531 O O . ALA A 1 336 ? 21.797 -4.625 -18.953 1 82.31 336 ALA A O 1
ATOM 2532 N N . ALA A 1 337 ? 23.625 -5.801 -18.297 1 82.19 337 ALA A N 1
ATOM 2533 C CA . ALA A 1 337 ? 22.875 -7.047 -18.25 1 82.19 337 ALA A CA 1
ATOM 2534 C C . ALA A 1 337 ? 21.766 -6.98 -17.203 1 82.19 337 ALA A C 1
ATOM 2536 O O . ALA A 1 337 ? 20.641 -7.406 -17.453 1 82.19 337 ALA A O 1
ATOM 2537 N N . LEU A 1 338 ? 22.125 -6.488 -16.031 1 81.69 338 LEU A N 1
ATOM 2538 C CA . LEU A 1 338 ? 21.156 -6.367 -14.945 1 81.69 338 LEU A CA 1
ATOM 2539 C C . LEU A 1 338 ? 20 -5.469 -15.352 1 81.69 338 LEU A C 1
ATOM 2541 O O . LEU A 1 338 ? 18.844 -5.781 -15.078 1 81.69 338 LEU A O 1
ATOM 2545 N N . LEU A 1 339 ? 20.312 -4.348 -15.969 1 80.81 339 LEU A N 1
ATOM 2546 C CA . LEU A 1 339 ? 19.281 -3.416 -16.422 1 80.81 339 LEU A CA 1
ATOM 2547 C C . LEU A 1 339 ? 18.375 -4.078 -17.438 1 80.81 339 LEU A C 1
ATOM 2549 O O . LEU A 1 339 ? 17.141 -3.967 -17.344 1 80.81 339 LEU A O 1
ATOM 2553 N N . ALA A 1 340 ? 18.922 -4.727 -18.453 1 80 340 ALA A N 1
ATOM 2554 C CA . ALA A 1 340 ? 18.156 -5.402 -19.484 1 80 340 ALA A CA 1
ATOM 2555 C C . ALA A 1 340 ? 17.266 -6.484 -18.891 1 80 340 ALA A C 1
ATOM 2557 O O . ALA A 1 340 ? 16.094 -6.605 -19.266 1 80 340 ALA A O 1
ATOM 2558 N N . PHE A 1 341 ? 17.812 -7.219 -17.984 1 79.69 341 PHE A N 1
ATOM 2559 C CA . PHE A 1 341 ? 17.062 -8.32 -17.391 1 79.69 341 PHE A CA 1
ATOM 2560 C C . PHE A 1 341 ? 15.93 -7.785 -16.516 1 79.69 341 PHE A C 1
ATOM 2562 O O . PHE A 1 341 ? 14.844 -8.375 -16.469 1 79.69 341 PHE A O 1
ATOM 2569 N N . THR A 1 342 ? 16.219 -6.805 -15.773 1 76.81 342 THR A N 1
ATOM 2570 C CA . THR A 1 342 ? 15.172 -6.234 -14.922 1 76.81 342 THR A CA 1
ATOM 2571 C C . THR A 1 342 ? 14.016 -5.703 -15.766 1 76.81 342 THR A C 1
ATOM 2573 O O . THR A 1 342 ? 12.852 -5.844 -15.391 1 76.81 342 THR A O 1
ATOM 2576 N N . ILE A 1 343 ? 14.352 -5.035 -16.859 1 78.81 343 ILE A N 1
ATOM 2577 C CA . ILE A 1 343 ? 13.328 -4.523 -17.766 1 78.81 343 ILE A CA 1
ATOM 2578 C C . ILE A 1 343 ? 12.516 -5.684 -18.328 1 78.81 343 ILE A C 1
ATOM 2580 O O . ILE A 1 343 ? 11.281 -5.637 -18.328 1 78.81 343 ILE A O 1
ATOM 2584 N N . LEU A 1 344 ? 13.172 -6.73 -18.719 1 75.5 344 LEU A N 1
ATOM 2585 C CA . LEU A 1 344 ? 12.5 -7.871 -19.328 1 75.5 344 LEU A CA 1
ATOM 2586 C C . LEU A 1 344 ? 11.664 -8.633 -18.312 1 75.5 344 LEU A C 1
ATOM 2588 O O . LEU A 1 344 ? 10.586 -9.133 -18.625 1 75.5 344 LEU A O 1
ATOM 2592 N N . ASP A 1 345 ? 12.219 -8.75 -17.141 1 73.19 345 ASP A N 1
ATOM 2593 C CA . ASP A 1 345 ? 11.484 -9.414 -16.062 1 73.19 345 ASP A CA 1
ATOM 2594 C C . ASP A 1 345 ? 10.195 -8.672 -15.734 1 73.19 345 ASP A C 1
ATOM 2596 O O . ASP A 1 345 ? 9.156 -9.297 -15.508 1 73.19 345 ASP A O 1
ATOM 2600 N N . LEU A 1 346 ? 10.297 -7.398 -15.695 1 72.5 346 LEU A N 1
ATOM 2601 C CA . LEU A 1 346 ? 9.117 -6.586 -15.406 1 72.5 346 LEU A CA 1
ATOM 2602 C C . LEU A 1 346 ? 8.086 -6.73 -16.516 1 72.5 346 LEU A C 1
ATOM 2604 O O . LEU A 1 346 ? 6.887 -6.859 -16.25 1 72.5 346 LEU A O 1
ATOM 2608 N N . GLN A 1 347 ? 8.5 -6.676 -17.734 1 75.5 347 GLN A N 1
ATOM 2609 C CA . GLN A 1 347 ? 7.586 -6.797 -18.859 1 75.5 347 GLN A CA 1
ATOM 2610 C C . GLN A 1 347 ? 6.973 -8.188 -18.922 1 75.5 347 GLN A C 1
ATOM 2612 O O . GLN A 1 347 ? 5.789 -8.336 -19.25 1 75.5 347 GLN A O 1
ATOM 2617 N N . TRP A 1 348 ? 7.812 -9.188 -18.594 1 76.19 348 TRP A N 1
ATOM 2618 C CA . TRP A 1 348 ? 7.332 -10.57 -18.578 1 76.19 348 TRP A CA 1
ATOM 2619 C C . TRP A 1 348 ? 6.25 -10.766 -17.531 1 76.19 348 TRP A C 1
ATOM 2621 O O . TRP A 1 348 ? 5.246 -11.438 -17.781 1 76.19 348 TRP A O 1
ATOM 2631 N N . GLY A 1 349 ? 6.492 -10.258 -16.422 1 74.12 349 GLY A N 1
ATOM 2632 C CA . GLY A 1 349 ? 5.484 -10.359 -15.375 1 74.12 349 GLY A CA 1
ATOM 2633 C C . GLY A 1 349 ? 4.152 -9.75 -15.773 1 74.12 349 GLY A C 1
ATOM 2634 O O . GLY A 1 349 ? 3.1 -10.359 -15.57 1 74.12 349 GLY A O 1
ATOM 2635 N N . LYS A 1 350 ? 4.238 -8.648 -16.344 1 74.81 350 LYS A N 1
ATOM 2636 C CA . LYS A 1 350 ? 3.033 -7.957 -16.797 1 74.81 350 LYS A CA 1
ATOM 2637 C C . LYS A 1 350 ? 2.326 -8.734 -17.906 1 74.81 350 LYS A C 1
ATOM 2639 O O . LYS A 1 350 ? 1.114 -8.953 -17.828 1 74.81 350 LYS A O 1
ATOM 2644 N N . TYR A 1 351 ? 3.078 -9.125 -18.828 1 75.5 351 TYR A N 1
ATOM 2645 C CA . TYR A 1 351 ? 2.51 -9.812 -19.984 1 75.5 351 TYR A CA 1
ATOM 2646 C C . TYR A 1 351 ? 1.964 -11.18 -19.594 1 75.5 351 TYR A C 1
ATOM 2648 O O . TYR A 1 351 ? 0.923 -11.609 -20.094 1 75.5 351 TYR A O 1
ATOM 2656 N N . ARG A 1 352 ? 2.648 -11.82 -18.734 1 79.5 352 ARG A N 1
ATOM 2657 C CA . ARG A 1 352 ? 2.199 -13.133 -18.281 1 79.5 352 ARG A CA 1
ATOM 2658 C C . ARG A 1 352 ? 0.845 -13.039 -17.578 1 79.5 352 ARG A C 1
ATOM 2660 O O . ARG A 1 352 ? -0.061 -13.82 -17.859 1 79.5 352 ARG A O 1
ATOM 2667 N N . ARG A 1 353 ? 0.728 -12.156 -16.766 1 75.88 353 ARG A N 1
ATOM 2668 C CA . ARG A 1 353 ? -0.535 -11.984 -16.062 1 75.88 353 ARG A CA 1
ATOM 2669 C C . ARG A 1 353 ? -1.672 -11.672 -17.031 1 75.88 353 ARG A C 1
ATOM 2671 O O . ARG A 1 353 ? -2.762 -12.242 -16.922 1 75.88 353 ARG A O 1
ATOM 2678 N N . ARG A 1 354 ? -1.392 -10.828 -17.922 1 77.19 354 ARG A N 1
ATOM 2679 C CA . ARG A 1 354 ? -2.398 -10.477 -18.922 1 77.19 354 ARG A CA 1
ATOM 2680 C C . ARG A 1 354 ? -2.764 -11.688 -19.781 1 77.19 354 ARG A C 1
ATOM 2682 O O . ARG A 1 354 ? -3.938 -11.906 -20.078 1 77.19 354 ARG A O 1
ATOM 2689 N N . ALA A 1 355 ? -1.725 -12.367 -20.109 1 80.44 355 ALA A N 1
ATOM 2690 C CA . ALA A 1 355 ? -1.951 -13.547 -20.938 1 80.44 355 ALA A CA 1
ATOM 2691 C C . ALA A 1 355 ? -2.771 -14.594 -20.188 1 80.44 355 ALA A C 1
ATOM 2693 O O . ALA A 1 355 ? -3.688 -15.195 -20.75 1 80.44 355 ALA A O 1
ATOM 2694 N N . VAL A 1 356 ? -2.479 -14.82 -19.016 1 82.88 356 VAL A N 1
ATOM 2695 C CA . VAL A 1 356 ? -3.209 -15.789 -18.188 1 82.88 356 VAL A CA 1
ATOM 2696 C C . VAL A 1 356 ? -4.684 -15.398 -18.125 1 82.88 356 VAL A C 1
ATOM 2698 O O . VAL A 1 356 ? -5.566 -16.234 -18.312 1 82.88 356 VAL A O 1
ATOM 2701 N N . GLU A 1 357 ? -4.926 -14.172 -17.984 1 78.94 357 GLU A N 1
ATOM 2702 C CA . GLU A 1 357 ? -6.301 -13.695 -17.859 1 78.94 357 GLU A CA 1
ATOM 2703 C C . GLU A 1 357 ? -7.043 -13.781 -19.188 1 78.94 357 GLU A C 1
ATOM 2705 O O . GLU A 1 357 ? -8.203 -14.18 -19.234 1 78.94 357 GLU A O 1
ATOM 2710 N N . LYS A 1 358 ? -6.383 -13.453 -20.219 1 79.06 358 LYS A N 1
ATOM 2711 C CA . LYS A 1 358 ? -7.012 -13.414 -21.531 1 79.06 358 LYS A CA 1
ATOM 2712 C C . LYS A 1 358 ? -7.25 -14.82 -22.062 1 79.06 358 LYS A C 1
ATOM 2714 O O . LYS A 1 358 ? -8.188 -15.047 -22.844 1 79.06 358 LYS A O 1
ATOM 2719 N N . LEU A 1 359 ? -6.441 -15.75 -21.625 1 84.12 359 LEU A N 1
ATOM 2720 C CA . LEU A 1 359 ? -6.492 -17.078 -22.234 1 84.12 359 LEU A CA 1
ATOM 2721 C C . LEU A 1 359 ? -7.191 -18.062 -21.328 1 84.12 359 LEU A C 1
ATOM 2723 O O . LEU A 1 359 ? -7.246 -19.266 -21.625 1 84.12 359 LEU A O 1
ATOM 2727 N N . LYS A 1 360 ? -7.703 -17.641 -20.281 1 83.69 360 LYS A N 1
ATOM 2728 C CA . LYS A 1 360 ? -8.297 -18.531 -19.281 1 83.69 360 LYS A CA 1
ATOM 2729 C C . LYS A 1 360 ? -9.531 -19.234 -19.828 1 83.69 360 LYS A C 1
ATOM 2731 O O . LYS A 1 360 ? -9.758 -20.406 -19.547 1 83.69 360 LYS A O 1
ATOM 2736 N N . ILE A 1 361 ? -10.359 -18.594 -20.625 1 84.88 361 ILE A N 1
ATOM 2737 C CA . ILE A 1 361 ? -11.594 -19.141 -21.172 1 84.88 361 ILE A CA 1
ATOM 2738 C C . ILE A 1 361 ? -11.359 -19.578 -22.625 1 84.88 361 ILE A C 1
ATOM 2740 O O . ILE A 1 361 ? -10.984 -18.766 -23.469 1 84.88 361 ILE A O 1
ATOM 2744 N N . ASP A 1 362 ? -11.508 -20.859 -22.844 1 88.12 362 ASP A N 1
ATOM 2745 C CA . ASP A 1 362 ? -11.258 -21.453 -24.156 1 88.12 362 ASP A CA 1
ATOM 2746 C C . ASP A 1 362 ? -12.445 -22.281 -24.609 1 88.12 362 ASP A C 1
ATOM 2748 O O . ASP A 1 362 ? -12.43 -23.516 -24.484 1 88.12 362 ASP A O 1
ATOM 2752 N N . PRO A 1 363 ? -13.484 -21.656 -25.25 1 88.06 363 PRO A N 1
ATOM 2753 C CA . PRO A 1 363 ? -14.664 -22.391 -25.703 1 88.06 363 PRO A CA 1
ATOM 2754 C C . PRO A 1 363 ? -14.336 -23.422 -26.781 1 88.06 363 PRO A C 1
ATOM 2756 O O . PRO A 1 363 ? -13.453 -23.188 -27.609 1 88.06 363 PRO A O 1
ATOM 2759 N N . ALA A 1 364 ? -15.016 -24.562 -26.734 1 88.06 364 ALA A N 1
ATOM 2760 C CA . ALA A 1 364 ? -14.844 -25.625 -27.719 1 88.06 364 ALA A CA 1
ATOM 2761 C C . ALA A 1 364 ? -15.961 -25.594 -28.766 1 88.06 364 ALA A C 1
ATOM 2763 O O . ALA A 1 364 ? -17.031 -25.047 -28.516 1 88.06 364 ALA A O 1
ATOM 2764 N N . ARG A 1 365 ? -15.695 -26.156 -29.891 1 85.31 365 ARG A N 1
ATOM 2765 C CA . ARG A 1 365 ? -16.703 -26.312 -30.938 1 85.31 365 ARG A CA 1
ATOM 2766 C C . ARG A 1 365 ? -17.609 -27.516 -30.656 1 85.31 365 ARG A C 1
ATOM 2768 O O . ARG A 1 365 ? -17.125 -28.609 -30.375 1 85.31 365 ARG A O 1
ATOM 2775 N N . VAL A 1 366 ? -18.891 -27.281 -30.578 1 82.25 366 VAL A N 1
ATOM 2776 C CA . VAL A 1 366 ? -19.875 -28.344 -30.391 1 82.25 366 VAL A CA 1
ATOM 2777 C C . VAL A 1 366 ? -20.844 -28.359 -31.578 1 82.25 366 VAL A C 1
ATOM 2779 O O . VAL A 1 366 ? -21.391 -27.312 -31.953 1 82.25 366 VAL A O 1
ATOM 2782 N N . ARG A 1 367 ? -20.969 -29.5 -32.156 1 83.06 367 ARG A N 1
ATOM 2783 C CA . ARG A 1 367 ? -21.906 -29.672 -33.25 1 83.06 367 ARG A CA 1
ATOM 2784 C C . ARG A 1 367 ? -23.062 -30.578 -32.844 1 83.06 367 ARG A C 1
ATOM 2786 O O . ARG A 1 367 ? -22.859 -31.781 -32.625 1 83.06 367 ARG A O 1
ATOM 2793 N N . LEU A 1 368 ? -24.188 -29.969 -32.75 1 87.12 368 LEU A N 1
ATOM 2794 C CA . LEU A 1 368 ? -25.391 -30.734 -32.438 1 87.12 368 LEU A CA 1
ATOM 2795 C C . LEU A 1 368 ? -26.172 -31.062 -33.688 1 87.12 368 LEU A C 1
ATOM 2797 O O . LEU A 1 368 ? -25.953 -30.453 -34.75 1 87.12 368 LEU A O 1
ATOM 2801 N N . GLY A 1 369 ? -26.984 -32.094 -33.625 1 87.38 369 GLY A N 1
ATOM 2802 C CA . GLY A 1 369 ? -27.828 -32.469 -34.75 1 87.38 369 GLY A CA 1
ATOM 2803 C C . GLY A 1 369 ? -28.891 -31.422 -35.062 1 87.38 369 GLY A C 1
ATOM 2804 O O . GLY A 1 369 ? -28.906 -30.344 -34.438 1 87.38 369 GLY A O 1
ATOM 2805 N N . PRO A 1 370 ? -29.719 -31.703 -36 1 88.94 370 PRO A N 1
ATOM 2806 C CA . PRO A 1 370 ? -30.734 -30.734 -36.375 1 88.94 370 PRO A CA 1
ATOM 2807 C C . PRO A 1 370 ? -31.734 -30.453 -35.281 1 88.94 370 PRO A C 1
ATOM 2809 O O . PRO A 1 370 ? -32.094 -31.344 -34.5 1 88.94 370 PRO A O 1
ATOM 2812 N N . LEU A 1 371 ? -32.125 -29.234 -35.188 1 88.62 371 LEU A N 1
ATOM 2813 C CA . LEU A 1 371 ? -33.062 -28.781 -34.156 1 88.62 371 LEU A CA 1
ATOM 2814 C C . LEU A 1 371 ? -34.469 -29.281 -34.406 1 88.62 371 LEU A C 1
ATOM 2816 O O . LEU A 1 371 ? -35 -29.094 -35.531 1 88.62 371 LEU A O 1
ATOM 2820 N N . THR A 1 372 ? -34.969 -29.953 -33.469 1 86.88 372 THR A N 1
ATOM 2821 C CA . THR A 1 372 ? -36.375 -30.406 -33.5 1 86.88 372 THR A CA 1
ATOM 2822 C C . THR A 1 372 ? -37.312 -29.266 -33.156 1 86.88 372 THR A C 1
ATOM 2824 O O . THR A 1 372 ? -37.094 -28.531 -32.188 1 86.88 372 THR A O 1
ATOM 2827 N N . ASP A 1 373 ? -38.438 -29.094 -33.906 1 82.81 373 ASP A N 1
ATOM 2828 C CA . ASP A 1 373 ? -39.438 -28.078 -33.625 1 82.81 373 ASP A CA 1
ATOM 2829 C C . ASP A 1 373 ? -40.375 -28.516 -32.5 1 82.81 373 ASP A C 1
ATOM 2831 O O . ASP A 1 373 ? -41.219 -29.391 -32.719 1 82.81 373 ASP A O 1
ATOM 2835 N N . VAL A 1 374 ? -40.188 -27.906 -31.375 1 84.75 374 VAL A N 1
ATOM 2836 C CA . VAL A 1 374 ? -40.969 -28.297 -30.219 1 84.75 374 VAL A CA 1
ATOM 2837 C C . VAL A 1 374 ? -42.312 -27.578 -30.203 1 84.75 374 VAL A C 1
ATOM 2839 O O . VAL A 1 374 ? -43.156 -27.812 -29.328 1 84.75 374 VAL A O 1
ATOM 2842 N N . THR A 1 375 ? -42.562 -26.781 -31.172 1 78.75 375 THR A N 1
ATOM 2843 C CA . THR A 1 375 ? -43.844 -26.031 -31.25 1 78.75 375 THR A CA 1
ATOM 2844 C C . THR A 1 375 ? -44.781 -26.656 -32.281 1 78.75 375 THR A C 1
ATOM 2846 O O . THR A 1 375 ? -45.906 -26.219 -32.438 1 78.75 375 THR A O 1
ATOM 2849 N N . ALA A 1 376 ? -44.344 -27.734 -32.906 1 81.88 376 ALA A N 1
ATOM 2850 C CA . ALA A 1 376 ? -45.156 -28.359 -33.938 1 81.88 376 ALA A CA 1
ATOM 2851 C C . ALA A 1 376 ? -46.406 -29.016 -33.312 1 81.88 376 ALA A C 1
ATOM 2853 O O . ALA A 1 376 ? -46.281 -29.828 -32.406 1 81.88 376 ALA A O 1
ATOM 2854 N N . PRO A 1 377 ? -47.562 -28.656 -33.75 1 82.69 377 PRO A N 1
ATOM 2855 C CA . PRO A 1 377 ? -48.781 -29.25 -33.188 1 82.69 377 PRO A CA 1
ATOM 2856 C C . PRO A 1 377 ? -48.938 -30.719 -33.562 1 82.69 377 PRO A C 1
ATOM 2858 O O . PRO A 1 377 ? -48.531 -31.156 -34.625 1 82.69 377 PRO A O 1
ATOM 2861 N N . GLY A 1 378 ? -49.5 -31.469 -32.688 1 85.31 378 GLY A N 1
ATOM 2862 C CA . GLY A 1 378 ? -49.812 -32.875 -32.938 1 85.31 378 GLY A CA 1
ATOM 2863 C C . GLY A 1 378 ? -48.688 -33.812 -32.625 1 85.31 378 GLY A C 1
ATOM 2864 O O . GLY A 1 378 ? -48.75 -35 -32.906 1 85.31 378 GLY A O 1
ATOM 2865 N N . THR A 1 379 ? -47.625 -33.312 -32.156 1 87.88 379 THR A N 1
ATOM 2866 C CA . THR A 1 379 ? -46.5 -34.156 -31.781 1 87.88 379 THR A CA 1
ATOM 2867 C C . THR A 1 379 ? -46.406 -34.281 -30.266 1 87.88 379 THR A C 1
ATOM 2869 O O . THR A 1 379 ? -47.188 -33.656 -29.531 1 87.88 379 THR A O 1
ATOM 2872 N N . VAL A 1 380 ? -45.531 -35.125 -29.688 1 91.19 380 VAL A N 1
ATOM 2873 C CA . VAL A 1 380 ? -45.344 -35.312 -28.25 1 91.19 380 VAL A CA 1
ATOM 2874 C C . VAL A 1 380 ? -44.844 -34.031 -27.609 1 91.19 380 VAL A C 1
ATOM 2876 O O . VAL A 1 380 ? -45 -33.844 -26.406 1 91.19 380 VAL A O 1
ATOM 2879 N N . TRP A 1 381 ? -44.438 -33.125 -28.469 1 90.62 381 TRP A N 1
ATOM 2880 C CA . TRP A 1 381 ? -43.781 -31.906 -28 1 90.62 381 TRP A CA 1
ATOM 2881 C C . TRP A 1 381 ? -44.781 -30.75 -27.891 1 90.62 381 TRP A C 1
ATOM 2883 O O . TRP A 1 381 ? -44.438 -29.656 -27.469 1 90.62 381 TRP A O 1
ATOM 2893 N N . THR A 1 382 ? -46.062 -30.969 -28.219 1 86 382 THR A N 1
ATOM 2894 C CA . THR A 1 382 ? -47.031 -29.891 -28.172 1 86 382 THR A CA 1
ATOM 2895 C C . THR A 1 382 ? -47.125 -29.297 -26.781 1 86 382 THR A C 1
ATOM 2897 O O . THR A 1 382 ? -47.375 -30.016 -25.797 1 86 382 THR A O 1
ATOM 2900 N N . PRO A 1 383 ? -46.844 -28 -26.688 1 83.81 383 PRO A N 1
ATOM 2901 C CA . PRO A 1 383 ? -46.844 -27.359 -25.375 1 83.81 383 PRO A CA 1
ATOM 2902 C C . PRO A 1 383 ? -48.188 -27.5 -24.656 1 83.81 383 PRO A C 1
ATOM 2904 O O . PRO A 1 383 ? -49.219 -27.469 -25.297 1 83.81 383 PRO A O 1
ATOM 2907 N N . ASN A 1 384 ? -48.156 -27.75 -23.344 1 85.31 384 ASN A N 1
ATOM 2908 C CA . ASN A 1 384 ? -49.312 -27.844 -22.453 1 85.31 384 ASN A CA 1
ATOM 2909 C C . ASN A 1 384 ? -49.062 -27.109 -21.141 1 85.31 384 ASN A C 1
ATOM 2911 O O . ASN A 1 384 ? -48.031 -26.422 -20.984 1 85.31 384 ASN A O 1
ATOM 2915 N N . ASN A 1 385 ? -50 -27.125 -20.172 1 84.81 385 ASN A N 1
ATOM 2916 C CA . ASN A 1 385 ? -49.875 -26.406 -18.906 1 84.81 385 ASN A CA 1
ATOM 2917 C C . ASN A 1 385 ? -49.844 -27.359 -17.719 1 84.81 385 ASN A C 1
ATOM 2919 O O . ASN A 1 385 ? -50.25 -27.016 -16.625 1 84.81 385 ASN A O 1
ATOM 2923 N N . ALA A 1 386 ? -49.312 -28.484 -17.984 1 88.19 386 ALA A N 1
ATOM 2924 C CA . ALA A 1 386 ? -49.375 -29.516 -16.953 1 88.19 386 ALA A CA 1
ATOM 2925 C C . ALA A 1 386 ? -48.594 -29.094 -15.703 1 88.19 386 ALA A C 1
ATOM 2927 O O . ALA A 1 386 ? -49.062 -29.297 -14.586 1 88.19 386 ALA A O 1
ATOM 2928 N N . LEU A 1 387 ? -47.5 -28.453 -15.836 1 90.75 387 LEU A N 1
ATOM 2929 C CA . LEU A 1 387 ? -46.656 -28.078 -14.703 1 90.75 387 LEU A CA 1
ATOM 2930 C C . LEU A 1 387 ? -47.125 -26.75 -14.109 1 90.75 387 LEU A C 1
ATOM 2932 O O . LEU A 1 387 ? -46.875 -26.469 -12.93 1 90.75 387 LEU A O 1
ATOM 2936 N N . THR A 1 388 ? -47.781 -25.906 -14.867 1 85.56 388 THR A N 1
ATOM 2937 C CA . THR A 1 388 ? -48.156 -24.547 -14.461 1 85.56 388 THR A CA 1
ATOM 2938 C C . THR A 1 388 ? -49.062 -24.594 -13.234 1 85.56 388 THR A C 1
ATOM 2940 O O . THR A 1 388 ? -48.938 -23.75 -12.344 1 85.56 388 THR A O 1
ATOM 2943 N N . ASP A 1 389 ? -49.875 -25.562 -13.148 1 81.94 389 ASP A N 1
ATOM 2944 C CA . ASP A 1 389 ? -50.906 -25.578 -12.125 1 81.94 389 ASP A CA 1
ATOM 2945 C C . ASP A 1 389 ? -50.469 -26.438 -10.938 1 81.94 389 ASP A C 1
ATOM 2947 O O . ASP A 1 389 ? -51.25 -26.625 -9.992 1 81.94 389 ASP A O 1
ATOM 2951 N N . ALA A 1 390 ? -49.281 -26.891 -10.906 1 91.5 390 ALA A N 1
ATOM 2952 C CA . ALA A 1 390 ? -48.812 -27.75 -9.82 1 91.5 390 ALA A CA 1
ATOM 2953 C C . ALA A 1 390 ? -48.688 -26.969 -8.516 1 91.5 390 ALA A C 1
ATOM 2955 O O . ALA A 1 390 ? -48.062 -25.891 -8.5 1 91.5 390 ALA A O 1
ATOM 2956 N N . PRO A 1 391 ? -49.219 -27.453 -7.418 1 92.5 391 PRO A N 1
ATOM 2957 C CA . PRO A 1 391 ? -49.094 -26.75 -6.137 1 92.5 391 PRO A CA 1
ATOM 2958 C C . PRO A 1 391 ? -47.656 -26.656 -5.641 1 92.5 391 PRO A C 1
ATOM 2960 O O . PRO A 1 391 ? -46.875 -27.594 -5.832 1 92.5 391 PRO A O 1
ATOM 2963 N N . PRO A 1 392 ? -47.344 -25.547 -4.977 1 93 392 PRO A N 1
ATOM 2964 C CA . PRO A 1 392 ? -46 -25.344 -4.492 1 93 392 PRO A CA 1
ATOM 2965 C C . PRO A 1 392 ? -45.719 -26.016 -3.15 1 93 392 PRO A C 1
ATOM 2967 O O . PRO A 1 392 ? -46.656 -26.188 -2.352 1 93 392 PRO A O 1
ATOM 2970 N N . VAL A 1 393 ? -44.562 -26.453 -2.949 1 94.25 393 VAL A N 1
ATOM 2971 C CA . VAL A 1 393 ? -44.031 -26.922 -1.667 1 94.25 393 VAL A CA 1
ATOM 2972 C C . VAL A 1 393 ? -42.875 -26.047 -1.224 1 94.25 393 VAL A C 1
ATOM 2974 O O . VAL A 1 393 ? -41.969 -25.75 -2.012 1 94.25 393 VAL A O 1
ATOM 2977 N N . GLY A 1 394 ? -42.969 -25.578 0.034 1 92.69 394 GLY A N 1
ATOM 2978 C CA . GLY A 1 394 ? -41.906 -24.781 0.582 1 92.69 394 GLY A CA 1
ATOM 2979 C C . GLY A 1 394 ? -41.781 -23.422 -0.064 1 92.69 394 GLY A C 1
ATOM 2980 O O . GLY A 1 394 ? -40.656 -22.906 -0.23 1 92.69 394 GLY A O 1
ATOM 2981 N N . LEU A 1 395 ? -42.812 -22.859 -0.514 1 92.38 395 LEU A N 1
ATOM 2982 C CA . LEU A 1 395 ? -42.844 -21.578 -1.189 1 92.38 395 LEU A CA 1
ATOM 2983 C C . LEU A 1 395 ? -42.219 -20.5 -0.314 1 92.38 395 LEU A C 1
ATOM 2985 O O . LEU A 1 395 ? -42.625 -20.297 0.829 1 92.38 395 LEU A O 1
ATOM 2989 N N . GLY A 1 396 ? -41.188 -19.875 -0.868 1 90.19 396 GLY A N 1
ATOM 2990 C CA . GLY A 1 396 ? -40.531 -18.766 -0.194 1 90.19 396 GLY A CA 1
ATOM 2991 C C . GLY A 1 396 ? -39.469 -19.219 0.798 1 90.19 396 GLY A C 1
ATOM 2992 O O . GLY A 1 396 ? -38.719 -18.406 1.337 1 90.19 396 GLY A O 1
ATOM 2993 N N . LYS A 1 397 ? -39.375 -20.484 1.033 1 90.75 397 LYS A N 1
ATOM 2994 C CA . LYS A 1 397 ? -38.406 -21.016 1.99 1 90.75 397 LYS A CA 1
ATOM 2995 C C . LYS A 1 397 ? -37.156 -21.547 1.28 1 90.75 397 LYS A C 1
ATOM 2997 O O . LYS A 1 397 ? -36.031 -21.359 1.753 1 90.75 397 LYS A O 1
ATOM 3002 N N . ILE A 1 398 ? -37.406 -22.078 0.169 1 91.56 398 ILE A N 1
ATOM 3003 C CA . ILE A 1 398 ? -36.344 -22.719 -0.595 1 91.56 398 ILE A CA 1
ATOM 3004 C C . ILE A 1 398 ? -35.688 -21.703 -1.535 1 91.56 398 ILE A C 1
ATOM 3006 O O . ILE A 1 398 ? -36.375 -20.891 -2.156 1 91.56 398 ILE A O 1
ATOM 3010 N N . ARG A 1 399 ? -34.375 -21.75 -1.519 1 92.75 399 ARG A N 1
ATOM 3011 C CA . ARG A 1 399 ? -33.656 -20.906 -2.449 1 92.75 399 ARG A CA 1
ATOM 3012 C C . ARG A 1 399 ? -32.906 -21.734 -3.494 1 92.75 399 ARG A C 1
ATOM 3014 O O . ARG A 1 399 ? -31.75 -22.109 -3.299 1 92.75 399 ARG A O 1
ATOM 3021 N N . GLY A 1 400 ? -33.562 -22.062 -4.574 1 91.19 400 GLY A N 1
ATOM 3022 C CA . GLY A 1 400 ? -32.938 -22.688 -5.719 1 91.19 400 GLY A CA 1
ATOM 3023 C C . GLY A 1 400 ? -32.5 -24.125 -5.438 1 91.19 400 GLY A C 1
ATOM 3024 O O . GLY A 1 400 ? -31.328 -24.469 -5.586 1 91.19 400 GLY A O 1
ATOM 3025 N N . ALA A 1 401 ? -33.406 -25 -5.141 1 93.5 401 ALA A N 1
ATOM 3026 C CA . ALA A 1 401 ? -33.094 -26.406 -4.949 1 93.5 401 ALA A CA 1
ATOM 3027 C C . ALA A 1 401 ? -33 -27.141 -6.285 1 93.5 401 ALA A C 1
ATOM 3029 O O . ALA A 1 401 ? -33.906 -27.047 -7.121 1 93.5 401 ALA A O 1
ATOM 3030 N N . GLU A 1 402 ? -31.906 -27.844 -6.492 1 92.69 402 GLU A N 1
ATOM 3031 C CA . GLU A 1 402 ? -31.719 -28.531 -7.766 1 92.69 402 GLU A CA 1
ATOM 3032 C C . GLU A 1 402 ? -32.531 -29.812 -7.832 1 92.69 402 GLU A C 1
ATOM 3034 O O . GLU A 1 402 ? -33.031 -30.188 -8.898 1 92.69 402 GLU A O 1
ATOM 3039 N N . ALA A 1 403 ? -32.562 -30.438 -6.715 1 95.25 403 ALA A N 1
ATOM 3040 C CA . ALA A 1 403 ? -33.281 -31.703 -6.668 1 95.25 403 ALA A CA 1
ATOM 3041 C C . ALA A 1 403 ? -34.031 -31.875 -5.348 1 95.25 403 ALA A C 1
ATOM 3043 O O . ALA A 1 403 ? -33.906 -31.031 -4.453 1 95.25 403 ALA A O 1
ATOM 3044 N N . CYS A 1 404 ? -34.938 -32.938 -5.359 1 94.44 404 CYS A N 1
ATOM 3045 C CA . CYS A 1 404 ? -35.656 -33.281 -4.137 1 94.44 404 CYS A CA 1
ATOM 3046 C C . CYS A 1 404 ? -35.812 -34.781 -3.99 1 94.44 404 CYS A C 1
ATOM 3048 O O . CYS A 1 404 ? -35.562 -35.531 -4.945 1 94.44 404 CYS A O 1
ATOM 3050 N N . ALA A 1 405 ? -36.031 -35.188 -2.814 1 95.12 405 ALA A N 1
ATOM 3051 C CA . ALA A 1 405 ? -36.281 -36.594 -2.471 1 95.12 405 ALA A CA 1
ATOM 3052 C C . ALA A 1 405 ? -37.469 -36.719 -1.493 1 95.12 405 ALA A C 1
ATOM 3054 O O . ALA A 1 405 ? -37.719 -35.781 -0.705 1 95.12 405 ALA A O 1
ATOM 3055 N N . VAL A 1 406 ? -38.156 -37.812 -1.661 1 95.19 406 VAL A N 1
ATOM 3056 C CA . VAL A 1 406 ? -39.281 -38.062 -0.777 1 95.19 406 VAL A CA 1
ATOM 3057 C C . VAL A 1 406 ? -39.125 -39.438 -0.128 1 95.19 406 VAL A C 1
ATOM 3059 O O . VAL A 1 406 ? -38.938 -40.438 -0.819 1 95.19 406 VAL A O 1
ATOM 3062 N N . ASP A 1 407 ? -39.25 -39.531 1.137 1 92.5 407 ASP A N 1
ATOM 3063 C CA . ASP A 1 407 ? -39.094 -40.781 1.831 1 92.5 407 ASP A CA 1
ATOM 3064 C C . ASP A 1 407 ? -40.406 -41.562 1.903 1 92.5 407 ASP A C 1
ATOM 3066 O O . ASP A 1 407 ? -41.438 -41.031 1.459 1 92.5 407 ASP A O 1
ATOM 3070 N N . PRO A 1 408 ? -40.344 -42.812 2.355 1 87.25 408 PRO A N 1
ATOM 3071 C CA . PRO A 1 408 ? -41.562 -43.625 2.396 1 87.25 408 PRO A CA 1
ATOM 3072 C C . PRO A 1 408 ? -42.656 -43.031 3.307 1 87.25 408 PRO A C 1
ATOM 3074 O O . PRO A 1 408 ? -43.844 -43.312 3.139 1 87.25 408 PRO A O 1
ATOM 3077 N N . GLU A 1 409 ? -42.312 -42.188 4.23 1 89.12 409 GLU A N 1
ATOM 3078 C CA . GLU A 1 409 ? -43.281 -41.594 5.168 1 89.12 409 GLU A CA 1
ATOM 3079 C C . GLU A 1 409 ? -43.875 -40.312 4.598 1 89.12 409 GLU A C 1
ATOM 3081 O O . GLU A 1 409 ? -44.75 -39.688 5.223 1 89.12 409 GLU A O 1
ATOM 3086 N N . GLY A 1 410 ? -43.406 -39.875 3.453 1 90.62 410 GLY A N 1
ATOM 3087 C CA . GLY A 1 410 ? -43.969 -38.719 2.793 1 90.62 410 GLY A CA 1
ATOM 3088 C C . GLY A 1 410 ? -43.219 -37.438 3.102 1 90.62 410 GLY A C 1
ATOM 3089 O O . GLY A 1 410 ? -43.656 -36.344 2.721 1 90.62 410 GLY A O 1
ATOM 3090 N N . ASN A 1 411 ? -42.125 -37.562 3.783 1 94.88 411 ASN A N 1
ATOM 3091 C CA . ASN A 1 411 ? -41.281 -36.406 4.012 1 94.88 411 ASN A CA 1
ATOM 3092 C C . ASN A 1 411 ? -40.562 -35.969 2.742 1 94.88 411 ASN A C 1
ATOM 3094 O O . ASN A 1 411 ? -40.031 -36.844 2.012 1 94.88 411 ASN A O 1
ATOM 3098 N N . ILE A 1 412 ? -40.5 -34.688 2.506 1 96.06 412 ILE A N 1
ATOM 3099 C CA . ILE A 1 412 ? -39.875 -34.156 1.306 1 96.06 412 ILE A CA 1
ATOM 3100 C C . ILE A 1 412 ? -38.562 -33.469 1.676 1 96.06 412 ILE A C 1
ATOM 3102 O O . ILE A 1 412 ? -38.531 -32.625 2.592 1 96.06 412 ILE A O 1
ATOM 3106 N N . TYR A 1 413 ? -37.531 -33.812 1.042 1 96.5 413 TYR A N 1
ATOM 3107 C CA . TYR A 1 413 ? -36.219 -33.25 1.283 1 96.5 413 TYR A CA 1
ATOM 3108 C C . TYR A 1 413 ? -35.719 -32.469 0.065 1 96.5 413 TYR A C 1
ATOM 3110 O O . TYR A 1 413 ? -35.969 -32.875 -1.074 1 96.5 413 TYR A O 1
ATOM 3118 N N . ALA A 1 414 ? -35.031 -31.359 0.242 1 96.25 414 ALA A N 1
ATOM 3119 C CA . ALA A 1 414 ? -34.469 -30.594 -0.858 1 96.25 414 ALA A CA 1
ATOM 3120 C C . ALA A 1 414 ? -33.25 -29.781 -0.395 1 96.25 414 ALA A C 1
ATOM 3122 O O . ALA A 1 414 ? -33.312 -29.125 0.65 1 96.25 414 ALA A O 1
ATOM 3123 N N . GLY A 1 415 ? -32.25 -29.906 -1.139 1 94.94 415 GLY A N 1
ATOM 3124 C CA . GLY A 1 415 ? -31.062 -29.094 -0.866 1 94.94 415 GLY A CA 1
ATOM 3125 C C . GLY A 1 415 ? -31.062 -27.781 -1.615 1 94.94 415 GLY A C 1
ATOM 3126 O O . GLY A 1 415 ? -31.406 -27.734 -2.797 1 94.94 415 GLY A O 1
ATOM 3127 N N . ASP A 1 416 ? -30.703 -26.719 -0.96 1 92.62 416 ASP A N 1
ATOM 3128 C CA . ASP A 1 416 ? -30.719 -25.438 -1.662 1 92.62 416 ASP A CA 1
ATOM 3129 C C . ASP A 1 416 ? -29.328 -24.797 -1.687 1 92.62 416 ASP A C 1
ATOM 3131 O O . ASP A 1 416 ? -28.359 -25.422 -1.268 1 92.62 416 ASP A O 1
ATOM 3135 N N . GLN A 1 417 ? -29.203 -23.594 -2.193 1 91.19 417 GLN A N 1
ATOM 3136 C CA . GLN A 1 417 ? -27.938 -22.938 -2.521 1 91.19 417 GLN A CA 1
ATOM 3137 C C . GLN A 1 417 ? -27.203 -22.484 -1.26 1 91.19 417 GLN A C 1
ATOM 3139 O O . GLN A 1 417 ? -26.016 -22.172 -1.305 1 91.19 417 GLN A O 1
ATOM 3144 N N . ARG A 1 418 ? -27.781 -22.531 -0.091 1 90.06 418 ARG A N 1
ATOM 3145 C CA . ARG A 1 418 ? -27.172 -22.094 1.163 1 90.06 418 ARG A CA 1
ATOM 3146 C C . ARG A 1 418 ? -26.422 -23.234 1.837 1 90.06 418 ARG A C 1
ATOM 3148 O O . ARG A 1 418 ? -25.828 -23.047 2.896 1 90.06 418 ARG A O 1
ATOM 3155 N N . GLY A 1 419 ? -26.531 -24.375 1.211 1 93.69 419 GLY A N 1
ATOM 3156 C CA . GLY A 1 419 ? -25.875 -25.547 1.775 1 93.69 419 GLY A CA 1
ATOM 3157 C C . GLY A 1 419 ? -26.734 -26.266 2.809 1 93.69 419 GLY A C 1
ATOM 3158 O O . GLY A 1 419 ? -26.203 -26.953 3.689 1 93.69 419 GLY A O 1
ATOM 3159 N N . TRP A 1 420 ? -28.031 -26.047 2.697 1 95.06 420 TRP A N 1
ATOM 3160 C CA . TRP A 1 420 ? -28.969 -26.672 3.625 1 95.06 420 TRP A CA 1
ATOM 3161 C C . TRP A 1 420 ? -29.828 -27.719 2.92 1 95.06 420 TRP A C 1
ATOM 3163 O O . TRP A 1 420 ? -30.203 -27.531 1.762 1 95.06 420 TRP A O 1
ATOM 3173 N N . VAL A 1 421 ? -30.031 -28.766 3.631 1 96.44 421 VAL A N 1
ATOM 3174 C CA . VAL A 1 421 ? -31.031 -29.734 3.195 1 96.44 421 VAL A CA 1
ATOM 3175 C C . VAL A 1 421 ? -32.312 -29.578 4.035 1 96.44 421 VAL A C 1
ATOM 3177 O O . VAL A 1 421 ? -32.281 -29.844 5.242 1 96.44 421 VAL A O 1
ATOM 3180 N N . TRP A 1 422 ? -33.312 -29.188 3.344 1 96.19 422 TRP A N 1
ATOM 3181 C CA . TRP A 1 422 ? -34.625 -28.953 3.996 1 96.19 422 TRP A CA 1
ATOM 3182 C C . TRP A 1 422 ? -35.406 -30.25 4.129 1 96.19 422 TRP A C 1
ATOM 3184 O O . TRP A 1 422 ? -35.219 -31.188 3.348 1 96.19 422 TRP A O 1
ATOM 3194 N N . ARG A 1 423 ? -36.25 -30.266 5.164 1 96.5 423 ARG A N 1
ATOM 3195 C CA . ARG A 1 423 ? -37.25 -31.328 5.316 1 96.5 423 ARG A CA 1
ATOM 3196 C C . ARG A 1 423 ? -38.656 -30.734 5.543 1 96.5 423 ARG A C 1
ATOM 3198 O O . ARG A 1 423 ? -38.844 -29.875 6.41 1 96.5 423 ARG A O 1
ATOM 3205 N N . PHE A 1 424 ? -39.562 -31.109 4.684 1 96.06 424 PHE A N 1
ATOM 3206 C CA . PHE A 1 424 ? -40.969 -30.766 4.84 1 96.06 424 PHE A CA 1
ATOM 3207 C C . PHE A 1 424 ? -41.781 -32 5.188 1 96.06 424 PHE A C 1
ATOM 3209 O O . PHE A 1 424 ? -41.75 -33 4.473 1 96.06 424 PHE A O 1
ATOM 3216 N N . ARG A 1 425 ? -42.5 -31.938 6.309 1 93.5 425 ARG A N 1
ATOM 3217 C CA . ARG A 1 425 ? -43.344 -33.062 6.738 1 93.5 425 ARG A CA 1
ATOM 3218 C C . ARG A 1 425 ? -44.656 -33.062 5.973 1 93.5 425 ARG A C 1
ATOM 3220 O O . ARG A 1 425 ? -45.719 -32.75 6.523 1 93.5 425 ARG A O 1
ATOM 3227 N N . GLY A 1 426 ? -44.625 -33.406 4.688 1 88.31 426 GLY A N 1
ATOM 3228 C CA . GLY A 1 426 ? -45.75 -33.406 3.801 1 88.31 426 GLY A CA 1
ATOM 3229 C C . GLY A 1 426 ? -45.938 -32.125 3.031 1 88.31 426 GLY A C 1
ATOM 3230 O O . GLY A 1 426 ? -45.25 -31.125 3.305 1 88.31 426 GLY A O 1
ATOM 3231 N N . PRO A 1 427 ? -46.844 -32.125 2.039 1 82.5 427 PRO A N 1
ATOM 3232 C CA . PRO A 1 427 ? -47.031 -30.953 1.175 1 82.5 427 PRO A CA 1
ATOM 3233 C C . PRO A 1 427 ? -47.656 -29.766 1.904 1 82.5 427 PRO A C 1
ATOM 3235 O O . PRO A 1 427 ? -47.531 -28.625 1.474 1 82.5 427 PRO A O 1
ATOM 3238 N N . ASP A 1 428 ? -48.25 -30.016 3.084 1 85.12 428 ASP A N 1
ATOM 3239 C CA . ASP A 1 428 ? -48.969 -28.953 3.807 1 85.12 428 ASP A CA 1
ATOM 3240 C C . ASP A 1 428 ? -48.031 -28.234 4.781 1 85.12 428 ASP A C 1
ATOM 3242 O O . ASP A 1 428 ? -48.406 -27.219 5.355 1 85.12 428 ASP A O 1
ATOM 3246 N N . ASP A 1 429 ? -46.906 -28.797 4.898 1 89.25 429 ASP A N 1
ATOM 3247 C CA . ASP A 1 429 ? -45.938 -28.156 5.781 1 89.25 429 ASP A CA 1
ATOM 3248 C C . ASP A 1 429 ? -45.281 -26.953 5.098 1 89.25 429 ASP A C 1
ATOM 3250 O O . ASP A 1 429 ? -44.375 -27.125 4.281 1 89.25 429 ASP A O 1
ATOM 3254 N N . THR A 1 430 ? -45.688 -25.75 5.445 1 87.25 430 THR A N 1
ATOM 3255 C CA . THR A 1 430 ? -45.219 -24.547 4.766 1 87.25 430 THR A CA 1
ATOM 3256 C C . THR A 1 430 ? -43.938 -24.016 5.43 1 87.25 430 THR A C 1
ATOM 3258 O O . THR A 1 430 ? -43.219 -23.203 4.836 1 87.25 430 THR A O 1
ATOM 3261 N N . GLU A 1 431 ? -43.688 -24.359 6.637 1 89.38 431 GLU A N 1
ATOM 3262 C CA . GLU A 1 431 ? -42.531 -23.812 7.355 1 89.38 431 GLU A CA 1
ATOM 3263 C C . GLU A 1 431 ? -41.281 -24.625 7.098 1 89.38 431 GLU A C 1
ATOM 3265 O O . GLU A 1 431 ? -40.219 -24.062 6.844 1 89.38 431 GLU A O 1
ATOM 3270 N N . GLY A 1 432 ? -41.406 -25.922 7.043 1 92.44 432 GLY A N 1
ATOM 3271 C CA . GLY A 1 432 ? -40.281 -26.812 6.848 1 92.44 432 GLY A CA 1
ATOM 3272 C C . GLY A 1 432 ? -39.219 -26.688 7.941 1 92.44 432 GLY A C 1
ATOM 3273 O O . GLY A 1 432 ? -39.375 -25.891 8.875 1 92.44 432 GLY A O 1
ATOM 3274 N N . GLU A 1 433 ? -38.188 -27.484 8.016 1 93.81 433 GLU A N 1
ATOM 3275 C CA . GLU A 1 433 ? -37.062 -27.438 8.93 1 93.81 433 GLU A CA 1
ATOM 3276 C C . GLU A 1 433 ? -35.75 -27.766 8.211 1 93.81 433 GLU A C 1
ATOM 3278 O O . GLU A 1 433 ? -35.75 -28.406 7.16 1 93.81 433 GLU A O 1
ATOM 3283 N N . ILE A 1 434 ? -34.719 -27.297 8.781 1 94.44 434 ILE A N 1
ATOM 3284 C CA . ILE A 1 434 ? -33.406 -27.641 8.242 1 94.44 434 ILE A CA 1
ATOM 3285 C C . ILE A 1 434 ? -32.969 -29 8.766 1 94.44 434 ILE A C 1
ATOM 3287 O O . ILE A 1 434 ? -32.719 -29.156 9.961 1 94.44 434 ILE A O 1
ATOM 3291 N N . PHE A 1 435 ? -32.938 -29.906 7.945 1 95.25 435 PHE A N 1
ATOM 3292 C CA . PHE A 1 435 ? -32.656 -31.297 8.297 1 95.25 435 PHE A CA 1
ATOM 3293 C C . PHE A 1 435 ? -31.141 -31.5 8.461 1 95.25 435 PHE A C 1
ATOM 3295 O O . PHE A 1 435 ? -30.703 -32.219 9.367 1 95.25 435 PHE A O 1
ATOM 3302 N N . SER A 1 436 ? -30.406 -30.891 7.516 1 95.69 436 SER A N 1
ATOM 3303 C CA . SER A 1 436 ? -28.953 -31.062 7.527 1 95.69 436 SER A CA 1
ATOM 3304 C C . SER A 1 436 ? -28.25 -29.844 6.938 1 95.69 436 SER A C 1
ATOM 3306 O O . SER A 1 436 ? -28.812 -29.156 6.086 1 95.69 436 SER A O 1
ATOM 3308 N N . ARG A 1 437 ? -27.109 -29.594 7.383 1 94.44 437 ARG A N 1
ATOM 3309 C CA . ARG A 1 437 ? -26.234 -28.562 6.836 1 94.44 437 ARG A CA 1
ATOM 3310 C C . ARG A 1 437 ? -24.953 -29.172 6.254 1 94.44 437 ARG A C 1
ATOM 3312 O O . ARG A 1 437 ? -23.969 -29.344 6.961 1 94.44 437 ARG A O 1
ATOM 3319 N N . THR A 1 438 ? -24.938 -29.484 5.031 1 91.12 438 THR A N 1
ATOM 3320 C CA . THR A 1 438 ? -23.828 -30.141 4.355 1 91.12 438 THR A CA 1
ATOM 3321 C C . THR A 1 438 ? -22.766 -29.125 3.938 1 91.12 438 THR A C 1
ATOM 3323 O O . THR A 1 438 ? -21.609 -29.484 3.734 1 91.12 438 THR A O 1
ATOM 3326 N N . GLY A 1 439 ? -23.172 -27.891 3.877 1 90.88 439 GLY A N 1
ATOM 3327 C CA . GLY A 1 439 ? -22.312 -26.922 3.209 1 90.88 439 GLY A CA 1
ATOM 3328 C C . GLY A 1 439 ? -22.297 -27.094 1.701 1 90.88 439 GLY A C 1
ATOM 3329 O O . GLY A 1 439 ? -22.938 -27.984 1.159 1 90.88 439 GLY A O 1
ATOM 3330 N N . GLY A 1 440 ? -21.578 -26.188 0.97 1 92.5 440 GLY A N 1
ATOM 3331 C CA . GLY A 1 440 ? -21.562 -26.25 -0.483 1 92.5 440 GLY A CA 1
ATOM 3332 C C . GLY A 1 440 ? -22.938 -26.078 -1.103 1 92.5 440 GLY A C 1
ATOM 3333 O O . GLY A 1 440 ? -23.797 -25.391 -0.547 1 92.5 440 GLY A O 1
ATOM 3334 N N . PHE A 1 441 ? -23.109 -26.75 -2.285 1 94.06 441 PHE A N 1
ATOM 3335 C CA . PHE A 1 441 ? -24.375 -26.719 -2.992 1 94.06 441 PHE A CA 1
ATOM 3336 C C . PHE A 1 441 ? -24.953 -28.125 -3.145 1 94.06 441 PHE A C 1
ATOM 3338 O O . PHE A 1 441 ? -24.547 -28.875 -4.031 1 94.06 441 PHE A O 1
ATOM 3345 N N . PRO A 1 442 ? -25.891 -28.469 -2.26 1 95.75 442 PRO A N 1
ATOM 3346 C CA . PRO A 1 442 ? -26.531 -29.781 -2.434 1 95.75 442 PRO A CA 1
ATOM 3347 C C . PRO A 1 442 ? -27.328 -29.875 -3.73 1 95.75 442 PRO A C 1
ATOM 3349 O O . PRO A 1 442 ? -28.281 -29.125 -3.938 1 95.75 442 PRO A O 1
ATOM 3352 N N . CYS A 1 443 ? -26.922 -30.828 -4.57 1 95.5 443 CYS A N 1
ATOM 3353 C CA . CYS A 1 443 ? -27.547 -31.016 -5.875 1 95.5 443 CYS A CA 1
ATOM 3354 C C . CYS A 1 443 ? -28.375 -32.281 -5.914 1 95.5 443 CYS A C 1
ATOM 3356 O O . CYS A 1 443 ? -29.438 -32.344 -5.289 1 95.5 443 CYS A O 1
ATOM 3358 N N . GLY A 1 444 ? -27.828 -33.375 -6.453 1 96.31 444 GLY A N 1
ATOM 3359 C CA . GLY A 1 444 ? -28.578 -34.625 -6.586 1 96.31 444 GLY A CA 1
ATOM 3360 C C . GLY A 1 444 ? -28.766 -35.344 -5.266 1 96.31 444 GLY A C 1
ATOM 3361 O O . GLY A 1 444 ? -27.891 -35.281 -4.387 1 96.31 444 GLY A O 1
ATOM 3362 N N . HIS A 1 445 ? -29.938 -36.094 -5.176 1 96.56 445 HIS A N 1
ATOM 3363 C CA . HIS A 1 445 ? -30.266 -36.906 -4.004 1 96.56 445 HIS A CA 1
ATOM 3364 C C . HIS A 1 445 ? -30.578 -38.344 -4.398 1 96.56 445 HIS A C 1
ATOM 3366 O O . HIS A 1 445 ? -31.172 -38.594 -5.449 1 96.56 445 HIS A O 1
ATOM 3372 N N . ALA A 1 446 ? -30.141 -39.219 -3.553 1 95.81 446 ALA A N 1
ATOM 3373 C CA . ALA A 1 446 ? -30.484 -40.625 -3.732 1 95.81 446 ALA A CA 1
ATOM 3374 C C . ALA A 1 446 ? -30.516 -41.344 -2.391 1 95.81 446 ALA A C 1
ATOM 3376 O O . ALA A 1 446 ? -30.109 -40.812 -1.366 1 95.81 446 ALA A O 1
ATOM 3377 N N . TRP A 1 447 ? -31.172 -42.5 -2.469 1 94.88 447 TRP A N 1
ATOM 3378 C CA . TRP A 1 447 ? -31.219 -43.344 -1.283 1 94.88 447 TRP A CA 1
ATOM 3379 C C . TRP A 1 447 ? -30.297 -44.562 -1.441 1 94.88 447 TRP A C 1
ATOM 3381 O O . TRP A 1 447 ? -30.297 -45.219 -2.49 1 94.88 447 TRP A O 1
ATOM 3391 N N . ASP A 1 448 ? -29.516 -44.812 -0.463 1 93.19 448 ASP A N 1
ATOM 3392 C CA . ASP A 1 448 ? -28.672 -46 -0.548 1 93.19 448 ASP A CA 1
ATOM 3393 C C . ASP A 1 448 ? -29.438 -47.25 -0.144 1 93.19 448 ASP A C 1
ATOM 3395 O O . ASP A 1 448 ? -30.641 -47.219 0.091 1 93.19 448 ASP A O 1
ATOM 3399 N N . ARG A 1 449 ? -28.766 -48.375 -0.102 1 89.44 449 ARG A N 1
ATOM 3400 C CA . ARG A 1 449 ? -29.406 -49.688 0.122 1 89.44 449 ARG A CA 1
ATOM 3401 C C . ARG A 1 449 ? -30 -49.75 1.523 1 89.44 449 ARG A C 1
ATOM 3403 O O . ARG A 1 449 ? -30.938 -50.531 1.76 1 89.44 449 ARG A O 1
ATOM 3410 N N . GLU A 1 450 ? -29.547 -48.969 2.416 1 87.75 450 GLU A N 1
ATOM 3411 C CA . GLU A 1 450 ? -30 -49 3.805 1 87.75 450 GLU A CA 1
ATOM 3412 C C . GLU A 1 450 ? -31.047 -47.906 4.066 1 87.75 450 GLU A C 1
ATOM 3414 O O . GLU A 1 450 ? -31.484 -47.719 5.207 1 87.75 450 GLU A O 1
ATOM 3419 N N . GLY A 1 451 ? -31.375 -47.156 3.076 1 87.62 451 GLY A N 1
ATOM 3420 C CA . GLY A 1 451 ? -32.406 -46.125 3.207 1 87.62 451 GLY A CA 1
ATOM 3421 C C . GLY A 1 451 ? -31.844 -44.781 3.717 1 87.62 451 GLY A C 1
ATOM 3422 O O . GLY A 1 451 ? -32.594 -43.938 4.188 1 87.62 451 GLY A O 1
ATOM 3423 N N . ARG A 1 452 ? -30.578 -44.625 3.699 1 91.88 452 ARG A N 1
ATOM 3424 C CA . ARG A 1 452 ? -29.953 -43.344 4.055 1 91.88 452 ARG A CA 1
ATOM 3425 C C . ARG A 1 452 ? -29.828 -42.438 2.836 1 91.88 452 ARG A C 1
ATOM 3427 O O . ARG A 1 452 ? -29.625 -42.938 1.72 1 91.88 452 ARG A O 1
ATOM 3434 N N . MET A 1 453 ? -29.844 -41.25 3.068 1 95.19 453 MET A N 1
ATOM 3435 C CA . MET A 1 453 ? -29.844 -40.281 1.966 1 95.19 453 MET A CA 1
ATOM 3436 C C . MET A 1 453 ? -28.422 -39.969 1.512 1 95.19 453 MET A C 1
ATOM 3438 O O . MET A 1 453 ? -27.547 -39.75 2.338 1 95.19 453 MET A O 1
ATOM 3442 N N . LEU A 1 454 ? -28.203 -40.094 0.263 1 96.94 454 LEU A N 1
ATOM 3443 C CA . LEU A 1 454 ? -26.984 -39.625 -0.375 1 96.94 454 LEU A CA 1
ATOM 3444 C C . LEU A 1 454 ? -27.203 -38.312 -1.09 1 96.94 454 LEU A C 1
ATOM 3446 O O . LEU A 1 454 ? -28.234 -38.094 -1.729 1 96.94 454 LEU A O 1
ATOM 3450 N N . VAL A 1 455 ? -26.266 -37.438 -0.94 1 97.5 455 VAL A N 1
ATOM 3451 C CA . VAL A 1 455 ? -26.391 -36.125 -1.573 1 97.5 455 VAL A CA 1
ATOM 3452 C C . VAL A 1 455 ? -25.078 -35.781 -2.295 1 97.5 455 VAL A C 1
ATOM 3454 O O . VAL A 1 455 ? -24 -35.906 -1.728 1 97.5 455 VAL A O 1
ATOM 3457 N N . ALA A 1 456 ? -25.156 -35.438 -3.541 1 97.69 456 ALA A N 1
ATOM 3458 C CA . ALA A 1 456 ? -24.047 -34.844 -4.266 1 97.69 456 ALA A CA 1
ATOM 3459 C C . ALA A 1 456 ? -23.906 -33.344 -3.92 1 97.69 456 ALA A C 1
ATOM 3461 O O . ALA A 1 456 ? -24.781 -32.531 -4.246 1 97.69 456 ALA A O 1
ATOM 3462 N N . VAL A 1 457 ? -22.875 -32.969 -3.346 1 96.69 457 VAL A N 1
ATOM 3463 C CA . VAL A 1 457 ? -22.703 -31.594 -2.889 1 96.69 457 VAL A CA 1
ATOM 3464 C C . VAL A 1 457 ? -21.641 -30.906 -3.74 1 96.69 457 VAL A C 1
ATOM 3466 O O . VAL A 1 457 ? -20.438 -31.156 -3.576 1 96.69 457 VAL A O 1
ATOM 3469 N N . GLY A 1 458 ? -22.109 -30.031 -4.523 1 94.31 458 GLY A N 1
ATOM 3470 C CA . GLY A 1 458 ? -21.172 -29.234 -5.312 1 94.31 458 GLY A CA 1
ATOM 3471 C C . GLY A 1 458 ? -20.125 -28.531 -4.473 1 94.31 458 GLY A C 1
ATOM 3472 O O . GLY A 1 458 ? -20.453 -27.875 -3.486 1 94.31 458 GLY A O 1
ATOM 3473 N N . GLY A 1 459 ? -18.906 -28.641 -4.848 1 92.19 459 GLY A N 1
ATOM 3474 C CA . GLY A 1 459 ? -17.812 -28.016 -4.137 1 92.19 459 GLY A CA 1
ATOM 3475 C C . GLY A 1 459 ? -17.219 -28.906 -3.061 1 92.19 459 GLY A C 1
ATOM 3476 O O . GLY A 1 459 ? -16.094 -28.688 -2.613 1 92.19 459 GLY A O 1
ATOM 3477 N N . MET A 1 460 ? -17.953 -30 -2.666 1 94.19 460 MET A N 1
ATOM 3478 C CA . MET A 1 460 ? -17.516 -30.703 -1.467 1 94.19 460 MET A CA 1
ATOM 3479 C C . MET A 1 460 ? -17.5 -32.219 -1.703 1 94.19 460 MET A C 1
ATOM 3481 O O . MET A 1 460 ? -16.969 -32.969 -0.886 1 94.19 460 MET A O 1
ATOM 3485 N N . GLY A 1 461 ? -18.078 -32.688 -2.711 1 96.06 461 GLY A N 1
ATOM 3486 C CA . GLY A 1 461 ? -18.094 -34.094 -2.99 1 96.06 461 GLY A CA 1
ATOM 3487 C C . GLY A 1 461 ? -19.422 -34.781 -2.682 1 96.06 461 GLY A C 1
ATOM 3488 O O . GLY A 1 461 ? -20.469 -34.188 -2.896 1 96.06 461 GLY A O 1
ATOM 3489 N N . VAL A 1 462 ? -19.359 -36.094 -2.266 1 97.62 462 VAL A N 1
ATOM 3490 C CA . VAL A 1 462 ? -20.547 -36.875 -1.999 1 97.62 462 VAL A CA 1
ATOM 3491 C C . VAL A 1 462 ? -20.703 -37.125 -0.497 1 97.62 462 VAL A C 1
ATOM 3493 O O . VAL A 1 462 ? -19.734 -37.5 0.176 1 97.62 462 VAL A O 1
ATOM 3496 N N . TYR A 1 463 ? -21.922 -36.906 -0.037 1 97.19 463 TYR A N 1
ATOM 3497 C CA . TYR A 1 463 ? -22.188 -37.031 1.39 1 97.19 463 TYR A CA 1
ATOM 3498 C C . TYR A 1 463 ? -23.344 -38 1.635 1 97.19 463 TYR A C 1
ATOM 3500 O O . TYR A 1 463 ? -24.234 -38.125 0.792 1 97.19 463 TYR A O 1
ATOM 3508 N N . ARG A 1 464 ? -23.281 -38.625 2.748 1 96.75 464 ARG A N 1
ATOM 3509 C CA . ARG A 1 464 ? -24.359 -39.438 3.285 1 96.75 464 ARG A CA 1
ATOM 3510 C C . ARG A 1 464 ? -24.938 -38.844 4.547 1 96.75 464 ARG A C 1
ATOM 3512 O O . ARG A 1 464 ? -24.203 -38.375 5.426 1 96.75 464 ARG A O 1
ATOM 3519 N N . ILE A 1 465 ? -26.266 -38.719 4.512 1 95.75 465 ILE A N 1
ATOM 3520 C CA . ILE A 1 465 ? -26.922 -38.125 5.672 1 95.75 465 ILE A CA 1
ATOM 3521 C C . ILE A 1 465 ? -27.703 -39.188 6.434 1 95.75 465 ILE A C 1
ATOM 3523 O O . ILE A 1 465 ? -28.578 -39.844 5.875 1 95.75 465 ILE A O 1
ATOM 3527 N N . ASP A 1 466 ? -27.406 -39.281 7.688 1 90.88 466 ASP A N 1
ATOM 3528 C CA . ASP A 1 466 ? -28.078 -40.281 8.539 1 90.88 466 ASP A CA 1
ATOM 3529 C C . ASP A 1 466 ? -29.453 -39.781 8.977 1 90.88 466 ASP A C 1
ATOM 3531 O O . ASP A 1 466 ? -29.828 -38.656 8.68 1 90.88 466 ASP A O 1
ATOM 3535 N N . ALA A 1 467 ? -30.188 -40.656 9.648 1 87.81 467 ALA A N 1
ATOM 3536 C CA . ALA A 1 467 ? -31.547 -40.375 10.07 1 87.81 467 ALA A CA 1
ATOM 3537 C C . ALA A 1 467 ? -31.594 -39.156 11.016 1 87.81 467 ALA A C 1
ATOM 3539 O O . ALA A 1 467 ? -32.594 -38.469 11.086 1 87.81 467 ALA A O 1
ATOM 3540 N N . ASP A 1 468 ? -30.469 -38.875 11.625 1 89.12 468 ASP A N 1
ATOM 3541 C CA . ASP A 1 468 ? -30.422 -37.781 12.594 1 89.12 468 ASP A CA 1
ATOM 3542 C C . ASP A 1 468 ? -30.031 -36.469 11.914 1 89.12 468 ASP A C 1
ATOM 3544 O O . ASP A 1 468 ? -29.969 -35.438 12.57 1 89.12 468 ASP A O 1
ATOM 3548 N N . GLY A 1 469 ? -29.719 -36.562 10.625 1 92.31 469 GLY A N 1
ATOM 3549 C CA . GLY A 1 469 ? -29.422 -35.344 9.898 1 92.31 469 GLY A CA 1
ATOM 3550 C C . GLY A 1 469 ? -27.938 -35.062 9.828 1 92.31 469 GLY A C 1
ATOM 3551 O O . GLY A 1 469 ? -27.516 -34.062 9.258 1 92.31 469 GLY A O 1
ATOM 3552 N N . GLU A 1 470 ? -27.125 -35.875 10.383 1 92.94 470 GLU A N 1
ATOM 3553 C CA . GLU A 1 470 ? -25.688 -35.656 10.383 1 92.94 470 GLU A CA 1
ATOM 3554 C C . GLU A 1 470 ? -25.062 -36.094 9.055 1 92.94 470 GLU A C 1
ATOM 3556 O O . GLU A 1 470 ? -25.203 -37.25 8.641 1 92.94 470 GLU A O 1
ATOM 3561 N N . PRO A 1 471 ? -24.406 -35.125 8.438 1 94.38 471 PRO A N 1
ATOM 3562 C CA . PRO A 1 471 ? -23.781 -35.469 7.148 1 94.38 471 PRO A CA 1
ATOM 3563 C C . PRO A 1 471 ? -22.422 -36.156 7.309 1 94.38 471 PRO A C 1
ATOM 3565 O O . PRO A 1 471 ? -21.625 -35.75 8.148 1 94.38 471 PRO A O 1
ATOM 3568 N N . GLN A 1 472 ? -22.188 -37.188 6.617 1 94.88 472 GLN A N 1
ATOM 3569 C CA . GLN A 1 472 ? -20.906 -37.906 6.574 1 94.88 472 GLN A CA 1
ATOM 3570 C C . GLN A 1 472 ? -20.328 -37.906 5.164 1 94.88 472 GLN A C 1
ATOM 3572 O O . GLN A 1 472 ? -21.016 -38.25 4.203 1 94.88 472 GLN A O 1
ATOM 3577 N N . MET A 1 473 ? -19.078 -37.531 5.043 1 95.25 473 MET A N 1
ATOM 3578 C CA . MET A 1 473 ? -18.422 -37.5 3.74 1 95.25 473 MET A CA 1
ATOM 3579 C C . MET A 1 473 ? -18.125 -38.906 3.242 1 95.25 473 MET A C 1
ATOM 3581 O O . MET A 1 473 ? -17.516 -39.688 3.957 1 95.25 473 MET A O 1
ATOM 3585 N N . VAL A 1 474 ? -18.516 -39.156 2.086 1 96.31 474 VAL A N 1
ATOM 3586 C CA . VAL A 1 474 ? -18.266 -40.469 1.468 1 96.31 474 VAL A CA 1
ATOM 3587 C C . VAL A 1 474 ? -17 -40.406 0.622 1 96.31 474 VAL A C 1
ATOM 3589 O O . VAL A 1 474 ? -16.109 -41.25 0.763 1 96.31 474 VAL A O 1
ATOM 3592 N N . ALA A 1 475 ? -16.938 -39.406 -0.257 1 96.62 475 ALA A N 1
ATOM 3593 C CA . ALA A 1 475 ? -15.766 -39.219 -1.105 1 96.62 475 ALA A CA 1
ATOM 3594 C C . ALA A 1 475 ? -15.68 -37.75 -1.596 1 96.62 475 ALA A C 1
ATOM 3596 O O . ALA A 1 475 ? -16.703 -37.125 -1.884 1 96.62 475 ALA A O 1
ATOM 3597 N N . ASN A 1 476 ? -14.477 -37.219 -1.65 1 95.56 476 ASN A N 1
ATOM 3598 C CA . ASN A 1 476 ? -14.297 -35.844 -2.166 1 95.56 476 ASN A CA 1
ATOM 3599 C C . ASN A 1 476 ? -13.07 -35.75 -3.064 1 95.56 476 ASN A C 1
ATOM 3601 O O . ASN A 1 476 ? -12.688 -34.656 -3.48 1 95.56 476 ASN A O 1
ATOM 3605 N N . ARG A 1 477 ? -12.43 -36.875 -3.328 1 94.88 477 ARG A N 1
ATOM 3606 C CA . ARG A 1 477 ? -11.242 -36.844 -4.18 1 94.88 477 ARG A CA 1
ATOM 3607 C C . ARG A 1 477 ? -11.109 -38.156 -4.949 1 94.88 477 ARG A C 1
ATOM 3609 O O . ARG A 1 477 ? -11.648 -39.188 -4.535 1 94.88 477 ARG A O 1
ATOM 3616 N N . VAL A 1 478 ? -10.445 -38.062 -6.098 1 93.94 478 VAL A N 1
ATOM 3617 C CA . VAL A 1 478 ? -10.008 -39.219 -6.887 1 93.94 478 VAL A CA 1
ATOM 3618 C C . VAL A 1 478 ? -8.5 -39.156 -7.109 1 93.94 478 VAL A C 1
ATOM 3620 O O . VAL A 1 478 ? -7.848 -38.156 -6.719 1 93.94 478 VAL A O 1
ATOM 3623 N N . ALA A 1 479 ? -7.949 -40.156 -7.672 1 90.12 479 ALA A N 1
ATOM 3624 C CA . ALA A 1 479 ? -6.523 -40.156 -7.973 1 90.12 479 ALA A CA 1
ATOM 3625 C C . ALA A 1 479 ? -6.191 -39.094 -9.031 1 90.12 479 ALA A C 1
ATOM 3627 O O . ALA A 1 479 ? -6.902 -38.969 -10.031 1 90.12 479 ALA A O 1
ATOM 3628 N N . ARG A 1 480 ? -5.156 -38.312 -8.742 1 88.94 480 ARG A N 1
ATOM 3629 C CA . ARG A 1 480 ? -4.738 -37.281 -9.68 1 88.94 480 ARG A CA 1
ATOM 3630 C C . ARG A 1 480 ? -4.156 -37.875 -10.953 1 88.94 480 ARG A C 1
ATOM 3632 O O . ARG A 1 480 ? -3.436 -38.875 -10.891 1 88.94 480 ARG A O 1
ATOM 3639 N N . SER A 1 481 ? -4.453 -37.25 -12.094 1 85.44 481 SER A N 1
ATOM 3640 C CA . SER A 1 481 ? -3.82 -37.656 -13.344 1 85.44 481 SER A CA 1
ATOM 3641 C C . SER A 1 481 ? -2.355 -37.219 -13.383 1 85.44 481 SER A C 1
ATOM 3643 O O . SER A 1 481 ? -2.021 -36.094 -13.047 1 85.44 481 SER A O 1
ATOM 3645 N N . PRO A 1 482 ? -1.448 -38.062 -13.727 1 80.19 482 PRO A N 1
ATOM 3646 C CA . PRO A 1 482 ? -0.014 -37.75 -13.672 1 80.19 482 PRO A CA 1
ATOM 3647 C C . PRO A 1 482 ? 0.399 -36.656 -14.633 1 80.19 482 PRO A C 1
ATOM 3649 O O . PRO A 1 482 ? 1.351 -35.906 -14.352 1 80.19 482 PRO A O 1
ATOM 3652 N N . LEU A 1 483 ? -0.283 -36.469 -15.711 1 78.12 483 LEU A N 1
ATOM 3653 C CA . LEU A 1 483 ? 0.157 -35.5 -16.734 1 78.12 483 LEU A CA 1
ATOM 3654 C C . LEU A 1 483 ? -0.727 -34.281 -16.734 1 78.12 483 LEU A C 1
ATOM 3656 O O . LEU A 1 483 ? -0.625 -33.438 -17.641 1 78.12 483 LEU A O 1
ATOM 3660 N N . SER A 1 484 ? -1.548 -34.156 -15.734 1 81.75 484 SER A N 1
ATOM 3661 C CA . SER A 1 484 ? -2.436 -33 -15.703 1 81.75 484 SER A CA 1
ATOM 3662 C C . SER A 1 484 ? -1.72 -31.766 -15.164 1 81.75 484 SER A C 1
ATOM 3664 O O . SER A 1 484 ? -0.992 -31.844 -14.172 1 81.75 484 SER A O 1
ATOM 3666 N N . LEU A 1 485 ? -1.856 -30.641 -15.875 1 81.81 485 LEU A N 1
ATOM 3667 C CA . LEU A 1 485 ? -1.272 -29.391 -15.445 1 81.81 485 LEU A CA 1
ATOM 3668 C C . LEU A 1 485 ? -2.012 -28.828 -14.227 1 81.81 485 LEU A C 1
ATOM 3670 O O . LEU A 1 485 ? -1.434 -28.109 -13.422 1 81.81 485 LEU A O 1
ATOM 3674 N N . VAL A 1 486 ? -3.299 -29.203 -14.117 1 83.31 486 VAL A N 1
ATOM 3675 C CA . VAL A 1 486 ? -4.113 -28.734 -13 1 83.31 486 VAL A CA 1
ATOM 3676 C C . VAL A 1 486 ? -4.387 -29.891 -12.039 1 83.31 486 VAL A C 1
ATOM 3678 O O . VAL A 1 486 ? -4.352 -31.062 -12.438 1 83.31 486 VAL A O 1
ATOM 3681 N N . ASP A 1 487 ? -4.543 -29.609 -10.836 1 84.56 487 ASP A N 1
ATOM 3682 C CA . ASP A 1 487 ? -4.953 -30.641 -9.883 1 84.56 487 ASP A CA 1
ATOM 3683 C C . ASP A 1 487 ? -6.391 -31.078 -10.141 1 84.56 487 ASP A C 1
ATOM 3685 O O . ASP A 1 487 ? -7.34 -30.391 -9.773 1 84.56 487 ASP A O 1
ATOM 3689 N N . ASP A 1 488 ? -6.523 -32.219 -10.742 1 88.88 488 ASP A N 1
ATOM 3690 C CA . ASP A 1 488 ? -7.844 -32.719 -11.094 1 88.88 488 ASP A CA 1
ATOM 3691 C C . ASP A 1 488 ? -8.305 -33.781 -10.094 1 88.88 488 ASP A C 1
ATOM 3693 O O . ASP A 1 488 ? -9.172 -34.594 -10.406 1 88.88 488 ASP A O 1
ATOM 3697 N N . SER A 1 489 ? -7.746 -33.812 -8.938 1 91.5 489 SER A N 1
ATOM 3698 C CA . SER A 1 489 ? -8.078 -34.844 -7.973 1 91.5 489 SER A CA 1
ATOM 3699 C C . SER A 1 489 ? -9.336 -34.5 -7.191 1 91.5 489 SER A C 1
ATOM 3701 O O . SER A 1 489 ? -10.062 -35.406 -6.742 1 91.5 489 SER A O 1
ATOM 3703 N N . GLY A 1 490 ? -9.609 -33.281 -7.043 1 93.19 490 GLY A N 1
ATOM 3704 C CA . GLY A 1 490 ? -10.727 -32.875 -6.215 1 93.19 490 GLY A CA 1
ATOM 3705 C C . GLY A 1 490 ? -12.07 -33 -6.918 1 93.19 490 GLY A C 1
ATOM 3706 O O . GLY A 1 490 ? -12.172 -32.719 -8.117 1 93.19 490 GLY A O 1
ATOM 3707 N N . LEU A 1 491 ? -13.102 -33.5 -6.199 1 94.25 491 LEU A N 1
ATOM 3708 C CA . LEU A 1 491 ? -14.477 -33.5 -6.668 1 94.25 491 LEU A CA 1
ATOM 3709 C C . LEU A 1 491 ? -15.195 -32.219 -6.297 1 94.25 491 LEU A C 1
ATOM 3711 O O . LEU A 1 491 ? -15.883 -32.156 -5.277 1 94.25 491 LEU A O 1
ATOM 3715 N N . ARG A 1 492 ? -15.062 -31.25 -7.223 1 92.38 492 ARG A N 1
ATOM 3716 C CA . ARG A 1 492 ? -15.508 -29.922 -6.863 1 92.38 492 ARG A CA 1
ATOM 3717 C C . ARG A 1 492 ? -16.766 -29.531 -7.637 1 92.38 492 ARG A C 1
ATOM 3719 O O . ARG A 1 492 ? -17.359 -28.484 -7.391 1 92.38 492 ARG A O 1
ATOM 3726 N N . ALA A 1 493 ? -17.156 -30.375 -8.57 1 95.94 493 ALA A N 1
ATOM 3727 C CA . ALA A 1 493 ? -18.312 -30.062 -9.398 1 95.94 493 ALA A CA 1
ATOM 3728 C C . ALA A 1 493 ? -19.25 -31.266 -9.5 1 95.94 493 ALA A C 1
ATOM 3730 O O . ALA A 1 493 ? -19.797 -31.547 -10.562 1 95.94 493 ALA A O 1
ATOM 3731 N N . VAL A 1 494 ? -19.375 -32 -8.438 1 96.62 494 VAL A N 1
ATOM 3732 C CA . VAL A 1 494 ? -20.297 -33.125 -8.445 1 96.62 494 VAL A CA 1
ATOM 3733 C C . VAL A 1 494 ? -21.734 -32.625 -8.547 1 96.62 494 VAL A C 1
ATOM 3735 O O . VAL A 1 494 ? -22.094 -31.625 -7.906 1 96.62 494 VAL A O 1
ATOM 3738 N N . ASP A 1 495 ? -22.516 -33.281 -9.359 1 96.25 495 ASP A N 1
ATOM 3739 C CA . ASP A 1 495 ? -23.828 -32.719 -9.664 1 96.25 495 ASP A CA 1
ATOM 3740 C C . ASP A 1 495 ? -24.938 -33.688 -9.266 1 96.25 495 ASP A C 1
ATOM 3742 O O . ASP A 1 495 ? -25.891 -33.281 -8.594 1 96.25 495 ASP A O 1
ATOM 3746 N N . ASP A 1 496 ? -24.875 -34.938 -9.734 1 97.94 496 ASP A N 1
ATOM 3747 C CA . ASP A 1 496 ? -25.906 -35.938 -9.453 1 97.94 496 ASP A CA 1
ATOM 3748 C C . ASP A 1 496 ? -25.281 -37.312 -9.172 1 97.94 496 ASP A C 1
ATOM 3750 O O . ASP A 1 496 ? -24.094 -37.5 -9.414 1 97.94 496 ASP A O 1
ATOM 3754 N N . LEU A 1 497 ? -26.156 -38.219 -8.602 1 98.5 497 LEU A N 1
ATOM 3755 C CA . LEU A 1 497 ? -25.625 -39.531 -8.25 1 98.5 497 LEU A CA 1
ATOM 3756 C C . LEU A 1 497 ? -26.766 -40.531 -8.133 1 98.5 497 LEU A C 1
ATOM 3758 O O . LEU A 1 497 ? -27.938 -40.156 -8.055 1 98.5 497 LEU A O 1
ATOM 3762 N N . ASP A 1 498 ? -26.438 -41.75 -8.18 1 98.12 498 ASP A N 1
ATOM 3763 C CA . ASP A 1 498 ? -27.344 -42.875 -7.922 1 98.12 498 ASP A CA 1
ATOM 3764 C C . ASP A 1 498 ? -26.562 -44.125 -7.492 1 98.12 498 ASP A C 1
ATOM 3766 O O . ASP A 1 498 ? -25.328 -44.125 -7.574 1 98.12 498 ASP A O 1
ATOM 3770 N N . VAL A 1 499 ? -27.312 -45.094 -7.012 1 97.62 499 VAL A N 1
ATOM 3771 C CA . VAL A 1 499 ? -26.688 -46.25 -6.387 1 97.62 499 VAL A CA 1
ATOM 3772 C C . VAL A 1 499 ? -26.906 -47.469 -7.242 1 97.62 499 VAL A C 1
ATOM 3774 O O . VAL A 1 499 ? -28.016 -47.719 -7.727 1 97.62 499 VAL A O 1
ATOM 3777 N N . ALA A 1 500 ? -25.859 -48.25 -7.441 1 96.19 500 ALA A N 1
ATOM 3778 C CA . ALA A 1 500 ? -25.922 -49.5 -8.172 1 96.19 500 ALA A CA 1
ATOM 3779 C C . ALA A 1 500 ? -26.25 -50.656 -7.242 1 96.19 500 ALA A C 1
ATOM 3781 O O . ALA A 1 500 ? -26.141 -50.531 -6.02 1 96.19 500 ALA A O 1
ATOM 3782 N N . PRO A 1 501 ? -26.625 -51.812 -7.789 1 94.06 501 PRO A N 1
ATOM 3783 C CA . PRO A 1 501 ? -27.031 -52.938 -6.969 1 94.06 501 PRO A CA 1
ATOM 3784 C C . PRO A 1 501 ? -25.938 -53.406 -6.012 1 94.06 501 PRO A C 1
ATOM 3786 O O . PRO A 1 501 ? -26.234 -53.906 -4.926 1 94.06 501 PRO A O 1
ATOM 3789 N N . ASP A 1 502 ? -24.766 -53.281 -6.336 1 92.25 502 ASP A N 1
ATOM 3790 C CA . ASP A 1 502 ? -23.672 -53.75 -5.492 1 92.25 502 ASP A CA 1
ATOM 3791 C C . ASP A 1 502 ? -23.359 -52.719 -4.395 1 92.25 502 ASP A C 1
ATOM 3793 O O . ASP A 1 502 ? -22.438 -52.938 -3.596 1 92.25 502 ASP A O 1
ATOM 3797 N N . GLY A 1 503 ? -24.016 -51.594 -4.418 1 93.94 503 GLY A N 1
ATOM 3798 C CA . GLY A 1 503 ? -23.828 -50.594 -3.381 1 93.94 503 GLY A CA 1
ATOM 3799 C C . GLY A 1 503 ? -22.906 -49.469 -3.803 1 93.94 503 GLY A C 1
ATOM 3800 O O . GLY A 1 503 ? -22.734 -48.5 -3.072 1 93.94 503 GLY A O 1
ATOM 3801 N N . SER A 1 504 ? -22.328 -49.625 -4.922 1 96.56 504 SER A N 1
ATOM 3802 C CA . SER A 1 504 ? -21.484 -48.531 -5.422 1 96.56 504 SER A CA 1
ATOM 3803 C C . SER A 1 504 ? -22.297 -47.312 -5.812 1 96.56 504 SER A C 1
ATOM 3805 O O . SER A 1 504 ? -23.469 -47.438 -6.207 1 96.56 504 SER A O 1
ATOM 3807 N N . ILE A 1 505 ? -21.688 -46.188 -5.652 1 97.56 505 ILE A N 1
ATOM 3808 C CA . ILE A 1 505 ? -22.328 -44.938 -6.012 1 97.56 505 ILE A CA 1
ATOM 3809 C C . ILE A 1 505 ? -21.719 -44.375 -7.297 1 97.56 505 ILE A C 1
ATOM 3811 O O . ILE A 1 505 ? -20.484 -44.281 -7.414 1 97.56 505 ILE A O 1
ATOM 3815 N N . TYR A 1 506 ? -22.469 -44.156 -8.266 1 98.12 506 TYR A N 1
ATOM 3816 C CA . TYR A 1 506 ? -22.047 -43.469 -9.461 1 98.12 506 TYR A CA 1
ATOM 3817 C C . TYR A 1 506 ? -22.438 -42 -9.414 1 98.12 506 TYR A C 1
ATOM 3819 O O . TYR A 1 506 ? -23.578 -41.656 -9.078 1 98.12 506 TYR A O 1
ATOM 3827 N N . ALA A 1 507 ? -21.516 -41.125 -9.703 1 98.31 507 ALA A N 1
ATOM 3828 C CA . ALA A 1 507 ? -21.781 -39.688 -9.609 1 98.31 507 ALA A CA 1
ATOM 3829 C C . ALA A 1 507 ? -21.188 -38.938 -10.797 1 98.31 507 ALA A C 1
ATOM 3831 O O . ALA A 1 507 ? -20.141 -39.344 -11.336 1 98.31 507 ALA A O 1
ATOM 3832 N N . SER A 1 508 ? -21.844 -37.938 -11.219 1 98.06 508 SER A N 1
ATOM 3833 C CA . SER A 1 508 ? -21.328 -37.062 -12.266 1 98.06 508 SER A CA 1
ATOM 3834 C C . SER A 1 508 ? -20.531 -35.906 -11.68 1 98.06 508 SER A C 1
ATOM 3836 O O . SER A 1 508 ? -20.875 -35.375 -10.633 1 98.06 508 SER A O 1
ATOM 3838 N N . ASP A 1 509 ? -19.438 -35.594 -12.266 1 96.94 509 ASP A N 1
ATOM 3839 C CA . ASP A 1 509 ? -18.562 -34.438 -12.016 1 96.94 509 ASP A CA 1
ATOM 3840 C C . ASP A 1 509 ? -18.359 -33.625 -13.281 1 96.94 509 ASP A C 1
ATOM 3842 O O . ASP A 1 509 ? -17.609 -34 -14.172 1 96.94 509 ASP A O 1
ATOM 3846 N N . PHE A 1 510 ? -19.031 -32.5 -13.289 1 95.62 510 PHE A N 1
ATOM 3847 C CA . PHE A 1 510 ? -19.188 -31.891 -14.602 1 95.62 510 PHE A CA 1
ATOM 3848 C C . PHE A 1 510 ? -17.922 -31.109 -14.977 1 95.62 510 PHE A C 1
ATOM 3850 O O . PHE A 1 510 ? -17.781 -30.672 -16.125 1 95.62 510 PHE A O 1
ATOM 3857 N N . SER A 1 511 ? -17.047 -30.953 -14.031 1 94.12 511 SER A N 1
ATOM 3858 C CA . SER A 1 511 ? -15.828 -30.234 -14.398 1 94.12 511 SER A CA 1
ATOM 3859 C C . SER A 1 511 ? -14.664 -30.641 -13.5 1 94.12 511 SER A C 1
ATOM 3861 O O . SER A 1 511 ? -14.828 -30.766 -12.289 1 94.12 511 SER A O 1
ATOM 3863 N N . ILE A 1 512 ? -13.516 -30.703 -14.031 1 91 512 ILE A N 1
ATOM 3864 C CA . ILE A 1 512 ? -12.297 -30.969 -13.273 1 91 512 ILE A CA 1
ATOM 3865 C C . ILE A 1 512 ? -11.555 -29.656 -13.023 1 91 512 ILE A C 1
ATOM 3867 O O . ILE A 1 512 ? -10.516 -29.656 -12.352 1 91 512 ILE A O 1
ATOM 3871 N N . ARG A 1 513 ? -12.125 -28.578 -13.508 1 88.06 513 ARG A N 1
ATOM 3872 C CA . ARG A 1 513 ? -11.398 -27.328 -13.469 1 88.06 513 ARG A CA 1
ATOM 3873 C C . ARG A 1 513 ? -12.109 -26.312 -12.578 1 88.06 513 ARG A C 1
ATOM 3875 O O . ARG A 1 513 ? -11.461 -25.547 -11.859 1 88.06 513 ARG A O 1
ATOM 3882 N N . ASN A 1 514 ? -13.359 -26.359 -12.773 1 86.44 514 ASN A N 1
ATOM 3883 C CA . ASN A 1 514 ? -14.141 -25.312 -12.109 1 86.44 514 ASN A CA 1
ATOM 3884 C C . ASN A 1 514 ? -14.969 -25.875 -10.961 1 86.44 514 ASN A C 1
ATOM 3886 O O . ASN A 1 514 ? -15.289 -27.062 -10.945 1 86.44 514 ASN A O 1
ATOM 3890 N N . ASN A 1 515 ? -15.266 -24.953 -10.117 1 86.44 515 ASN A N 1
ATOM 3891 C CA . ASN A 1 515 ? -16.156 -25.297 -9.016 1 86.44 515 ASN A CA 1
ATOM 3892 C C . ASN A 1 515 ? -17.625 -25.109 -9.406 1 86.44 515 ASN A C 1
ATOM 3894 O O . ASN A 1 515 ? -17.922 -24.453 -10.398 1 86.44 515 ASN A O 1
ATOM 3898 N N . SER A 1 516 ? -18.422 -25.672 -8.656 1 87 516 SER A N 1
ATOM 3899 C CA . SER A 1 516 ? -19.859 -25.609 -8.922 1 87 516 SER A CA 1
ATOM 3900 C C . SER A 1 516 ? -20.344 -24.172 -8.992 1 87 516 SER A C 1
ATOM 3902 O O . SER A 1 516 ? -21.281 -23.859 -9.727 1 87 516 SER A O 1
ATOM 3904 N N . THR A 1 517 ? -19.641 -23.297 -8.312 1 80.94 517 THR A N 1
ATOM 3905 C CA . THR A 1 517 ? -20.031 -21.891 -8.32 1 80.94 517 THR A CA 1
ATOM 3906 C C . THR A 1 517 ? -19.734 -21.25 -9.672 1 80.94 517 THR A C 1
ATOM 3908 O O . THR A 1 517 ? -20.359 -20.25 -10.047 1 80.94 517 THR A O 1
ATOM 3911 N N . ASP A 1 518 ? -18.859 -21.875 -10.406 1 82.44 518 ASP A N 1
ATOM 3912 C CA . ASP A 1 518 ? -18.453 -21.328 -11.695 1 82.44 518 ASP A CA 1
ATOM 3913 C C . ASP A 1 518 ? -19.031 -22.141 -12.852 1 82.44 518 ASP A C 1
ATOM 3915 O O . ASP A 1 518 ? -18.391 -22.297 -13.898 1 82.44 518 ASP A O 1
ATOM 3919 N N . PHE A 1 519 ? -20.234 -22.766 -12.688 1 84.25 519 PHE A N 1
ATOM 3920 C CA . PHE A 1 519 ? -20.828 -23.641 -13.695 1 84.25 519 PHE A CA 1
ATOM 3921 C C . PHE A 1 519 ? -21.094 -22.875 -14.984 1 84.25 519 PHE A C 1
ATOM 3923 O O . PHE A 1 519 ? -21.078 -23.469 -16.078 1 84.25 519 PHE A O 1
ATOM 3930 N N . LEU A 1 520 ? -21.25 -21.547 -14.883 1 79.75 520 LEU A N 1
ATOM 3931 C CA . LEU A 1 520 ? -21.531 -20.75 -16.078 1 79.75 520 LEU A CA 1
ATOM 3932 C C . LEU A 1 520 ? -20.344 -20.766 -17.031 1 79.75 520 LEU A C 1
ATOM 3934 O O . LEU A 1 520 ? -20.531 -20.734 -18.25 1 79.75 520 LEU A O 1
ATOM 3938 N N . LEU A 1 521 ? -19.234 -20.828 -16.438 1 83.5 521 LEU A N 1
ATOM 3939 C CA . LEU A 1 521 ? -18.031 -20.875 -17.266 1 83.5 521 LEU A CA 1
ATOM 3940 C C . LEU A 1 521 ? -17.984 -22.156 -18.094 1 83.5 521 LEU A C 1
ATOM 3942 O O . LEU A 1 521 ? -17.578 -22.141 -19.25 1 83.5 521 LEU A O 1
ATOM 3946 N N . GLU A 1 522 ? -18.453 -23.203 -17.469 1 87.19 522 GLU A N 1
ATOM 3947 C CA . GLU A 1 522 ? -18.5 -24.484 -18.188 1 87.19 522 GLU A CA 1
ATOM 3948 C C . GLU A 1 522 ? -19.531 -24.438 -19.312 1 87.19 522 GLU A C 1
ATOM 3950 O O . GLU A 1 522 ? -19.312 -25.031 -20.375 1 87.19 522 GLU A O 1
ATOM 3955 N N . LEU A 1 523 ? -20.531 -23.703 -19.078 1 82.5 523 LEU A N 1
ATOM 3956 C CA . LEU A 1 523 ? -21.594 -23.625 -20.078 1 82.5 523 LEU A CA 1
ATOM 3957 C C . LEU A 1 523 ? -21.188 -22.703 -21.219 1 82.5 523 LEU A C 1
ATOM 3959 O O . LEU A 1 523 ? -21.719 -22.812 -22.328 1 82.5 523 LEU A O 1
ATOM 3963 N N . VAL A 1 524 ? -20.297 -21.906 -20.984 1 82.44 524 VAL A N 1
ATOM 3964 C CA . VAL A 1 524 ? -19.797 -21.031 -22.031 1 82.44 524 VAL A CA 1
ATOM 3965 C C . VAL A 1 524 ? -18.719 -21.766 -22.844 1 82.44 524 VAL A C 1
ATOM 3967 O O . VAL A 1 524 ? -18.656 -21.625 -24.062 1 82.44 524 VAL A O 1
ATOM 3970 N N . GLU A 1 525 ? -17.984 -22.547 -22.172 1 86.56 525 GLU A N 1
ATOM 3971 C CA . GLU A 1 525 ? -16.859 -23.203 -22.844 1 86.56 525 GLU A CA 1
ATOM 3972 C C . GLU A 1 525 ? -17.328 -24.469 -23.578 1 86.56 525 GLU A C 1
ATOM 3974 O O . GLU A 1 525 ? -16.844 -24.75 -24.688 1 86.56 525 GLU A O 1
ATOM 3979 N N . PHE A 1 526 ? -18.219 -25.234 -22.953 1 87 526 PHE A N 1
ATOM 3980 C CA . PHE A 1 526 ? -18.703 -26.5 -23.484 1 87 526 PHE A CA 1
ATOM 3981 C C . PHE A 1 526 ? -17.531 -27.422 -23.844 1 87 526 PHE A C 1
ATOM 3983 O O . PHE A 1 526 ? -17.531 -28.062 -24.891 1 87 526 PHE A O 1
ATOM 3990 N N . ARG A 1 527 ? -16.547 -27.391 -23.031 1 89.5 527 ARG A N 1
ATOM 3991 C CA . ARG A 1 527 ? -15.422 -28.312 -23.188 1 89.5 527 ARG A CA 1
ATOM 3992 C C . ARG A 1 527 ? -15.664 -29.625 -22.453 1 89.5 527 ARG A C 1
ATOM 3994 O O . ARG A 1 527 ? -16.406 -29.656 -21.484 1 89.5 527 ARG A O 1
ATOM 4001 N N . PRO A 1 528 ? -15.016 -30.609 -22.906 1 90.5 528 PRO A N 1
ATOM 4002 C CA . PRO A 1 528 ? -15.188 -31.906 -22.25 1 90.5 528 PRO A CA 1
ATOM 4003 C C . PRO A 1 528 ? -14.352 -32.031 -20.984 1 90.5 528 PRO A C 1
ATOM 4005 O O . PRO A 1 528 ? -13.43 -32.844 -20.922 1 90.5 528 PRO A O 1
ATOM 4008 N N . ASN A 1 529 ? -14.805 -31.297 -20 1 91.56 529 ASN A N 1
ATOM 4009 C CA . ASN A 1 529 ? -14.102 -31.266 -18.719 1 91.56 529 ASN A CA 1
ATOM 4010 C C . ASN A 1 529 ? -14.766 -32.188 -17.703 1 91.56 529 ASN A C 1
ATOM 4012 O O . ASN A 1 529 ? -14.297 -32.281 -16.562 1 91.56 529 ASN A O 1
ATOM 4016 N N . GLY A 1 530 ? -15.828 -32.75 -18.094 1 94.06 530 GLY A N 1
ATOM 4017 C CA . GLY A 1 530 ? -16.594 -33.531 -17.125 1 94.06 530 GLY A CA 1
ATOM 4018 C C . GLY A 1 530 ? -16.188 -35 -17.078 1 94.06 530 GLY A C 1
ATOM 4019 O O . GLY A 1 530 ? -15.5 -35.5 -17.969 1 94.06 530 GLY A O 1
ATOM 4020 N N . ARG A 1 531 ? -16.641 -35.688 -16.031 1 95.69 531 ARG A N 1
ATOM 4021 C CA . ARG A 1 531 ? -16.328 -37.094 -15.836 1 95.69 531 ARG A CA 1
ATOM 4022 C C . ARG A 1 531 ? -17.406 -37.781 -15.016 1 95.69 531 ARG A C 1
ATOM 4024 O O . ARG A 1 531 ? -18.25 -37.125 -14.414 1 95.69 531 ARG A O 1
ATOM 4031 N N . LEU A 1 532 ? -17.422 -39.062 -15.148 1 96.81 532 LEU A N 1
ATOM 4032 C CA . LEU A 1 532 ? -18.25 -39.938 -14.305 1 96.81 532 LEU A CA 1
ATOM 4033 C C . LEU A 1 532 ? -17.391 -40.719 -13.328 1 96.81 532 LEU A C 1
ATOM 4035 O O . LEU A 1 532 ? -16.359 -41.281 -13.703 1 96.81 532 LEU A O 1
ATOM 4039 N N . ILE A 1 533 ? -17.859 -40.75 -12.07 1 97.19 533 ILE A N 1
ATOM 4040 C CA . ILE A 1 533 ? -17.047 -41.406 -11.031 1 97.19 533 ILE A CA 1
ATOM 4041 C C . ILE A 1 533 ? -17.828 -42.562 -10.406 1 97.19 533 ILE A C 1
ATOM 4043 O O . ILE A 1 533 ? -19.062 -42.531 -10.391 1 97.19 533 ILE A O 1
ATOM 4047 N N . LYS A 1 534 ? -17.078 -43.5 -9.953 1 97.19 534 LYS A N 1
ATOM 4048 C CA . LYS A 1 534 ? -17.609 -44.625 -9.18 1 97.19 534 LYS A CA 1
ATOM 4049 C C . LYS A 1 534 ? -16.984 -44.656 -7.785 1 97.19 534 LYS A C 1
ATOM 4051 O O . LYS A 1 534 ? -15.758 -44.656 -7.648 1 97.19 534 LYS A O 1
ATOM 4056 N N . ILE A 1 535 ? -17.844 -44.625 -6.855 1 97.31 535 ILE A N 1
ATOM 4057 C CA . ILE A 1 535 ? -17.391 -44.75 -5.473 1 97.31 535 ILE A CA 1
ATOM 4058 C C . ILE A 1 535 ? -17.766 -46.156 -4.945 1 97.31 535 ILE A C 1
ATOM 4060 O O . ILE A 1 535 ? -18.953 -46.469 -4.797 1 97.31 535 ILE A O 1
ATOM 4064 N N . ALA A 1 536 ? -16.797 -46.875 -4.625 1 95.38 536 ALA A N 1
ATOM 4065 C CA . ALA A 1 536 ? -17 -48.219 -4.09 1 95.38 536 ALA A CA 1
ATOM 4066 C C . ALA A 1 536 ? -17.578 -48.156 -2.676 1 95.38 536 ALA A C 1
ATOM 4068 O O . ALA A 1 536 ? -17.469 -47.125 -1.998 1 95.38 536 ALA A O 1
ATOM 4069 N N . PRO A 1 537 ? -18.203 -49.219 -2.305 1 92.06 537 PRO A N 1
ATOM 4070 C CA . PRO A 1 537 ? -18.781 -49.25 -0.958 1 92.06 537 PRO A CA 1
ATOM 4071 C C . PRO A 1 537 ? -17.75 -48.969 0.13 1 92.06 537 PRO A C 1
ATOM 4073 O O . PRO A 1 537 ? -18.094 -48.469 1.203 1 92.06 537 PRO A O 1
ATOM 4076 N N . ASN A 1 538 ? -16.516 -49.156 -0.197 1 90.44 538 ASN A N 1
ATOM 4077 C CA . ASN A 1 538 ? -15.461 -48.938 0.783 1 90.44 538 ASN A CA 1
ATOM 4078 C C . ASN A 1 538 ? -15.008 -47.469 0.776 1 90.44 538 ASN A C 1
ATOM 4080 O O . ASN A 1 538 ? -14.102 -47.094 1.521 1 90.44 538 ASN A O 1
ATOM 4084 N N . GLY A 1 539 ? -15.531 -46.75 -0.139 1 90.06 539 GLY A N 1
ATOM 4085 C CA . GLY A 1 539 ? -15.234 -45.312 -0.136 1 90.06 539 GLY A CA 1
ATOM 4086 C C . GLY A 1 539 ? -14.234 -44.938 -1.204 1 90.06 539 GLY A C 1
ATOM 4087 O O . GLY A 1 539 ? -14.008 -43.75 -1.43 1 90.06 539 GLY A O 1
ATOM 4088 N N . LYS A 1 540 ? -13.633 -45.875 -1.818 1 92.75 540 LYS A N 1
ATOM 4089 C CA . LYS A 1 540 ? -12.656 -45.562 -2.861 1 92.75 540 LYS A CA 1
ATOM 4090 C C . LYS A 1 540 ? -13.344 -45.062 -4.129 1 92.75 540 LYS A C 1
ATOM 4092 O O . LYS A 1 540 ? -14.273 -45.719 -4.629 1 92.75 540 LYS A O 1
ATOM 4097 N N . ALA A 1 541 ? -12.891 -43.875 -4.562 1 95.25 541 ALA A N 1
ATOM 4098 C CA . ALA A 1 541 ? -13.484 -43.281 -5.754 1 95.25 541 ALA A CA 1
ATOM 4099 C C . ALA A 1 541 ? -12.562 -43.438 -6.961 1 95.25 541 ALA A C 1
ATOM 4101 O O . ALA A 1 541 ? -11.352 -43.25 -6.844 1 95.25 541 ALA A O 1
ATOM 4102 N N . GLU A 1 542 ? -13.117 -43.781 -8.07 1 94 542 GLU A N 1
ATOM 4103 C CA . GLU A 1 542 ? -12.375 -43.906 -9.32 1 94 542 GLU A CA 1
ATOM 4104 C C . GLU A 1 542 ? -13.133 -43.281 -10.477 1 94 542 GLU A C 1
ATOM 4106 O O . GLU A 1 542 ? -14.359 -43.156 -10.445 1 94 542 GLU A O 1
ATOM 4111 N N . VAL A 1 543 ? -12.398 -42.875 -11.477 1 94.62 543 VAL A N 1
ATOM 4112 C CA . VAL A 1 543 ? -13 -42.312 -12.68 1 94.62 543 VAL A CA 1
ATOM 4113 C C . VAL A 1 543 ? -13.375 -43.438 -13.648 1 94.62 543 VAL A C 1
ATOM 4115 O O . VAL A 1 543 ? -12.539 -44.25 -14.008 1 94.62 543 VAL A O 1
ATOM 4118 N N . VAL A 1 544 ? -14.602 -43.406 -14.07 1 94.25 544 VAL A N 1
ATOM 4119 C CA . VAL A 1 544 ? -15.062 -44.5 -14.922 1 94.25 544 VAL A CA 1
ATOM 4120 C C . VAL A 1 544 ? -15.195 -44 -16.359 1 94.25 544 VAL A C 1
ATOM 4122 O O . VAL A 1 544 ? -15.086 -44.812 -17.312 1 94.25 544 VAL A O 1
ATOM 4125 N N . ALA A 1 545 ? -15.445 -42.812 -16.531 1 93.56 545 ALA A N 1
ATOM 4126 C CA . ALA A 1 545 ? -15.5 -42.188 -17.859 1 93.56 545 ALA A CA 1
ATOM 4127 C C . ALA A 1 545 ? -15 -40.75 -17.797 1 93.56 545 ALA A C 1
ATOM 4129 O O . ALA A 1 545 ? -15.211 -40.031 -16.812 1 93.56 545 ALA A O 1
ATOM 4130 N N . THR A 1 546 ? -14.383 -40.344 -18.875 1 92.25 546 THR A N 1
ATOM 4131 C CA . THR A 1 546 ? -13.82 -39 -18.938 1 92.25 546 THR A CA 1
ATOM 4132 C C . THR A 1 546 ? -14.297 -38.25 -20.188 1 92.25 546 THR A C 1
ATOM 4134 O O . THR A 1 546 ? -14.914 -38.875 -21.062 1 92.25 546 THR A O 1
ATOM 4137 N N . ASN A 1 547 ? -14.133 -36.906 -20.203 1 91.44 547 ASN A N 1
ATOM 4138 C CA . ASN A 1 547 ? -14.336 -36.031 -21.344 1 91.44 547 ASN A CA 1
ATOM 4139 C C . ASN A 1 547 ? -15.812 -35.906 -21.719 1 91.44 547 ASN A C 1
ATOM 4141 O O . ASN A 1 547 ? -16.172 -35.906 -22.891 1 91.44 547 ASN A O 1
ATOM 4145 N N . PHE A 1 548 ? -16.641 -35.969 -20.688 1 91.94 548 PHE A N 1
ATOM 4146 C CA . PHE A 1 548 ? -18.031 -35.594 -20.875 1 91.94 548 PHE A CA 1
ATOM 4147 C C . PHE A 1 548 ? -18.188 -34.062 -20.969 1 91.94 548 PHE A C 1
ATOM 4149 O O . PHE A 1 548 ? -17.375 -33.312 -20.406 1 91.94 548 PHE A O 1
ATOM 4156 N N . VAL A 1 549 ? -19.203 -33.75 -21.703 1 92.62 549 VAL A N 1
ATOM 4157 C CA . VAL A 1 549 ? -19.516 -32.312 -21.734 1 92.62 549 VAL A CA 1
ATOM 4158 C C . VAL A 1 549 ? -20.672 -32.031 -20.781 1 92.62 549 VAL A C 1
ATOM 4160 O O . VAL A 1 549 ? -21.828 -32.281 -21.109 1 92.62 549 VAL A O 1
ATOM 4163 N N . PHE A 1 550 ? -20.328 -31.609 -19.641 1 94.06 550 PHE A N 1
ATOM 4164 C CA . PHE A 1 550 ? -21.25 -31.266 -18.562 1 94.06 550 PHE A CA 1
ATOM 4165 C C . PHE A 1 550 ? -22.156 -32.438 -18.219 1 94.06 550 PHE A C 1
ATOM 4167 O O . PHE A 1 550 ? -23.375 -32.344 -18.344 1 94.06 550 PHE A O 1
ATOM 4174 N N . PRO A 1 551 ? -21.531 -33.531 -17.75 1 96.06 551 PRO A N 1
ATOM 4175 C CA . PRO A 1 551 ? -22.391 -34.594 -17.219 1 96.06 551 PRO A CA 1
ATOM 4176 C C . PRO A 1 551 ? -23.234 -34.125 -16.031 1 96.06 551 PRO A C 1
ATOM 4178 O O . PRO A 1 551 ? -22.734 -33.406 -15.156 1 96.06 551 PRO A O 1
ATOM 4181 N N . ASN A 1 552 ? -24.469 -34.438 -16.094 1 96.38 552 ASN A N 1
ATOM 4182 C CA . ASN A 1 552 ? -25.422 -33.906 -15.125 1 96.38 552 ASN A CA 1
ATOM 4183 C C . ASN A 1 552 ? -26.188 -35.031 -14.453 1 96.38 552 ASN A C 1
ATOM 4185 O O . ASN A 1 552 ? -25.656 -35.719 -13.578 1 96.38 552 ASN A O 1
ATOM 4189 N N . GLY A 1 553 ? -27.266 -35.531 -14.953 1 97.94 553 GLY A N 1
ATOM 4190 C CA . GLY A 1 553 ? -28.094 -36.562 -14.352 1 97.94 553 GLY A CA 1
ATOM 4191 C C . GLY A 1 553 ? -27.453 -37.938 -14.383 1 97.94 553 GLY A C 1
ATOM 4192 O O . GLY A 1 553 ? -26.797 -38.281 -15.359 1 97.94 553 GLY A O 1
ATOM 4193 N N . VAL A 1 554 ? -27.578 -38.688 -13.328 1 98.44 554 VAL A N 1
ATOM 4194 C CA . VAL A 1 554 ? -27.125 -40.062 -13.195 1 98.44 554 VAL A CA 1
ATOM 4195 C C . VAL A 1 554 ? -28.25 -40.906 -12.609 1 98.44 554 VAL A C 1
ATOM 4197 O O . VAL A 1 554 ? -28.828 -40.594 -11.578 1 98.44 554 VAL A O 1
ATOM 4200 N N . CYS A 1 555 ? -28.547 -42 -13.281 1 98.31 555 CYS A N 1
ATOM 4201 C CA . CYS A 1 555 ? -29.656 -42.844 -12.836 1 98.31 555 CYS A CA 1
ATOM 4202 C C . CYS A 1 555 ? -29.375 -44.312 -13.141 1 98.31 555 CYS A C 1
ATOM 4204 O O . CYS A 1 555 ? -29.016 -44.656 -14.266 1 98.31 555 CYS A O 1
ATOM 4206 N N . THR A 1 556 ? -29.531 -45.125 -12.172 1 97.69 556 THR A N 1
ATOM 4207 C CA . THR A 1 556 ? -29.422 -46.562 -12.391 1 97.69 556 THR A CA 1
ATOM 4208 C C . THR A 1 556 ? -30.656 -47.094 -13.109 1 97.69 556 THR A C 1
ATOM 4210 O O . THR A 1 556 ? -31.797 -46.781 -12.719 1 97.69 556 THR A O 1
ATOM 4213 N N . ALA A 1 557 ? -30.438 -47.812 -14.125 1 96.69 557 ALA A N 1
ATOM 4214 C CA . ALA A 1 557 ? -31.547 -48.344 -14.914 1 96.69 557 ALA A CA 1
ATOM 4215 C C . ALA A 1 557 ? -32.375 -49.312 -14.086 1 96.69 557 ALA A C 1
ATOM 4217 O O . ALA A 1 557 ? -31.922 -49.844 -13.062 1 96.69 557 ALA A O 1
ATOM 4218 N N . HIS A 1 558 ? -33.594 -49.594 -14.539 1 94.75 558 HIS A N 1
ATOM 4219 C CA . HIS A 1 558 ? -34.562 -50.438 -13.805 1 94.75 558 HIS A CA 1
ATOM 4220 C C . HIS A 1 558 ? -34.031 -51.844 -13.602 1 94.75 558 HIS A C 1
ATOM 4222 O O . HIS A 1 558 ? -34.344 -52.5 -12.594 1 94.75 558 HIS A O 1
ATOM 4228 N N . ASP A 1 559 ? -33.219 -52.344 -14.469 1 89.88 559 ASP A N 1
ATOM 4229 C CA . ASP A 1 559 ? -32.719 -53.719 -14.367 1 89.88 559 ASP A CA 1
ATOM 4230 C C . ASP A 1 559 ? -31.438 -53.75 -13.516 1 89.88 559 ASP A C 1
ATOM 4232 O O . ASP A 1 559 ? -30.922 -54.844 -13.227 1 89.88 559 ASP A O 1
ATOM 4236 N N . GLY A 1 560 ? -30.906 -52.594 -13.227 1 93.75 560 GLY A N 1
ATOM 4237 C CA . GLY A 1 560 ? -29.719 -52.531 -12.383 1 93.75 560 GLY A CA 1
ATOM 4238 C C . GLY A 1 560 ? -28.438 -52.844 -13.117 1 93.75 560 GLY A C 1
ATOM 4239 O O . GLY A 1 560 ? -27.375 -52.969 -12.508 1 93.75 560 GLY A O 1
ATOM 4240 N N . GLN A 1 561 ? -28.469 -52.969 -14.383 1 94.69 561 GLN A N 1
ATOM 4241 C CA . GLN A 1 561 ? -27.312 -53.438 -15.133 1 94.69 561 GLN A CA 1
ATOM 4242 C C . GLN A 1 561 ? -26.594 -52.281 -15.828 1 94.69 561 GLN A C 1
ATOM 4244 O O . GLN A 1 561 ? -25.547 -52.469 -16.438 1 94.69 561 GLN A O 1
ATOM 4249 N N . SER A 1 562 ? -27.188 -51.156 -15.773 1 96.19 562 SER A N 1
ATOM 4250 C CA . SER A 1 562 ? -26.562 -50.031 -16.453 1 96.19 562 SER A CA 1
ATOM 4251 C C . SER A 1 562 ? -26.891 -48.719 -15.758 1 96.19 562 SER A C 1
ATOM 4253 O O . SER A 1 562 ? -27.797 -48.656 -14.922 1 96.19 562 SER A O 1
ATOM 4255 N N . ILE A 1 563 ? -26.062 -47.719 -16.094 1 97.5 563 ILE A N 1
ATOM 4256 C CA . ILE A 1 563 ? -26.219 -46.375 -15.57 1 97.5 563 ILE A CA 1
ATOM 4257 C C . ILE A 1 563 ? -26.531 -45.406 -16.719 1 97.5 563 ILE A C 1
ATOM 4259 O O . ILE A 1 563 ? -25.812 -45.375 -17.719 1 97.5 563 ILE A O 1
ATOM 4263 N N . LEU A 1 564 ? -27.594 -44.656 -16.609 1 98.06 564 LEU A N 1
ATOM 4264 C CA . LEU A 1 564 ? -27.906 -43.562 -17.547 1 98.06 564 LEU A CA 1
ATOM 4265 C C . LEU A 1 564 ? -27.234 -42.281 -17.109 1 98.06 564 LEU A C 1
ATOM 4267 O O . LEU A 1 564 ? -27.234 -41.938 -15.922 1 98.06 564 LEU A O 1
ATOM 4271 N N . VAL A 1 565 ? -26.609 -41.625 -18.047 1 97.62 565 VAL A N 1
ATOM 4272 C CA . VAL A 1 565 ? -25.953 -40.344 -17.781 1 97.62 565 VAL A CA 1
ATOM 4273 C C . VAL A 1 565 ? -26.391 -39.312 -18.797 1 97.62 565 VAL A C 1
ATOM 4275 O O . VAL A 1 565 ? -26.297 -39.531 -20 1 97.62 565 VAL A O 1
ATOM 4278 N N . SER A 1 566 ? -26.906 -38.188 -18.312 1 97.25 566 SER A N 1
ATOM 4279 C CA . SER A 1 566 ? -27.234 -37.094 -19.203 1 97.25 566 SER A CA 1
ATOM 4280 C C . SER A 1 566 ? -26.047 -36.188 -19.438 1 97.25 566 SER A C 1
ATOM 4282 O O . SER A 1 566 ? -25.234 -35.938 -18.531 1 97.25 566 SER A O 1
ATOM 4284 N N . SER A 1 567 ? -25.844 -35.781 -20.625 1 94.81 567 SER A N 1
ATOM 4285 C CA . SER A 1 567 ? -24.875 -34.75 -20.984 1 94.81 567 SER A CA 1
ATOM 4286 C C . SER A 1 567 ? -25.562 -33.438 -21.406 1 94.81 567 SER A C 1
ATOM 4288 O O . SER A 1 567 ? -26.047 -33.344 -22.531 1 94.81 567 SER A O 1
ATOM 4290 N N . THR A 1 568 ? -25.609 -32.531 -20.484 1 92.75 568 THR A N 1
ATOM 4291 C CA . THR A 1 568 ? -26.281 -31.266 -20.734 1 92.75 568 THR A CA 1
ATOM 4292 C C . THR A 1 568 ? -25.672 -30.547 -21.922 1 92.75 568 THR A C 1
ATOM 4294 O O . THR A 1 568 ? -26.391 -30.062 -22.797 1 92.75 568 THR A O 1
ATOM 4297 N N . GLY A 1 569 ? -24.438 -30.594 -22.016 1 89.75 569 GLY A N 1
ATOM 4298 C CA . GLY A 1 569 ? -23.75 -29.859 -23.062 1 89.75 569 GLY A CA 1
ATOM 4299 C C . GLY A 1 569 ? -23.953 -30.453 -24.438 1 89.75 569 GLY A C 1
ATOM 4300 O O . GLY A 1 569 ? -23.891 -29.75 -25.453 1 89.75 569 GLY A O 1
ATOM 4301 N N . LEU A 1 570 ? -24.234 -31.75 -24.531 1 91.62 570 LEU A N 1
ATOM 4302 C CA . LEU A 1 570 ? -24.375 -32.406 -25.828 1 91.62 570 LEU A CA 1
ATOM 4303 C C . LEU A 1 570 ? -25.844 -32.719 -26.109 1 91.62 570 LEU A C 1
ATOM 4305 O O . LEU A 1 570 ? -26.156 -33.344 -27.125 1 91.62 570 LEU A O 1
ATOM 4309 N N . CYS A 1 571 ? -26.719 -32.406 -25.219 1 92.94 571 CYS A N 1
ATOM 4310 C CA . CYS A 1 571 ? -28.156 -32.656 -25.375 1 92.94 571 CYS A CA 1
ATOM 4311 C C . CYS A 1 571 ? -28.438 -34.125 -25.703 1 92.94 571 CYS A C 1
ATOM 4313 O O . CYS A 1 571 ? -29.125 -34.438 -26.672 1 92.94 571 CYS A O 1
ATOM 4315 N N . ARG A 1 572 ? -27.984 -34.938 -24.781 1 95 572 ARG A N 1
ATOM 4316 C CA . ARG A 1 572 ? -28.141 -36.375 -25 1 95 572 ARG A CA 1
ATOM 4317 C C . ARG A 1 572 ? -28.109 -37.125 -23.688 1 95 572 ARG A C 1
ATOM 4319 O O . ARG A 1 572 ? -27.719 -36.594 -22.656 1 95 572 ARG A O 1
ATOM 4326 N N . VAL A 1 573 ? -28.484 -38.406 -23.75 1 97.19 573 VAL A N 1
ATOM 4327 C CA . VAL A 1 573 ? -28.406 -39.344 -22.656 1 97.19 573 VAL A CA 1
ATOM 4328 C C . VAL A 1 573 ? -27.672 -40.594 -23.109 1 97.19 573 VAL A C 1
ATOM 4330 O O . VAL A 1 573 ? -27.969 -41.156 -24.172 1 97.19 573 VAL A O 1
ATOM 4333 N N . ASP A 1 574 ? -26.734 -41 -22.344 1 95.81 574 ASP A N 1
ATOM 4334 C CA . ASP A 1 574 ? -25.953 -42.219 -22.656 1 95.81 574 ASP A CA 1
ATOM 4335 C C . ASP A 1 574 ? -26.141 -43.281 -21.578 1 95.81 574 ASP A C 1
ATOM 4337 O O . ASP A 1 574 ? -26.578 -42.969 -20.453 1 95.81 574 ASP A O 1
ATOM 4341 N N . ARG A 1 575 ? -25.844 -44.469 -21.969 1 95.94 575 ARG A N 1
ATOM 4342 C CA . ARG A 1 575 ? -25.953 -45.625 -21.094 1 95.94 575 ARG A CA 1
ATOM 4343 C C . ARG A 1 575 ? -24.609 -46.312 -20.922 1 95.94 575 ARG A C 1
ATOM 4345 O O . ARG A 1 575 ? -23.969 -46.688 -21.891 1 95.94 575 ARG A O 1
ATOM 4352 N N . LEU A 1 576 ? -24.188 -46.438 -19.672 1 95.94 576 LEU A N 1
ATOM 4353 C CA . LEU A 1 576 ? -23 -47.188 -19.312 1 95.94 576 LEU A CA 1
ATOM 4354 C C . LEU A 1 576 ? -23.359 -48.531 -18.688 1 95.94 576 LEU A C 1
ATOM 4356 O O . LEU A 1 576 ? -23.938 -48.594 -17.609 1 95.94 576 LEU A O 1
ATOM 4360 N N . TRP A 1 577 ? -23 -49.562 -19.328 1 95.25 577 TRP A N 1
ATOM 4361 C CA . TRP A 1 577 ? -23.281 -50.906 -18.797 1 95.25 577 TRP A CA 1
ATOM 4362 C C . TRP A 1 577 ? -22.266 -51.281 -17.719 1 95.25 577 TRP A C 1
ATOM 4364 O O . TRP A 1 577 ? -21.062 -51.219 -17.938 1 95.25 577 TRP A O 1
ATOM 4374 N N . ILE A 1 578 ? -22.734 -51.625 -16.594 1 94 578 ILE A N 1
ATOM 4375 C CA . ILE A 1 578 ? -21.859 -51.875 -15.453 1 94 578 ILE A CA 1
ATOM 4376 C C . ILE A 1 578 ? -21.875 -53.375 -15.109 1 94 578 ILE A C 1
ATOM 4378 O O . ILE A 1 578 ? -21.047 -53.844 -14.312 1 94 578 ILE A O 1
ATOM 4382 N N . SER A 1 579 ? -22.828 -54.094 -15.625 1 91.88 579 SER A N 1
ATOM 4383 C CA . SER A 1 579 ?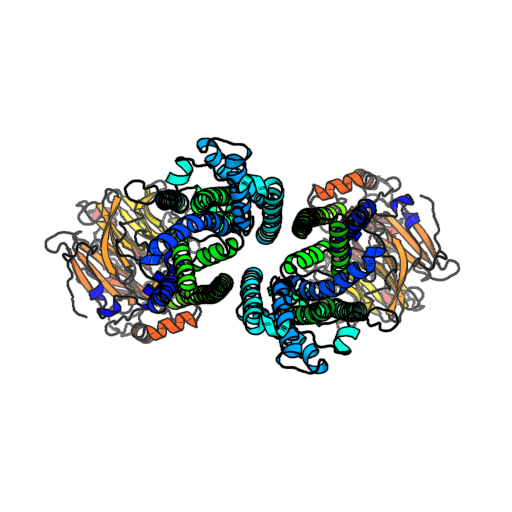 -22.906 -55.531 -15.453 1 91.88 579 SER A CA 1
ATOM 4384 C C . SER A 1 579 ? -23.562 -56.188 -16.656 1 91.88 579 SER A C 1
ATOM 4386 O O . SER A 1 579 ? -24.062 -55.5 -17.562 1 91.88 579 SER A O 1
ATOM 4388 N N . GLY A 1 580 ? -23.453 -57.531 -16.75 1 88 580 GLY A N 1
ATOM 4389 C CA . GLY A 1 580 ? -24.047 -58.25 -17.844 1 88 580 GLY A CA 1
ATOM 4390 C C . GLY A 1 580 ? -23.125 -58.406 -19.031 1 88 580 GLY A C 1
ATOM 4391 O O . GLY A 1 580 ? -21.922 -58.125 -18.938 1 88 580 GLY A O 1
ATOM 4392 N N . PRO A 1 581 ? -23.609 -58.781 -20.109 1 89.5 581 PRO A N 1
ATOM 4393 C CA . PRO A 1 581 ? -22.781 -59.062 -21.281 1 89.5 581 PRO A CA 1
ATOM 4394 C C . PRO A 1 581 ? -22.172 -57.812 -21.906 1 89.5 581 PRO A C 1
ATOM 4396 O O . PRO A 1 581 ? -21.141 -57.906 -22.578 1 89.5 581 PRO A O 1
ATOM 4399 N N . LYS A 1 582 ? -22.719 -56.656 -21.641 1 90.94 582 LYS A N 1
ATOM 4400 C CA . LYS A 1 582 ? -22.234 -55.406 -22.234 1 90.94 582 LYS A CA 1
ATOM 4401 C C . LYS A 1 582 ? -21.438 -54.594 -21.234 1 90.94 582 LYS A C 1
ATOM 4403 O O . LYS A 1 582 ? -21.25 -53.406 -21.406 1 90.94 582 LYS A O 1
ATOM 4408 N N . GLU A 1 583 ? -21.047 -55.25 -20.234 1 91 583 GLU A N 1
ATOM 4409 C CA . GLU A 1 583 ? -20.312 -54.531 -19.203 1 91 583 GLU A CA 1
ATOM 4410 C C . GLU A 1 583 ? -19.141 -53.781 -19.797 1 91 583 GLU A C 1
ATOM 4412 O O . GLU A 1 583 ? -18.375 -54.312 -20.594 1 91 583 GLU A O 1
ATOM 4417 N N . GLY A 1 584 ? -19.109 -52.469 -19.469 1 89.19 584 GLY A N 1
ATOM 4418 C CA . GLY A 1 584 ? -18 -51.656 -19.922 1 89.19 584 GLY A CA 1
ATOM 4419 C C . GLY A 1 584 ? -18.297 -50.875 -21.188 1 89.19 584 GLY A C 1
ATOM 4420 O O . GLY A 1 584 ? -17.453 -50.125 -21.688 1 89.19 584 GLY A O 1
ATOM 4421 N N . VAL A 1 585 ? -19.484 -51.031 -21.656 1 91.62 585 VAL A N 1
ATOM 4422 C CA . VAL A 1 585 ? -19.875 -50.344 -22.891 1 91.62 585 VAL A CA 1
ATOM 4423 C C . VAL A 1 585 ? -20.656 -49.094 -22.578 1 91.62 585 VAL A C 1
ATOM 4425 O O . VAL A 1 585 ? -21.5 -49.094 -21.688 1 91.62 585 VAL A O 1
ATOM 4428 N N . LEU A 1 586 ? -20.281 -48.062 -23.25 1 93 586 LEU A N 1
ATOM 4429 C CA . LEU A 1 586 ? -21.016 -46.812 -23.234 1 93 586 LEU A CA 1
ATOM 4430 C C . LEU A 1 586 ? -21.688 -46.531 -24.562 1 93 586 LEU A C 1
ATOM 4432 O O . LEU A 1 586 ? -21.031 -46.469 -25.609 1 93 586 LEU A O 1
ATOM 4436 N N . GLU A 1 587 ? -23 -46.406 -24.547 1 91.94 587 GLU A N 1
ATOM 4437 C CA . GLU A 1 587 ? -23.734 -46.219 -25.812 1 91.94 587 GLU A CA 1
ATOM 4438 C C . GLU A 1 587 ? -24.828 -45.156 -25.656 1 91.94 587 GLU A C 1
ATOM 4440 O O . GLU A 1 587 ? -25.312 -44.906 -24.547 1 91.94 587 GLU A O 1
ATOM 4445 N N . PRO A 1 588 ? -25.281 -44.594 -26.75 1 92.62 588 PRO A N 1
ATOM 4446 C CA . PRO A 1 588 ? -26.328 -43.562 -26.688 1 92.62 588 PRO A CA 1
ATOM 4447 C C . PRO A 1 588 ? -27.719 -44.125 -26.516 1 92.62 588 PRO A C 1
ATOM 4449 O O . PRO A 1 588 ? -28.031 -45.188 -27.047 1 92.62 588 PRO A O 1
ATOM 4452 N N . VAL A 1 589 ? -28.547 -43.438 -25.75 1 95.19 589 VAL A N 1
ATOM 4453 C CA . VAL A 1 589 ? -29.969 -43.781 -25.594 1 95.19 589 VAL A CA 1
ATOM 4454 C C . VAL A 1 589 ? -30.828 -42.719 -26.266 1 95.19 589 VAL A C 1
ATOM 4456 O O . VAL A 1 589 ? -31.703 -43.031 -27.078 1 95.19 589 VAL A O 1
ATOM 4459 N N . LEU A 1 590 ? -30.609 -41.469 -25.875 1 95.5 590 LEU A N 1
ATOM 4460 C CA . LEU A 1 590 ? -31.234 -40.312 -26.5 1 95.5 590 LEU A CA 1
ATOM 4461 C C . LEU A 1 590 ? -30.188 -39.406 -27.125 1 95.5 590 LEU A C 1
ATOM 4463 O O . LEU A 1 590 ? -29.156 -39.094 -26.516 1 95.5 590 LEU A O 1
ATOM 4467 N N . GLU A 1 591 ? -30.469 -39.031 -28.328 1 92.38 591 GLU A N 1
ATOM 4468 C CA . GLU A 1 591 ? -29.578 -38.094 -29.031 1 92.38 591 GLU A CA 1
ATOM 4469 C C . GLU A 1 591 ? -30.344 -36.906 -29.594 1 92.38 591 GLU A C 1
ATOM 4471 O O . GLU A 1 591 ? -31.547 -37 -29.859 1 92.38 591 GLU A O 1
ATOM 4476 N N . ASN A 1 592 ? -29.672 -35.844 -29.672 1 92.75 592 ASN A N 1
ATOM 4477 C CA . ASN A 1 592 ? -30.156 -34.656 -30.344 1 92.75 592 ASN A CA 1
ATOM 4478 C C . ASN A 1 592 ? -31.469 -34.156 -29.734 1 92.75 592 ASN A C 1
ATOM 4480 O O . ASN A 1 592 ? -32.438 -33.906 -30.453 1 92.75 592 ASN A O 1
ATOM 4484 N N . LEU A 1 593 ? -31.438 -34.062 -28.453 1 93.94 593 LEU A N 1
ATOM 4485 C CA . LEU A 1 593 ? -32.594 -33.5 -27.734 1 93.94 593 LEU A CA 1
ATOM 4486 C C . LEU A 1 593 ? -32.812 -32.031 -28.094 1 93.94 593 LEU A C 1
ATOM 4488 O O . LEU A 1 593 ? -31.844 -31.312 -28.344 1 93.94 593 LEU A O 1
ATOM 4492 N N . PRO A 1 594 ? -34.031 -31.625 -28.078 1 91.94 594 PRO A N 1
ATOM 4493 C CA . PRO A 1 594 ? -34.312 -30.219 -28.406 1 91.94 594 PRO A CA 1
ATOM 4494 C C . PRO A 1 594 ? -33.969 -29.266 -27.266 1 91.94 594 PRO A C 1
ATOM 4496 O O . PRO A 1 594 ? -34.094 -28.047 -27.406 1 91.94 594 PRO A O 1
ATOM 4499 N N . GLY A 1 595 ? -33.625 -29.766 -26.188 1 92.31 595 GLY A N 1
ATOM 4500 C CA . GLY A 1 595 ? -33.219 -28.984 -25.031 1 92.31 595 GLY A CA 1
ATOM 4501 C C . GLY A 1 595 ? -32.062 -29.594 -24.266 1 92.31 595 GLY A C 1
ATOM 4502 O O . GLY A 1 595 ? -31.484 -30.594 -24.688 1 92.31 595 GLY A O 1
ATOM 4503 N N . TYR A 1 596 ? -31.672 -28.922 -23.188 1 92.38 596 TYR A N 1
ATOM 4504 C CA . TYR A 1 596 ? -30.547 -29.344 -22.359 1 92.38 596 TYR A CA 1
ATOM 4505 C C . TYR A 1 596 ? -31.031 -30.188 -21.188 1 92.38 596 TYR A C 1
ATOM 4507 O O . TYR A 1 596 ? -31.719 -29.688 -20.297 1 92.38 596 TYR A O 1
ATOM 4515 N N . PRO A 1 597 ? -30.656 -31.438 -21.188 1 95.38 597 PRO A N 1
ATOM 4516 C CA . PRO A 1 597 ? -31.141 -32.344 -20.141 1 95.38 597 PRO A CA 1
ATOM 4517 C C . PRO A 1 597 ? -30.469 -32.125 -18.797 1 95.38 597 PRO A C 1
ATOM 4519 O O . PRO A 1 597 ? -29.328 -31.625 -18.734 1 95.38 597 PRO A O 1
ATOM 4522 N N . ASP A 1 598 ? -31.125 -32.438 -17.766 1 95.75 598 ASP A N 1
ATOM 4523 C CA . ASP A 1 598 ? -30.609 -32.312 -16.406 1 95.75 598 ASP A CA 1
ATOM 4524 C C . ASP A 1 598 ? -30.734 -33.656 -15.648 1 95.75 598 ASP A C 1
ATOM 4526 O O . ASP A 1 598 ? -30.328 -34.688 -16.156 1 95.75 598 ASP A O 1
ATOM 4530 N N . ASN A 1 599 ? -31.25 -33.719 -14.484 1 97.88 599 ASN A N 1
ATOM 4531 C CA . ASN A 1 599 ? -31.281 -34.938 -13.695 1 97.88 599 ASN A CA 1
ATOM 4532 C C . ASN A 1 599 ? -32.219 -35.969 -14.289 1 97.88 599 ASN A C 1
ATOM 4534 O O . ASN A 1 599 ? -33.219 -35.625 -14.914 1 97.88 599 ASN A O 1
ATOM 4538 N N . ILE A 1 600 ? -31.891 -37.219 -14.086 1 98.12 600 ILE A N 1
ATOM 4539 C CA . ILE A 1 600 ? -32.719 -38.344 -14.531 1 98.12 600 ILE A CA 1
ATOM 4540 C C . ILE A 1 600 ? -33.25 -39.125 -13.32 1 98.12 600 ILE A C 1
ATOM 4542 O O . ILE A 1 600 ? -32.469 -39.438 -12.406 1 98.12 600 ILE A O 1
ATOM 4546 N N . HIS A 1 601 ? -34.531 -39.469 -13.336 1 97.88 601 HIS A N 1
ATOM 4547 C CA . HIS A 1 601 ? -35.125 -40.281 -12.258 1 97.88 601 HIS A CA 1
ATOM 4548 C C . HIS A 1 601 ? -36 -41.375 -12.812 1 97.88 601 HIS A C 1
ATOM 4550 O O . HIS A 1 601 ? -36.625 -41.219 -13.867 1 97.88 601 HIS A O 1
ATOM 4556 N N . ARG A 1 602 ? -36.094 -42.406 -12.102 1 97.06 602 ARG A N 1
ATOM 4557 C CA . ARG A 1 602 ? -36.938 -43.531 -12.484 1 97.06 602 ARG A CA 1
ATOM 4558 C C . ARG A 1 602 ? -38.406 -43.219 -12.242 1 97.06 602 ARG A C 1
ATOM 4560 O O . ARG A 1 602 ? -38.75 -42.531 -11.281 1 97.06 602 ARG A O 1
ATOM 4567 N N . SER A 1 603 ? -39.188 -43.688 -13.148 1 96.69 603 SER A N 1
ATOM 4568 C CA . SER A 1 603 ? -40.656 -43.656 -12.992 1 96.69 603 SER A CA 1
ATOM 4569 C C . SER A 1 603 ? -41.188 -45 -12.531 1 96.69 603 SER A C 1
ATOM 4571 O O . SER A 1 603 ? -40.594 -46.031 -12.797 1 96.69 603 SER A O 1
ATOM 4573 N N . SER A 1 604 ? -42.344 -45.031 -11.914 1 95.56 604 SER A N 1
ATOM 4574 C CA . SER A 1 604 ? -42.906 -46.25 -11.328 1 95.56 604 SER A CA 1
ATOM 4575 C C . SER A 1 604 ? -43.438 -47.188 -12.414 1 95.56 604 SER A C 1
ATOM 4577 O O . SER A 1 604 ? -43.656 -48.375 -12.148 1 95.56 604 SER A O 1
ATOM 4579 N N . ASP A 1 605 ? -43.594 -46.75 -13.633 1 95 605 ASP A N 1
ATOM 4580 C CA . ASP A 1 605 ? -44.125 -47.562 -14.711 1 95 605 ASP A CA 1
ATOM 4581 C C . ASP A 1 605 ? -43 -48.156 -15.555 1 95 605 ASP A C 1
ATOM 4583 O O . ASP A 1 605 ? -43.25 -48.688 -16.625 1 95 605 ASP A O 1
ATOM 4587 N N . GLY A 1 606 ? -41.719 -48 -15.156 1 94.19 606 GLY A N 1
ATOM 4588 C CA . GLY A 1 606 ? -40.594 -48.625 -15.852 1 94.19 606 GLY A CA 1
ATOM 4589 C C . GLY A 1 606 ? -39.906 -47.656 -16.797 1 94.19 606 GLY A C 1
ATOM 4590 O O . GLY A 1 606 ? -38.906 -48.031 -17.422 1 94.19 606 GLY A O 1
ATOM 4591 N N . ASN A 1 607 ? -40.406 -46.438 -16.922 1 97.06 607 ASN A N 1
ATOM 4592 C CA . ASN A 1 607 ? -39.781 -45.406 -17.719 1 97.06 607 ASN A CA 1
ATOM 4593 C C . ASN A 1 607 ? -38.969 -44.438 -16.875 1 97.06 607 ASN A C 1
ATOM 4595 O O . ASN A 1 607 ? -38.562 -44.812 -15.766 1 97.06 607 ASN A O 1
ATOM 4599 N N . TYR A 1 608 ? -38.594 -43.281 -17.5 1 97.94 608 TYR A N 1
ATOM 4600 C CA . TYR A 1 608 ? -37.75 -42.312 -16.797 1 97.94 608 TYR A CA 1
ATOM 4601 C C . TYR A 1 608 ? -38.312 -40.875 -16.938 1 97.94 608 TYR A C 1
ATOM 4603 O O . TYR A 1 608 ? -38.875 -40.562 -17.969 1 97.94 608 TYR A O 1
ATOM 4611 N N . TRP A 1 609 ? -38.125 -40.031 -15.922 1 98.06 609 TRP A N 1
ATOM 4612 C CA . TRP A 1 609 ? -38.406 -38.594 -15.953 1 98.06 609 TRP A CA 1
ATOM 4613 C C . TRP A 1 609 ? -37.125 -37.781 -16.109 1 98.06 609 TRP A C 1
ATOM 4615 O O . TRP A 1 609 ? -36.125 -38.062 -15.445 1 98.06 609 TRP A O 1
ATOM 4625 N N . MET A 1 610 ? -37.125 -36.781 -16.938 1 97.69 610 MET A N 1
ATOM 4626 C CA . MET A 1 610 ? -35.938 -35.938 -17.141 1 97.69 610 MET A CA 1
ATOM 4627 C C . MET A 1 610 ? -36.344 -34.531 -17.578 1 97.69 610 MET A C 1
ATOM 4629 O O . MET A 1 610 ? -36.938 -34.375 -18.641 1 97.69 610 MET A O 1
ATOM 4633 N N . PRO A 1 611 ? -36.062 -33.594 -16.797 1 96.31 611 PRO A N 1
ATOM 4634 C CA . PRO A 1 611 ? -36.312 -32.219 -17.219 1 96.31 611 PRO A CA 1
ATOM 4635 C C . PRO A 1 611 ? -35.344 -31.719 -18.281 1 96.31 611 PRO A C 1
ATOM 4637 O O . PRO A 1 611 ? -34.219 -32.219 -18.359 1 96.31 611 PRO A O 1
ATOM 4640 N N . LEU A 1 612 ? -35.812 -30.781 -19.094 1 93.19 612 LEU A N 1
ATOM 4641 C CA . LEU A 1 612 ? -34.969 -29.938 -19.922 1 93.19 612 LEU A CA 1
ATOM 4642 C C . LEU A 1 612 ? -34.875 -28.531 -19.344 1 93.19 612 LEU A C 1
ATOM 4644 O O . LEU A 1 612 ? -35.875 -27.797 -19.328 1 93.19 612 LEU A O 1
ATOM 4648 N N . VAL A 1 613 ? -33.719 -28.188 -18.906 1 89.12 613 VAL A N 1
ATOM 4649 C CA . VAL A 1 613 ? -33.531 -26.938 -18.156 1 89.12 613 VAL A CA 1
ATOM 4650 C C . VAL A 1 613 ? -33.656 -25.75 -19.094 1 89.12 613 VAL A C 1
ATOM 4652 O O . VAL A 1 613 ? -34 -24.641 -18.672 1 89.12 613 VAL A O 1
ATOM 4655 N N . ALA A 1 614 ? -33.312 -25.953 -20.344 1 85.62 614 ALA A N 1
ATOM 4656 C CA . ALA A 1 614 ? -33.438 -24.953 -21.391 1 85.62 614 ALA A CA 1
ATOM 4657 C C . ALA A 1 614 ? -33.656 -25.594 -22.766 1 85.62 614 ALA A C 1
ATOM 4659 O O . ALA A 1 614 ? -33.375 -26.781 -22.938 1 85.62 614 ALA A O 1
ATOM 4660 N N . LEU A 1 615 ? -34.188 -24.734 -23.578 1 87.56 615 LEU A N 1
ATOM 4661 C CA . LEU A 1 615 ? -34.375 -25.234 -24.938 1 87.56 615 LEU A CA 1
ATOM 4662 C C . LEU A 1 615 ? -33.344 -24.656 -25.891 1 87.56 615 LEU A C 1
ATOM 4664 O O . LEU A 1 615 ? -32.875 -23.531 -25.703 1 87.56 615 LEU A O 1
ATOM 4668 N N . ARG A 1 616 ? -33.062 -25.516 -26.828 1 87.81 616 ARG A N 1
ATOM 4669 C CA . ARG A 1 616 ? -32.156 -25.094 -27.891 1 87.81 616 ARG A CA 1
ATOM 4670 C C . ARG A 1 616 ? -32.812 -24.047 -28.797 1 87.81 616 ARG A C 1
ATOM 4672 O O . ARG A 1 616 ? -34.031 -24.109 -29 1 87.81 616 ARG A O 1
ATOM 4679 N N . THR A 1 617 ? -32 -23.062 -29.234 1 82.62 617 THR A N 1
ATOM 4680 C CA . THR A 1 617 ? -32.406 -22.094 -30.234 1 82.62 617 THR A CA 1
ATOM 4681 C C . THR A 1 617 ? -31.453 -22.094 -31.406 1 82.62 617 THR A C 1
ATOM 4683 O O . THR A 1 617 ? -30.312 -22.547 -31.297 1 82.62 617 THR A O 1
ATOM 4686 N N . PRO A 1 618 ? -32 -21.656 -32.562 1 81.88 618 PRO A N 1
ATOM 4687 C CA . PRO A 1 618 ? -31.062 -21.547 -33.688 1 81.88 618 PRO A CA 1
ATOM 4688 C C . PRO A 1 618 ? -29.844 -20.703 -33.344 1 81.88 618 PRO A C 1
ATOM 4690 O O . PRO A 1 618 ? -28.734 -21.031 -33.781 1 81.88 618 PRO A O 1
ATOM 4693 N N . MET A 1 619 ? -30.062 -19.75 -32.594 1 80.69 619 MET A N 1
ATOM 4694 C CA . MET A 1 619 ? -28.969 -18.875 -32.219 1 80.69 619 MET A CA 1
ATOM 4695 C C . MET A 1 619 ? -27.984 -19.609 -31.312 1 80.69 619 MET A C 1
ATOM 4697 O O . MET A 1 619 ? -26.766 -19.5 -31.484 1 80.69 619 MET A O 1
ATOM 4701 N N . SER A 1 620 ? -28.5 -20.297 -30.312 1 82.69 620 SER A N 1
ATOM 4702 C CA . SER A 1 620 ? -27.609 -21.031 -29.406 1 82.69 620 SER A CA 1
ATOM 4703 C C . SER A 1 620 ? -26.812 -22.094 -30.172 1 82.69 620 SER A C 1
ATOM 4705 O O . SER A 1 620 ? -25.625 -22.281 -29.906 1 82.69 620 SER A O 1
ATOM 4707 N N . ASP A 1 621 ? -27.438 -22.766 -31.125 1 85.31 621 ASP A N 1
ATOM 4708 C CA . ASP A 1 621 ? -26.734 -23.75 -31.938 1 85.31 621 ASP A CA 1
ATOM 4709 C C . ASP A 1 621 ? -25.641 -23.109 -32.781 1 85.31 621 ASP A C 1
ATOM 4711 O O . ASP A 1 621 ? -24.562 -23.688 -32.969 1 85.31 621 ASP A O 1
ATOM 4715 N N . LEU A 1 622 ? -26 -21.953 -33.281 1 83.31 622 LEU A N 1
ATOM 4716 C CA . LEU A 1 622 ? -25.016 -21.234 -34.094 1 83.31 622 LEU A CA 1
ATOM 4717 C C . LEU A 1 622 ? -23.797 -20.844 -33.25 1 83.31 622 LEU A C 1
ATOM 4719 O O . LEU A 1 622 ? -22.656 -21.016 -33.688 1 83.31 622 LEU A O 1
ATOM 4723 N N . LEU A 1 623 ? -24.047 -20.375 -32.094 1 81.88 623 LEU A N 1
ATOM 4724 C CA . LEU A 1 623 ? -22.969 -19.938 -31.219 1 81.88 623 LEU A CA 1
ATOM 4725 C C . LEU A 1 623 ? -22.094 -21.125 -30.828 1 81.88 623 LEU A C 1
ATOM 4727 O O . LEU A 1 623 ? -20.875 -20.969 -30.656 1 8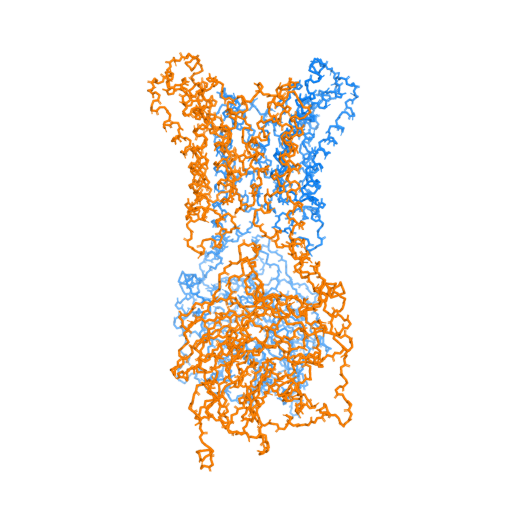1.88 623 LEU A O 1
ATOM 4731 N N . ASN A 1 624 ? -22.656 -22.266 -30.672 1 84.31 624 ASN A N 1
ATOM 4732 C CA . ASN A 1 624 ? -21.906 -23.469 -30.297 1 84.31 624 ASN A CA 1
ATOM 4733 C C . ASN A 1 624 ? -20.922 -23.859 -31.391 1 84.31 624 ASN A C 1
ATOM 4735 O O . ASN A 1 624 ? -19.875 -24.453 -31.109 1 84.31 624 ASN A O 1
ATOM 4739 N N . ARG A 1 625 ? -21.188 -23.453 -32.594 1 85.25 625 ARG A N 1
ATOM 4740 C CA . ARG A 1 625 ? -20.359 -23.844 -33.719 1 85.25 625 ARG A CA 1
ATOM 4741 C C . ARG A 1 625 ? -19.203 -22.859 -33.906 1 85.25 625 ARG A C 1
ATOM 4743 O O . ARG A 1 625 ? -18.266 -23.141 -34.656 1 85.25 625 ARG A O 1
ATOM 4750 N N . TYR A 1 626 ? -19.344 -21.766 -33.219 1 86.06 626 TYR A N 1
ATOM 4751 C CA . TYR A 1 626 ? -18.312 -20.734 -33.438 1 86.06 626 TYR A CA 1
ATOM 4752 C C . TYR A 1 626 ? -17.656 -20.375 -32.094 1 86.06 626 TYR A C 1
ATOM 4754 O O . TYR A 1 626 ? -17.953 -19.344 -31.516 1 86.06 626 TYR A O 1
ATOM 4762 N N . PRO A 1 627 ? -16.656 -21.094 -31.703 1 86.19 627 PRO A N 1
ATOM 4763 C CA . PRO A 1 627 ? -16.016 -20.859 -30.406 1 86.19 627 PRO A CA 1
ATOM 4764 C C . PRO A 1 627 ? -15.281 -19.531 -30.359 1 86.19 627 PRO A C 1
ATOM 4766 O O . PRO A 1 627 ? -15.156 -18.938 -29.281 1 86.19 627 PRO A O 1
ATOM 4769 N N . GLN A 1 628 ? -14.828 -18.953 -31.453 1 86.38 628 GLN A N 1
ATOM 4770 C CA . GLN A 1 628 ? -14.109 -17.688 -31.469 1 86.38 628 GLN A CA 1
ATOM 4771 C C . GLN A 1 628 ? -15.031 -16.531 -31.078 1 86.38 628 GLN A C 1
ATOM 4773 O O . GLN A 1 628 ? -14.594 -15.594 -30.406 1 86.38 628 GLN A O 1
ATOM 4778 N N . VAL A 1 629 ? -16.266 -16.672 -31.531 1 84.19 629 VAL A N 1
ATOM 4779 C CA . VAL A 1 629 ? -17.25 -15.641 -31.188 1 84.19 629 VAL A CA 1
ATOM 4780 C C . VAL A 1 629 ? -17.531 -15.688 -29.688 1 84.19 629 VAL A C 1
ATOM 4782 O O . VAL A 1 629 ? -17.594 -14.648 -29.031 1 84.19 629 VAL A O 1
ATOM 4785 N N . ARG A 1 630 ? -17.688 -16.828 -29.156 1 85.25 630 ARG A N 1
ATOM 4786 C CA . ARG A 1 630 ? -17.922 -16.969 -27.734 1 85.25 630 ARG A CA 1
ATOM 4787 C C . ARG A 1 630 ? -16.75 -16.438 -26.922 1 85.25 630 ARG A C 1
ATOM 4789 O O . ARG A 1 630 ? -16.938 -15.797 -25.891 1 85.25 630 ARG A O 1
ATOM 4796 N N . ARG A 1 631 ? -15.609 -16.734 -27.375 1 85.88 631 ARG A N 1
ATOM 4797 C CA . ARG A 1 631 ? -14.414 -16.25 -26.688 1 85.88 631 ARG A CA 1
ATOM 4798 C C . ARG A 1 631 ? -14.375 -14.719 -26.672 1 85.88 631 ARG A C 1
ATOM 4800 O O . ARG A 1 631 ? -14.062 -14.117 -25.641 1 85.88 631 ARG A O 1
ATOM 4807 N N . ARG A 1 632 ? -14.656 -14.094 -27.734 1 82.44 632 ARG A N 1
ATOM 4808 C CA . ARG A 1 632 ? -14.68 -12.641 -27.812 1 82.44 632 ARG A CA 1
ATOM 4809 C C . ARG A 1 632 ? -15.758 -12.055 -26.891 1 82.44 632 ARG A C 1
ATOM 4811 O O . ARG A 1 632 ? -15.555 -11.008 -26.281 1 82.44 632 ARG A O 1
ATOM 4818 N N . MET A 1 633 ? -16.828 -12.711 -26.781 1 79.38 633 MET A N 1
ATOM 4819 C CA . MET A 1 633 ? -17.922 -12.258 -25.938 1 79.38 633 MET A CA 1
ATOM 4820 C C . MET A 1 633 ? -17.516 -12.25 -24.469 1 79.38 633 MET A C 1
ATOM 4822 O O . MET A 1 633 ? -17.906 -11.352 -23.719 1 79.38 633 MET A O 1
ATOM 4826 N N . THR A 1 634 ? -16.766 -13.234 -24.078 1 78 634 THR A N 1
ATOM 4827 C CA . THR A 1 634 ? -16.375 -13.305 -22.672 1 78 634 THR A CA 1
ATOM 4828 C C . THR A 1 634 ? -15.445 -12.148 -22.312 1 78 634 THR A C 1
ATOM 4830 O O . THR A 1 634 ? -15.352 -11.766 -21.141 1 78 634 THR A O 1
ATOM 4833 N N . ARG A 1 635 ? -14.812 -11.594 -23.281 1 76.5 635 ARG A N 1
ATOM 4834 C CA . ARG A 1 635 ? -13.883 -10.492 -23.031 1 76.5 635 ARG A CA 1
ATOM 4835 C C . ARG A 1 635 ? -14.609 -9.148 -23.062 1 76.5 635 ARG A C 1
ATOM 4837 O O . ARG A 1 635 ? -14.227 -8.219 -22.359 1 76.5 635 ARG A O 1
ATOM 4844 N N . GLU A 1 636 ? -15.695 -9.078 -23.812 1 71.25 636 GLU A N 1
ATOM 4845 C CA . GLU A 1 636 ? -16.297 -7.781 -24.094 1 71.25 636 GLU A CA 1
ATOM 4846 C C . GLU A 1 636 ? -17.594 -7.59 -23.297 1 71.25 636 GLU A C 1
ATOM 4848 O O . GLU A 1 636 ? -18.031 -6.457 -23.094 1 71.25 636 GLU A O 1
ATOM 4853 N N . VAL A 1 637 ? -18.188 -8.688 -22.938 1 69.19 637 VAL A N 1
ATOM 4854 C CA . VAL A 1 637 ? -19.516 -8.594 -22.312 1 69.19 637 VAL A CA 1
ATOM 4855 C C . VAL A 1 637 ? -19.484 -9.234 -20.938 1 69.19 637 VAL A C 1
ATOM 4857 O O . VAL A 1 637 ? -18.812 -10.258 -20.734 1 69.19 637 VAL A O 1
ATOM 4860 N N . SER A 1 638 ? -20.047 -8.5 -20.016 1 66.81 638 SER A N 1
ATOM 4861 C CA . SER A 1 638 ? -20.156 -9.07 -18.672 1 66.81 638 SER A CA 1
ATOM 4862 C C . SER A 1 638 ? -20.922 -10.391 -18.703 1 66.81 638 SER A C 1
ATOM 4864 O O . SER A 1 638 ? -21.828 -10.57 -19.516 1 66.81 638 SER A O 1
ATOM 4866 N N . LEU A 1 639 ? -20.547 -11.273 -17.859 1 61.03 639 LEU A N 1
ATOM 4867 C CA . LEU A 1 639 ? -21.094 -12.625 -17.812 1 61.03 639 LEU A CA 1
ATOM 4868 C C . LEU A 1 639 ? -22.609 -12.602 -17.641 1 61.03 639 LEU A C 1
ATOM 4870 O O . LEU A 1 639 ? -23.312 -13.453 -18.188 1 61.03 639 LEU A O 1
ATOM 4874 N N . ASP A 1 640 ? -23.031 -11.562 -16.953 1 57.06 640 ASP A N 1
ATOM 4875 C CA . ASP A 1 640 ? -24.453 -11.469 -16.688 1 57.06 640 ASP A CA 1
ATOM 4876 C C . ASP A 1 640 ? -25.234 -11.211 -17.984 1 57.06 640 ASP A C 1
ATOM 4878 O O . ASP A 1 640 ? -26.422 -11.5 -18.062 1 57.06 640 ASP A O 1
ATOM 4882 N N . ASN A 1 641 ? -24.516 -10.789 -18.969 1 55.84 641 ASN A N 1
ATOM 4883 C CA . ASN A 1 641 ? -25.156 -10.438 -20.234 1 55.84 641 ASN A CA 1
ATOM 4884 C C . ASN A 1 641 ? -24.906 -11.5 -21.297 1 55.84 641 ASN A C 1
ATOM 4886 O O . ASN A 1 641 ? -25.219 -11.289 -22.469 1 55.84 641 ASN A O 1
ATOM 4890 N N . TRP A 1 642 ? -24.391 -12.531 -20.797 1 59.81 642 TRP A N 1
ATOM 4891 C CA . TRP A 1 642 ? -24.062 -13.539 -21.797 1 59.81 642 TRP A CA 1
ATOM 4892 C C . TRP A 1 642 ? -25.312 -14.266 -22.281 1 59.81 642 TRP A C 1
ATOM 4894 O O . TRP A 1 642 ? -26.25 -14.453 -21.516 1 59.81 642 TRP A O 1
ATOM 4904 N N . MET A 1 643 ? -25.5 -14.445 -23.547 1 53.25 643 MET A N 1
ATOM 4905 C CA . MET A 1 643 ? -26.578 -15.172 -24.203 1 53.25 643 MET A CA 1
ATOM 4906 C C . MET A 1 643 ? -26.562 -16.641 -23.797 1 53.25 643 MET A C 1
ATOM 4908 O O . MET A 1 643 ? -25.984 -17.484 -24.5 1 53.25 643 MET A O 1
ATOM 4912 N N . VAL A 1 644 ? -26.594 -16.875 -22.547 1 56.56 644 VAL A N 1
ATOM 4913 C CA . VAL A 1 644 ? -26.797 -18.266 -22.156 1 56.56 644 VAL A CA 1
ATOM 4914 C C . VAL A 1 644 ? -28.188 -18.734 -22.578 1 56.56 644 VAL A C 1
ATOM 4916 O O . VAL A 1 644 ? -29.125 -17.938 -22.656 1 56.56 644 VAL A O 1
ATOM 4919 N N . PRO A 1 645 ? -28.266 -19.906 -23.219 1 54.81 645 PRO A N 1
ATOM 4920 C CA . PRO A 1 645 ? -29.594 -20.375 -23.609 1 54.81 645 PRO A CA 1
ATOM 4921 C C . PRO A 1 645 ? -30.688 -19.953 -22.625 1 54.81 645 PRO A C 1
ATOM 4923 O O . PRO A 1 645 ? -30.422 -19.812 -21.422 1 54.81 645 PRO A O 1
ATOM 4926 N N . GLN A 1 646 ? -31.688 -19.219 -23.156 1 55.03 646 GLN A N 1
ATOM 4927 C CA . GLN A 1 646 ? -32.844 -18.688 -22.438 1 55.03 646 GLN A CA 1
ATOM 4928 C C . GLN A 1 646 ? -33.375 -19.719 -21.438 1 55.03 646 GLN A C 1
ATOM 4930 O O . GLN A 1 646 ? -33.844 -20.781 -21.828 1 55.03 646 GLN A O 1
ATOM 4935 N N . LEU A 1 647 ? -32.938 -19.594 -20.297 1 56 647 LEU A N 1
ATOM 4936 C CA . LEU A 1 647 ? -33.344 -20.438 -19.172 1 56 647 LEU A CA 1
ATOM 4937 C C . LEU A 1 647 ? -34.781 -20.188 -18.812 1 56 647 LEU A C 1
ATOM 4939 O O . LEU A 1 647 ? -35.312 -20.766 -17.844 1 56 647 LEU A O 1
ATOM 4943 N N . ASN A 1 648 ? -35.531 -19.672 -19.797 1 57.5 648 ASN A N 1
ATOM 4944 C CA . ASN A 1 648 ? -36.844 -19.281 -19.266 1 57.5 648 ASN A CA 1
ATOM 4945 C C . ASN A 1 648 ? -37.906 -20.297 -19.672 1 57.5 648 ASN A C 1
ATOM 4947 O O . ASN A 1 648 ? -39.094 -19.953 -19.672 1 57.5 648 ASN A O 1
ATOM 4951 N N . VAL A 1 649 ? -37.594 -21.438 -20.234 1 67.25 649 VAL A N 1
ATOM 4952 C CA . VAL A 1 649 ? -38.594 -22.469 -20.469 1 67.25 649 VAL A CA 1
ATOM 4953 C C . VAL A 1 649 ? -38.094 -23.812 -19.969 1 67.25 649 VAL A C 1
ATOM 4955 O O . VAL A 1 649 ? -36.875 -24.078 -20.016 1 67.25 649 VAL A O 1
ATOM 4958 N N . SER A 1 650 ? -38.969 -24.547 -19.125 1 76.62 650 SER A N 1
ATOM 4959 C CA . SER A 1 650 ? -38.594 -25.875 -18.641 1 76.62 650 SER A CA 1
ATOM 4960 C C . SER A 1 650 ? -39.719 -26.875 -18.828 1 76.62 650 SER A C 1
ATOM 4962 O O . SER A 1 650 ? -40.875 -26.484 -18.938 1 76.62 650 SER A O 1
ATOM 4964 N N . CYS A 1 651 ? -39.312 -27.938 -19.234 1 89.44 651 CYS A N 1
ATOM 4965 C CA . CYS A 1 651 ? -40.281 -29.047 -19.312 1 89.44 651 CYS A CA 1
ATOM 4966 C C . CYS A 1 651 ? -39.688 -30.312 -18.719 1 89.44 651 CYS A C 1
ATOM 4968 O O . CYS A 1 651 ? -38.5 -30.375 -18.406 1 89.44 651 CYS A O 1
ATOM 4970 N N . ILE A 1 652 ? -40.594 -31.281 -18.484 1 96.06 652 ILE A N 1
ATOM 4971 C CA . ILE A 1 652 ? -40.219 -32.625 -18.031 1 96.06 652 ILE A CA 1
ATOM 4972 C C . ILE A 1 652 ? -40.625 -33.656 -19.094 1 96.06 652 ILE A C 1
ATOM 4974 O O . ILE A 1 652 ? -41.781 -33.719 -19.5 1 96.06 652 ILE A O 1
ATOM 4978 N N . ILE A 1 653 ? -39.656 -34.375 -19.469 1 96.75 653 ILE A N 1
ATOM 4979 C CA . ILE A 1 653 ? -39.969 -35.406 -20.453 1 96.75 653 ILE A CA 1
ATOM 4980 C C . ILE A 1 653 ? -40 -36.781 -19.781 1 96.75 653 ILE A C 1
ATOM 4982 O O . ILE A 1 653 ? -39.281 -37.031 -18.797 1 96.75 653 ILE A O 1
ATOM 4986 N N . LYS A 1 654 ? -40.875 -37.625 -20.266 1 97.56 654 LYS A N 1
ATOM 4987 C CA . LYS A 1 654 ? -40.875 -39.031 -19.938 1 97.56 654 LYS A CA 1
ATOM 4988 C C . LYS A 1 654 ? -40.406 -39.875 -21.125 1 97.56 654 LYS A C 1
ATOM 4990 O O . LYS A 1 654 ? -40.875 -39.719 -22.25 1 97.56 654 LYS A O 1
ATOM 4995 N N . PHE A 1 655 ? -39.375 -40.719 -20.906 1 97.75 655 PHE A N 1
ATOM 4996 C CA . PHE A 1 655 ? -38.844 -41.531 -22 1 97.75 655 PHE A CA 1
ATOM 4997 C C . PHE A 1 655 ? -38.656 -42.969 -21.578 1 97.75 655 PHE A C 1
ATOM 4999 O O . PHE A 1 655 ? -38.562 -43.281 -20.391 1 97.75 655 PHE A O 1
ATOM 5006 N N . SER A 1 656 ? -38.656 -43.844 -22.531 1 96.88 656 SER A N 1
ATOM 5007 C CA . SER A 1 656 ? -38.562 -45.281 -22.297 1 96.88 656 SER A CA 1
ATOM 5008 C C . SER A 1 656 ? -37.094 -45.719 -22.203 1 96.88 656 SER A C 1
ATOM 5010 O O . SER A 1 656 ? -36.188 -44.969 -22.516 1 96.88 656 SER A O 1
ATOM 5012 N N . ASP A 1 657 ? -36.938 -46.906 -21.734 1 94.62 657 ASP A N 1
ATOM 5013 C CA . ASP A 1 657 ? -35.594 -47.5 -21.594 1 94.62 657 ASP A CA 1
ATOM 5014 C C . ASP A 1 657 ? -34.875 -47.594 -22.953 1 94.62 657 ASP A C 1
ATOM 5016 O O . ASP A 1 657 ? -33.656 -47.594 -23 1 94.62 657 ASP A O 1
ATOM 5020 N N . LYS A 1 658 ? -35.625 -47.562 -24.031 1 92.56 658 LYS A N 1
ATOM 5021 C CA . LYS A 1 658 ? -35.062 -47.656 -25.375 1 92.56 658 LYS A CA 1
ATOM 5022 C C . LYS A 1 658 ? -34.844 -46.281 -25.984 1 92.56 658 LYS A C 1
ATOM 5024 O O . LYS A 1 658 ? -34.375 -46.156 -27.109 1 92.56 658 LYS A O 1
ATOM 5029 N N . GLY A 1 659 ? -35.312 -45.281 -25.328 1 94.38 659 GLY A N 1
ATOM 5030 C CA . GLY A 1 659 ? -35.031 -43.938 -25.781 1 94.38 659 GLY A CA 1
ATOM 5031 C C . GLY A 1 659 ? -36.188 -43.312 -26.562 1 94.38 659 GLY A C 1
ATOM 5032 O O . GLY A 1 659 ? -35.969 -42.469 -27.453 1 94.38 659 GLY A O 1
ATOM 5033 N N . GLU A 1 660 ? -37.344 -43.812 -26.344 1 94.81 660 GLU A N 1
ATOM 5034 C CA . GLU A 1 660 ? -38.531 -43.219 -26.953 1 94.81 660 GLU A CA 1
ATOM 5035 C C . GLU A 1 660 ? -39.156 -42.188 -26.016 1 94.81 660 GLU A C 1
ATOM 5037 O O . GLU A 1 660 ? -39.438 -42.5 -24.844 1 94.81 660 GLU A O 1
ATOM 5042 N N . ILE A 1 661 ? -39.375 -41 -26.516 1 95.56 661 ILE A N 1
ATOM 5043 C CA . ILE A 1 661 ? -40.062 -40 -25.719 1 95.56 661 ILE A CA 1
ATOM 5044 C C . ILE A 1 661 ? -41.562 -40.312 -25.672 1 95.56 661 ILE A C 1
ATOM 5046 O O . ILE A 1 661 ? -42.219 -40.344 -26.703 1 95.56 661 ILE A O 1
ATOM 5050 N N . ILE A 1 662 ? -42.125 -40.406 -24.5 1 95.19 662 ILE A N 1
ATOM 5051 C CA . ILE A 1 662 ? -43.469 -40.875 -24.266 1 95.19 662 ILE A CA 1
ATOM 5052 C C . ILE A 1 662 ? -44.375 -39.656 -24.016 1 95.19 662 ILE A C 1
ATOM 5054 O O . ILE A 1 662 ? -45.531 -39.625 -24.5 1 95.19 662 ILE A O 1
ATOM 5058 N N . ALA A 1 663 ? -43.938 -38.75 -23.219 1 94.12 663 ALA A N 1
ATOM 5059 C CA . ALA A 1 663 ? -44.719 -37.594 -22.844 1 94.12 663 ALA A CA 1
ATOM 5060 C C . ALA A 1 663 ? -43.844 -36.406 -22.453 1 94.12 663 ALA A C 1
ATOM 5062 O O . ALA A 1 663 ? -42.688 -36.594 -22.062 1 94.12 663 ALA A O 1
ATOM 5063 N N . VAL A 1 664 ? -44.438 -35.25 -22.672 1 94.25 664 VAL A N 1
ATOM 5064 C CA . VAL A 1 664 ? -43.75 -34.031 -22.266 1 94.25 664 VAL A CA 1
ATOM 5065 C C . VAL A 1 664 ? -44.719 -33.125 -21.5 1 94.25 664 VAL A C 1
ATOM 5067 O O . VAL A 1 664 ? -45.844 -32.875 -21.953 1 94.25 664 VAL A O 1
ATOM 5070 N N . LYS A 1 665 ? -44.312 -32.719 -20.297 1 94.06 665 LYS A N 1
ATOM 5071 C CA . LYS A 1 665 ? -45.094 -31.797 -19.469 1 94.06 665 LYS A CA 1
ATOM 5072 C C . LYS A 1 665 ? -44.469 -30.406 -19.438 1 94.06 665 LYS A C 1
ATOM 5074 O O . LYS A 1 665 ? -43.312 -30.266 -19.062 1 94.06 665 LYS A O 1
ATOM 5079 N N . TRP A 1 666 ? -45.312 -29.422 -19.797 1 90.44 666 TRP A N 1
ATOM 5080 C CA . TRP A 1 666 ? -44.781 -28.078 -19.969 1 90.44 666 TRP A CA 1
ATOM 5081 C C . TRP A 1 666 ? -45.312 -27.141 -18.891 1 90.44 666 TRP A C 1
ATOM 5083 O O . TRP A 1 666 ? -46.375 -27.406 -18.297 1 90.44 666 TRP A O 1
ATOM 5093 N N . ASP A 1 667 ? -44.531 -26.141 -18.531 1 85.81 667 ASP A N 1
ATOM 5094 C CA . ASP A 1 667 ? -45.031 -24.906 -17.953 1 85.81 667 ASP A CA 1
ATOM 5095 C C . ASP A 1 667 ? -45.031 -23.766 -18.984 1 85.81 667 ASP A C 1
ATOM 5097 O O . ASP A 1 667 ? -43.969 -23.172 -19.234 1 85.81 667 ASP A O 1
ATOM 5101 N N . LYS A 1 668 ? -46.125 -23.391 -19.5 1 74.25 668 LYS A N 1
ATOM 5102 C CA . LYS A 1 668 ? -46.219 -22.406 -20.578 1 74.25 668 LYS A CA 1
ATOM 5103 C C . LYS A 1 668 ? -46.031 -20.984 -20.047 1 74.25 668 LYS A C 1
ATOM 5105 O O . LYS A 1 668 ? -45.5 -20.125 -20.75 1 74.25 668 LYS A O 1
ATOM 5110 N N . SER A 1 669 ? -46.469 -20.797 -18.812 1 72.69 669 SER A N 1
ATOM 5111 C CA . SER A 1 669 ? -46.438 -19.438 -18.297 1 72.69 669 SER A CA 1
ATOM 5112 C C . SER A 1 669 ? -45.094 -19.062 -17.734 1 72.69 669 SER A C 1
ATOM 5114 O O . SER A 1 669 ? -44.75 -17.875 -17.594 1 72.69 669 SER A O 1
ATOM 5116 N N . LEU A 1 670 ? -44.312 -19.891 -17.438 1 72.31 670 LEU A N 1
ATOM 5117 C CA . LEU A 1 670 ? -43 -19.734 -16.828 1 72.31 670 LEU A CA 1
ATOM 5118 C C . LEU A 1 670 ? -43.094 -18.922 -15.539 1 72.31 670 LEU A C 1
ATOM 5120 O O . LEU A 1 670 ? -42.062 -18.469 -15.008 1 72.31 670 LEU A O 1
ATOM 5124 N N . LYS A 1 671 ? -44.188 -18.656 -15.102 1 75.38 671 LYS A N 1
ATOM 5125 C CA . LYS A 1 671 ? -44.375 -17.797 -13.93 1 75.38 671 LYS A CA 1
ATOM 5126 C C . LYS A 1 671 ? -44.031 -18.547 -12.648 1 75.38 671 LYS A C 1
ATOM 5128 O O . LYS A 1 671 ? -43.344 -18.016 -11.773 1 75.38 671 LYS A O 1
ATOM 5133 N N . ASN A 1 672 ? -44.375 -19.797 -12.578 1 80.94 672 ASN A N 1
ATOM 5134 C CA . ASN A 1 672 ? -44.25 -20.5 -11.312 1 80.94 672 ASN A CA 1
ATOM 5135 C C . ASN A 1 672 ? -43 -21.359 -11.273 1 80.94 672 ASN A C 1
ATOM 5137 O O . ASN A 1 672 ? -42.312 -21.422 -10.25 1 80.94 672 ASN A O 1
ATOM 5141 N N . TYR A 1 673 ? -42.719 -21.984 -12.359 1 87.75 673 TYR A N 1
ATOM 5142 C CA . TYR A 1 673 ? -41.562 -22.875 -12.414 1 87.75 673 TYR A CA 1
ATOM 5143 C C . TYR A 1 673 ? -40.719 -22.578 -13.633 1 87.75 673 TYR A C 1
ATOM 5145 O O . TYR A 1 673 ? -40.625 -23.406 -14.547 1 87.75 673 TYR A O 1
ATOM 5153 N N . PRO A 1 674 ? -40.062 -21.5 -13.648 1 80.88 674 PRO A N 1
ATOM 5154 C CA . PRO A 1 674 ? -39.281 -21.047 -14.812 1 80.88 674 PRO A CA 1
ATOM 5155 C C . PRO A 1 674 ? -38.156 -22.016 -15.188 1 80.88 674 PRO A C 1
ATOM 5157 O O . PRO A 1 674 ? -37.719 -22.031 -16.344 1 80.88 674 PRO A O 1
ATOM 5160 N N . MET A 1 675 ? -37.688 -22.797 -14.258 1 88.06 675 MET A N 1
ATOM 5161 C CA . MET A 1 675 ? -36.625 -23.766 -14.516 1 88.06 675 MET A CA 1
ATOM 5162 C C . MET A 1 675 ? -36.844 -25.047 -13.719 1 88.06 675 MET A C 1
ATOM 5164 O O . MET A 1 675 ? -37.094 -25 -12.516 1 88.06 675 MET A O 1
ATOM 5168 N N . VAL A 1 676 ? -36.844 -26.109 -14.414 1 92.75 676 VAL A N 1
ATOM 5169 C CA . VAL A 1 676 ? -36.938 -27.406 -13.742 1 92.75 676 VAL A CA 1
ATOM 5170 C C . VAL A 1 676 ? -35.688 -28.219 -13.977 1 92.75 676 VAL A C 1
ATOM 5172 O O . VAL A 1 676 ? -35.25 -28.406 -15.125 1 92.75 676 VAL A O 1
ATOM 5175 N N . THR A 1 677 ? -35.094 -28.719 -12.93 1 94.56 677 THR A N 1
ATOM 5176 C CA . THR A 1 677 ? -33.812 -29.406 -13.039 1 94.56 677 THR A CA 1
ATOM 5177 C C . THR A 1 677 ? -33.938 -30.859 -12.594 1 94.56 677 THR A C 1
ATOM 5179 O O . THR A 1 677 ? -33.062 -31.688 -12.914 1 94.56 677 THR A O 1
ATOM 5182 N N . ALA A 1 678 ? -34.906 -31.172 -11.875 1 96.62 678 ALA A N 1
ATOM 5183 C CA . ALA A 1 678 ? -35.125 -32.531 -11.422 1 96.62 678 ALA A CA 1
ATOM 5184 C C . ALA A 1 678 ? -36.625 -32.844 -11.25 1 96.62 678 ALA A C 1
ATOM 5186 O O . ALA A 1 678 ? -37.406 -31.922 -11.008 1 96.62 678 ALA A O 1
ATOM 5187 N N . ALA A 1 679 ? -36.969 -34.125 -11.406 1 97.06 679 ALA A N 1
ATOM 5188 C CA . ALA A 1 679 ? -38.312 -34.594 -11.227 1 97.06 679 ALA A CA 1
ATOM 5189 C C . ALA A 1 679 ? -38.344 -36 -10.617 1 97.06 679 ALA A C 1
ATOM 5191 O O . ALA A 1 679 ? -37.906 -36.969 -11.258 1 97.06 679 ALA A O 1
ATOM 5192 N N . THR A 1 680 ? -38.812 -36.094 -9.438 1 96.62 680 THR A N 1
ATOM 5193 C CA . THR A 1 680 ? -38.844 -37.375 -8.711 1 96.62 680 THR A CA 1
ATOM 5194 C C . THR A 1 680 ? -40.281 -37.812 -8.461 1 96.62 680 THR A C 1
ATOM 5196 O O . THR A 1 680 ? -41.125 -36.969 -8.086 1 96.62 680 THR A O 1
ATOM 5199 N N . GLU A 1 681 ? -40.438 -39.031 -8.672 1 96.5 681 GLU A N 1
ATOM 5200 C CA . GLU A 1 681 ? -41.781 -39.594 -8.508 1 96.5 681 GLU A CA 1
ATOM 5201 C C . GLU A 1 681 ? -41.906 -40.375 -7.199 1 96.5 681 GLU A C 1
ATOM 5203 O O . GLU A 1 681 ? -41 -41.125 -6.852 1 96.5 681 GLU A O 1
ATOM 5208 N N . ARG A 1 682 ? -43.062 -40.125 -6.555 1 94.31 682 ARG A N 1
ATOM 5209 C CA . ARG A 1 682 ? -43.375 -40.906 -5.348 1 94.31 682 ARG A CA 1
ATOM 5210 C C . ARG A 1 682 ? -44.875 -40.969 -5.102 1 94.31 682 ARG A C 1
ATOM 5212 O O . ARG A 1 682 ? -45.531 -39.938 -5.105 1 94.31 682 ARG A O 1
ATOM 5219 N N . ASP A 1 683 ? -45.406 -42.156 -4.883 1 91.12 683 ASP A N 1
ATOM 5220 C CA . ASP A 1 683 ? -46.781 -42.406 -4.441 1 91.12 683 ASP A CA 1
ATOM 5221 C C . ASP A 1 683 ? -47.781 -41.656 -5.309 1 91.12 683 ASP A C 1
ATOM 5223 O O . ASP A 1 683 ? -48.688 -41 -4.789 1 91.12 683 ASP A O 1
ATOM 5227 N N . GLY A 1 684 ? -47.531 -41.688 -6.59 1 93.62 684 GLY A N 1
ATOM 5228 C CA . GLY A 1 684 ? -48.5 -41.156 -7.539 1 93.62 684 GLY A CA 1
ATOM 5229 C C . GLY A 1 684 ? -48.312 -39.656 -7.785 1 93.62 684 GLY A C 1
ATOM 5230 O O . GLY A 1 684 ? -49.125 -39.062 -8.484 1 93.62 684 GLY A O 1
ATOM 5231 N N . TYR A 1 685 ? -47.312 -39.094 -7.203 1 95.56 685 TYR A N 1
ATOM 5232 C CA . TYR A 1 685 ? -47.031 -37.688 -7.402 1 95.56 685 TYR A CA 1
ATOM 5233 C C . TYR A 1 685 ? -45.656 -37.469 -8.031 1 95.56 685 TYR A C 1
ATOM 5235 O O . TYR A 1 685 ? -44.719 -38.25 -7.789 1 95.56 685 TYR A O 1
ATOM 5243 N N . LEU A 1 686 ? -45.562 -36.438 -8.812 1 96.19 686 LEU A N 1
ATOM 5244 C CA . LEU A 1 686 ? -44.312 -35.969 -9.383 1 96.19 686 LEU A CA 1
ATOM 5245 C C . LEU A 1 686 ? -43.844 -34.688 -8.703 1 96.19 686 LEU A C 1
ATOM 5247 O O . LEU A 1 686 ? -44.5 -33.656 -8.773 1 96.19 686 LEU A O 1
ATOM 5251 N N . TYR A 1 687 ? -42.781 -34.812 -8.008 1 96.38 687 TYR A N 1
ATOM 5252 C CA . TYR A 1 687 ? -42.125 -33.656 -7.363 1 96.38 687 TYR A CA 1
ATOM 5253 C C . TYR A 1 687 ? -41.031 -33.094 -8.234 1 96.38 687 TYR A C 1
ATOM 5255 O O . TYR A 1 687 ? -40.219 -33.844 -8.812 1 96.38 687 TYR A O 1
ATOM 5263 N N . PHE A 1 688 ? -41 -31.828 -8.406 1 95.31 688 PHE A N 1
ATOM 5264 C CA . PHE A 1 688 ? -39.938 -31.281 -9.25 1 95.31 688 PHE A CA 1
ATOM 5265 C C . PHE A 1 688 ? -39.375 -30 -8.648 1 95.31 688 PHE A C 1
ATOM 5267 O O . PHE A 1 688 ? -40.062 -29.297 -7.91 1 95.31 688 PHE A O 1
ATOM 5274 N N . ALA A 1 689 ? -38.094 -29.812 -8.891 1 94.94 689 ALA A N 1
ATOM 5275 C CA . ALA A 1 689 ? -37.281 -28.719 -8.336 1 94.94 689 ALA A CA 1
ATOM 5276 C C . ALA A 1 689 ? -36.562 -27.953 -9.445 1 94.94 689 ALA A C 1
ATOM 5278 O O . ALA A 1 689 ? -36.5 -28.406 -10.586 1 94.94 689 ALA A O 1
ATOM 5279 N N . GLY A 1 690 ? -36 -26.75 -9.047 1 92.25 690 GLY A N 1
ATOM 5280 C CA . GLY A 1 690 ? -35.25 -25.906 -9.969 1 92.25 690 GLY A CA 1
ATOM 5281 C C . GLY A 1 690 ? -34.312 -24.953 -9.266 1 92.25 690 GLY A C 1
ATOM 5282 O O . GLY A 1 690 ? -34.688 -24.328 -8.266 1 92.25 690 GLY A O 1
ATOM 5283 N N . VAL A 1 691 ? -33.188 -24.719 -9.844 1 88.69 691 VAL A N 1
ATOM 5284 C CA . VAL A 1 691 ? -32.094 -23.984 -9.195 1 88.69 691 VAL A CA 1
ATOM 5285 C C . VAL A 1 691 ? -32.438 -22.5 -9.172 1 88.69 691 VAL A C 1
ATOM 5287 O O . VAL A 1 691 ? -31.828 -21.719 -8.43 1 88.69 691 VAL A O 1
ATOM 5290 N N . SER A 1 692 ? -33.469 -22.047 -9.883 1 85.06 692 SER A N 1
ATOM 5291 C CA . SER A 1 692 ? -33.844 -20.641 -9.875 1 85.06 692 SER A CA 1
ATOM 5292 C C . SER A 1 692 ? -35.188 -20.438 -9.18 1 85.06 692 SER A C 1
ATOM 5294 O O . SER A 1 692 ? -35.688 -19.312 -9.086 1 85.06 692 SER A O 1
ATOM 5296 N N . ASN A 1 693 ? -35.688 -21.562 -8.68 1 88.81 693 ASN A N 1
ATOM 5297 C CA . ASN A 1 693 ? -37.031 -21.484 -8.086 1 88.81 693 ASN A CA 1
ATOM 5298 C C . ASN A 1 693 ? -36.969 -21.25 -6.582 1 88.81 693 ASN A C 1
ATOM 5300 O O . ASN A 1 693 ? -36.031 -21.688 -5.918 1 88.81 693 ASN A O 1
ATOM 5304 N N . ASN A 1 694 ? -38 -20.625 -6.109 1 91.38 694 ASN A N 1
ATOM 5305 C CA . ASN A 1 694 ? -38.094 -20.438 -4.668 1 91.38 694 ASN A CA 1
ATOM 5306 C C . ASN A 1 694 ? -39.094 -21.406 -4.043 1 91.38 694 ASN A C 1
ATOM 5308 O O . ASN A 1 694 ? -39.625 -21.156 -2.965 1 91.38 694 ASN A O 1
ATOM 5312 N N . ARG A 1 695 ? -39.344 -22.516 -4.844 1 93 695 ARG A N 1
ATOM 5313 C CA . ARG A 1 695 ? -40.312 -23.531 -4.441 1 93 695 ARG A CA 1
ATOM 5314 C C . ARG A 1 695 ? -40.062 -24.859 -5.133 1 93 695 ARG A C 1
ATOM 5316 O O . ARG A 1 695 ? -39.281 -24.922 -6.098 1 93 695 ARG A O 1
ATOM 5323 N N . LEU A 1 696 ? -40.719 -25.891 -4.562 1 94.94 696 LEU A N 1
ATOM 5324 C CA . LEU A 1 696 ? -40.875 -27.156 -5.27 1 94.94 696 LEU A CA 1
ATOM 5325 C C . LEU A 1 696 ? -42.281 -27.266 -5.852 1 94.94 696 LEU A C 1
ATOM 5327 O O . LEU A 1 696 ? -43.188 -26.562 -5.422 1 94.94 696 LEU A O 1
ATOM 5331 N N . GLY A 1 697 ? -42.375 -28.047 -6.855 1 94.88 697 GLY A N 1
ATOM 5332 C CA . GLY A 1 697 ? -43.688 -28.359 -7.402 1 94.88 697 GLY A CA 1
ATOM 5333 C C . GLY A 1 697 ? -44.125 -29.781 -7.109 1 94.88 697 GLY A C 1
ATOM 5334 O O . GLY A 1 697 ? -43.281 -30.688 -7.008 1 94.88 697 GLY A O 1
ATOM 5335 N N . ARG A 1 698 ? -45.406 -29.984 -6.934 1 95.94 698 ARG A N 1
ATOM 5336 C CA . ARG A 1 698 ? -46 -31.312 -6.73 1 95.94 698 ARG A CA 1
ATOM 5337 C C . ARG A 1 698 ? -47.188 -31.516 -7.648 1 95.94 698 ARG A C 1
ATOM 5339 O O . ARG A 1 698 ? -48.219 -30.859 -7.484 1 95.94 698 ARG A O 1
ATOM 5346 N N . LEU A 1 699 ? -46.969 -32.438 -8.555 1 95.62 699 LEU A N 1
ATOM 5347 C CA . LEU A 1 699 ? -48.031 -32.688 -9.555 1 95.62 699 LEU A CA 1
ATOM 5348 C C . LEU A 1 699 ? -48.625 -34.094 -9.352 1 95.62 699 LEU A C 1
ATOM 5350 O O . LEU A 1 699 ? -47.875 -35.062 -9.242 1 95.62 699 LEU A O 1
ATOM 5354 N N . ALA A 1 700 ? -49.938 -34.125 -9.305 1 95.25 700 ALA A N 1
ATOM 5355 C CA . ALA A 1 700 ? -50.594 -35.438 -9.258 1 95.25 700 ALA A CA 1
ATOM 5356 C C . ALA A 1 700 ? -50.594 -36.125 -10.625 1 95.25 700 ALA A C 1
ATOM 5358 O O . ALA A 1 700 ? -51 -35.531 -11.625 1 95.25 700 ALA A O 1
ATOM 5359 N N . LEU A 1 701 ? -50.094 -37.312 -10.656 1 95.31 701 LEU A N 1
ATOM 5360 C CA . LEU A 1 701 ? -49.969 -38.031 -11.922 1 95.31 701 LEU A CA 1
ATOM 5361 C C . LEU A 1 701 ? -51.312 -38.688 -12.289 1 95.31 701 LEU A C 1
ATOM 5363 O O . LEU A 1 701 ? -52.125 -39 -11.414 1 95.31 701 LEU A O 1
ATOM 5367 N N . ASP A 1 702 ? -51.5 -38.938 -13.594 1 93.25 702 ASP A N 1
ATOM 5368 C CA . ASP A 1 702 ? -52.656 -39.688 -14.07 1 93.25 702 ASP A CA 1
ATOM 5369 C C . ASP A 1 702 ? -52.5 -41.156 -13.703 1 93.25 702 ASP A C 1
ATOM 5371 O O . ASP A 1 702 ? -51.406 -41.719 -13.703 1 93.25 702 ASP A O 1
ATOM 5375 N N . PRO A 1 703 ? -53.594 -41.844 -13.398 1 91.69 703 PRO A N 1
ATOM 5376 C CA . PRO A 1 703 ? -53.531 -43.25 -12.984 1 91.69 703 PRO A CA 1
ATOM 5377 C C . PRO A 1 703 ? -52.844 -44.125 -14.008 1 91.69 703 PRO A C 1
ATOM 5379 O O . PRO A 1 703 ? -52.188 -45.094 -13.641 1 91.69 703 PRO A O 1
ATOM 5382 N N . ASP A 1 704 ? -52.906 -43.75 -15.289 1 90.62 704 ASP A N 1
ATOM 5383 C CA . ASP A 1 704 ? -52.281 -44.531 -16.344 1 90.62 704 ASP A CA 1
ATOM 5384 C C . ASP A 1 704 ? -50.75 -44.375 -16.328 1 90.62 704 ASP A C 1
ATOM 5386 O O . ASP A 1 704 ? -50.031 -45.156 -16.953 1 90.62 704 ASP A O 1
ATOM 5390 N N . GLU A 1 705 ? -50.25 -43.375 -15.609 1 91.44 705 GLU A N 1
ATOM 5391 C CA . GLU A 1 705 ? -48.844 -43.094 -15.547 1 91.44 705 GLU A CA 1
ATOM 5392 C C . GLU A 1 705 ? -48.188 -43.719 -14.312 1 91.44 705 GLU A C 1
ATOM 5394 O O . GLU A 1 705 ? -46.969 -43.625 -14.125 1 91.44 705 GLU A O 1
ATOM 5399 N N . ILE A 1 706 ? -49 -44.281 -13.469 1 93.5 706 ILE A N 1
ATOM 5400 C CA . ILE A 1 706 ? -48.531 -44.844 -12.203 1 93.5 706 ILE A CA 1
ATOM 5401 C C . ILE A 1 706 ? -48.312 -46.344 -12.328 1 93.5 706 ILE A C 1
ATOM 5403 O O . ILE A 1 706 ? -49.219 -47.062 -12.68 1 93.5 706 ILE A O 1
ATOM 5407 N N . GLY A 1 707 ? -47.094 -46.75 -12.156 1 92.81 707 GLY A N 1
ATOM 5408 C CA . GLY A 1 707 ? -46.781 -48.156 -12.164 1 92.81 707 GLY A CA 1
ATOM 5409 C C . GLY A 1 707 ? -46.625 -48.75 -10.773 1 92.81 707 GLY A C 1
ATOM 5410 O O . GLY A 1 707 ? -47.094 -48.156 -9.797 1 92.81 707 GLY A O 1
ATOM 5411 N N . THR A 1 708 ? -46.031 -49.938 -10.672 1 90.81 708 THR A N 1
ATOM 5412 C CA . THR A 1 708 ? -45.938 -50.656 -9.406 1 90.81 708 THR A CA 1
ATOM 5413 C C . THR A 1 708 ? -44.531 -50.625 -8.852 1 90.81 708 THR A C 1
ATOM 5415 O O . THR A 1 708 ? -44.281 -51.094 -7.738 1 90.81 708 THR A O 1
ATOM 5418 N N . ILE A 1 709 ? -43.625 -50.031 -9.5 1 91.5 709 ILE A N 1
ATOM 5419 C CA . ILE A 1 709 ? -42.25 -50.062 -9.094 1 91.5 709 ILE A CA 1
ATOM 5420 C C . ILE A 1 709 ? -42 -49 -8.016 1 91.5 709 ILE A C 1
ATOM 5422 O O . ILE A 1 709 ? -42.438 -47.875 -8.148 1 91.5 709 ILE A O 1
ATOM 5426 N N . ASP A 1 710 ? -41.344 -49.406 -6.949 1 90.06 710 ASP A N 1
ATOM 5427 C CA . ASP A 1 710 ? -40.906 -48.469 -5.941 1 90.06 710 ASP A CA 1
ATOM 5428 C C . ASP A 1 710 ? -39.594 -47.781 -6.375 1 90.06 710 ASP A C 1
ATOM 5430 O O . ASP A 1 710 ? -38.531 -48.375 -6.371 1 90.06 710 ASP A O 1
ATOM 5434 N N . THR A 1 711 ? -39.625 -46.531 -6.66 1 90.75 711 THR A N 1
ATOM 5435 C CA . THR A 1 711 ? -38.531 -45.812 -7.273 1 90.75 711 THR A CA 1
ATOM 5436 C C . THR A 1 711 ? -37.469 -45.438 -6.23 1 90.75 711 THR A C 1
ATOM 5438 O O . THR A 1 711 ? -36.375 -45.031 -6.578 1 90.75 711 THR A O 1
ATOM 5441 N N . ASN A 1 712 ? -37.719 -45.688 -4.922 1 90.31 712 ASN A N 1
ATOM 5442 C CA . ASN A 1 712 ? -36.75 -45.375 -3.879 1 90.31 712 ASN A CA 1
ATOM 5443 C C . ASN A 1 712 ? -35.781 -46.562 -3.654 1 90.31 712 ASN A C 1
ATOM 5445 O O . ASN A 1 712 ? -34.75 -46.406 -3.02 1 90.31 712 ASN A O 1
ATOM 5449 N N . LEU A 1 713 ? -36.25 -47.656 -4.137 1 89.69 713 LEU A N 1
ATOM 5450 C CA . LEU A 1 713 ? -35.406 -48.844 -3.945 1 89.69 713 LEU A CA 1
ATOM 5451 C C . LEU A 1 713 ? -34.344 -48.938 -5.02 1 89.69 713 LEU A C 1
ATOM 5453 O O . LEU A 1 713 ? -34.562 -48.562 -6.176 1 89.69 713 LEU A O 1
ATOM 5457 N N . VAL A 1 714 ? -33.219 -49.469 -4.641 1 89.81 714 VAL A N 1
ATOM 5458 C CA . VAL A 1 714 ? -32.156 -49.719 -5.598 1 89.81 714 VAL A CA 1
ATOM 5459 C C . VAL A 1 714 ? -32.531 -50.812 -6.559 1 89.81 714 VAL A C 1
ATOM 5461 O O . VAL A 1 714 ? -32.938 -51.906 -6.125 1 89.81 714 VAL A O 1
ATOM 5464 N N . PRO A 1 715 ? -32.469 -50.5 -7.785 1 89.88 715 PRO A N 1
ATOM 5465 C CA . PRO A 1 715 ? -32.844 -51.531 -8.75 1 89.88 715 PRO A CA 1
ATOM 5466 C C . PRO A 1 715 ? -32.031 -52.812 -8.609 1 89.88 715 PRO A C 1
ATOM 5468 O O . PRO A 1 715 ? -30.844 -52.75 -8.266 1 89.88 715 PRO A O 1
ATOM 5471 N N . GLY A 1 716 ? -32.688 -53.938 -8.945 1 77.25 716 GLY A N 1
ATOM 5472 C CA . GLY A 1 716 ? -32.031 -55.25 -8.898 1 77.25 716 GLY A CA 1
ATOM 5473 C C . GLY A 1 716 ? -32.031 -55.875 -7.512 1 77.25 716 GLY A C 1
ATOM 5474 O O . GLY A 1 716 ? -31.5 -56.969 -7.32 1 77.25 716 GLY A O 1
ATOM 5475 N N . THR A 1 717 ? -32.375 -55.062 -6.535 1 75.44 717 THR A N 1
ATOM 5476 C CA . THR A 1 717 ? -32.438 -55.656 -5.191 1 75.44 717 THR A CA 1
ATOM 5477 C C . THR A 1 717 ? -33.844 -56.156 -4.879 1 75.44 717 THR A C 1
ATOM 5479 O O . THR A 1 717 ? -34.844 -55.656 -5.438 1 75.44 717 THR A O 1
ATOM 5482 N N . PHE A 1 718 ? -34.312 -57.438 -4.988 1 56.72 718 PHE A N 1
ATOM 5483 C CA . PHE A 1 718 ? -35.531 -58.25 -4.918 1 56.72 718 PHE A CA 1
ATOM 5484 C C . PHE A 1 718 ? -36.594 -57.562 -4.062 1 56.72 718 PHE A C 1
ATOM 5486 O O . PHE A 1 718 ? -37.75 -58.031 -3.984 1 56.72 718 PHE A O 1
ATOM 5493 N N . GLY A 1 719 ? -36.688 -56.594 -3.209 1 47.81 719 GLY A N 1
ATOM 5494 C CA . GLY A 1 719 ? -37.875 -56.438 -2.377 1 47.81 719 GLY A CA 1
ATOM 5495 C C . GLY A 1 719 ? -39.031 -55.781 -3.098 1 47.81 719 GLY A C 1
ATOM 5496 O O . GLY A 1 719 ? -38.969 -54.594 -3.422 1 47.81 719 GLY A O 1
ATOM 5497 N N . THR A 1 720 ? -39.719 -56.344 -4.145 1 41.28 720 THR A N 1
ATOM 5498 C CA . THR A 1 720 ? -40.875 -55.844 -4.879 1 41.28 720 THR A CA 1
ATOM 5499 C C . THR A 1 720 ? -42 -55.438 -3.92 1 41.28 720 THR A C 1
ATOM 5501 O O . THR A 1 720 ? -42.312 -56.188 -2.996 1 41.28 720 THR A O 1
ATOM 5504 N N . ARG A 1 721 ? -42.469 -54.219 -3.766 1 40.94 721 ARG A N 1
ATOM 5505 C CA . ARG A 1 721 ? -43.688 -53.875 -3.055 1 40.94 721 ARG A CA 1
ATOM 5506 C C . ARG A 1 721 ? -44.906 -54.438 -3.773 1 40.94 721 ARG A C 1
ATOM 5508 O O . ARG A 1 721 ? -45 -54.375 -5.004 1 40.94 721 ARG A O 1
ATOM 5515 N N . THR A 1 722 ? -45.594 -55.438 -3.24 1 38.62 722 THR A N 1
ATOM 5516 C CA . THR A 1 722 ? -46.875 -55.875 -3.816 1 38.62 722 THR A CA 1
ATOM 5517 C C . THR A 1 722 ? -47.844 -54.719 -3.939 1 38.62 722 THR A C 1
ATOM 5519 O O . THR A 1 722 ? -47.75 -53.719 -3.215 1 38.62 722 THR A O 1
ATOM 5522 N N . ALA A 1 723 ? -48.781 -54.594 -4.977 1 35.72 723 ALA A N 1
ATOM 5523 C CA . ALA A 1 723 ? -49.875 -53.719 -5.312 1 35.72 723 ALA A CA 1
ATOM 5524 C C . ALA A 1 723 ? -50.719 -53.406 -4.082 1 35.72 723 ALA A C 1
ATOM 5526 O O . ALA A 1 723 ? -51.469 -52.406 -4.062 1 35.72 723 ALA A O 1
ATOM 5527 N N . ALA A 1 724 ? -50.969 -54.375 -3.23 1 35.84 724 ALA A N 1
ATOM 5528 C CA . ALA A 1 724 ? -51.938 -54.25 -2.145 1 35.84 724 ALA A CA 1
ATOM 5529 C C . ALA A 1 724 ? -51.531 -53.125 -1.196 1 35.84 724 ALA A C 1
ATOM 5531 O O . ALA A 1 724 ? -52.406 -52.562 -0.508 1 35.84 724 ALA A O 1
ATOM 5532 N N . GLU A 1 725 ? -50.219 -52.906 -0.993 1 33.94 725 GLU A N 1
ATOM 5533 C CA . GLU A 1 725 ? -49.844 -51.906 0.013 1 33.94 725 GLU A CA 1
ATOM 5534 C C . GLU A 1 725 ? -49.969 -50.5 -0.522 1 33.94 725 GLU A C 1
ATOM 5536 O O . GLU A 1 725 ? -49.875 -49.531 0.237 1 33.94 725 GLU A O 1
ATOM 5541 N N . VAL A 1 726 ? -50 -50.25 -1.809 1 33.34 726 VAL A N 1
ATOM 5542 C CA . VAL A 1 726 ? -50.219 -48.906 -2.334 1 33.34 726 VAL A CA 1
ATOM 5543 C C . VAL A 1 726 ? -51.719 -48.562 -2.203 1 33.34 726 VAL A C 1
ATOM 5545 O O . VAL A 1 726 ? -52.094 -47.406 -2.398 1 33.34 726 VAL A O 1
ATOM 5548 N N . GLY A 1 727 ? -52.688 -49.531 -2.43 1 27.72 727 GLY A N 1
ATOM 5549 C CA . GLY A 1 727 ? -54.094 -49.188 -2.504 1 27.72 727 GLY A CA 1
ATOM 5550 C C . GLY A 1 727 ? -54.688 -48.781 -1.165 1 27.72 727 GLY A C 1
ATOM 5551 O O . GLY A 1 727 ? -55.844 -48.406 -1.083 1 27.72 727 GLY A O 1
ATOM 5552 N N . SER A 1 728 ? -54.094 -49.25 0.069 1 25.25 728 SER A N 1
ATOM 5553 C CA . SER A 1 728 ? -54.844 -48.719 1.215 1 25.25 728 SER A CA 1
ATOM 5554 C C . SER A 1 728 ? -54.469 -47.281 1.539 1 25.25 728 SER A C 1
ATOM 5556 O O . SER A 1 728 ? -53.281 -46.938 1.439 1 25.25 728 SER A O 1
ATOM 5558 N N . MET B 1 1 ? -19.625 34.438 42.594 1 32.88 1 MET B N 1
ATOM 5559 C CA . MET B 1 1 ? -19.438 34.625 41.156 1 32.88 1 MET B CA 1
ATOM 5560 C C . MET B 1 1 ? -19.438 36.125 40.812 1 32.88 1 MET B C 1
ATOM 5562 O O . MET B 1 1 ? -20.406 36.812 41.125 1 32.88 1 MET B O 1
ATOM 5566 N N . THR B 1 2 ? -18.359 36.75 40.906 1 40.66 2 THR B N 1
ATOM 5567 C CA . THR B 1 2 ? -18.234 38.188 40.812 1 40.66 2 THR B CA 1
ATOM 5568 C C . THR B 1 2 ? -18.828 38.719 39.531 1 40.66 2 THR B C 1
ATOM 5570 O O . THR B 1 2 ? -18.688 38.094 38.469 1 40.66 2 THR B O 1
ATOM 5573 N N . THR B 1 3 ? -19.922 39.469 39.656 1 53 3 THR B N 1
ATOM 5574 C CA . THR B 1 3 ? -20.609 40.219 38.625 1 53 3 THR B CA 1
ATOM 5575 C C . THR B 1 3 ? -19.625 41.062 37.812 1 53 3 THR B C 1
ATOM 5577 O O . THR B 1 3 ? -19.297 42.188 38.188 1 53 3 THR B O 1
ATOM 5580 N N . THR B 1 4 ? -18.734 40.406 37.125 1 64.12 4 THR B N 1
ATOM 5581 C CA . THR B 1 4 ? -17.656 41.156 36.5 1 64.12 4 THR B CA 1
ATOM 5582 C C . THR B 1 4 ? -18.125 41.75 35.156 1 64.12 4 THR B C 1
ATOM 5584 O O . THR B 1 4 ? -18.719 41.062 34.344 1 64.12 4 THR B O 1
ATOM 5587 N N . THR B 1 5 ? -18.281 43.031 35.125 1 71.06 5 THR B N 1
ATOM 5588 C CA . THR B 1 5 ? -18.5 43.844 33.938 1 71.06 5 THR B CA 1
ATOM 5589 C C . THR B 1 5 ? -17.203 43.969 33.156 1 71.06 5 THR B C 1
ATOM 5591 O O . THR B 1 5 ? -16.141 44.25 33.719 1 71.06 5 THR B O 1
ATOM 5594 N N . LEU B 1 6 ? -17.344 43.5 31.781 1 78.88 6 LEU B N 1
ATOM 5595 C CA . LEU B 1 6 ? -16.141 43.5 30.953 1 78.88 6 LEU B CA 1
ATOM 5596 C C . LEU B 1 6 ? -16.25 44.531 29.844 1 78.88 6 LEU B C 1
ATOM 5598 O O . LEU B 1 6 ? -17.359 44.844 29.375 1 78.88 6 LEU B O 1
ATOM 5602 N N . ARG B 1 7 ? -15.086 45.188 29.484 1 75.94 7 ARG B N 1
ATOM 5603 C CA . ARG B 1 7 ? -14.984 46.125 28.344 1 75.94 7 ARG B CA 1
ATOM 5604 C C . ARG B 1 7 ? -13.828 45.719 27.438 1 75.94 7 ARG B C 1
ATOM 5606 O O . ARG B 1 7 ? -12.938 44.969 27.828 1 75.94 7 ARG B O 1
ATOM 5613 N N . ARG B 1 8 ? -13.945 46.156 26.172 1 74.56 8 ARG B N 1
ATOM 5614 C CA . ARG B 1 8 ? -12.859 45.875 25.234 1 74.56 8 ARG B CA 1
ATOM 5615 C C . ARG B 1 8 ? -11.555 46.531 25.703 1 74.56 8 ARG B C 1
ATOM 5617 O O . ARG B 1 8 ? -11.539 47.688 26.078 1 74.56 8 ARG B O 1
ATOM 5624 N N . GLY B 1 9 ? -10.523 45.781 25.906 1 63.91 9 GLY B N 1
ATOM 5625 C CA . GLY B 1 9 ? -9.234 46.281 26.328 1 63.91 9 GLY B CA 1
ATOM 5626 C C . GLY B 1 9 ? -8.453 46.938 25.219 1 63.91 9 GLY B C 1
ATOM 5627 O O . GLY B 1 9 ? -8.852 46.875 24.047 1 63.91 9 GLY B O 1
ATOM 5628 N N . PRO B 1 10 ? -7.469 47.719 25.531 1 59.41 10 PRO B N 1
ATOM 5629 C CA . PRO B 1 10 ? -6.676 48.5 24.578 1 59.41 10 PRO B CA 1
ATOM 5630 C C . PRO B 1 10 ? -5.73 47.625 23.75 1 59.41 10 PRO B C 1
ATOM 5632 O O . PRO B 1 10 ? -5.137 48.094 22.781 1 59.41 10 PRO B O 1
ATOM 5635 N N . ASN B 1 11 ? -5.598 46.375 24.047 1 57.38 11 ASN B N 1
ATOM 5636 C CA . ASN B 1 11 ? -4.648 45.531 23.344 1 57.38 11 ASN B CA 1
ATOM 5637 C C . ASN B 1 11 ? -5.098 45.281 21.906 1 57.38 11 ASN B C 1
ATOM 5639 O O . ASN B 1 11 ? -6.117 44.625 21.688 1 57.38 11 ASN B O 1
ATOM 5643 N N . PRO B 1 12 ? -4.41 45.875 21.016 1 56.59 12 PRO B N 1
ATOM 5644 C CA . PRO B 1 12 ? -4.793 45.781 19.609 1 56.59 12 PRO B CA 1
ATOM 5645 C C . PRO B 1 12 ? -4.77 44.344 19.094 1 56.59 12 PRO B C 1
ATOM 5647 O O . PRO B 1 12 ? -5.406 44.031 18.078 1 56.59 12 PRO B O 1
ATOM 5650 N N . LEU B 1 13 ? -4.078 43.531 19.781 1 60.31 13 LEU B N 1
ATOM 5651 C CA . LEU B 1 13 ? -3.994 42.188 19.281 1 60.31 13 LEU B CA 1
ATOM 5652 C C . LEU B 1 13 ? -5.234 41.375 19.672 1 60.31 13 LEU B C 1
ATOM 5654 O O . LEU B 1 13 ? -5.516 40.344 19.094 1 60.31 13 LEU B O 1
ATOM 5658 N N . ARG B 1 14 ? -5.91 42 20.641 1 62.78 14 ARG B N 1
ATOM 5659 C CA . ARG B 1 14 ? -7.09 41.281 21.109 1 62.78 14 ARG B CA 1
ATOM 5660 C C . ARG B 1 14 ? -8.32 41.656 20.297 1 62.78 14 ARG B C 1
ATOM 5662 O O . ARG B 1 14 ? -8.555 42.812 20.016 1 62.78 14 ARG B O 1
ATOM 5669 N N . ARG B 1 15 ? -8.828 40.625 19.844 1 74.81 15 ARG B N 1
ATOM 5670 C CA . ARG B 1 15 ? -10.023 40.812 19.031 1 74.81 15 ARG B CA 1
ATOM 5671 C C . ARG B 1 15 ? -11.281 40.75 19.891 1 74.81 15 ARG B C 1
ATOM 5673 O O . ARG B 1 15 ? -11.633 39.688 20.438 1 74.81 15 ARG B O 1
ATOM 5680 N N . GLY B 1 16 ? -11.867 41.906 20.172 1 81.81 16 GLY B N 1
ATOM 5681 C CA . GLY B 1 16 ? -13.133 42 20.891 1 81.81 16 GLY B CA 1
ATOM 5682 C C . GLY B 1 16 ? -12.969 41.938 22.391 1 81.81 16 GLY B C 1
ATOM 5683 O O . GLY B 1 16 ? -11.867 42.156 22.922 1 81.81 16 GLY B O 1
ATOM 5684 N N . ILE B 1 17 ? -14.008 41.75 23.156 1 89.81 17 ILE B N 1
ATOM 5685 C CA . ILE B 1 17 ? -14.016 41.656 24.609 1 89.81 17 ILE B CA 1
ATOM 5686 C C . ILE B 1 17 ? -13.539 40.281 25.047 1 89.81 17 ILE B C 1
ATOM 5688 O O . ILE B 1 17 ? -13.953 39.25 24.484 1 89.81 17 ILE B O 1
ATOM 5692 N N . ASP B 1 18 ? -12.703 40.219 25.969 1 88.31 18 ASP B N 1
ATOM 5693 C CA . ASP B 1 18 ? -12.195 38.938 26.5 1 88.31 18 ASP B CA 1
ATOM 5694 C C . ASP B 1 18 ? -13.117 38.406 27.594 1 88.31 18 ASP B C 1
ATOM 5696 O O . ASP B 1 18 ? -13.094 38.906 28.719 1 88.31 18 ASP B O 1
ATOM 5700 N N . ALA B 1 19 ? -13.758 37.375 27.312 1 86.75 19 ALA B N 1
ATOM 5701 C CA . ALA B 1 19 ? -14.75 36.844 28.234 1 86.75 19 ALA B CA 1
ATOM 5702 C C . ALA B 1 19 ? -14.125 35.812 29.172 1 86.75 19 ALA B C 1
ATOM 5704 O O . ALA B 1 19 ? -14.82 35.188 29.984 1 86.75 19 ALA B O 1
ATOM 5705 N N . TYR B 1 20 ? -12.898 35.625 29.078 1 86.75 20 TYR B N 1
ATOM 5706 C CA . TYR B 1 20 ? -12.242 34.594 29.859 1 86.75 20 TYR B CA 1
ATOM 5707 C C . TYR B 1 20 ? -12.492 34.781 31.344 1 86.75 20 TYR B C 1
ATOM 5709 O O . TYR B 1 20 ? -12.641 33.781 32.094 1 86.75 20 TYR B O 1
ATOM 5717 N N . ARG B 1 21 ? -12.539 35.938 31.766 1 80.94 21 ARG B N 1
ATOM 5718 C CA . ARG B 1 21 ? -12.68 36.219 33.188 1 80.94 21 ARG B CA 1
ATOM 5719 C C . ARG B 1 21 ? -14.016 35.688 33.719 1 80.94 21 ARG B C 1
ATOM 5721 O O . ARG B 1 21 ? -14.172 35.469 34.906 1 80.94 21 ARG B O 1
ATOM 5728 N N . MET B 1 22 ? -14.891 35.5 32.844 1 76.81 22 MET B N 1
ATOM 5729 C CA . MET B 1 22 ? -16.203 35 33.219 1 76.81 22 MET B CA 1
ATOM 5730 C C . MET B 1 22 ? -16.156 33.531 33.594 1 76.81 22 MET B C 1
ATOM 5732 O O . MET B 1 22 ? -17.062 33 34.219 1 76.81 22 MET B O 1
ATOM 5736 N N . THR B 1 23 ? -15.117 32.844 33.25 1 75.31 23 THR B N 1
ATOM 5737 C CA . THR B 1 23 ? -14.984 31.422 33.5 1 75.31 23 THR B CA 1
ATOM 5738 C C . THR B 1 23 ? -14.547 31.172 34.938 1 75.31 23 THR B C 1
ATOM 5740 O O . THR B 1 23 ? -14.719 30.078 35.469 1 75.31 23 THR B O 1
ATOM 5743 N N . GLY B 1 24 ? -14 32.156 35.562 1 71.06 24 GLY B N 1
ATOM 5744 C CA . GLY B 1 24 ? -13.461 32 36.906 1 71.06 24 GLY B CA 1
ATOM 5745 C C . GLY B 1 24 ? -12.156 31.234 36.938 1 71.06 24 GLY B C 1
ATOM 5746 O O . GLY B 1 24 ? -11.695 30.844 38 1 71.06 24 GLY B O 1
ATOM 5747 N N . GLY B 1 25 ? -11.695 30.922 35.781 1 73.25 25 GLY B N 1
ATOM 5748 C CA . GLY B 1 25 ? -10.484 30.125 35.719 1 73.25 25 GLY B CA 1
ATOM 5749 C C . GLY B 1 25 ? -9.234 30.938 36.031 1 73.25 25 GLY B C 1
ATOM 5750 O O . GLY B 1 25 ? -9.266 32.156 36.031 1 73.25 25 GLY B O 1
ATOM 5751 N N . ARG B 1 26 ? -8.07 30.219 36.375 1 77.62 26 ARG B N 1
ATOM 5752 C CA . ARG B 1 26 ? -6.77 30.828 36.625 1 77.62 26 ARG B CA 1
ATOM 5753 C C . ARG B 1 26 ? -6.137 31.312 35.312 1 77.62 26 ARG B C 1
ATOM 5755 O O . ARG B 1 26 ? -6.445 30.797 34.25 1 77.62 26 ARG B O 1
ATOM 5762 N N . VAL B 1 27 ? -5.336 32.25 35.406 1 78.44 27 VAL B N 1
ATOM 5763 C CA . VAL B 1 27 ? -4.648 32.844 34.25 1 78.44 27 VAL B CA 1
ATOM 5764 C C . VAL B 1 27 ? -3.83 31.75 33.531 1 78.44 27 VAL B C 1
ATOM 5766 O O . VAL B 1 27 ? -3.723 31.75 32.312 1 78.44 27 VAL B O 1
ATOM 5769 N N . SER B 1 28 ? -3.33 30.844 34.344 1 78.12 28 SER B N 1
ATOM 5770 C CA . SER B 1 28 ? -2.51 29.781 33.781 1 78.12 28 SER B CA 1
ATOM 5771 C C . SER B 1 28 ? -3.348 28.812 32.938 1 78.12 28 SER B C 1
ATOM 5773 O O . SER B 1 28 ? -2.828 28.141 32.031 1 78.12 28 SER B O 1
ATOM 5775 N N . ASP B 1 29 ? -4.684 28.812 33.156 1 78 29 ASP B N 1
ATOM 5776 C CA . ASP B 1 29 ? -5.559 27.875 32.469 1 78 29 ASP B CA 1
ATOM 5777 C C . ASP B 1 29 ? -5.969 28.406 31.109 1 78 29 ASP B C 1
ATOM 5779 O O . ASP B 1 29 ? -6.602 27.688 30.328 1 78 29 ASP B O 1
ATOM 5783 N N . ARG B 1 30 ? -5.527 29.562 30.938 1 79.06 30 ARG B N 1
ATOM 5784 C CA . ARG B 1 30 ? -5.848 30.156 29.641 1 79.06 30 ARG B CA 1
ATOM 5785 C C . ARG B 1 30 ? -5.129 29.438 28.516 1 79.06 30 ARG B C 1
ATOM 5787 O O . ARG B 1 30 ? -5.676 29.281 27.422 1 79.06 30 ARG B O 1
ATOM 5794 N N . ILE B 1 31 ? -3.934 29.031 28.953 1 79.88 31 ILE B N 1
ATOM 5795 C CA . ILE B 1 31 ? -3.135 28.375 27.938 1 79.88 31 ILE B CA 1
ATOM 5796 C C . ILE B 1 31 ? -3.383 26.859 28 1 79.88 31 ILE B C 1
ATOM 5798 O O . ILE B 1 31 ? -3.229 26.234 29.047 1 79.88 31 ILE B O 1
ATOM 5802 N N . ALA B 1 32 ? -3.867 26.344 26.891 1 84.88 32 ALA B N 1
ATOM 5803 C CA . ALA B 1 32 ? -4 24.891 26.766 1 84.88 32 ALA B CA 1
ATOM 5804 C C . ALA B 1 32 ? -2.65 24.25 26.469 1 84.88 32 ALA B C 1
ATOM 5806 O O . ALA B 1 32 ? -2.281 24.062 25.297 1 84.88 32 ALA B O 1
ATOM 5807 N N . ARG B 1 33 ? -1.952 23.859 27.438 1 83.31 33 ARG B N 1
ATOM 5808 C CA . ARG B 1 33 ? -0.564 23.422 27.297 1 83.31 33 ARG B CA 1
ATOM 5809 C C . ARG B 1 33 ? -0.458 22.188 26.406 1 83.31 33 ARG B C 1
ATOM 5811 O O . ARG B 1 33 ? 0.373 22.141 25.5 1 83.31 33 ARG B O 1
ATOM 5818 N N . TYR B 1 34 ? -1.273 21.188 26.719 1 85.31 34 TYR B N 1
ATOM 5819 C CA . TYR B 1 34 ? -1.184 19.938 25.969 1 85.31 34 TYR B CA 1
ATOM 5820 C C . TYR B 1 34 ? -1.614 20.141 24.516 1 85.31 34 TYR B C 1
ATOM 5822 O O . TYR B 1 34 ? -0.937 19.688 23.594 1 85.31 34 TYR B O 1
ATOM 5830 N N . ARG B 1 35 ? -2.594 20.844 24.375 1 84.94 35 ARG B N 1
ATOM 5831 C CA . ARG B 1 35 ? -3.098 21.109 23.031 1 84.94 35 ARG B CA 1
ATOM 5832 C C . ARG B 1 35 ? -2.113 21.953 22.234 1 84.94 35 ARG B C 1
ATOM 5834 O O . ARG B 1 35 ? -1.951 21.75 21.031 1 84.94 35 ARG B O 1
ATOM 5841 N N . THR B 1 36 ? -1.536 22.875 22.875 1 86.38 36 THR B N 1
ATOM 5842 C CA . THR B 1 36 ? -0.551 23.719 22.203 1 86.38 36 THR B CA 1
ATOM 5843 C C . THR B 1 36 ? 0.618 22.875 21.688 1 86.38 36 THR B C 1
ATOM 5845 O O . THR B 1 36 ? 1.09 23.078 20.578 1 86.38 36 THR B O 1
ATOM 5848 N N . VAL B 1 37 ? 0.983 22.016 22.469 1 85.69 37 VAL B N 1
ATOM 5849 C CA . VAL B 1 37 ? 2.074 21.125 22.078 1 85.69 37 VAL B CA 1
ATOM 5850 C C . VAL B 1 37 ? 1.632 20.234 20.906 1 85.69 37 VAL B C 1
ATOM 5852 O O . VAL B 1 37 ? 2.387 20.031 19.953 1 85.69 37 VAL B O 1
ATOM 5855 N N . SER B 1 38 ? 0.473 19.766 21.031 1 85.62 38 SER B N 1
ATOM 5856 C CA . SER B 1 38 ? -0.082 18.953 19.953 1 85.62 38 SER B CA 1
ATOM 5857 C C . SER B 1 38 ? -0.142 19.734 18.641 1 85.62 38 SER B C 1
ATOM 5859 O O . SER B 1 38 ? 0.258 19.234 17.594 1 85.62 38 SER B O 1
ATOM 5861 N N . ASP B 1 39 ? -0.592 20.969 18.766 1 86.12 39 ASP B N 1
ATOM 5862 C CA . ASP B 1 39 ? -0.701 21.812 17.594 1 86.12 39 ASP B CA 1
ATOM 5863 C C . ASP B 1 39 ? 0.676 22.125 17 1 86.12 39 ASP B C 1
ATOM 5865 O O . ASP B 1 39 ? 0.835 22.172 15.781 1 86.12 39 ASP B O 1
ATOM 5869 N N . LEU B 1 40 ? 1.545 22.266 17.812 1 82.75 40 LEU B N 1
ATOM 5870 C CA . LEU B 1 40 ? 2.91 22.531 17.375 1 82.75 40 LEU B CA 1
ATOM 5871 C C . LEU B 1 40 ? 3.492 21.328 16.656 1 82.75 40 LEU B C 1
ATOM 5873 O O . LEU B 1 40 ? 4.121 21.469 15.602 1 82.75 40 LEU B O 1
ATOM 5877 N N . PHE B 1 41 ? 3.207 20.203 17.156 1 81.69 41 PHE B N 1
ATOM 5878 C CA . PHE B 1 41 ? 3.736 18.953 16.594 1 81.69 41 PHE B CA 1
ATOM 5879 C C . PHE B 1 41 ? 3.066 18.625 15.273 1 81.69 41 PHE B C 1
ATOM 5881 O O . PHE B 1 41 ? 3.605 17.859 14.477 1 81.69 41 PHE B O 1
ATOM 5888 N N . GLU B 1 42 ? 1.935 19.234 15.078 1 78.5 42 GLU B N 1
ATOM 5889 C CA . GLU B 1 42 ? 1.204 18.953 13.844 1 78.5 42 GLU B CA 1
ATOM 5890 C C . GLU B 1 42 ? 1.699 19.828 12.695 1 78.5 42 GLU B C 1
ATOM 5892 O O . GLU B 1 42 ? 1.421 19.562 11.531 1 78.5 42 GLU B O 1
ATOM 5897 N N . LYS B 1 43 ? 2.434 20.812 13.102 1 76.88 43 LYS B N 1
ATOM 5898 C CA . LYS B 1 43 ? 2.928 21.719 12.062 1 76.88 43 LYS B CA 1
ATOM 5899 C C . LYS B 1 43 ? 3.955 21.016 11.18 1 76.88 43 LYS B C 1
ATOM 5901 O O . LYS B 1 43 ? 4.762 20.219 11.664 1 76.88 43 LYS B O 1
ATOM 5906 N N . ARG B 1 44 ? 3.957 21.359 9.922 1 69.19 44 ARG B N 1
ATOM 5907 C CA . ARG B 1 44 ? 4.812 20.734 8.922 1 69.19 44 ARG B CA 1
ATOM 5908 C C . ARG B 1 44 ? 6.285 20.984 9.227 1 69.19 44 ARG B C 1
ATOM 5910 O O . ARG B 1 44 ? 7.121 20.094 9.031 1 69.19 44 ARG B O 1
ATOM 5917 N N . TRP B 1 45 ? 6.586 22.203 9.719 1 69.62 45 TRP B N 1
ATOM 5918 C CA . TRP B 1 45 ? 7.988 22.547 9.93 1 69.62 45 TRP B CA 1
ATOM 5919 C C . TRP B 1 45 ? 8.562 21.797 11.125 1 69.62 45 TRP B C 1
ATOM 5921 O O . TRP B 1 45 ? 9.781 21.688 11.273 1 69.62 45 TRP B O 1
ATOM 5931 N N . MET B 1 46 ? 7.699 21.234 11.969 1 73.88 46 MET B N 1
ATOM 5932 C CA . MET B 1 46 ? 8.148 20.453 13.125 1 73.88 46 MET B CA 1
ATOM 5933 C C . MET B 1 46 ? 8.672 19.094 12.688 1 73.88 46 MET B C 1
ATOM 5935 O O . MET B 1 46 ? 9.453 18.469 13.414 1 73.88 46 MET B O 1
ATOM 5939 N N . GLU B 1 47 ? 8.297 18.672 11.562 1 71.75 47 GLU B N 1
ATOM 5940 C CA . GLU B 1 47 ? 8.758 17.391 11.062 1 71.75 47 GLU B CA 1
ATOM 5941 C C . GLU B 1 47 ? 10.266 17.391 10.82 1 71.75 47 GLU B C 1
ATOM 5943 O O . GLU B 1 47 ? 10.945 16.406 11.109 1 71.75 47 GLU B O 1
ATOM 5948 N N . GLY B 1 48 ? 10.836 18.5 10.383 1 71.31 48 GLY B N 1
ATOM 5949 C CA . GLY B 1 48 ? 12.258 18.578 10.094 1 71.31 48 GLY B CA 1
ATOM 5950 C C . GLY B 1 48 ? 13.039 19.312 11.172 1 71.31 48 GLY B C 1
ATOM 5951 O O . GLY B 1 48 ? 14.25 19.516 11.031 1 71.31 48 GLY B O 1
ATOM 5952 N N . ALA B 1 49 ? 12.297 19.688 12.227 1 72.12 49 ALA B N 1
ATOM 5953 C CA . ALA B 1 49 ? 12.953 20.5 13.25 1 72.12 49 ALA B CA 1
ATOM 5954 C C . ALA B 1 49 ? 13.938 19.656 14.055 1 72.12 49 ALA B C 1
ATOM 5956 O O . ALA B 1 49 ? 15.047 20.109 14.359 1 72.12 49 ALA B O 1
ATOM 5957 N N . VAL B 1 50 ? 13.57 18.453 14.305 1 72.62 50 VAL B N 1
ATOM 5958 C CA . VAL B 1 50 ? 14.422 17.625 15.156 1 72.62 50 VAL B CA 1
ATOM 5959 C C . VAL B 1 50 ? 15.672 17.219 14.391 1 72.62 50 VAL B C 1
ATOM 5961 O O . VAL B 1 50 ? 16.797 17.422 14.867 1 72.62 50 VAL B O 1
ATOM 5964 N N . PRO B 1 51 ? 15.555 16.734 13.172 1 74.31 51 PRO B N 1
ATOM 5965 C CA . PRO B 1 51 ? 16.781 16.453 12.43 1 74.31 51 PRO B CA 1
ATOM 5966 C C . PRO B 1 51 ? 17.672 17.688 12.266 1 74.31 51 PRO B C 1
ATOM 5968 O O . PRO B 1 51 ? 18.906 17.578 12.312 1 74.31 51 PRO B O 1
ATOM 5971 N N . LEU B 1 52 ? 17.031 18.828 12.133 1 78.12 52 LEU B N 1
ATOM 5972 C CA . LEU B 1 52 ? 17.797 20.062 11.977 1 78.12 52 LEU B CA 1
ATOM 5973 C C . LEU B 1 52 ? 18.562 20.391 13.258 1 78.12 52 LEU B C 1
ATOM 5975 O O . LEU B 1 52 ? 19.734 20.75 13.203 1 78.12 52 LEU B O 1
ATOM 5979 N N . VAL B 1 53 ? 17.906 20.172 14.383 1 79.25 53 VAL B N 1
ATOM 5980 C CA . VAL B 1 53 ? 18.547 20.453 15.664 1 79.25 53 VAL B CA 1
ATOM 5981 C C . VAL B 1 53 ? 19.688 19.469 15.906 1 79.25 53 VAL B C 1
ATOM 5983 O O . VAL B 1 53 ? 20.75 19.844 16.391 1 79.25 53 VAL B O 1
ATOM 5986 N N . LEU B 1 54 ? 19.453 18.281 15.547 1 79.19 54 LEU B N 1
ATOM 5987 C CA . LEU B 1 54 ? 20.484 17.25 15.719 1 79.19 54 LEU B CA 1
ATOM 5988 C C . LEU B 1 54 ? 21.688 17.531 14.82 1 79.19 54 LEU B C 1
ATOM 5990 O O . LEU B 1 54 ? 22.828 17.359 15.242 1 79.19 54 LEU B O 1
ATOM 5994 N N . ALA B 1 55 ? 21.391 17.938 13.609 1 83.12 55 ALA B N 1
ATOM 5995 C CA . ALA B 1 55 ? 22.453 18.266 12.664 1 83.12 55 ALA B CA 1
ATOM 5996 C C . ALA B 1 55 ? 23.281 19.453 13.172 1 83.12 55 ALA B C 1
ATOM 5998 O O . ALA B 1 55 ? 24.516 19.406 13.133 1 83.12 55 ALA B O 1
ATOM 5999 N N . LEU B 1 56 ? 22.625 20.438 13.688 1 84.69 56 LEU B N 1
ATOM 6000 C CA . LEU B 1 56 ? 23.312 21.609 14.203 1 84.69 56 LEU B CA 1
ATOM 6001 C C . LEU B 1 56 ? 24.109 21.281 15.461 1 84.69 56 LEU B C 1
ATOM 6003 O O . LEU B 1 56 ? 25.219 21.766 15.641 1 84.69 56 LEU B O 1
ATOM 6007 N N . SER B 1 57 ? 23.531 20.375 16.281 1 85.81 57 SER B N 1
ATOM 6008 C CA . SER B 1 57 ? 24.234 19.922 17.484 1 85.81 57 SER B CA 1
ATOM 6009 C C . SER B 1 57 ? 25.5 19.156 17.109 1 85.81 57 SER B C 1
ATOM 6011 O O . SER B 1 57 ? 26.547 19.312 17.75 1 85.81 57 SER B O 1
ATOM 6013 N N . LEU B 1 58 ? 25.359 18.328 16.109 1 85.69 58 LEU B N 1
ATOM 6014 C CA . LEU B 1 58 ? 26.516 17.562 15.648 1 85.69 58 LEU B CA 1
ATOM 6015 C C . LEU B 1 58 ? 27.594 18.5 15.125 1 85.69 58 LEU B C 1
ATOM 6017 O O . LEU B 1 58 ? 28.781 18.297 15.398 1 85.69 58 LEU B O 1
ATOM 6021 N N . CYS B 1 59 ? 27.203 19.5 14.359 1 85.5 59 CYS B N 1
ATOM 6022 C CA . CYS B 1 59 ? 28.141 20.484 13.844 1 85.5 59 CYS B CA 1
ATOM 6023 C C . CYS B 1 59 ? 28.859 21.203 14.977 1 85.5 59 CYS B C 1
ATOM 6025 O O . CYS B 1 59 ? 30.078 21.391 14.93 1 85.5 59 CYS B O 1
ATOM 6027 N N . PHE B 1 60 ? 28.156 21.516 16.016 1 86.88 60 PHE B N 1
ATOM 6028 C CA . PHE B 1 60 ? 28.719 22.203 17.156 1 86.88 60 PHE B CA 1
ATOM 6029 C C . PHE B 1 60 ? 29.719 21.312 17.891 1 86.88 60 PHE B C 1
ATOM 6031 O O . PHE B 1 60 ? 30.797 21.766 18.281 1 86.88 60 PHE B O 1
ATOM 6038 N N . VAL B 1 61 ? 29.391 20.078 18.047 1 86.81 61 VAL B N 1
ATOM 6039 C CA . VAL B 1 61 ? 30.25 19.125 18.734 1 86.81 61 VAL B CA 1
ATOM 6040 C C . VAL B 1 61 ? 31.547 18.953 17.953 1 86.81 61 VAL B C 1
ATOM 6042 O O . VAL B 1 61 ? 32.625 18.922 18.547 1 86.81 61 VAL B O 1
ATOM 6045 N N . VAL B 1 62 ? 31.469 18.844 16.656 1 88.44 62 VAL B N 1
ATOM 6046 C CA . VAL B 1 62 ? 32.625 18.641 15.812 1 88.44 62 VAL B CA 1
ATOM 6047 C C . VAL B 1 62 ? 33.531 19.875 15.875 1 88.44 62 VAL B C 1
ATOM 6049 O O . VAL B 1 62 ? 34.75 19.734 16.031 1 88.44 62 VAL B O 1
ATOM 6052 N N . ILE B 1 63 ? 32.969 21.031 15.867 1 87.38 63 ILE B N 1
ATOM 6053 C CA . ILE B 1 63 ? 33.75 22.266 15.898 1 87.38 63 ILE B CA 1
ATOM 6054 C C . ILE B 1 63 ? 34.375 22.438 17.266 1 87.38 63 ILE B C 1
ATOM 6056 O O . ILE B 1 63 ? 35.531 22.891 17.375 1 87.38 63 ILE B O 1
ATOM 6060 N N . ALA B 1 64 ? 33.781 21.953 18.281 1 88.69 64 ALA B N 1
ATOM 6061 C CA . ALA B 1 64 ? 34.25 22.141 19.656 1 88.69 64 ALA B CA 1
ATOM 6062 C C . ALA B 1 64 ? 35.312 21.094 20.016 1 88.69 64 ALA B C 1
ATOM 6064 O O . ALA B 1 64 ? 36.156 21.328 20.875 1 88.69 64 ALA B O 1
ATOM 6065 N N . THR B 1 65 ? 35.312 19.984 19.328 1 89.5 65 THR B N 1
ATOM 6066 C CA . THR B 1 65 ? 36.156 18.875 19.781 1 89.5 65 THR B CA 1
ATOM 6067 C C . THR B 1 65 ? 37.281 18.594 18.812 1 89.5 65 THR B C 1
ATOM 6069 O O . THR B 1 65 ? 38.156 17.766 19.078 1 89.5 65 THR B O 1
ATOM 6072 N N . THR B 1 66 ? 37.188 19.188 17.656 1 91 66 THR B N 1
ATOM 6073 C CA . THR B 1 66 ? 38.25 18.953 16.656 1 91 66 THR B CA 1
ATOM 6074 C C . THR B 1 66 ? 39 20.25 16.344 1 91 66 THR B C 1
ATOM 6076 O O . THR B 1 66 ? 38.625 21.328 16.828 1 91 66 THR B O 1
ATOM 6079 N N . ASP B 1 67 ? 40.094 20.172 15.508 1 89 67 ASP B N 1
ATOM 6080 C CA . ASP B 1 67 ? 40.938 21.312 15.195 1 89 67 ASP B CA 1
ATOM 6081 C C . ASP B 1 67 ? 40.438 22.062 13.977 1 89 67 ASP B C 1
ATOM 6083 O O . ASP B 1 67 ? 41.156 22.875 13.375 1 89 67 ASP B O 1
ATOM 6087 N N . VAL B 1 68 ? 39.188 21.719 13.656 1 87.88 68 VAL B N 1
ATOM 6088 C CA . VAL B 1 68 ? 38.594 22.438 12.523 1 87.88 68 VAL B CA 1
ATOM 6089 C C . VAL B 1 68 ? 38.375 23.906 12.906 1 87.88 68 VAL B C 1
ATOM 6091 O O . VAL B 1 68 ? 37.938 24.188 14.023 1 87.88 68 VAL B O 1
ATOM 6094 N N . GLY B 1 69 ? 38.938 24.859 12.18 1 82 69 GLY B N 1
ATOM 6095 C CA . GLY B 1 69 ? 38.844 26.281 12.5 1 82 69 GLY B CA 1
ATOM 6096 C C . GLY B 1 69 ? 38.594 27.156 11.281 1 82 69 GLY B C 1
ATOM 6097 O O . GLY B 1 69 ? 38.188 26.656 10.219 1 82 69 GLY B O 1
ATOM 6098 N N . THR B 1 70 ? 38.781 28.375 11.398 1 83.06 70 THR B N 1
ATOM 6099 C CA . THR B 1 70 ? 38.5 29.359 10.367 1 83.06 70 THR B CA 1
ATOM 6100 C C . THR B 1 70 ? 39.406 29.156 9.164 1 83.06 70 THR B C 1
ATOM 6102 O O . THR B 1 70 ? 39.062 29.516 8.039 1 83.06 70 THR B O 1
ATOM 6105 N N . ALA B 1 71 ? 40.531 28.531 9.344 1 85.44 71 ALA B N 1
ATOM 6106 C CA . ALA B 1 71 ? 41.469 28.281 8.266 1 85.44 71 ALA B CA 1
ATOM 6107 C C . ALA B 1 71 ? 40.906 27.266 7.27 1 85.44 71 ALA B C 1
ATOM 6109 O O . ALA B 1 71 ? 41.281 27.266 6.094 1 85.44 71 ALA B O 1
ATOM 6110 N N . ASN B 1 72 ? 39.938 26.438 7.734 1 88.56 72 ASN B N 1
ATOM 6111 C CA . ASN B 1 72 ? 39.375 25.406 6.891 1 88.56 72 ASN B CA 1
ATOM 6112 C C . ASN B 1 72 ? 38.094 25.891 6.211 1 88.56 72 ASN B C 1
ATOM 6114 O O . ASN B 1 72 ? 37.531 25.188 5.363 1 88.56 72 ASN B O 1
ATOM 6118 N N . ALA B 1 73 ? 37.656 27.062 6.492 1 86.81 73 ALA B N 1
ATOM 6119 C CA . ALA B 1 73 ? 36.344 27.562 6.07 1 86.81 73 ALA B CA 1
ATOM 6120 C C . ALA B 1 73 ? 36.281 27.672 4.551 1 86.81 73 ALA B C 1
ATOM 6122 O O . ALA B 1 73 ? 35.281 27.281 3.943 1 86.81 73 ALA B O 1
ATOM 6123 N N . PRO B 1 74 ? 37.375 28.188 3.885 1 84.69 74 PRO B N 1
ATOM 6124 C CA . PRO B 1 74 ? 37.25 28.297 2.428 1 84.69 74 PRO B CA 1
ATOM 6125 C C . PRO B 1 74 ? 37.094 26.922 1.759 1 84.69 74 PRO B C 1
ATOM 6127 O O . PRO B 1 74 ? 36.375 26.797 0.775 1 84.69 74 PRO B O 1
ATOM 6130 N N . LEU B 1 75 ? 37.719 25.906 2.295 1 88.5 75 LEU B N 1
ATOM 6131 C CA . LEU B 1 75 ? 37.594 24.562 1.739 1 88.5 75 LEU B CA 1
ATOM 6132 C C . LEU B 1 75 ? 36.219 23.984 1.992 1 88.5 75 LEU B C 1
ATOM 6134 O O . LEU B 1 75 ? 35.656 23.312 1.13 1 88.5 75 LEU B O 1
ATOM 6138 N N . ALA B 1 76 ? 35.75 24.25 3.182 1 90.75 76 ALA B N 1
ATOM 6139 C CA . ALA B 1 76 ? 34.406 23.797 3.516 1 90.75 76 ALA B CA 1
ATOM 6140 C C . ALA B 1 76 ? 33.375 24.453 2.6 1 90.75 76 ALA B C 1
ATOM 6142 O O . ALA B 1 76 ? 32.406 23.797 2.174 1 90.75 76 ALA B O 1
ATOM 6143 N N . ILE B 1 77 ? 33.594 25.672 2.314 1 89.38 77 ILE B N 1
ATOM 6144 C CA . ILE B 1 77 ? 32.656 26.422 1.478 1 89.38 77 ILE B CA 1
ATOM 6145 C C . ILE B 1 77 ? 32.688 25.859 0.057 1 89.38 77 ILE B C 1
ATOM 6147 O O . ILE B 1 77 ? 31.641 25.812 -0.605 1 89.38 77 ILE B O 1
ATOM 6151 N N . ASP B 1 78 ? 33.844 25.453 -0.423 1 91.81 78 ASP B N 1
ATOM 6152 C CA . ASP B 1 78 ? 33.938 24.828 -1.732 1 91.81 78 ASP B CA 1
ATOM 6153 C C . ASP B 1 78 ? 33.156 23.516 -1.768 1 91.81 78 ASP B C 1
ATOM 6155 O O . ASP B 1 78 ? 32.438 23.234 -2.729 1 91.81 78 ASP B O 1
ATOM 6159 N N . ASP B 1 79 ? 33.281 22.734 -0.708 1 93.56 79 ASP B N 1
ATOM 6160 C CA . ASP B 1 79 ? 32.531 21.484 -0.607 1 93.56 79 ASP B CA 1
ATOM 6161 C C . ASP B 1 79 ? 31.031 21.75 -0.624 1 93.56 79 ASP B C 1
ATOM 6163 O O . ASP B 1 79 ? 30.281 21.031 -1.286 1 93.56 79 ASP B O 1
ATOM 6167 N N . VAL B 1 80 ? 30.641 22.719 0.108 1 95.31 80 VAL B N 1
ATOM 6168 C CA . VAL B 1 80 ? 29.219 23.047 0.241 1 95.31 80 VAL B CA 1
ATOM 6169 C C . VAL B 1 80 ? 28.656 23.422 -1.121 1 95.31 80 VAL B C 1
ATOM 6171 O O . VAL B 1 80 ? 27.516 23.062 -1.452 1 95.31 80 VAL B O 1
ATOM 6174 N N . ALA B 1 81 ? 29.438 24.219 -1.876 1 96.44 81 ALA B N 1
ATOM 6175 C CA . ALA B 1 81 ? 28.953 24.625 -3.193 1 96.44 81 ALA B CA 1
ATOM 6176 C C . ALA B 1 81 ? 28.766 23.422 -4.109 1 96.44 81 ALA B C 1
ATOM 6178 O O . ALA B 1 81 ? 27.75 23.297 -4.797 1 96.44 81 ALA B O 1
ATOM 6179 N N . GLU B 1 82 ? 29.719 22.516 -4.141 1 96.56 82 GLU B N 1
ATOM 6180 C CA . GLU B 1 82 ? 29.688 21.344 -5.023 1 96.56 82 GLU B CA 1
ATOM 6181 C C . GLU B 1 82 ? 28.641 20.344 -4.566 1 96.56 82 GLU B C 1
ATOM 6183 O O . GLU B 1 82 ? 27.75 19.969 -5.336 1 96.56 82 GLU B O 1
ATOM 6188 N N . TRP B 1 83 ? 28.656 19.922 -3.309 1 97.62 83 TRP B N 1
ATOM 6189 C CA . TRP B 1 83 ? 27.703 18.953 -2.779 1 97.62 83 TRP B CA 1
ATOM 6190 C C . TRP B 1 83 ? 26.328 19.562 -2.631 1 97.62 83 TRP B C 1
ATOM 6192 O O . TRP B 1 83 ? 25.312 18.859 -2.693 1 97.62 83 TRP B O 1
ATOM 6202 N N . GLY B 1 84 ? 26.328 20.875 -2.393 1 98 84 GLY B N 1
ATOM 6203 C CA . GLY B 1 84 ? 25.047 21.562 -2.301 1 98 84 GLY B CA 1
ATOM 6204 C C . GLY B 1 84 ? 24.219 21.453 -3.57 1 98 84 GLY B C 1
ATOM 6205 O O . GLY B 1 84 ? 23 21.234 -3.512 1 98 84 GLY B O 1
ATOM 6206 N N . LEU B 1 85 ? 24.875 21.625 -4.719 1 98.31 85 LEU B N 1
ATOM 6207 C CA . LEU B 1 85 ? 24.172 21.484 -5.988 1 98.31 85 LEU B CA 1
ATOM 6208 C C . LEU B 1 85 ? 23.594 20.078 -6.141 1 98.31 85 LEU B C 1
ATOM 6210 O O . LEU B 1 85 ? 22.453 19.906 -6.57 1 98.31 85 LEU B O 1
ATOM 6214 N N . LEU B 1 86 ? 24.391 19.094 -5.746 1 98.38 86 LEU B N 1
ATOM 6215 C CA . LEU B 1 86 ? 23.938 17.719 -5.812 1 98.38 86 LEU B CA 1
ATOM 6216 C C . LEU B 1 86 ? 22.75 17.484 -4.871 1 98.38 86 LEU B C 1
ATOM 6218 O O . LEU B 1 86 ? 21.812 16.766 -5.215 1 98.38 86 LEU B O 1
ATOM 6222 N N . ALA B 1 87 ? 22.844 18.078 -3.719 1 97.94 87 ALA B N 1
ATOM 6223 C CA . ALA B 1 87 ? 21.797 17.906 -2.711 1 97.94 87 ALA B CA 1
ATOM 6224 C C . ALA B 1 87 ? 20.484 18.5 -3.189 1 97.94 87 ALA B C 1
ATOM 6226 O O . ALA B 1 87 ? 19.406 17.953 -2.896 1 97.94 87 ALA B O 1
ATOM 6227 N N . ILE B 1 88 ? 20.578 19.625 -3.867 1 97.94 88 ILE B N 1
ATOM 6228 C CA . ILE B 1 88 ? 19.375 20.234 -4.414 1 97.94 88 ILE B CA 1
ATOM 6229 C C . ILE B 1 88 ? 18.688 19.25 -5.363 1 97.94 88 ILE B C 1
ATOM 6231 O O . ILE B 1 88 ? 17.484 19 -5.238 1 97.94 88 ILE B O 1
ATOM 6235 N N . GLY B 1 89 ? 19.422 18.703 -6.305 1 98 89 GLY B N 1
ATOM 6236 C CA . GLY B 1 89 ? 18.875 17.75 -7.238 1 98 89 GLY B CA 1
ATOM 6237 C C . GLY B 1 89 ? 18.312 16.516 -6.562 1 98 89 GLY B C 1
ATOM 6238 O O . GLY B 1 89 ? 17.188 16.078 -6.867 1 98 89 GLY B O 1
ATOM 6239 N N . LEU B 1 90 ? 19.047 15.961 -5.66 1 97.38 90 LEU B N 1
ATOM 6240 C CA . LEU B 1 90 ? 18.641 14.742 -4.973 1 97.38 90 LEU B CA 1
ATOM 6241 C C . LEU B 1 90 ? 17.391 14.992 -4.121 1 97.38 90 LEU B C 1
ATOM 6243 O O . LEU B 1 90 ? 16.531 14.125 -4 1 97.38 90 LEU B O 1
ATOM 6247 N N . THR B 1 91 ? 17.312 16.156 -3.502 1 96.81 91 THR B N 1
ATOM 6248 C CA . THR B 1 91 ? 16.141 16.516 -2.699 1 96.81 91 THR B CA 1
ATOM 6249 C C . THR B 1 91 ? 14.867 16.484 -3.547 1 96.81 91 THR B C 1
ATOM 6251 O O . THR B 1 91 ? 13.852 15.93 -3.129 1 96.81 91 THR B O 1
ATOM 6254 N N . VAL B 1 92 ? 14.953 17.047 -4.684 1 97.62 92 VAL B N 1
ATOM 6255 C CA . VAL B 1 92 ? 13.781 17.094 -5.559 1 97.62 92 VAL B CA 1
ATOM 6256 C C . VAL B 1 92 ? 13.359 15.664 -5.914 1 97.62 92 VAL B C 1
ATOM 6258 O O . VAL B 1 92 ? 12.172 15.344 -5.91 1 97.62 92 VAL B O 1
ATOM 6261 N N . VAL B 1 93 ? 14.305 14.82 -6.191 1 97.56 93 VAL B N 1
ATOM 6262 C CA . VAL B 1 93 ? 14.016 13.43 -6.555 1 97.56 93 VAL B CA 1
ATOM 6263 C C . VAL B 1 93 ? 13.398 12.703 -5.363 1 97.56 93 VAL B C 1
ATOM 6265 O O . VAL B 1 93 ? 12.43 11.961 -5.52 1 97.56 93 VAL B O 1
ATOM 6268 N N . LEU B 1 94 ? 13.961 12.938 -4.211 1 94.56 94 LEU B N 1
ATOM 6269 C CA . LEU B 1 94 ? 13.453 12.289 -3.01 1 94.56 94 LEU B CA 1
ATOM 6270 C C . LEU B 1 94 ? 12.039 12.766 -2.689 1 94.56 94 LEU B C 1
ATOM 6272 O O . LEU B 1 94 ? 11.172 11.961 -2.35 1 94.56 94 LEU B O 1
ATOM 6276 N N . VAL B 1 95 ? 11.812 14.039 -2.803 1 94.38 95 VAL B N 1
ATOM 6277 C CA . VAL B 1 95 ? 10.492 14.594 -2.537 1 94.38 95 VAL B CA 1
ATOM 6278 C C . VAL B 1 95 ? 9.477 14.023 -3.523 1 94.38 95 VAL B C 1
ATOM 6280 O O . VAL B 1 95 ? 8.32 13.797 -3.17 1 94.38 95 VAL B O 1
ATOM 6283 N N . ALA B 1 96 ? 9.914 13.734 -4.672 1 96.19 96 ALA B N 1
ATOM 6284 C CA . ALA B 1 96 ? 9.047 13.156 -5.691 1 96.19 96 ALA B CA 1
ATOM 6285 C C . ALA B 1 96 ? 8.836 11.664 -5.449 1 96.19 96 ALA B C 1
ATOM 6287 O O . ALA B 1 96 ? 8.07 11.016 -6.164 1 96.19 96 ALA B O 1
ATOM 6288 N N . GLY B 1 97 ? 9.5 11.125 -4.473 1 92.56 97 GLY B N 1
ATOM 6289 C CA . GLY B 1 97 ? 9.289 9.734 -4.105 1 92.56 97 GLY B CA 1
ATOM 6290 C C . GLY B 1 97 ? 10.32 8.797 -4.707 1 92.56 97 GLY B C 1
ATOM 6291 O O . GLY B 1 97 ? 10.117 7.578 -4.73 1 92.56 97 GLY B O 1
ATOM 6292 N N . GLY B 1 98 ? 11.43 9.336 -5.223 1 93 98 GLY B N 1
ATOM 6293 C CA . GLY B 1 98 ? 12.469 8.523 -5.828 1 93 98 GLY B CA 1
ATOM 6294 C C . GLY B 1 98 ? 13.789 8.602 -5.082 1 93 98 GLY B C 1
ATOM 6295 O O . GLY B 1 98 ? 13.828 9.008 -3.918 1 93 98 GLY B O 1
ATOM 6296 N N . ILE B 1 99 ? 14.867 8.055 -5.617 1 91.88 99 ILE B N 1
ATOM 6297 C CA . ILE B 1 99 ? 16.25 8.125 -5.129 1 91.88 99 ILE B CA 1
ATOM 6298 C C . ILE B 1 99 ? 17.219 8.055 -6.305 1 91.88 99 ILE B C 1
ATOM 6300 O O . ILE B 1 99 ? 16.938 7.383 -7.301 1 91.88 99 ILE B O 1
ATOM 6304 N N . ASP B 1 100 ? 18.188 8.836 -6.289 1 95.94 100 ASP B N 1
ATOM 6305 C CA . ASP B 1 100 ? 19.203 8.836 -7.344 1 95.94 100 ASP B CA 1
ATOM 6306 C C . ASP B 1 100 ? 20.594 8.57 -6.773 1 95.94 100 ASP B C 1
ATOM 6308 O O . ASP B 1 100 ? 21.266 9.492 -6.316 1 95.94 100 ASP B O 1
ATOM 6312 N N . LEU B 1 101 ? 21.078 7.395 -6.898 1 91.25 101 LEU B N 1
ATOM 6313 C CA . LEU B 1 101 ? 22.391 7.023 -6.383 1 91.25 101 LEU B CA 1
ATOM 6314 C C . LEU B 1 101 ? 23.484 7.27 -7.426 1 91.25 101 LEU B C 1
ATOM 6316 O O . LEU B 1 101 ? 24.672 7.215 -7.117 1 91.25 101 LEU B O 1
ATOM 6320 N N . SER B 1 102 ? 23.078 7.641 -8.586 1 95.31 102 SER B N 1
ATOM 6321 C CA . SER B 1 102 ? 24.031 7.703 -9.688 1 95.31 102 SER B CA 1
ATOM 6322 C C . SER B 1 102 ? 24.719 9.062 -9.75 1 95.31 102 SER B C 1
ATOM 6324 O O . SER B 1 102 ? 25.578 9.297 -10.602 1 95.31 102 SER B O 1
ATOM 6326 N N . ILE B 1 103 ? 24.359 9.961 -8.883 1 96.75 103 ILE B N 1
ATOM 6327 C CA . ILE B 1 103 ? 24.812 11.352 -8.984 1 96.75 103 ILE B CA 1
ATOM 6328 C C . ILE B 1 103 ? 26.328 11.406 -8.93 1 96.75 103 ILE B C 1
ATOM 6330 O O . ILE B 1 103 ? 26.953 12.203 -9.633 1 96.75 103 ILE B O 1
ATOM 6334 N N . GLY B 1 104 ? 26.969 10.602 -8.094 1 94.75 104 GLY B N 1
ATOM 6335 C CA . GLY B 1 104 ? 28.422 10.602 -8.023 1 94.75 104 GLY B CA 1
ATOM 6336 C C . GLY B 1 104 ? 29.094 10.227 -9.336 1 94.75 104 GLY B C 1
ATOM 6337 O O . GLY B 1 104 ? 30.031 10.891 -9.781 1 94.75 104 GLY B O 1
ATOM 6338 N N . SER B 1 105 ? 28.594 9.18 -9.961 1 94.88 105 SER B N 1
ATOM 6339 C CA . SER B 1 105 ? 29.172 8.727 -11.227 1 94.88 105 SER B CA 1
ATOM 6340 C C . SER B 1 105 ? 28.875 9.711 -12.344 1 94.88 105 SER B C 1
ATOM 6342 O O . SER B 1 105 ? 29.672 9.867 -13.273 1 94.88 105 SER B O 1
ATOM 6344 N N . ILE B 1 106 ? 27.734 10.398 -12.258 1 97.62 106 ILE B N 1
ATOM 6345 C CA . ILE B 1 106 ? 27.438 11.422 -13.25 1 97.62 106 ILE B CA 1
ATOM 6346 C C . ILE B 1 106 ? 28.438 12.57 -13.133 1 97.62 106 ILE B C 1
ATOM 6348 O O . ILE B 1 106 ? 28.906 13.086 -14.141 1 97.62 106 ILE B O 1
ATOM 6352 N N . VAL B 1 107 ? 28.734 12.93 -11.906 1 97.75 107 VAL B N 1
ATOM 6353 C CA . VAL B 1 107 ? 29.766 13.961 -11.711 1 97.75 107 VAL B CA 1
ATOM 6354 C C . VAL B 1 107 ? 31.078 13.508 -12.336 1 97.75 107 VAL B C 1
ATOM 6356 O O . VAL B 1 107 ? 31.75 14.281 -13.023 1 97.75 107 VAL B O 1
ATOM 6359 N N . GLY B 1 108 ? 31.453 12.266 -12.055 1 96 108 GLY B N 1
ATOM 6360 C CA . GLY B 1 108 ? 32.688 11.727 -12.602 1 96 108 GLY B CA 1
ATOM 6361 C C . GLY B 1 108 ? 32.719 11.75 -14.117 1 96 108 GLY B C 1
ATOM 6362 O O . GLY B 1 108 ? 33.688 12.211 -14.719 1 96 108 GLY B O 1
ATOM 6363 N N . LEU B 1 109 ? 31.703 11.266 -14.711 1 95.62 109 LEU B N 1
ATOM 6364 C CA . LEU B 1 109 ? 31.641 11.195 -16.156 1 95.62 109 LEU B CA 1
ATOM 6365 C C . LEU B 1 109 ? 31.609 12.602 -16.766 1 95.62 109 LEU B C 1
ATOM 6367 O O . LEU B 1 109 ? 32.281 12.852 -17.781 1 95.62 109 LEU B O 1
ATOM 6371 N N . CYS B 1 110 ? 30.875 13.516 -16.203 1 97.62 110 CYS B N 1
ATOM 6372 C CA . CYS B 1 110 ? 30.797 14.891 -16.672 1 97.62 110 CYS B CA 1
ATOM 6373 C C . CYS B 1 110 ? 32.125 15.602 -16.5 1 97.62 110 CYS B C 1
ATOM 6375 O O . CYS B 1 110 ? 32.5 16.422 -17.344 1 97.62 110 CYS B O 1
ATOM 6377 N N . SER B 1 111 ? 32.812 15.344 -15.398 1 96.44 111 SER B N 1
ATOM 6378 C CA . SER B 1 111 ? 34.156 15.93 -15.195 1 96.44 111 SER B CA 1
ATOM 6379 C C . SER B 1 111 ? 35.125 15.484 -16.281 1 96.44 111 SER B C 1
ATOM 6381 O O . SER B 1 111 ? 35.875 16.297 -16.828 1 96.44 111 SER B O 1
ATOM 6383 N N . MET B 1 112 ? 35.094 14.18 -16.578 1 95.19 112 MET B N 1
ATOM 6384 C CA . MET B 1 112 ? 35.969 13.656 -17.625 1 95.19 112 MET B CA 1
ATOM 6385 C C . MET B 1 112 ? 35.625 14.273 -18.984 1 95.19 112 MET B C 1
ATOM 6387 O O . MET B 1 112 ? 36.5 14.625 -19.766 1 95.19 112 MET B O 1
ATOM 6391 N N . PHE B 1 113 ? 34.375 14.383 -19.203 1 96 113 PHE B N 1
ATOM 6392 C CA . PHE B 1 113 ? 33.906 15 -20.438 1 96 113 PHE B CA 1
ATOM 6393 C C . PHE B 1 113 ? 34.375 16.438 -20.531 1 96 113 PHE B C 1
ATOM 6395 O O . PHE B 1 113 ? 34.812 16.891 -21.594 1 96 113 PHE B O 1
ATOM 6402 N N . ALA B 1 114 ? 34.25 17.203 -19.484 1 95.38 114 ALA B N 1
ATOM 6403 C CA . ALA B 1 114 ? 34.688 18.594 -19.469 1 95.38 114 ALA B CA 1
ATOM 6404 C C . ALA B 1 114 ? 36.188 18.719 -19.766 1 95.38 114 ALA B C 1
ATOM 6406 O O . ALA B 1 114 ? 36.594 19.578 -20.547 1 95.38 114 ALA B O 1
ATOM 6407 N N . LEU B 1 115 ? 36.969 17.875 -19.172 1 93.75 115 LEU B N 1
ATOM 6408 C CA . LEU B 1 115 ? 38.406 17.891 -19.375 1 93.75 115 LEU B CA 1
ATOM 6409 C C . LEU B 1 115 ? 38.781 17.547 -20.812 1 93.75 115 LEU B C 1
ATOM 6411 O O . LEU B 1 115 ? 39.625 18.203 -21.422 1 93.75 115 LEU B O 1
ATOM 6415 N N . ILE B 1 116 ? 38.094 16.531 -21.312 1 94.56 116 ILE B N 1
ATOM 6416 C CA . ILE B 1 116 ? 38.406 16.062 -22.656 1 94.56 116 ILE B CA 1
ATOM 6417 C C . ILE B 1 116 ? 38 17.125 -23.672 1 94.56 116 ILE B C 1
ATOM 6419 O O . ILE B 1 116 ? 38.719 17.422 -24.609 1 94.56 116 ILE B O 1
ATOM 6423 N N . SER B 1 117 ? 36.812 17.672 -23.531 1 94.75 117 SER B N 1
ATOM 6424 C CA . SER B 1 117 ? 36.312 18.703 -24.453 1 94.75 117 SER B CA 1
ATOM 6425 C C . SER B 1 117 ? 37.219 19.938 -24.422 1 94.75 117 SER B C 1
ATOM 6427 O O . SER B 1 117 ? 37.406 20.594 -25.438 1 94.75 117 SER B O 1
ATOM 6429 N N . ASP B 1 118 ? 37.75 20.219 -23.266 1 92.94 118 ASP B N 1
ATOM 6430 C CA . ASP B 1 118 ? 38.594 21.406 -23.109 1 92.94 118 ASP B CA 1
ATOM 6431 C C . ASP B 1 118 ? 40 21.141 -23.578 1 92.94 118 ASP B C 1
ATOM 6433 O O . ASP B 1 118 ? 40.562 21.891 -24.391 1 92.94 118 ASP B O 1
ATOM 6437 N N . ARG B 1 119 ? 40.625 20.047 -23.188 1 92.12 119 ARG B N 1
ATOM 6438 C CA . ARG B 1 119 ? 42.062 19.844 -23.312 1 92.12 119 ARG B CA 1
ATOM 6439 C C . ARG B 1 119 ? 42.375 18.984 -24.531 1 92.12 119 ARG B C 1
ATOM 6441 O O . ARG B 1 119 ? 43.5 19 -25.031 1 92.12 119 ARG B O 1
ATOM 6448 N N . VAL B 1 120 ? 41.469 18.188 -24.922 1 93.25 120 VAL B N 1
ATOM 6449 C CA . VAL B 1 120 ? 41.75 17.281 -26.031 1 93.25 120 VAL B CA 1
ATOM 6450 C C . VAL B 1 120 ? 41.094 17.797 -27.297 1 93.25 120 VAL B C 1
ATOM 6452 O O . VAL B 1 120 ? 41.719 17.938 -28.344 1 93.25 120 VAL B O 1
ATOM 6455 N N . TRP B 1 121 ? 39.781 18.109 -27.188 1 93.94 121 TRP B N 1
ATOM 6456 C CA . TRP B 1 121 ? 39.062 18.578 -28.359 1 93.94 121 TRP B CA 1
ATOM 6457 C C . TRP B 1 121 ? 39.188 20.094 -28.516 1 93.94 121 TRP B C 1
ATOM 6459 O O . TRP B 1 121 ? 38.75 20.656 -29.516 1 93.94 121 TRP B O 1
ATOM 6469 N N . TYR B 1 122 ? 39.625 20.844 -27.516 1 92.38 122 TYR B N 1
ATOM 6470 C CA . TYR B 1 122 ? 39.969 22.266 -27.531 1 92.38 122 TYR B CA 1
ATOM 6471 C C . TYR B 1 122 ? 38.719 23.109 -27.734 1 92.38 122 TYR B C 1
ATOM 6473 O O . TYR B 1 122 ? 38.75 24.094 -28.469 1 92.38 122 TYR B O 1
ATOM 6481 N N . TRP B 1 123 ? 37.719 22.688 -27.141 1 94.25 123 TRP B N 1
ATOM 6482 C CA . TRP B 1 123 ? 36.5 23.516 -27.172 1 94.25 123 TRP B CA 1
ATOM 6483 C C . TRP B 1 123 ? 36.688 24.766 -26.312 1 94.25 123 TRP B C 1
ATOM 6485 O O . TRP B 1 123 ? 37.406 24.734 -25.297 1 94.25 123 TRP B O 1
ATOM 6495 N N . PRO B 1 124 ? 36.125 25.906 -26.812 1 91.12 124 PRO B N 1
ATOM 6496 C CA . PRO B 1 124 ? 36.156 27.078 -25.922 1 91.12 124 PRO B CA 1
ATOM 6497 C C . PRO B 1 124 ? 35.375 26.844 -24.641 1 91.12 124 PRO B C 1
ATOM 6499 O O . PRO B 1 124 ? 34.312 26.188 -24.656 1 91.12 124 PRO B O 1
ATOM 6502 N N . PRO B 1 125 ? 35.844 27.328 -23.562 1 87.81 125 PRO B N 1
ATOM 6503 C CA . PRO B 1 125 ? 35.188 27.109 -22.281 1 87.81 125 PRO B CA 1
ATOM 6504 C C . PRO B 1 125 ? 33.719 27.516 -22.281 1 87.81 125 PRO B C 1
ATOM 6506 O O . PRO B 1 125 ? 32.875 26.891 -21.609 1 87.81 125 PRO B O 1
ATOM 6509 N N . GLY B 1 126 ? 33.344 28.562 -23.016 1 89.25 126 GLY B N 1
ATOM 6510 C CA . GLY B 1 126 ? 31.953 28.984 -23.125 1 89.25 126 GLY B CA 1
ATOM 6511 C C . GLY B 1 126 ? 31.031 27.891 -23.625 1 89.25 126 GLY B C 1
ATOM 6512 O O . GLY B 1 126 ? 29.844 27.875 -23.281 1 89.25 126 GLY B O 1
ATOM 6513 N N . TRP B 1 127 ? 31.609 26.938 -24.344 1 93.94 127 TRP B N 1
ATOM 6514 C CA . TRP B 1 127 ? 30.828 25.828 -24.859 1 93.94 127 TRP B CA 1
ATOM 6515 C C . TRP B 1 127 ? 30.938 24.609 -23.938 1 93.94 127 TRP B C 1
ATOM 6517 O O . TRP B 1 127 ? 30 23.812 -23.828 1 93.94 127 TRP B O 1
ATOM 6527 N N . VAL B 1 128 ? 32.062 24.438 -23.234 1 95.75 128 VAL B N 1
ATOM 6528 C CA . VAL B 1 128 ? 32.312 23.281 -22.391 1 95.75 128 VAL B CA 1
ATOM 6529 C C . VAL B 1 128 ? 31.359 23.281 -21.203 1 95.75 128 VAL B C 1
ATOM 6531 O O . VAL B 1 128 ? 30.797 22.25 -20.859 1 95.75 128 VAL B O 1
ATOM 6534 N N . ILE B 1 129 ? 31.094 24.438 -20.688 1 95.38 129 ILE B N 1
ATOM 6535 C CA . ILE B 1 129 ? 30.297 24.562 -19.469 1 95.38 129 ILE B CA 1
ATOM 6536 C C . ILE B 1 129 ? 28.859 24.156 -19.75 1 95.38 129 ILE B C 1
ATOM 6538 O O . ILE B 1 129 ? 28.344 23.203 -19.141 1 95.38 129 ILE B O 1
ATOM 6542 N N . PRO B 1 130 ? 28.156 24.797 -20.766 1 96.44 130 PRO B N 1
ATOM 6543 C CA . PRO B 1 130 ? 26.781 24.375 -21 1 96.44 130 PRO B CA 1
ATOM 6544 C C . PRO B 1 130 ? 26.688 22.938 -21.516 1 96.44 130 PRO B C 1
ATOM 6546 O O . PRO B 1 130 ? 25.734 22.219 -21.203 1 96.44 130 PRO B O 1
ATOM 6549 N N . ALA B 1 131 ? 27.688 22.5 -22.266 1 98 131 ALA B N 1
ATOM 6550 C CA . ALA B 1 131 ? 27.656 21.141 -22.797 1 98 131 ALA B CA 1
ATOM 6551 C C . ALA B 1 131 ? 27.766 20.109 -21.672 1 98 131 ALA B C 1
ATOM 6553 O O . ALA B 1 131 ? 27.156 19.031 -21.75 1 98 131 ALA B O 1
ATOM 6554 N N . THR B 1 132 ? 28.562 20.406 -20.672 1 97.94 132 THR B N 1
ATOM 6555 C CA . THR B 1 132 ? 28.719 19.5 -19.531 1 97.94 132 THR B CA 1
ATOM 6556 C C . THR B 1 132 ? 27.422 19.422 -18.734 1 97.94 132 THR B C 1
ATOM 6558 O O . THR B 1 132 ? 27.031 18.328 -18.297 1 97.94 132 THR B O 1
ATOM 6561 N N . VAL B 1 133 ? 26.75 20.5 -18.547 1 98.06 133 VAL B N 1
ATOM 6562 C CA . VAL B 1 133 ? 25.484 20.516 -17.828 1 98.06 133 VAL B CA 1
ATOM 6563 C C . VAL B 1 133 ? 24.422 19.734 -18.609 1 98.06 133 VAL B C 1
ATOM 6565 O O . VAL B 1 133 ? 23.656 18.969 -18.016 1 98.06 133 VAL B O 1
ATOM 6568 N N . VAL B 1 134 ? 24.438 19.891 -19.906 1 98.38 134 VAL B N 1
ATOM 6569 C CA . VAL B 1 134 ? 23.5 19.188 -20.781 1 98.38 134 VAL B CA 1
ATOM 6570 C C . VAL B 1 134 ? 23.781 17.688 -20.719 1 98.38 134 VAL B C 1
ATOM 6572 O O . VAL B 1 134 ? 22.859 16.875 -20.734 1 98.38 134 VAL B O 1
ATOM 6575 N N . LEU B 1 135 ? 25.078 17.328 -20.703 1 98.38 135 LEU B N 1
ATOM 6576 C CA . LEU B 1 135 ? 25.406 15.914 -20.578 1 98.38 135 LEU B CA 1
ATOM 6577 C C . LEU B 1 135 ? 24.859 15.344 -19.266 1 98.38 135 LEU B C 1
ATOM 6579 O O . LEU B 1 135 ? 24.297 14.242 -19.25 1 98.38 135 LEU B O 1
ATOM 6583 N N . GLY B 1 136 ? 25.078 16.109 -18.172 1 98.56 136 GLY B N 1
ATOM 6584 C CA . GLY B 1 136 ? 24.469 15.688 -16.922 1 98.56 136 GLY B CA 1
ATOM 6585 C C . GLY B 1 136 ? 22.969 15.492 -17 1 98.56 136 GLY B C 1
ATOM 6586 O O . GLY B 1 136 ? 22.438 14.492 -16.516 1 98.56 136 GLY B O 1
ATOM 6587 N N . ALA B 1 137 ? 22.297 16.391 -17.672 1 98.56 137 ALA B N 1
ATOM 6588 C CA . ALA B 1 137 ? 20.859 16.297 -17.859 1 98.56 137 ALA B CA 1
ATOM 6589 C C . ALA B 1 137 ? 20.484 15.07 -18.688 1 98.56 137 ALA B C 1
ATOM 6591 O O . ALA B 1 137 ? 19.484 14.406 -18.391 1 98.56 137 ALA B O 1
ATOM 6592 N N . LEU B 1 138 ? 21.234 14.781 -19.688 1 98.31 138 LEU B N 1
ATOM 6593 C CA . LEU B 1 138 ? 20.984 13.625 -20.531 1 98.31 138 LEU B CA 1
ATOM 6594 C C . LEU B 1 138 ? 21.141 12.328 -19.766 1 98.31 138 LEU B C 1
ATOM 6596 O O . LEU B 1 138 ? 20.344 11.398 -19.922 1 98.31 138 LEU B O 1
ATOM 6600 N N . LEU B 1 139 ? 22.172 12.25 -18.969 1 97.94 139 LEU B N 1
ATOM 6601 C CA . LEU B 1 139 ? 22.375 11.062 -18.141 1 97.94 139 LEU B CA 1
ATOM 6602 C C . LEU B 1 139 ? 21.25 10.914 -17.125 1 97.94 139 LEU B C 1
ATOM 6604 O O . LEU B 1 139 ? 20.781 9.805 -16.875 1 97.94 139 LEU B O 1
ATOM 6608 N N . GLY B 1 140 ? 20.844 12.07 -16.547 1 98.12 140 GLY B N 1
ATOM 6609 C CA . GLY B 1 140 ? 19.688 12.031 -15.672 1 98.12 140 GLY B CA 1
ATOM 6610 C C . GLY B 1 140 ? 18.422 11.586 -16.375 1 98.12 140 GLY B C 1
ATOM 6611 O O . GLY B 1 140 ? 17.562 10.922 -15.781 1 98.12 140 GLY B O 1
ATOM 6612 N N . SER B 1 141 ? 18.312 11.953 -17.688 1 98 141 SER B N 1
ATOM 6613 C CA . SER B 1 141 ? 17.141 11.578 -18.469 1 98 141 SER B CA 1
ATOM 6614 C C . SER B 1 141 ? 17.078 10.07 -18.688 1 98 141 SER B C 1
ATOM 6616 O O . SER B 1 141 ? 15.992 9.492 -18.812 1 98 141 SER B O 1
ATOM 6618 N N . VAL B 1 142 ? 18.188 9.414 -18.703 1 95.62 142 VAL B N 1
ATOM 6619 C CA . VAL B 1 142 ? 18.219 7.961 -18.812 1 95.62 142 VAL B CA 1
ATOM 6620 C C . VAL B 1 142 ? 17.531 7.344 -17.594 1 95.62 142 VAL B C 1
ATOM 6622 O O . VAL B 1 142 ? 16.641 6.5 -17.734 1 95.62 142 VAL B O 1
ATOM 6625 N N . ASN B 1 143 ? 17.922 7.816 -16.406 1 96.31 143 ASN B N 1
ATOM 6626 C CA . ASN B 1 143 ? 17.266 7.344 -15.195 1 96.31 143 ASN B CA 1
ATOM 6627 C C . ASN B 1 143 ? 15.781 7.699 -15.18 1 96.31 143 ASN B C 1
ATOM 6629 O O . ASN B 1 143 ? 14.945 6.871 -14.82 1 96.31 143 ASN B O 1
ATOM 6633 N N . GLY B 1 144 ? 15.555 8.953 -15.578 1 97.31 144 GLY B N 1
ATOM 6634 C CA . GLY B 1 144 ? 14.172 9.391 -15.625 1 97.31 144 GLY B CA 1
ATOM 6635 C C . GLY B 1 144 ? 13.312 8.547 -16.547 1 97.31 144 GLY B C 1
ATOM 6636 O O . GLY B 1 144 ? 12.172 8.211 -16.203 1 97.31 144 GLY B O 1
ATOM 6637 N N . TYR B 1 145 ? 13.836 8.203 -17.656 1 95.81 145 TYR B N 1
ATOM 6638 C CA . TYR B 1 145 ? 13.086 7.402 -18.609 1 95.81 145 TYR B CA 1
ATOM 6639 C C . TYR B 1 145 ? 12.836 5.996 -18.078 1 95.81 145 TYR B C 1
ATOM 6641 O O . TYR B 1 145 ? 11.711 5.492 -18.156 1 95.81 145 TYR B O 1
ATOM 6649 N N . LEU B 1 146 ? 13.789 5.398 -17.547 1 93 146 LEU B N 1
ATOM 6650 C CA . LEU B 1 146 ? 13.68 4.027 -17.047 1 93 146 LEU B CA 1
ATOM 6651 C C . LEU B 1 146 ? 12.711 3.938 -15.883 1 93 146 LEU B C 1
ATOM 6653 O O . LEU B 1 146 ? 11.945 2.98 -15.773 1 93 146 LEU B O 1
ATOM 6657 N N . ILE B 1 147 ? 12.672 4.914 -15.055 1 94.31 147 ILE B N 1
ATOM 6658 C CA . ILE B 1 147 ? 11.875 4.871 -13.836 1 94.31 147 ILE B CA 1
ATOM 6659 C C . ILE B 1 147 ? 10.453 5.348 -14.133 1 94.31 147 ILE B C 1
ATOM 6661 O O . ILE B 1 147 ? 9.477 4.715 -13.711 1 94.31 147 ILE B O 1
ATOM 6665 N N . ALA B 1 148 ? 10.344 6.43 -14.875 1 94.75 148 ALA B N 1
ATOM 6666 C CA . ALA B 1 148 ? 9.039 7.051 -15.086 1 94.75 148 ALA B CA 1
ATOM 6667 C C . ALA B 1 148 ? 8.234 6.285 -16.141 1 94.75 148 ALA B C 1
ATOM 6669 O O . ALA B 1 148 ? 7.027 6.098 -15.977 1 94.75 148 ALA B O 1
ATOM 6670 N N . PHE B 1 149 ? 8.867 5.855 -17.156 1 91.56 149 PHE B N 1
ATOM 6671 C CA . PHE B 1 149 ? 8.109 5.297 -18.266 1 91.56 149 PHE B CA 1
ATOM 6672 C C . PHE B 1 149 ? 8.148 3.773 -18.234 1 91.56 149 PHE B C 1
ATOM 6674 O O . PHE B 1 149 ? 7.148 3.119 -18.547 1 91.56 149 PHE B O 1
ATOM 6681 N N . LEU B 1 150 ? 9.234 3.225 -17.828 1 88 150 LEU B N 1
ATOM 6682 C CA . LEU B 1 150 ? 9.32 1.769 -17.797 1 88 150 LEU B CA 1
ATOM 6683 C C . LEU B 1 150 ? 8.984 1.24 -16.406 1 88 150 LEU B C 1
ATOM 6685 O O . LEU B 1 150 ? 8.953 0.027 -16.188 1 88 150 LEU B O 1
ATOM 6689 N N . ARG B 1 151 ? 8.828 2.188 -15.453 1 87 151 ARG B N 1
ATOM 6690 C CA . ARG B 1 151 ? 8.328 1.896 -14.109 1 87 151 ARG B CA 1
ATOM 6691 C C . ARG B 1 151 ? 9.297 0.993 -13.352 1 87 151 ARG B C 1
ATOM 6693 O O . ARG B 1 151 ? 8.875 0.057 -12.672 1 87 151 ARG B O 1
ATOM 6700 N N . MET B 1 152 ? 10.531 1.238 -13.617 1 86.31 152 MET B N 1
ATOM 6701 C CA . MET B 1 152 ? 11.547 0.522 -12.844 1 86.31 152 MET B CA 1
ATOM 6702 C C . MET B 1 152 ? 11.688 1.114 -11.453 1 86.31 152 MET B C 1
ATOM 6704 O O . MET B 1 152 ? 11.461 2.311 -11.25 1 86.31 152 MET B O 1
ATOM 6708 N N . ARG B 1 153 ? 12.125 0.304 -10.547 1 82.56 153 ARG B N 1
ATOM 6709 C CA . ARG B 1 153 ? 12.336 0.782 -9.188 1 82.56 153 ARG B CA 1
ATOM 6710 C C . ARG B 1 153 ? 13.531 1.718 -9.109 1 82.56 153 ARG B C 1
ATOM 6712 O O . ARG B 1 153 ? 14.617 1.38 -9.586 1 82.56 153 ARG B O 1
ATOM 6719 N N . PRO B 1 154 ? 13.352 2.838 -8.609 1 90.06 154 PRO B N 1
ATOM 6720 C CA . PRO B 1 154 ? 14.391 3.873 -8.617 1 90.06 154 PRO B CA 1
ATOM 6721 C C . PRO B 1 154 ? 15.711 3.389 -8.023 1 90.06 154 PRO B C 1
ATOM 6723 O O . PRO B 1 154 ? 16.781 3.658 -8.578 1 90.06 154 PRO B O 1
ATOM 6726 N N . PHE B 1 155 ? 15.742 2.67 -7.023 1 82.5 155 PHE B N 1
ATOM 6727 C CA . PHE B 1 155 ? 16.953 2.283 -6.301 1 82.5 155 PHE B CA 1
ATOM 6728 C C . PHE B 1 155 ? 17.828 1.381 -7.156 1 82.5 155 PHE B C 1
ATOM 6730 O O . PHE B 1 155 ? 19.031 1.638 -7.316 1 82.5 155 PHE B O 1
ATOM 6737 N N . ILE B 1 156 ? 17.297 0.378 -7.625 1 77.38 156 ILE B N 1
ATOM 6738 C CA . ILE B 1 156 ? 18.062 -0.571 -8.43 1 77.38 156 ILE B CA 1
ATOM 6739 C C . ILE B 1 156 ? 18.531 0.103 -9.719 1 77.38 156 ILE B C 1
ATOM 6741 O O . ILE B 1 156 ? 19.656 -0.105 -10.164 1 77.38 156 ILE B O 1
ATOM 6745 N N . THR B 1 157 ? 17.609 0.857 -10.297 1 87.94 157 THR B N 1
ATOM 6746 C CA . THR B 1 157 ? 17.922 1.538 -11.547 1 87.94 157 THR B CA 1
ATOM 6747 C C . THR B 1 157 ? 19.125 2.453 -11.375 1 87.94 157 THR B C 1
ATOM 6749 O O . THR B 1 157 ? 20.062 2.416 -12.18 1 87.94 157 THR B O 1
ATOM 6752 N N . THR B 1 158 ? 19.109 3.168 -10.289 1 91.81 158 THR B N 1
ATOM 6753 C CA . THR B 1 158 ? 20.156 4.168 -10.141 1 91.81 158 THR B CA 1
ATOM 6754 C C . THR B 1 158 ? 21.438 3.535 -9.586 1 91.81 158 THR B C 1
ATOM 6756 O O . THR B 1 158 ? 22.516 4.098 -9.719 1 91.81 158 THR B O 1
ATOM 6759 N N . LEU B 1 159 ? 21.312 2.414 -8.93 1 82.75 159 LEU B N 1
ATOM 6760 C CA . LEU B 1 159 ? 22.5 1.647 -8.57 1 82.75 159 LEU B CA 1
ATOM 6761 C C . LEU B 1 159 ? 23.203 1.102 -9.812 1 82.75 159 LEU B C 1
ATOM 6763 O O . LEU B 1 159 ? 24.422 1.147 -9.922 1 82.75 159 LEU B O 1
ATOM 6767 N N . VAL B 1 160 ? 22.375 0.58 -10.711 1 83.5 160 VAL B N 1
ATOM 6768 C CA . VAL B 1 160 ? 22.906 0.04 -11.961 1 83.5 160 VAL B CA 1
ATOM 6769 C C . VAL B 1 160 ? 23.562 1.158 -12.773 1 83.5 160 VAL B C 1
ATOM 6771 O O . VAL B 1 160 ? 24.656 0.987 -13.32 1 83.5 160 VAL B O 1
ATOM 6774 N N . THR B 1 161 ? 22.891 2.275 -12.852 1 90.94 161 THR B N 1
ATOM 6775 C CA . THR B 1 161 ? 23.453 3.363 -13.641 1 90.94 161 THR B CA 1
ATOM 6776 C C . THR B 1 161 ? 24.641 3.992 -12.93 1 90.94 161 THR B C 1
ATOM 6778 O O . THR B 1 161 ? 25.531 4.559 -13.578 1 90.94 161 THR B O 1
ATOM 6781 N N . LEU B 1 162 ? 24.672 3.92 -11.586 1 91.06 162 LEU B N 1
ATOM 6782 C CA . LEU B 1 162 ? 25.859 4.328 -10.852 1 91.06 162 LEU B CA 1
ATOM 6783 C C . LEU B 1 162 ? 27.094 3.574 -11.344 1 91.06 162 LEU B C 1
ATOM 6785 O O . LEU B 1 162 ? 28.141 4.18 -11.609 1 91.06 162 LEU B O 1
ATOM 6789 N N . ILE B 1 163 ? 26.938 2.359 -11.547 1 82.25 163 ILE B N 1
ATOM 6790 C CA . ILE B 1 163 ? 28.031 1.501 -11.969 1 82.25 163 ILE B CA 1
ATOM 6791 C C . ILE B 1 163 ? 28.328 1.727 -13.445 1 82.25 163 ILE B C 1
ATOM 6793 O O . ILE B 1 163 ? 29.484 1.875 -13.844 1 82.25 163 ILE B O 1
ATOM 6797 N N . ALA B 1 164 ? 27.312 1.774 -14.227 1 84.5 164 ALA B N 1
ATOM 6798 C CA . ALA B 1 164 ? 27.469 1.941 -15.664 1 84.5 164 ALA B CA 1
ATOM 6799 C C . ALA B 1 164 ? 28.141 3.271 -15.992 1 84.5 164 ALA B C 1
ATOM 6801 O O . ALA B 1 164 ? 29.094 3.316 -16.766 1 84.5 164 ALA B O 1
ATOM 6802 N N . PHE B 1 165 ? 27.656 4.352 -15.391 1 92.06 165 PHE B N 1
ATOM 6803 C CA . PHE B 1 165 ? 28.234 5.668 -15.656 1 92.06 165 PHE B CA 1
ATOM 6804 C C . PHE B 1 165 ? 29.641 5.766 -15.086 1 92.06 165 PHE B C 1
ATOM 6806 O O . PHE B 1 165 ? 30.5 6.418 -15.672 1 92.06 165 PHE B O 1
ATOM 6813 N N . GLY B 1 166 ? 29.844 5.156 -13.891 1 89.5 166 GLY B N 1
ATOM 6814 C CA . GLY B 1 166 ? 31.188 5.105 -13.336 1 89.5 166 GLY B CA 1
ATOM 6815 C C . GLY B 1 166 ? 32.188 4.375 -14.227 1 89.5 166 GLY B C 1
ATOM 6816 O O . GLY B 1 166 ? 33.312 4.828 -14.406 1 89.5 166 GLY B O 1
ATOM 6817 N N . GLY B 1 167 ? 31.75 3.232 -14.773 1 83.06 167 GLY B N 1
ATOM 6818 C CA . GLY B 1 167 ? 32.562 2.504 -15.719 1 83.06 167 GLY B CA 1
ATOM 6819 C C . GLY B 1 167 ? 32.875 3.283 -16.984 1 83.06 167 GLY B C 1
ATOM 6820 O O . GLY B 1 167 ? 33.969 3.24 -17.5 1 83.06 167 GLY B O 1
ATOM 6821 N N . ALA B 1 168 ? 31.906 3.996 -17.453 1 86.25 168 ALA B N 1
ATOM 6822 C CA . ALA B 1 168 ? 32.094 4.832 -18.625 1 86.25 168 ALA B CA 1
ATOM 6823 C C . ALA B 1 168 ? 33.094 5.938 -18.375 1 86.25 168 ALA B C 1
ATOM 6825 O O . ALA B 1 168 ? 33.875 6.297 -19.266 1 86.25 168 ALA B O 1
ATOM 6826 N N . ALA B 1 169 ? 33.031 6.512 -17.188 1 91.88 169 ALA B N 1
ATOM 6827 C CA . ALA B 1 169 ? 34 7.547 -16.812 1 91.88 169 ALA B CA 1
ATOM 6828 C C . ALA B 1 169 ? 35.438 7 -16.844 1 91.88 169 ALA B C 1
ATOM 6830 O O . ALA B 1 169 ? 36.344 7.652 -17.359 1 91.88 169 ALA B O 1
ATOM 6831 N N . VAL B 1 170 ? 35.625 5.84 -16.359 1 87.5 170 VAL B N 1
ATOM 6832 C CA . VAL B 1 170 ? 36.938 5.211 -16.328 1 87.5 170 VAL B CA 1
ATOM 6833 C C . VAL B 1 170 ? 37.406 4.898 -17.75 1 87.5 170 VAL B C 1
ATOM 6835 O O . VAL B 1 170 ? 38.562 5.113 -18.094 1 87.5 170 VAL B O 1
ATOM 6838 N N . ALA B 1 171 ? 36.531 4.375 -18.562 1 83.69 171 ALA B N 1
ATOM 6839 C CA . ALA B 1 171 ? 36.844 4.055 -19.938 1 83.69 171 ALA B CA 1
ATOM 6840 C C . ALA B 1 171 ? 37.25 5.305 -20.703 1 83.69 171 ALA B C 1
ATOM 6842 O O . ALA B 1 171 ? 38.219 5.27 -21.5 1 83.69 171 ALA B O 1
ATOM 6843 N N . LEU B 1 172 ? 36.5 6.332 -20.5 1 87.62 172 LEU B N 1
ATOM 6844 C CA . LEU B 1 172 ? 36.812 7.594 -21.156 1 87.62 172 LEU B CA 1
ATOM 6845 C C . LEU B 1 172 ? 38.188 8.117 -20.703 1 87.62 172 LEU B C 1
ATOM 6847 O O . LEU B 1 172 ? 38.938 8.641 -21.516 1 87.62 172 LEU B O 1
ATOM 6851 N N . GLN B 1 173 ? 38.438 8.055 -19.438 1 90.94 173 GLN B N 1
ATOM 6852 C CA . GLN B 1 173 ? 39.719 8.492 -18.891 1 90.94 173 GLN B CA 1
ATOM 6853 C C . GLN B 1 173 ? 40.875 7.672 -19.484 1 90.94 173 GLN B C 1
ATOM 6855 O O . GLN B 1 173 ? 41.906 8.227 -19.828 1 90.94 173 GLN B O 1
ATOM 6860 N N . ASN B 1 174 ? 40.688 6.383 -19.547 1 85.12 174 ASN B N 1
ATOM 6861 C CA . ASN B 1 174 ? 41.75 5.496 -20.062 1 85.12 174 ASN B CA 1
ATOM 6862 C C . ASN B 1 174 ? 42.062 5.785 -21.516 1 85.12 174 ASN B C 1
ATOM 6864 O O . ASN B 1 174 ? 43.188 5.668 -21.953 1 85.12 174 ASN B O 1
ATOM 6868 N N . ALA B 1 175 ? 41.062 6.137 -22.203 1 86.06 175 ALA B N 1
ATOM 6869 C CA . ALA B 1 175 ? 41.219 6.398 -23.625 1 86.06 175 ALA B CA 1
ATOM 6870 C C . ALA B 1 175 ? 42 7.688 -23.859 1 86.06 175 ALA B C 1
ATOM 6872 O O . ALA B 1 175 ? 42.594 7.871 -24.922 1 86.06 175 ALA B O 1
ATOM 6873 N N . HIS B 1 176 ? 42.031 8.609 -22.859 1 90.5 176 HIS B N 1
ATOM 6874 C CA . HIS B 1 176 ? 42.625 9.914 -23.062 1 90.5 176 HIS B CA 1
ATOM 6875 C C . HIS B 1 176 ? 43.625 10.25 -21.953 1 90.5 176 HIS B C 1
ATOM 6877 O O . HIS B 1 176 ? 43.812 11.422 -21.625 1 90.5 176 HIS B O 1
ATOM 6883 N N . THR B 1 177 ? 44.156 9.289 -21.234 1 85.5 177 THR B N 1
ATOM 6884 C CA . THR B 1 177 ? 44.906 9.438 -20 1 85.5 177 THR B CA 1
ATOM 6885 C C . THR B 1 177 ? 46.062 10.453 -20.188 1 85.5 177 THR B C 1
ATOM 6887 O O . THR B 1 177 ? 46.219 11.352 -19.359 1 85.5 177 THR B O 1
ATOM 6890 N N . THR B 1 178 ? 46.844 10.414 -21.203 1 85.88 178 THR B N 1
ATOM 6891 C CA . THR B 1 178 ? 48.031 11.258 -21.391 1 85.88 178 THR B CA 1
ATOM 6892 C C . THR B 1 178 ? 47.625 12.656 -21.828 1 85.88 178 THR B C 1
ATOM 6894 O O . THR B 1 178 ? 48.219 13.648 -21.391 1 85.88 178 THR B O 1
ATOM 6897 N N . GLN B 1 179 ? 46.562 12.805 -22.531 1 88.31 179 GLN B N 1
ATOM 6898 C CA . GLN B 1 179 ? 46.188 14.078 -23.109 1 88.31 179 GLN B CA 1
ATOM 6899 C C . GLN B 1 179 ? 45.5 14.977 -22.094 1 88.31 179 GLN B C 1
ATOM 6901 O O . GLN B 1 179 ? 45.656 16.203 -22.109 1 88.31 179 GLN B O 1
ATOM 6906 N N . ILE B 1 180 ? 44.781 14.414 -21.172 1 89.5 180 ILE B N 1
ATOM 6907 C CA . ILE B 1 180 ? 44 15.227 -20.25 1 89.5 180 ILE B CA 1
ATOM 6908 C C . ILE B 1 180 ? 44.906 15.789 -19.156 1 89.5 180 ILE B C 1
ATOM 6910 O O . ILE B 1 180 ? 44.531 16.75 -18.469 1 89.5 180 ILE B O 1
ATOM 6914 N N . GLY B 1 181 ? 46.062 15.219 -19 1 85.12 181 GLY B N 1
ATOM 6915 C CA . GLY B 1 181 ? 47 15.664 -17.984 1 85.12 181 GLY B CA 1
ATOM 6916 C C . GLY B 1 181 ? 47.656 16.984 -18.328 1 85.12 181 GLY B C 1
ATOM 6917 O O . GLY B 1 181 ? 48.219 17.656 -17.453 1 85.12 181 GLY B O 1
ATOM 6918 N N . ILE B 1 182 ? 47.594 17.406 -19.562 1 82.06 182 ILE B N 1
ATOM 6919 C CA . ILE B 1 182 ? 48.219 18.656 -20 1 82.06 182 ILE B CA 1
ATOM 6920 C C . ILE B 1 182 ? 47.25 19.812 -19.797 1 82.06 182 ILE B C 1
ATOM 6922 O O . ILE B 1 182 ? 46.219 19.891 -20.484 1 82.06 182 ILE B O 1
ATOM 6926 N N . ALA B 1 183 ? 47.562 20.688 -18.828 1 81.38 183 ALA B N 1
ATOM 6927 C CA . ALA B 1 183 ? 46.656 21.797 -18.469 1 81.38 183 ALA B CA 1
ATOM 6928 C C . ALA B 1 183 ? 46.688 22.891 -19.531 1 81.38 183 ALA B C 1
ATOM 6930 O O . ALA B 1 183 ? 47.719 23.141 -20.141 1 81.38 183 ALA B O 1
ATOM 6931 N N . ARG B 1 184 ? 45.531 23.328 -19.812 1 79.94 184 ARG B N 1
ATOM 6932 C CA . ARG B 1 184 ? 45.375 24.484 -20.672 1 79.94 184 ARG B CA 1
ATOM 6933 C C . ARG B 1 184 ? 44.906 25.703 -19.875 1 79.94 184 ARG B C 1
ATOM 6935 O O . ARG B 1 184 ? 43.812 25.703 -19.328 1 79.94 184 ARG B O 1
ATOM 6942 N N . PRO B 1 185 ? 45.781 26.703 -19.797 1 78.12 185 PRO B N 1
ATOM 6943 C CA . PRO B 1 185 ? 45.344 27.891 -19.031 1 78.12 185 PRO B CA 1
ATOM 6944 C C . PRO B 1 185 ? 44.219 28.656 -19.719 1 78.12 185 PRO B C 1
ATOM 6946 O O . PRO B 1 185 ? 44.219 28.797 -20.953 1 78.12 185 PRO B O 1
ATOM 6949 N N . ALA B 1 186 ? 43.125 28.797 -19.109 1 79.12 186 ALA B N 1
ATOM 6950 C CA . ALA B 1 186 ? 42.031 29.625 -19.578 1 79.12 186 ALA B CA 1
ATOM 6951 C C . ALA B 1 186 ? 41.438 30.438 -18.422 1 79.12 186 ALA B C 1
ATOM 6953 O O . ALA B 1 186 ? 41.25 29.922 -17.312 1 79.12 186 ALA B O 1
ATOM 6954 N N . LEU B 1 187 ? 41.156 31.672 -18.703 1 76.19 187 LEU B N 1
ATOM 6955 C CA . LEU B 1 187 ? 40.625 32.625 -17.734 1 76.19 187 LEU B CA 1
ATOM 6956 C C . LEU B 1 187 ? 39.312 32.125 -17.141 1 76.19 187 LEU B C 1
ATOM 6958 O O . LEU B 1 187 ? 39.062 32.312 -15.953 1 76.19 187 LEU B O 1
ATOM 6962 N N . VAL B 1 188 ? 38.562 31.547 -17.984 1 80.44 188 VAL B N 1
ATOM 6963 C CA . VAL B 1 188 ? 37.219 31.109 -17.578 1 80.44 188 VAL B CA 1
ATOM 6964 C C . VAL B 1 188 ? 37.344 30.031 -16.5 1 80.44 188 VAL B C 1
ATOM 6966 O O . VAL B 1 188 ? 36.562 30.031 -15.531 1 80.44 188 VAL B O 1
ATOM 6969 N N . TRP B 1 189 ? 38.281 29.156 -16.578 1 87.06 189 TRP B N 1
ATOM 6970 C CA . TRP B 1 189 ? 38.5 28.078 -15.617 1 87.06 189 TRP B CA 1
ATOM 6971 C C . TRP B 1 189 ? 39.031 28.625 -14.297 1 87.06 189 TRP B C 1
ATOM 6973 O O . TRP B 1 189 ? 38.719 28.109 -13.227 1 87.06 189 TRP B O 1
ATOM 6983 N N . ASP B 1 190 ? 39.75 29.75 -14.391 1 87.19 190 ASP B N 1
ATOM 6984 C CA . ASP B 1 190 ? 40.312 30.359 -13.188 1 87.19 190 ASP B CA 1
ATOM 6985 C C . ASP B 1 190 ? 39.281 31.219 -12.469 1 87.19 190 ASP B C 1
ATOM 6987 O O . ASP B 1 190 ? 39.344 31.391 -11.25 1 87.19 190 ASP B O 1
ATOM 6991 N N . ALA B 1 191 ? 38.375 31.734 -13.219 1 88.12 191 ALA B N 1
ATOM 6992 C CA . ALA B 1 191 ? 37.375 32.625 -12.641 1 88.12 191 ALA B CA 1
ATOM 6993 C C . ALA B 1 191 ? 36.406 31.859 -11.734 1 88.12 191 ALA B C 1
ATOM 6995 O O . ALA B 1 191 ? 35.812 32.438 -10.828 1 88.12 191 ALA B O 1
ATOM 6996 N N . ILE B 1 192 ? 36.312 30.594 -11.914 1 88.56 192 ILE B N 1
ATOM 6997 C CA . ILE B 1 192 ? 35.375 29.797 -11.156 1 88.56 192 ILE B CA 1
ATOM 6998 C C . ILE B 1 192 ? 35.875 29.578 -9.742 1 88.56 192 ILE B C 1
ATOM 7000 O O . ILE B 1 192 ? 35.219 29.922 -8.766 1 88.56 192 ILE B O 1
ATOM 7004 N N . PRO B 1 193 ? 37.062 29.078 -9.594 1 85.06 193 PRO B N 1
ATOM 7005 C CA . PRO B 1 193 ? 37.531 28.859 -8.227 1 85.06 193 PRO B CA 1
ATOM 7006 C C . PRO B 1 193 ? 38.094 30.125 -7.582 1 85.06 193 PRO B C 1
ATOM 7008 O O . PRO B 1 193 ? 38 30.281 -6.363 1 85.06 193 PRO B O 1
ATOM 7011 N N . TYR B 1 194 ? 38.594 31.109 -8.375 1 85.56 194 TYR B N 1
ATOM 7012 C CA . TYR B 1 194 ? 39.312 32.25 -7.785 1 85.56 194 TYR B CA 1
ATOM 7013 C C . TYR B 1 194 ? 38.562 33.531 -7.992 1 85.56 194 TYR B C 1
ATOM 7015 O O . TYR B 1 194 ? 38.875 34.562 -7.395 1 85.56 194 TYR B O 1
ATOM 7023 N N . GLY B 1 195 ? 37.531 33.469 -8.75 1 88.38 195 GLY B N 1
ATOM 7024 C CA . GLY B 1 195 ? 36.75 34.656 -9.016 1 88.38 195 GLY B CA 1
ATOM 7025 C C . GLY B 1 195 ? 35.719 34.969 -7.934 1 88.38 195 GLY B C 1
ATOM 7026 O O . GLY B 1 195 ? 35.438 34.125 -7.086 1 88.38 195 GLY B O 1
ATOM 7027 N N . LYS B 1 196 ? 35.312 36.25 -7.883 1 91.38 196 LYS B N 1
ATOM 7028 C CA . LYS B 1 196 ? 34.25 36.688 -6.949 1 91.38 196 LYS B CA 1
ATOM 7029 C C . LYS B 1 196 ? 33.188 37.469 -7.66 1 91.38 196 LYS B C 1
ATOM 7031 O O . LYS B 1 196 ? 33.469 38.219 -8.594 1 91.38 196 LYS B O 1
ATOM 7036 N N . ILE B 1 197 ? 32.031 37.25 -7.41 1 90.69 197 ILE B N 1
ATOM 7037 C CA . ILE B 1 197 ? 30.875 38.031 -7.871 1 90.69 197 ILE B CA 1
ATOM 7038 C C . ILE B 1 197 ? 30.219 38.75 -6.691 1 90.69 197 ILE B C 1
ATOM 7040 O O . ILE B 1 197 ? 29.688 38.094 -5.781 1 90.69 197 ILE B O 1
ATOM 7044 N N . VAL B 1 198 ? 30.219 40.062 -6.574 1 90.44 198 VAL B N 1
ATOM 7045 C CA . VAL B 1 198 ? 29.672 40.906 -5.508 1 90.44 198 VAL B CA 1
ATOM 7046 C C . VAL B 1 198 ? 30.281 40.5 -4.172 1 90.44 198 VAL B C 1
ATOM 7048 O O . VAL B 1 198 ? 29.578 40.25 -3.195 1 90.44 198 VAL B O 1
ATOM 7051 N N . GLY B 1 199 ? 31.594 40.125 -4.195 1 85.25 199 GLY B N 1
ATOM 7052 C CA . GLY B 1 199 ? 32.344 39.812 -2.984 1 85.25 199 GLY B CA 1
ATOM 7053 C C . GLY B 1 199 ? 32.219 38.344 -2.578 1 85.25 199 GLY B C 1
ATOM 7054 O O . GLY B 1 199 ? 32.875 37.906 -1.637 1 85.25 199 GLY B O 1
ATOM 7055 N N . ILE B 1 200 ? 31.422 37.594 -3.211 1 88.44 200 ILE B N 1
ATOM 7056 C CA . ILE B 1 200 ? 31.219 36.188 -2.9 1 88.44 200 ILE B CA 1
ATOM 7057 C C . ILE B 1 200 ? 31.938 35.312 -3.93 1 88.44 200 ILE B C 1
ATOM 7059 O O . ILE B 1 200 ? 31.859 35.562 -5.133 1 88.44 200 ILE B O 1
ATOM 7063 N N . PRO B 1 201 ? 32.719 34.406 -3.455 1 91 201 PRO B N 1
ATOM 7064 C CA . PRO B 1 201 ? 33.344 33.5 -4.426 1 91 201 PRO B CA 1
ATOM 7065 C C . PRO B 1 201 ? 32.375 32.969 -5.473 1 91 201 PRO B C 1
ATOM 7067 O O . PRO B 1 201 ? 31.234 32.656 -5.148 1 91 201 PRO B O 1
ATOM 7070 N N . THR B 1 202 ? 32.781 32.875 -6.688 1 91.94 202 THR B N 1
ATOM 7071 C CA . THR B 1 202 ? 31.938 32.594 -7.84 1 91.94 202 THR B CA 1
ATOM 7072 C C . THR B 1 202 ? 31.203 31.266 -7.641 1 91.94 202 THR B C 1
ATOM 7074 O O . THR B 1 202 ? 30.016 31.141 -7.949 1 91.94 202 THR B O 1
ATOM 7077 N N . ALA B 1 203 ? 31.891 30.188 -7.164 1 92.94 203 ALA B N 1
ATOM 7078 C CA . ALA B 1 203 ? 31.266 28.891 -6.961 1 92.94 203 ALA B CA 1
ATOM 7079 C C . ALA B 1 203 ? 30.125 28.984 -5.945 1 92.94 203 ALA B C 1
ATOM 7081 O O . ALA B 1 203 ? 29.047 28.391 -6.145 1 92.94 203 ALA B O 1
ATOM 7082 N N . TRP B 1 204 ? 30.312 29.703 -4.918 1 93.19 204 TRP B N 1
ATOM 7083 C CA . TRP B 1 204 ? 29.312 29.859 -3.865 1 93.19 204 TRP B CA 1
ATOM 7084 C C . TRP B 1 204 ? 28.141 30.703 -4.352 1 93.19 204 TRP B C 1
ATOM 7086 O O . TRP B 1 204 ? 26.984 30.438 -4.004 1 93.19 204 TRP B O 1
ATOM 7096 N N . PHE B 1 205 ? 28.5 31.719 -5.051 1 93.81 205 PHE B N 1
ATOM 7097 C CA . PHE B 1 205 ? 27.453 32.562 -5.625 1 93.81 205 PHE B CA 1
ATOM 7098 C C . PHE B 1 205 ? 26.531 31.75 -6.527 1 93.81 205 PHE B C 1
ATOM 7100 O O . PHE B 1 205 ? 25.312 31.891 -6.453 1 93.81 205 PHE B O 1
ATOM 7107 N N . THR B 1 206 ? 27.141 30.969 -7.395 1 93.81 206 THR B N 1
ATOM 7108 C CA . THR B 1 206 ? 26.359 30.125 -8.289 1 93.81 206 THR B CA 1
ATOM 7109 C C . THR B 1 206 ? 25.453 29.172 -7.5 1 93.81 206 THR B C 1
ATOM 7111 O O . THR B 1 206 ? 24.266 29.016 -7.824 1 93.81 206 THR B O 1
ATOM 7114 N N . PHE B 1 207 ? 25.984 28.578 -6.453 1 96.38 207 PHE B N 1
ATOM 7115 C CA . PHE B 1 207 ? 25.219 27.672 -5.605 1 96.38 207 PHE B CA 1
ATOM 7116 C C . PHE B 1 207 ? 24.047 28.422 -4.953 1 96.38 207 PHE B C 1
ATOM 7118 O O . PHE B 1 207 ? 22.922 27.938 -4.969 1 96.38 207 PHE B O 1
ATOM 7125 N N . LEU B 1 208 ? 24.266 29.531 -4.391 1 96 208 LEU B N 1
ATOM 7126 C CA . LEU B 1 208 ? 23.234 30.297 -3.697 1 96 208 LEU B CA 1
ATOM 7127 C C . LEU B 1 208 ? 22.125 30.703 -4.656 1 96 208 LEU B C 1
ATOM 7129 O O . LEU B 1 208 ? 20.938 30.672 -4.293 1 96 208 LEU B O 1
ATOM 7133 N N . CYS B 1 209 ? 22.469 31.109 -5.855 1 96.44 209 CYS B N 1
ATOM 7134 C CA . CYS B 1 209 ? 21.469 31.453 -6.855 1 96.44 209 CYS B CA 1
ATOM 7135 C C . CYS B 1 209 ? 20.578 30.266 -7.176 1 96.44 209 CYS B C 1
ATOM 7137 O O . CYS B 1 209 ? 19.344 30.391 -7.195 1 96.44 209 CYS B O 1
ATOM 7139 N N . VAL B 1 210 ? 21.219 29.109 -7.387 1 97.38 210 VAL B N 1
ATOM 7140 C CA . VAL B 1 210 ? 20.453 27.906 -7.711 1 97.38 210 VAL B CA 1
ATOM 7141 C C . VAL B 1 210 ? 19.594 27.516 -6.516 1 97.38 210 VAL B C 1
ATOM 7143 O O . VAL B 1 210 ? 18.453 27.062 -6.684 1 97.38 210 VAL B O 1
ATOM 7146 N N . LEU B 1 211 ? 20.125 27.656 -5.316 1 97.56 211 LEU B N 1
ATOM 7147 C CA . LEU B 1 211 ? 19.406 27.312 -4.09 1 97.56 211 LEU B CA 1
ATOM 7148 C C . LEU B 1 211 ? 18.141 28.156 -3.959 1 97.56 211 LEU B C 1
ATOM 7150 O O . LEU B 1 211 ? 17.078 27.609 -3.646 1 97.56 211 LEU B O 1
ATOM 7154 N N . VAL B 1 212 ? 18.281 29.453 -4.215 1 96.5 212 VAL B N 1
ATOM 7155 C CA . VAL B 1 212 ? 17.141 30.359 -4.09 1 96.5 212 VAL B CA 1
ATOM 7156 C C . VAL B 1 212 ? 16.078 30 -5.133 1 96.5 212 VAL B C 1
ATOM 7158 O O . VAL B 1 212 ? 14.891 29.938 -4.816 1 96.5 212 VAL B O 1
ATOM 7161 N N . VAL B 1 213 ? 16.5 29.75 -6.32 1 96.62 213 VAL B N 1
ATOM 7162 C CA . VAL B 1 213 ? 15.578 29.406 -7.391 1 96.62 213 VAL B CA 1
ATOM 7163 C C . VAL B 1 213 ? 14.875 28.078 -7.055 1 96.62 213 VAL B C 1
ATOM 7165 O O . VAL B 1 213 ? 13.656 27.969 -7.191 1 96.62 213 VAL B O 1
ATOM 7168 N N . ALA B 1 214 ? 15.672 27.094 -6.648 1 96.88 214 ALA B N 1
ATOM 7169 C CA . ALA B 1 214 ? 15.102 25.797 -6.324 1 96.88 214 ALA B CA 1
ATOM 7170 C C . ALA B 1 214 ? 14.133 25.891 -5.148 1 96.88 214 ALA B C 1
ATOM 7172 O O . ALA B 1 214 ? 13.086 25.234 -5.137 1 96.88 214 ALA B O 1
ATOM 7173 N N . HIS B 1 215 ? 14.484 26.719 -4.164 1 95.06 215 HIS B N 1
ATOM 7174 C CA . HIS B 1 215 ? 13.625 26.906 -2.998 1 95.06 215 HIS B CA 1
ATOM 7175 C C . HIS B 1 215 ? 12.281 27.516 -3.393 1 95.06 215 HIS B C 1
ATOM 7177 O O . HIS B 1 215 ? 11.227 27.031 -2.973 1 95.06 215 HIS B O 1
ATOM 7183 N N . VAL B 1 216 ? 12.305 28.547 -4.191 1 94.19 216 VAL B N 1
ATOM 7184 C CA . VAL B 1 216 ? 11.094 29.219 -4.621 1 94.19 216 VAL B CA 1
ATOM 7185 C C . VAL B 1 216 ? 10.258 28.297 -5.504 1 94.19 216 VAL B C 1
ATOM 7187 O O . VAL B 1 216 ? 9.039 28.219 -5.355 1 94.19 216 VAL B O 1
ATOM 7190 N N . MET B 1 217 ? 10.906 27.516 -6.34 1 94.44 217 MET B N 1
ATOM 7191 C CA . MET B 1 217 ? 10.203 26.609 -7.238 1 94.44 217 MET B CA 1
ATOM 7192 C C . MET B 1 217 ? 9.531 25.484 -6.457 1 94.44 217 MET B C 1
ATOM 7194 O O . MET B 1 217 ? 8.406 25.094 -6.777 1 94.44 217 MET B O 1
ATOM 7198 N N . LEU B 1 218 ? 10.094 24.984 -5.48 1 92.88 218 LEU B N 1
ATOM 7199 C CA . LEU B 1 218 ? 9.578 23.844 -4.734 1 92.88 218 LEU B CA 1
ATOM 7200 C C . LEU B 1 218 ? 8.477 24.266 -3.771 1 92.88 218 LEU B C 1
ATOM 7202 O O . LEU B 1 218 ? 7.566 23.484 -3.471 1 92.88 218 LEU B O 1
ATOM 7206 N N . THR B 1 219 ? 8.484 25.594 -3.314 1 88.12 219 THR B N 1
ATOM 7207 C CA . THR B 1 219 ? 7.574 25.984 -2.246 1 88.12 219 THR B CA 1
ATOM 7208 C C . THR B 1 219 ? 6.438 26.844 -2.793 1 88.12 219 THR B C 1
ATOM 7210 O O . THR B 1 219 ? 5.344 26.875 -2.223 1 88.12 219 THR B O 1
ATOM 7213 N N . ARG B 1 220 ? 6.711 27.578 -3.953 1 90.06 220 ARG B N 1
ATOM 7214 C CA . ARG B 1 220 ? 5.73 28.578 -4.348 1 90.06 220 ARG B CA 1
ATOM 7215 C C . ARG B 1 220 ? 5.223 28.328 -5.762 1 90.06 220 ARG B C 1
ATOM 7217 O O . ARG B 1 220 ? 4.434 29.125 -6.293 1 90.06 220 ARG B O 1
ATOM 7224 N N . SER B 1 221 ? 5.605 27.312 -6.332 1 91.69 221 SER B N 1
ATOM 7225 C CA . SER B 1 221 ? 5.195 27.078 -7.715 1 91.69 221 SER B CA 1
ATOM 7226 C C . SER B 1 221 ? 4.297 25.859 -7.836 1 91.69 221 SER B C 1
ATOM 7228 O O . SER B 1 221 ? 4.25 25.031 -6.926 1 91.69 221 SER B O 1
ATOM 7230 N N . ARG B 1 222 ? 3.541 25.812 -8.93 1 91.75 222 ARG B N 1
ATOM 7231 C CA . ARG B 1 222 ? 2.709 24.656 -9.25 1 91.75 222 ARG B CA 1
ATOM 7232 C C . ARG B 1 222 ? 3.557 23.406 -9.406 1 91.75 222 ARG B C 1
ATOM 7234 O O . ARG B 1 222 ? 3.137 22.312 -9.016 1 91.75 222 ARG B O 1
ATOM 7241 N N . TRP B 1 223 ? 4.68 23.625 -9.891 1 93.19 223 TRP B N 1
ATOM 7242 C CA . TRP B 1 223 ? 5.582 22.5 -10.102 1 93.19 223 TRP B CA 1
ATOM 7243 C C . TRP B 1 223 ? 6 21.875 -8.773 1 93.19 223 TRP B C 1
ATOM 7245 O O . TRP B 1 223 ? 6.051 20.656 -8.641 1 93.19 223 TRP B O 1
ATOM 7255 N N . GLY B 1 224 ? 6.332 22.672 -7.855 1 93.38 224 GLY B N 1
ATOM 7256 C CA . GLY B 1 224 ? 6.68 22.188 -6.531 1 93.38 224 GLY B CA 1
ATOM 7257 C C . GLY B 1 224 ? 5.57 21.375 -5.891 1 93.38 224 GLY B C 1
ATOM 7258 O O . GLY B 1 224 ? 5.828 20.359 -5.242 1 93.38 224 GLY B O 1
ATOM 7259 N N . TRP B 1 225 ? 4.395 21.844 -6.164 1 91.88 225 TRP B N 1
ATOM 7260 C CA . TRP B 1 225 ? 3.24 21.109 -5.652 1 91.88 225 TRP B CA 1
ATOM 7261 C C . TRP B 1 225 ? 3.102 19.75 -6.336 1 91.88 225 TRP B C 1
ATOM 7263 O O . TRP B 1 225 ? 2.773 18.75 -5.695 1 91.88 225 TRP B O 1
ATOM 7273 N N . TRP B 1 226 ? 3.297 19.781 -7.609 1 95.69 226 TRP B N 1
ATOM 7274 C CA . TRP B 1 226 ? 3.227 18.531 -8.359 1 95.69 226 TRP B CA 1
ATOM 7275 C C . TRP B 1 226 ? 4.246 17.531 -7.828 1 95.69 226 TRP B C 1
ATOM 7277 O O . TRP B 1 226 ? 3.939 16.344 -7.688 1 95.69 226 TRP B O 1
ATOM 7287 N N . VAL B 1 227 ? 5.426 17.969 -7.504 1 96.06 227 VAL B N 1
ATOM 7288 C CA . VAL B 1 227 ? 6.512 17.109 -7.035 1 96.06 227 VAL B CA 1
ATOM 7289 C C . VAL B 1 227 ? 6.156 16.531 -5.672 1 96.06 227 VAL B C 1
ATOM 7291 O O . VAL B 1 227 ? 6.289 15.32 -5.453 1 96.06 227 VAL B O 1
ATOM 7294 N N . THR B 1 228 ? 5.652 17.328 -4.801 1 93.25 228 THR B N 1
ATOM 7295 C CA . THR B 1 228 ? 5.309 16.906 -3.449 1 93.25 228 THR B CA 1
ATOM 7296 C C . THR B 1 228 ? 4.129 15.93 -3.469 1 93.25 228 THR B C 1
ATOM 7298 O O . THR B 1 228 ? 4.133 14.93 -2.752 1 93.25 228 THR B O 1
ATOM 7301 N N . ALA B 1 229 ? 3.111 16.25 -4.27 1 93.12 229 ALA B N 1
ATOM 7302 C CA . ALA B 1 229 ? 1.929 15.391 -4.367 1 93.12 229 ALA B CA 1
ATOM 7303 C C . ALA B 1 229 ? 2.289 14.016 -4.922 1 93.12 229 ALA B C 1
ATOM 7305 O O . ALA B 1 229 ? 1.778 13 -4.453 1 93.12 229 ALA B O 1
ATOM 7306 N N . THR B 1 230 ? 3.17 14.008 -5.883 1 94.88 230 THR B N 1
ATOM 7307 C CA . THR B 1 230 ? 3.604 12.75 -6.488 1 94.88 230 THR B CA 1
ATOM 7308 C C . THR B 1 230 ? 4.344 11.891 -5.477 1 94.88 230 THR B C 1
ATOM 7310 O O . THR B 1 230 ? 4.152 10.672 -5.434 1 94.88 230 THR B O 1
ATOM 7313 N N . GLY B 1 231 ? 5.207 12.477 -4.684 1 93.75 231 GLY B N 1
ATOM 7314 C CA . GLY B 1 231 ? 5.977 11.742 -3.693 1 93.75 231 GLY B CA 1
ATOM 7315 C C . GLY B 1 231 ? 5.137 11.234 -2.537 1 93.75 231 GLY B C 1
ATOM 7316 O O . GLY B 1 231 ? 5.449 10.203 -1.944 1 93.75 231 GLY B O 1
ATOM 7317 N N . SER B 1 232 ? 4.047 11.945 -2.223 1 88.69 232 SER B N 1
ATOM 7318 C CA . SER B 1 232 ? 3.191 11.555 -1.105 1 88.69 232 SER B CA 1
ATOM 7319 C C . SER B 1 232 ? 2.346 10.336 -1.456 1 88.69 232 SER B C 1
ATOM 7321 O O . SER B 1 232 ? 2.27 9.375 -0.68 1 88.69 232 SER B O 1
ATOM 7323 N N . ASP B 1 233 ? 1.646 10.469 -2.637 1 90.5 233 ASP B N 1
ATOM 7324 C CA . ASP B 1 233 ? 0.835 9.352 -3.119 1 90.5 233 ASP B CA 1
ATOM 7325 C C . ASP B 1 233 ? 0.663 9.414 -4.633 1 90.5 233 ASP B C 1
ATOM 7327 O O . ASP B 1 233 ? -0.14 10.203 -5.145 1 90.5 233 ASP B O 1
ATOM 7331 N N . ARG B 1 234 ? 1.343 8.5 -5.23 1 90.94 234 ARG B N 1
ATOM 7332 C CA . ARG B 1 234 ? 1.365 8.516 -6.691 1 90.94 234 ARG B CA 1
ATOM 7333 C C . ARG B 1 234 ? -0.029 8.281 -7.262 1 90.94 234 ARG B C 1
ATOM 7335 O O . ARG B 1 234 ? -0.409 8.898 -8.258 1 90.94 234 ARG B O 1
ATOM 7342 N N . ARG B 1 235 ? -0.865 7.434 -6.711 1 87.69 235 ARG B N 1
ATOM 7343 C CA . ARG B 1 235 ? -2.199 7.102 -7.203 1 87.69 235 ARG B CA 1
ATOM 7344 C C . ARG B 1 235 ? -3.152 8.281 -7.031 1 87.69 235 ARG B C 1
ATOM 7346 O O . ARG B 1 235 ? -3.893 8.625 -7.953 1 87.69 235 ARG B O 1
ATOM 7353 N N . SER B 1 236 ? -3.115 8.805 -5.828 1 87.25 236 SER B N 1
ATOM 7354 C CA . SER B 1 236 ? -3.957 9.969 -5.566 1 87.25 236 SER B CA 1
ATOM 7355 C C . SER B 1 236 ? -3.584 11.133 -6.473 1 87.25 236 SER B C 1
ATOM 7357 O O . SER B 1 236 ? -4.457 11.852 -6.961 1 87.25 236 SER B O 1
ATOM 7359 N N . ALA B 1 237 ? -2.271 11.297 -6.691 1 92.44 237 ALA B N 1
ATOM 7360 C CA . ALA B 1 237 ? -1.807 12.367 -7.566 1 92.44 237 ALA B CA 1
ATOM 7361 C C . ALA B 1 237 ? -2.32 12.18 -8.992 1 92.44 237 ALA B C 1
ATOM 7363 O O . ALA B 1 237 ? -2.777 13.133 -9.625 1 92.44 237 ALA B O 1
ATOM 7364 N N . ARG B 1 238 ? -2.242 11.031 -9.484 1 90.94 238 ARG B N 1
ATOM 7365 C CA . ARG B 1 238 ? -2.715 10.727 -10.836 1 90.94 238 ARG B CA 1
ATOM 7366 C C . ARG B 1 238 ? -4.211 10.992 -10.961 1 90.94 238 ARG B C 1
ATOM 7368 O O . ARG B 1 238 ? -4.668 11.531 -11.969 1 90.94 238 ARG B O 1
ATOM 7375 N N . ARG B 1 239 ? -4.91 10.664 -10.016 1 87.38 239 ARG B N 1
ATOM 7376 C CA . ARG B 1 239 ? -6.355 10.852 -10.008 1 87.38 239 ARG B CA 1
ATOM 7377 C C . ARG B 1 239 ? -6.715 12.328 -9.984 1 87.38 239 ARG B C 1
ATOM 7379 O O . ARG B 1 239 ? -7.781 12.727 -10.461 1 87.38 239 ARG B O 1
ATOM 7386 N N . ASN B 1 240 ? -5.895 13.141 -9.445 1 90.06 240 ASN B N 1
ATOM 7387 C CA . ASN B 1 240 ? -6.113 14.586 -9.391 1 90.06 240 ASN B CA 1
ATOM 7388 C C . ASN B 1 240 ? -5.598 15.273 -10.656 1 90.06 240 ASN B C 1
ATOM 7390 O O . ASN B 1 240 ? -5.504 16.5 -10.703 1 90.06 240 ASN B O 1
ATOM 7394 N N . GLY B 1 241 ? -5.16 14.516 -11.68 1 90.62 241 GLY B N 1
ATOM 7395 C CA . GLY B 1 241 ? -4.801 15.055 -12.977 1 90.62 241 GLY B CA 1
ATOM 7396 C C . GLY B 1 241 ? -3.336 15.445 -13.078 1 90.62 241 GLY B C 1
ATOM 7397 O O . GLY B 1 241 ? -2.92 16.078 -14.055 1 90.62 241 GLY B O 1
ATOM 7398 N N . ILE B 1 242 ? -2.584 15.203 -12.164 1 93.94 242 ILE B N 1
ATOM 7399 C CA . ILE B 1 242 ? -1.161 15.523 -12.195 1 93.94 242 ILE B CA 1
ATOM 7400 C C . ILE B 1 242 ? -0.429 14.516 -13.086 1 93.94 242 ILE B C 1
ATOM 7402 O O . ILE B 1 242 ? -0.644 13.312 -12.977 1 93.94 242 ILE B O 1
ATOM 7406 N N . PRO B 1 243 ? 0.4 15.039 -14.016 1 95.88 243 PRO B N 1
ATOM 7407 C CA . PRO B 1 243 ? 1.172 14.117 -14.852 1 95.88 243 PRO B CA 1
ATOM 7408 C C . PRO B 1 243 ? 2.359 13.508 -14.109 1 95.88 243 PRO B C 1
ATOM 7410 O O . PRO B 1 243 ? 3.494 13.961 -14.273 1 95.88 243 PRO B O 1
ATOM 7413 N N . VAL B 1 244 ? 2.176 12.461 -13.484 1 95.69 244 VAL B N 1
ATOM 7414 C CA . VAL B 1 244 ? 3.129 11.836 -12.57 1 95.69 244 VAL B CA 1
ATOM 7415 C C . VAL B 1 244 ? 4.367 11.391 -13.336 1 95.69 244 VAL B C 1
ATOM 7417 O O . VAL B 1 244 ? 5.492 11.523 -12.852 1 95.69 244 VAL B O 1
ATOM 7420 N N . ARG B 1 245 ? 4.234 10.891 -14.617 1 95.62 245 ARG B N 1
ATOM 7421 C CA . ARG B 1 245 ? 5.363 10.422 -15.414 1 95.62 245 ARG B CA 1
ATOM 7422 C C . ARG B 1 245 ? 6.297 11.57 -15.766 1 95.62 245 ARG B C 1
ATOM 7424 O O . ARG B 1 245 ? 7.52 11.438 -15.672 1 95.62 245 ARG B O 1
ATOM 7431 N N . ALA B 1 246 ? 5.688 12.617 -16.109 1 97 246 ALA B N 1
ATOM 7432 C CA . ALA B 1 246 ? 6.492 13.781 -16.484 1 97 246 ALA B CA 1
ATOM 7433 C C . ALA B 1 246 ? 7.207 14.367 -15.273 1 97 246 ALA B C 1
ATOM 7435 O O . ALA B 1 246 ? 8.367 14.766 -15.367 1 97 246 ALA B O 1
ATOM 7436 N N . VAL B 1 247 ? 6.504 14.477 -14.227 1 97 247 VAL B N 1
ATOM 7437 C CA . VAL B 1 247 ? 7.082 15.039 -13.008 1 97 247 VAL B CA 1
ATOM 7438 C C . VAL B 1 247 ? 8.281 14.195 -12.57 1 97 247 VAL B C 1
ATOM 7440 O O . VAL B 1 247 ? 9.344 14.742 -12.25 1 97 247 VAL B O 1
ATOM 7443 N N . THR B 1 248 ? 8.188 12.875 -12.539 1 97.25 248 THR B N 1
ATOM 7444 C CA . THR B 1 248 ? 9.273 11.969 -12.172 1 97.25 248 THR B CA 1
ATOM 7445 C C . THR B 1 248 ? 10.438 12.094 -13.148 1 97.25 248 THR B C 1
ATOM 7447 O O . THR B 1 248 ? 11.594 12.18 -12.727 1 97.25 248 THR B O 1
ATOM 7450 N N . PHE B 1 249 ? 10.133 12.156 -14.422 1 97.75 249 PHE B N 1
ATOM 7451 C CA . PHE B 1 249 ? 11.156 12.258 -15.453 1 97.75 249 PHE B CA 1
ATOM 7452 C C . PHE B 1 249 ? 11.992 13.508 -15.266 1 97.75 249 PHE B C 1
ATOM 7454 O O . PHE B 1 249 ? 13.227 13.438 -15.234 1 97.75 249 PHE B O 1
ATOM 7461 N N . TRP B 1 250 ? 11.336 14.562 -15.117 1 97.56 250 TRP B N 1
ATOM 7462 C CA . TRP B 1 250 ? 12.039 15.836 -15.055 1 97.56 250 TRP B CA 1
ATOM 7463 C C . TRP B 1 250 ? 12.773 15.992 -13.727 1 97.56 250 TRP B C 1
ATOM 7465 O O . TRP B 1 250 ? 13.75 16.734 -13.633 1 97.56 250 TRP B O 1
ATOM 7475 N N . ALA B 1 251 ? 12.289 15.383 -12.68 1 98 251 ALA B N 1
ATOM 7476 C CA . ALA B 1 251 ? 13.023 15.391 -11.422 1 98 251 ALA B CA 1
ATOM 7477 C C . ALA B 1 251 ? 14.414 14.781 -11.602 1 98 251 ALA B C 1
ATOM 7479 O O . ALA B 1 251 ? 15.406 15.32 -11.094 1 98 251 ALA B O 1
ATOM 7480 N N . TYR B 1 252 ? 14.531 13.68 -12.359 1 98.44 252 TYR B N 1
ATOM 7481 C CA . TYR B 1 252 ? 15.82 13.031 -12.586 1 98.44 252 TYR B CA 1
ATOM 7482 C C . TYR B 1 252 ? 16.672 13.836 -13.562 1 98.44 252 TYR B C 1
ATOM 7484 O O . TYR B 1 252 ? 17.906 13.867 -13.445 1 98.44 252 TYR B O 1
ATOM 7492 N N . VAL B 1 253 ? 16.031 14.484 -14.508 1 98.56 253 VAL B N 1
ATOM 7493 C CA . VAL B 1 253 ? 16.766 15.367 -15.414 1 98.56 253 VAL B CA 1
ATOM 7494 C C . VAL B 1 253 ? 17.406 16.5 -14.625 1 98.56 253 VAL B C 1
ATOM 7496 O O . VAL B 1 253 ? 18.578 16.844 -14.859 1 98.56 253 VAL B O 1
ATOM 7499 N N . LEU B 1 254 ? 16.625 17.031 -13.742 1 98.19 254 LEU B N 1
ATOM 7500 C CA . LEU B 1 254 ? 17.156 18.109 -12.898 1 98.19 254 LEU B CA 1
ATOM 7501 C C . LEU B 1 254 ? 18.312 17.609 -12.055 1 98.19 254 LEU B C 1
ATOM 7503 O O . LEU B 1 254 ? 19.328 18.297 -11.914 1 98.19 254 LEU B O 1
ATOM 7507 N N . SER B 1 255 ? 18.188 16.453 -11.461 1 98.44 255 SER B N 1
ATOM 7508 C CA . SER B 1 255 ? 19.266 15.875 -10.672 1 98.44 255 SER B CA 1
ATOM 7509 C C . SER B 1 255 ? 20.547 15.719 -11.5 1 98.44 255 SER B C 1
ATOM 7511 O O . SER B 1 255 ? 21.625 16.062 -11.039 1 98.44 255 SER B O 1
ATOM 7513 N N . GLY B 1 256 ? 20.391 15.234 -12.727 1 98.62 256 GLY B N 1
ATOM 7514 C CA . GLY B 1 256 ? 21.531 15.102 -13.617 1 98.62 256 GLY B CA 1
ATOM 7515 C C . GLY B 1 256 ? 22.156 16.438 -13.977 1 98.62 256 GLY B C 1
ATOM 7516 O O . GLY B 1 256 ? 23.391 16.547 -14.031 1 98.62 256 GLY B O 1
ATOM 7517 N N . SER B 1 257 ? 21.328 17.406 -14.227 1 98.44 257 SER B N 1
ATOM 7518 C CA . SER B 1 257 ? 21.812 18.75 -14.562 1 98.44 257 SER B CA 1
ATOM 7519 C C . SER B 1 257 ? 22.609 19.344 -13.406 1 98.44 257 SER B C 1
ATOM 7521 O O . SER B 1 257 ? 23.641 20 -13.617 1 98.44 257 SER B O 1
ATOM 7523 N N . MET B 1 258 ? 22.125 19.172 -12.195 1 98.5 258 MET B N 1
ATOM 7524 C CA . MET B 1 258 ? 22.828 19.641 -11.016 1 98.5 258 MET B CA 1
ATOM 7525 C C . MET B 1 258 ? 24.172 18.922 -10.859 1 98.5 258 MET B C 1
ATOM 7527 O O . MET B 1 258 ? 25.172 19.531 -10.461 1 98.5 258 MET B O 1
ATOM 7531 N N . ALA B 1 259 ? 24.172 17.641 -11.148 1 98.56 259 ALA B N 1
ATOM 7532 C CA . ALA B 1 259 ? 25.422 16.891 -11.094 1 98.56 259 ALA B CA 1
ATOM 7533 C C . ALA B 1 259 ? 26.422 17.406 -12.141 1 98.56 259 ALA B C 1
ATOM 7535 O O . ALA B 1 259 ? 27.609 17.5 -11.867 1 98.56 259 ALA B O 1
ATOM 7536 N N . GLY B 1 260 ? 25.922 17.703 -13.32 1 98.31 260 GLY B N 1
ATOM 7537 C CA . GLY B 1 260 ? 26.766 18.328 -14.328 1 98.31 260 GLY B CA 1
ATOM 7538 C C . GLY B 1 260 ? 27.344 19.656 -13.883 1 98.31 260 GLY B C 1
ATOM 7539 O O . GLY B 1 260 ? 28.516 19.938 -14.117 1 98.31 260 GLY B O 1
ATOM 7540 N N . SER B 1 261 ? 26.516 20.469 -13.266 1 97.88 261 SER B N 1
ATOM 7541 C CA . SER B 1 261 ? 26.969 21.75 -12.742 1 97.88 261 SER B CA 1
ATOM 7542 C C . SER B 1 261 ? 28.031 21.578 -11.664 1 97.88 261 SER B C 1
ATOM 7544 O O . SER B 1 261 ? 29.016 22.312 -11.633 1 97.88 261 SER B O 1
ATOM 7546 N N . ALA B 1 262 ? 27.797 20.641 -10.781 1 97.81 262 ALA B N 1
ATOM 7547 C CA . ALA B 1 262 ? 28.781 20.328 -9.75 1 97.81 262 ALA B CA 1
ATOM 7548 C C . ALA B 1 262 ? 30.094 19.875 -10.359 1 97.81 262 ALA B C 1
ATOM 7550 O O . ALA B 1 262 ? 31.172 20.188 -9.852 1 97.81 262 ALA B O 1
ATOM 7551 N N . ALA B 1 263 ? 30 19.094 -11.422 1 97.44 263 ALA B N 1
ATOM 7552 C CA . ALA B 1 263 ? 31.203 18.625 -12.117 1 97.44 263 ALA B CA 1
ATOM 7553 C C . ALA B 1 263 ? 32.031 19.781 -12.633 1 97.44 263 ALA B C 1
ATOM 7555 O O . ALA B 1 263 ? 33.281 19.734 -12.594 1 97.44 263 ALA B O 1
ATOM 7556 N N . ILE B 1 264 ? 31.391 20.797 -13.133 1 95.94 264 ILE B N 1
ATOM 7557 C CA . ILE B 1 264 ? 32.094 21.969 -13.648 1 95.94 264 ILE B CA 1
ATOM 7558 C C . ILE B 1 264 ? 32.844 22.641 -12.516 1 95.94 264 ILE B C 1
ATOM 7560 O O . ILE B 1 264 ? 34.031 22.984 -12.672 1 95.94 264 ILE B O 1
ATOM 7564 N N . LEU B 1 265 ? 32.188 22.859 -11.383 1 95.25 265 LEU B N 1
ATOM 7565 C CA . LEU B 1 265 ? 32.844 23.484 -10.242 1 95.25 265 LEU B CA 1
ATOM 7566 C C . LEU B 1 265 ? 34.031 22.672 -9.766 1 95.25 265 LEU B C 1
ATOM 7568 O O . LEU B 1 265 ? 35.125 23.219 -9.492 1 95.25 265 LEU B O 1
ATOM 7572 N N . THR B 1 266 ? 33.844 21.391 -9.734 1 94.12 266 THR B N 1
ATOM 7573 C CA . THR B 1 266 ? 34.906 20.484 -9.234 1 94.12 266 THR B CA 1
ATOM 7574 C C . THR B 1 266 ? 36.062 20.422 -10.203 1 94.12 266 THR B C 1
ATOM 7576 O O . THR B 1 266 ? 37.219 20.422 -9.789 1 94.12 266 THR B O 1
ATOM 7579 N N . THR B 1 267 ? 35.75 20.312 -11.438 1 92.81 267 THR B N 1
ATOM 7580 C CA . THR B 1 267 ? 36.781 20.25 -12.453 1 92.81 267 THR B CA 1
ATOM 7581 C C . THR B 1 267 ? 37.625 21.547 -12.469 1 92.81 267 THR B C 1
ATOM 7583 O O . THR B 1 267 ? 38.844 21.5 -12.617 1 92.81 267 THR B O 1
ATOM 7586 N N . ALA B 1 268 ? 36.969 22.625 -12.359 1 91.56 268 ALA B N 1
ATOM 7587 C CA . ALA B 1 268 ? 37.656 23.922 -12.344 1 91.56 268 ALA B CA 1
ATOM 7588 C C . ALA B 1 268 ? 38.531 24.047 -11.117 1 91.56 268 ALA B C 1
ATOM 7590 O O . ALA B 1 268 ? 39.625 24.625 -11.195 1 91.56 268 ALA B O 1
ATOM 7591 N N . ARG B 1 269 ? 38.156 23.516 -10.055 1 89.44 269 ARG B N 1
ATOM 7592 C CA . ARG B 1 269 ? 38.875 23.656 -8.797 1 89.44 269 ARG B CA 1
ATOM 7593 C C . ARG B 1 269 ? 40.031 22.672 -8.703 1 89.44 269 ARG B C 1
ATOM 7595 O O . ARG B 1 269 ? 41.156 23.047 -8.305 1 89.44 269 ARG B O 1
ATOM 7602 N N . LEU B 1 270 ? 39.812 21.422 -9.008 1 84.5 270 LEU B N 1
ATOM 7603 C CA . LEU B 1 270 ? 40.75 20.359 -8.711 1 84.5 270 LEU B CA 1
ATOM 7604 C C . LEU B 1 270 ? 41.594 20.016 -9.945 1 84.5 270 LEU B C 1
ATOM 7606 O O . LEU B 1 270 ? 42.75 19.609 -9.82 1 84.5 270 LEU B O 1
ATOM 7610 N N . SER B 1 271 ? 41.094 20.172 -11.117 1 80.56 271 SER B N 1
ATOM 7611 C CA . SER B 1 271 ? 41.75 19.797 -12.375 1 80.56 271 SER B CA 1
ATOM 7612 C C . SER B 1 271 ? 42.344 18.406 -12.297 1 80.56 271 SER B C 1
ATOM 7614 O O . SER B 1 271 ? 43.469 18.172 -12.781 1 80.56 271 SER B O 1
ATOM 7616 N N . ARG B 1 272 ? 41.656 17.516 -11.453 1 80.31 272 ARG B N 1
ATOM 7617 C CA . ARG B 1 272 ? 42.125 16.141 -11.312 1 80.31 272 ARG B CA 1
ATOM 7618 C C . ARG B 1 272 ? 41.75 15.312 -12.539 1 80.31 272 ARG B C 1
ATOM 7620 O O . ARG B 1 272 ? 40.656 15.477 -13.094 1 80.31 272 ARG B O 1
ATOM 7627 N N . THR B 1 273 ? 42.688 14.484 -12.898 1 82.38 273 THR B N 1
ATOM 7628 C CA . THR B 1 273 ? 42.469 13.711 -14.117 1 82.38 273 THR B CA 1
ATOM 7629 C C . THR B 1 273 ? 42.094 12.273 -13.789 1 82.38 273 THR B C 1
ATOM 7631 O O . THR B 1 273 ? 41.906 11.453 -14.688 1 82.38 273 THR B O 1
ATOM 7634 N N . ASP B 1 274 ? 41.906 12.023 -12.516 1 84.44 274 ASP B N 1
ATOM 7635 C CA . ASP B 1 274 ? 41.531 10.68 -12.109 1 84.44 274 ASP B CA 1
ATOM 7636 C C . ASP B 1 274 ? 40.031 10.469 -12.258 1 84.44 274 ASP B C 1
ATOM 7638 O O . ASP B 1 274 ? 39.25 11.391 -12.031 1 84.44 274 ASP B O 1
ATOM 7642 N N . ALA B 1 275 ? 39.719 9.242 -12.727 1 81.94 275 ALA B N 1
ATOM 7643 C CA . ALA B 1 275 ? 38.312 8.914 -13 1 81.94 275 ALA B CA 1
ATOM 7644 C C . ALA B 1 275 ? 37.562 8.68 -11.703 1 81.94 275 ALA B C 1
ATOM 7646 O O . ALA B 1 275 ? 36.344 8.477 -11.719 1 81.94 275 ALA B O 1
ATOM 7647 N N . ALA B 1 276 ? 38.156 8.727 -10.539 1 83.06 276 ALA B N 1
ATOM 7648 C CA . ALA B 1 276 ? 37.531 8.43 -9.258 1 83.06 276 ALA B CA 1
ATOM 7649 C C . ALA B 1 276 ? 36.812 9.672 -8.695 1 83.06 276 ALA B C 1
ATOM 7651 O O . ALA B 1 276 ? 36.188 9.609 -7.641 1 83.06 276 ALA B O 1
ATOM 7652 N N . ILE B 1 277 ? 36.906 10.727 -9.477 1 88.56 277 ILE B N 1
ATOM 7653 C CA . ILE B 1 277 ? 36.219 11.93 -9.031 1 88.56 277 ILE B CA 1
ATOM 7654 C C . ILE B 1 277 ? 34.719 11.656 -8.875 1 88.56 277 ILE B C 1
ATOM 7656 O O . ILE B 1 277 ? 34.094 11.047 -9.758 1 88.56 277 ILE B O 1
ATOM 7660 N N . GLY B 1 278 ? 34.125 12.055 -7.785 1 90.06 278 GLY B N 1
ATOM 7661 C CA . GLY B 1 278 ? 32.688 11.906 -7.535 1 90.06 278 GLY B CA 1
ATOM 7662 C C . GLY B 1 278 ? 32.344 10.594 -6.871 1 90.06 278 GLY B C 1
ATOM 7663 O O . GLY B 1 278 ? 31.203 10.414 -6.414 1 90.06 278 GLY B O 1
ATOM 7664 N N . ARG B 1 279 ? 33.312 9.648 -6.871 1 86.25 279 ARG B N 1
ATOM 7665 C CA . ARG B 1 279 ? 33.031 8.352 -6.262 1 86.25 279 ARG B CA 1
ATOM 7666 C C . ARG B 1 279 ? 32.719 8.5 -4.777 1 86.25 279 ARG B C 1
ATOM 7668 O O . ARG B 1 279 ? 33.469 9.117 -4.031 1 86.25 279 ARG B O 1
ATOM 7675 N N . GLY B 1 280 ? 31.578 7.973 -4.344 1 83.56 280 GLY B N 1
ATOM 7676 C CA . GLY B 1 280 ? 31.188 8.023 -2.945 1 83.56 280 GLY B CA 1
ATOM 7677 C C . GLY B 1 280 ? 30.359 9.242 -2.6 1 83.56 280 GLY B C 1
ATOM 7678 O O . GLY B 1 280 ? 29.797 9.336 -1.504 1 83.56 280 GLY B O 1
ATOM 7679 N N . TRP B 1 281 ? 30.281 10.188 -3.568 1 92.44 281 TRP B N 1
ATOM 7680 C CA . TRP B 1 281 ? 29.547 11.422 -3.279 1 92.44 281 TRP B CA 1
ATOM 7681 C C . TRP B 1 281 ? 28.062 11.148 -3.111 1 92.44 281 TRP B C 1
ATOM 7683 O O . TRP B 1 281 ? 27.344 11.922 -2.459 1 92.44 281 TRP B O 1
ATOM 7693 N N . GLU B 1 282 ? 27.594 10.102 -3.781 1 89.94 282 GLU B N 1
ATOM 7694 C CA . GLU B 1 282 ? 26.188 9.75 -3.596 1 89.94 282 GLU B CA 1
ATOM 7695 C C . GLU B 1 282 ? 25.859 9.492 -2.125 1 89.94 282 GLU B C 1
ATOM 7697 O O . GLU B 1 282 ? 24.797 9.883 -1.639 1 89.94 282 GLU B O 1
ATOM 7702 N N . LEU B 1 283 ? 26.797 8.898 -1.42 1 83.19 283 LEU B N 1
ATOM 7703 C CA . LEU B 1 283 ? 26.594 8.609 -0.006 1 83.19 283 LEU B CA 1
ATOM 7704 C C . LEU B 1 283 ? 26.703 9.875 0.832 1 83.19 283 LEU B C 1
ATOM 7706 O O . LEU B 1 283 ? 25.969 10.047 1.807 1 83.19 283 LEU B O 1
ATOM 7710 N N . ILE B 1 284 ? 27.688 10.695 0.493 1 91.62 284 ILE B N 1
ATOM 7711 C CA . ILE B 1 284 ? 27.891 11.945 1.212 1 91.62 284 ILE B CA 1
ATOM 7712 C C . ILE B 1 284 ? 26.641 12.82 1.087 1 91.62 284 ILE B C 1
ATOM 7714 O O . ILE B 1 284 ? 26.109 13.305 2.09 1 91.62 284 ILE B O 1
ATOM 7718 N N . VAL B 1 285 ? 26.203 12.93 -0.119 1 94.5 285 VAL B N 1
ATOM 7719 C CA . VAL B 1 285 ? 25.078 13.82 -0.394 1 94.5 285 VAL B CA 1
ATOM 7720 C C . VAL B 1 285 ? 23.797 13.227 0.18 1 94.5 285 VAL B C 1
ATOM 7722 O O . VAL B 1 285 ? 22.953 13.945 0.718 1 94.5 285 VAL B O 1
ATOM 7725 N N . LEU B 1 286 ? 23.656 11.922 0.028 1 89.12 286 LEU B N 1
ATOM 7726 C CA . LEU B 1 286 ? 22.484 11.266 0.612 1 89.12 286 LEU B CA 1
ATOM 7727 C C . LEU B 1 286 ? 22.453 11.477 2.123 1 89.12 286 LEU B C 1
ATOM 7729 O O . LEU B 1 286 ? 21.391 11.758 2.688 1 89.12 286 LEU B O 1
ATOM 7733 N N . THR B 1 287 ? 23.609 11.32 2.77 1 87.5 287 THR B N 1
ATOM 7734 C CA . THR B 1 287 ? 23.703 11.547 4.207 1 87.5 287 THR B CA 1
ATOM 7735 C C . THR B 1 287 ? 23.328 12.984 4.547 1 87.5 287 THR B C 1
ATOM 7737 O O . THR B 1 287 ? 22.578 13.234 5.504 1 87.5 287 THR B O 1
ATOM 7740 N N . ALA B 1 288 ? 23.797 13.875 3.766 1 92.44 288 ALA B N 1
ATOM 7741 C CA . ALA B 1 288 ? 23.531 15.289 3.992 1 92.44 288 ALA B CA 1
ATOM 7742 C C . ALA B 1 288 ? 22.031 15.578 3.904 1 92.44 288 ALA B C 1
ATOM 7744 O O . ALA B 1 288 ? 21.469 16.281 4.758 1 92.44 288 ALA B O 1
ATOM 7745 N N . VAL B 1 289 ? 21.406 15.055 2.873 1 91.75 289 VAL B N 1
ATOM 7746 C CA . VAL B 1 289 ? 20 15.352 2.635 1 91.75 289 VAL B CA 1
ATOM 7747 C C . VAL B 1 289 ? 19.156 14.711 3.73 1 91.75 289 VAL B C 1
ATOM 7749 O O . VAL B 1 289 ? 18.188 15.312 4.199 1 91.75 289 VAL B O 1
ATOM 7752 N N . VAL B 1 290 ? 19.516 13.562 4.16 1 83.5 290 VAL B N 1
ATOM 7753 C CA . VAL B 1 290 ? 18.781 12.875 5.215 1 83.5 290 VAL B CA 1
ATOM 7754 C C . VAL B 1 290 ? 18.969 13.609 6.543 1 83.5 290 VAL B C 1
ATOM 7756 O O . VAL B 1 290 ? 18.031 13.766 7.316 1 83.5 290 VAL B O 1
ATOM 7759 N N . LEU B 1 291 ? 20.188 14.031 6.723 1 84.62 291 LEU B N 1
ATOM 7760 C CA . LEU B 1 291 ? 20.484 14.812 7.922 1 84.62 291 LEU B CA 1
ATOM 7761 C C . LEU B 1 291 ? 19.688 16.109 7.93 1 84.62 291 LEU B C 1
ATOM 7763 O O . LEU B 1 291 ? 19.344 16.625 9 1 84.62 291 LEU B O 1
ATOM 7767 N N . GLY B 1 292 ? 19.438 16.562 6.773 1 86 292 GLY B N 1
ATOM 7768 C CA . GLY B 1 292 ? 18.656 17.797 6.641 1 86 292 GLY B CA 1
ATOM 7769 C C . GLY B 1 292 ? 17.172 17.578 6.84 1 86 292 GLY B C 1
ATOM 7770 O O . GLY B 1 292 ? 16.391 18.531 6.852 1 86 292 GLY B O 1
ATOM 7771 N N . GLY B 1 293 ? 16.734 16.344 6.949 1 81.25 293 GLY B N 1
ATOM 7772 C CA . GLY B 1 293 ? 15.344 16.047 7.262 1 81.25 293 GLY B CA 1
ATOM 7773 C C . GLY B 1 293 ? 14.508 15.758 6.035 1 81.25 293 GLY B C 1
ATOM 7774 O O . GLY B 1 293 ? 13.273 15.828 6.086 1 81.25 293 GLY B O 1
ATOM 7775 N N . VAL B 1 294 ? 15.094 15.562 4.926 1 85.69 294 VAL B N 1
ATOM 7776 C CA . VAL B 1 294 ? 14.344 15.172 3.74 1 85.69 294 VAL B CA 1
ATOM 7777 C C . VAL B 1 294 ? 13.883 13.727 3.875 1 85.69 294 VAL B C 1
ATOM 7779 O O . VAL B 1 294 ? 14.68 12.844 4.219 1 85.69 294 VAL B O 1
ATOM 7782 N N . SER B 1 295 ? 12.617 13.484 3.668 1 81.44 295 SER B N 1
ATOM 7783 C CA . SER B 1 295 ? 12.031 12.172 3.893 1 81.44 295 SER B CA 1
ATOM 7784 C C . SER B 1 295 ? 12.445 11.188 2.803 1 81.44 295 SER B C 1
ATOM 7786 O O . SER B 1 295 ? 12.461 11.531 1.62 1 81.44 295 SER B O 1
ATOM 7788 N N . LEU B 1 296 ? 12.734 10.023 3.184 1 79.5 296 LEU B N 1
ATOM 7789 C CA . LEU B 1 296 ? 13.062 8.969 2.232 1 79.5 296 LEU B CA 1
ATOM 7790 C C . LEU B 1 296 ? 11.797 8.336 1.666 1 79.5 296 LEU B C 1
ATOM 7792 O O . LEU B 1 296 ? 11.852 7.625 0.659 1 79.5 296 LEU B O 1
ATOM 7796 N N . LYS B 1 297 ? 10.633 8.562 2.254 1 78.12 297 LYS B N 1
ATOM 7797 C CA . LYS B 1 297 ? 9.359 8.016 1.798 1 78.12 297 LYS B CA 1
ATOM 7798 C C . LYS B 1 297 ? 8.758 8.875 0.685 1 78.12 297 LYS B C 1
ATOM 7800 O O . LYS B 1 297 ? 7.863 8.43 -0.031 1 78.12 297 LYS B O 1
ATOM 7805 N N . GLY B 1 298 ? 9.305 10.031 0.567 1 84.75 298 GLY B N 1
ATOM 7806 C CA . GLY B 1 298 ? 8.773 10.938 -0.439 1 84.75 298 GLY B CA 1
ATOM 7807 C C . GLY B 1 298 ? 7.742 11.898 0.114 1 84.75 298 GLY B C 1
ATOM 7808 O O . GLY B 1 298 ? 7.262 11.727 1.235 1 84.75 298 GLY B O 1
ATOM 7809 N N . GLY B 1 299 ? 7.504 12.984 -0.607 1 87.62 299 GLY B N 1
ATOM 7810 C CA . GLY B 1 299 ? 6.402 13.891 -0.333 1 87.62 299 GLY B CA 1
ATOM 7811 C C . GLY B 1 299 ? 6.793 15.047 0.575 1 87.62 299 GLY B C 1
ATOM 7812 O O . GLY B 1 299 ? 6.07 16.031 0.675 1 87.62 299 GLY B O 1
ATOM 7813 N N . ARG B 1 300 ? 7.922 14.914 1.234 1 85.69 300 ARG B N 1
ATOM 7814 C CA . ARG B 1 300 ? 8.328 15.984 2.143 1 85.69 300 ARG B CA 1
ATOM 7815 C C . ARG B 1 300 ? 9.82 16.266 2.027 1 85.69 300 ARG B C 1
ATOM 7817 O O . ARG B 1 300 ? 10.625 15.344 1.963 1 85.69 300 ARG B O 1
ATOM 7824 N N . GLY B 1 301 ? 10.164 17.531 2.039 1 87.5 301 GLY B N 1
ATOM 7825 C CA . GLY B 1 301 ? 11.562 17.906 1.995 1 87.5 301 GLY B CA 1
ATOM 7826 C C . GLY B 1 301 ? 11.773 19.375 1.647 1 87.5 301 GLY B C 1
ATOM 7827 O O . GLY B 1 301 ? 10.867 20.031 1.115 1 87.5 301 GLY B O 1
ATOM 7828 N N . SER B 1 302 ? 12.867 19.938 2.053 1 90.19 302 SER B N 1
ATOM 7829 C CA . SER B 1 302 ? 13.266 21.312 1.769 1 90.19 302 SER B CA 1
ATOM 7830 C C . SER B 1 302 ? 14.727 21.375 1.343 1 90.19 302 SER B C 1
ATOM 7832 O O . SER B 1 302 ? 15.586 20.703 1.923 1 90.19 302 SER B O 1
ATOM 7834 N N . VAL B 1 303 ? 14.938 22.188 0.307 1 94.69 303 VAL B N 1
ATOM 7835 C CA . VAL B 1 303 ? 16.312 22.328 -0.172 1 94.69 303 VAL B CA 1
ATOM 7836 C C . VAL B 1 303 ? 17.125 23.125 0.841 1 94.69 303 VAL B C 1
ATOM 7838 O O . VAL B 1 303 ? 18.344 22.922 0.962 1 94.69 303 VAL B O 1
ATOM 7841 N N . LEU B 1 304 ? 16.5 24 1.596 1 91.25 304 LEU B N 1
ATOM 7842 C CA . LEU B 1 304 ? 17.203 24.781 2.615 1 91.25 304 LEU B CA 1
ATOM 7843 C C . LEU B 1 304 ? 17.688 23.875 3.746 1 91.25 304 LEU B C 1
ATOM 7845 O O . LEU B 1 304 ? 18.828 24.016 4.207 1 91.25 304 LEU B O 1
ATOM 7849 N N . ARG B 1 305 ? 16.906 23 4.129 1 88.75 305 ARG B N 1
ATOM 7850 C CA . ARG B 1 305 ? 17.297 22.062 5.18 1 88.75 305 ARG B CA 1
ATOM 7851 C C . ARG B 1 305 ? 18.375 21.109 4.684 1 88.75 305 ARG B C 1
ATOM 7853 O O . ARG B 1 305 ? 19.281 20.734 5.434 1 88.75 305 ARG B O 1
ATOM 7860 N N . ALA B 1 306 ? 18.188 20.672 3.488 1 93.06 306 ALA B N 1
ATOM 7861 C CA . ALA B 1 306 ? 19.219 19.828 2.889 1 93.06 306 ALA B CA 1
ATOM 7862 C C . ALA B 1 306 ? 20.562 20.547 2.879 1 93.06 306 ALA B C 1
ATOM 7864 O O . ALA B 1 306 ? 21.609 19.906 3.082 1 93.06 306 ALA B O 1
ATOM 7865 N N . THR B 1 307 ? 20.516 21.844 2.617 1 94 307 THR B N 1
ATOM 7866 C CA . THR B 1 307 ? 21.75 22.641 2.607 1 94 307 THR B CA 1
ATOM 7867 C C . THR B 1 307 ? 22.391 22.656 3.992 1 94 307 THR B C 1
ATOM 7869 O O . THR B 1 307 ? 23.609 22.609 4.113 1 94 307 THR B O 1
ATOM 7872 N N . VAL B 1 308 ? 21.641 22.719 5.016 1 91.06 308 VAL B N 1
ATOM 7873 C CA . VAL B 1 308 ? 22.172 22.625 6.371 1 91.06 308 VAL B CA 1
ATOM 7874 C C . VAL B 1 308 ? 22.891 21.281 6.555 1 91.06 308 VAL B C 1
ATOM 7876 O O . VAL B 1 308 ? 23.969 21.234 7.141 1 91.06 308 VAL B O 1
ATOM 7879 N N . GLY B 1 309 ? 22.281 20.25 6.09 1 91.94 309 GLY B N 1
ATOM 7880 C CA . GLY B 1 309 ? 22.922 18.938 6.129 1 91.94 309 GLY B CA 1
ATOM 7881 C C . GLY B 1 309 ? 24.25 18.922 5.395 1 91.94 309 GLY B C 1
ATOM 7882 O O . GLY B 1 309 ? 25.203 18.312 5.867 1 91.94 309 GLY B O 1
ATOM 7883 N N . VAL B 1 310 ? 24.297 19.578 4.242 1 95.56 310 VAL B N 1
ATOM 7884 C CA . VAL B 1 310 ? 25.531 19.641 3.459 1 95.56 310 VAL B CA 1
ATOM 7885 C C . VAL B 1 310 ? 26.609 20.359 4.254 1 95.56 310 VAL B C 1
ATOM 7887 O O . VAL B 1 310 ? 27.781 19.969 4.23 1 95.56 310 VAL B O 1
ATOM 7890 N N . ILE B 1 311 ? 26.234 21.422 4.914 1 92.69 311 ILE B N 1
ATOM 7891 C CA . ILE B 1 311 ? 27.172 22.172 5.727 1 92.69 311 ILE B CA 1
ATOM 7892 C C . ILE B 1 311 ? 27.734 21.281 6.832 1 92.69 311 ILE B C 1
ATOM 7894 O O . ILE B 1 311 ? 28.938 21.266 7.082 1 92.69 311 ILE B O 1
ATOM 7898 N N . VAL B 1 312 ? 26.875 20.484 7.395 1 91 312 VAL B N 1
ATOM 7899 C CA . VAL B 1 312 ? 27.297 19.594 8.477 1 91 312 VAL B CA 1
ATOM 7900 C C . VAL B 1 312 ? 28.297 18.562 7.945 1 91 312 VAL B C 1
ATOM 7902 O O . VAL B 1 312 ? 29.344 18.344 8.555 1 91 312 VAL B O 1
ATOM 7905 N N . VAL B 1 313 ? 28.016 17.953 6.828 1 93 313 VAL B N 1
ATOM 7906 C CA . VAL B 1 313 ? 28.906 16.938 6.293 1 93 313 VAL B CA 1
ATOM 7907 C C . VAL B 1 313 ? 30.203 17.562 5.828 1 93 313 VAL B C 1
ATOM 7909 O O . VAL B 1 313 ? 31.266 16.953 5.93 1 93 313 VAL B O 1
ATOM 7912 N N . ALA B 1 314 ? 30.141 18.812 5.336 1 93.75 314 ALA B N 1
ATOM 7913 C CA . ALA B 1 314 ? 31.344 19.516 4.926 1 93.75 314 ALA B CA 1
ATOM 7914 C C . ALA B 1 314 ? 32.25 19.812 6.129 1 93.75 314 ALA B C 1
ATOM 7916 O O . ALA B 1 314 ? 33.469 19.688 6.047 1 93.75 314 ALA B O 1
ATOM 7917 N N . VAL B 1 315 ? 31.672 20.219 7.188 1 91.56 315 VAL B N 1
ATOM 7918 C CA . VAL B 1 315 ? 32.406 20.516 8.398 1 91.56 315 VAL B CA 1
ATOM 7919 C C . VAL B 1 315 ? 33.062 19.234 8.945 1 91.56 315 VAL B C 1
ATOM 7921 O O . VAL B 1 315 ? 34.219 19.234 9.375 1 91.56 315 VAL B O 1
ATOM 7924 N N . ILE B 1 316 ? 32.344 18.141 8.914 1 91 316 ILE B N 1
ATOM 7925 C CA . ILE B 1 316 ? 32.875 16.859 9.367 1 91 316 ILE B CA 1
ATOM 7926 C C . ILE B 1 316 ? 34.031 16.438 8.492 1 91 316 ILE B C 1
ATOM 7928 O O . ILE B 1 316 ? 35.031 15.867 8.992 1 91 316 ILE B O 1
ATOM 7932 N N . ARG B 1 317 ? 33.875 16.719 7.207 1 93.12 317 ARG B N 1
ATOM 7933 C CA . ARG B 1 317 ? 34.969 16.375 6.305 1 93.12 317 ARG B CA 1
ATOM 7934 C C . ARG B 1 317 ? 36.25 17.156 6.66 1 93.12 317 ARG B C 1
ATOM 7936 O O . ARG B 1 317 ? 37.312 16.578 6.758 1 93.12 317 ARG B O 1
ATOM 7943 N N . GLN B 1 318 ? 36.094 18.453 6.863 1 92.25 318 GLN B N 1
ATOM 7944 C CA . GLN B 1 318 ? 37.25 19.297 7.191 1 92.25 318 GLN B CA 1
ATOM 7945 C C . GLN B 1 318 ? 37.812 18.938 8.555 1 92.25 318 GLN B C 1
ATOM 7947 O O . GLN B 1 318 ? 39.031 19 8.773 1 92.25 318 GLN B O 1
ATOM 7952 N N . ALA B 1 319 ? 36.938 18.562 9.461 1 91.69 319 ALA B N 1
ATOM 7953 C CA . ALA B 1 319 ? 37.375 18.094 10.773 1 91.69 319 ALA B CA 1
ATOM 7954 C C . ALA B 1 319 ? 38.219 16.828 10.648 1 91.69 319 ALA B C 1
ATOM 7956 O O . ALA B 1 319 ? 39.219 16.656 11.336 1 91.69 319 ALA B O 1
ATOM 7957 N N . THR B 1 320 ? 37.781 15.922 9.82 1 90.19 320 THR B N 1
ATOM 7958 C CA . THR B 1 320 ? 38.5 14.672 9.594 1 90.19 320 THR B CA 1
ATOM 7959 C C . THR B 1 320 ? 39.875 14.938 9 1 90.19 320 THR B C 1
ATOM 7961 O O . THR B 1 320 ? 40.875 14.305 9.391 1 90.19 320 THR B O 1
ATOM 7964 N N . ILE B 1 321 ? 39.938 15.867 8.094 1 89.44 321 ILE B N 1
ATOM 7965 C CA . ILE B 1 321 ? 41.188 16.234 7.469 1 89.44 321 ILE B CA 1
ATOM 7966 C C . ILE B 1 321 ? 42.094 16.906 8.5 1 89.44 321 ILE B C 1
ATOM 7968 O O . ILE B 1 321 ? 43.281 16.609 8.57 1 89.44 321 ILE B O 1
ATOM 7972 N N . ALA B 1 322 ? 41.562 17.75 9.234 1 89.94 322 ALA B N 1
ATOM 7973 C CA . ALA B 1 322 ? 42.312 18.484 10.242 1 89.94 322 ALA B CA 1
ATOM 7974 C C . ALA B 1 322 ? 42.938 17.531 11.258 1 89.94 322 ALA B C 1
ATOM 7976 O O . ALA B 1 322 ? 44 17.812 11.797 1 89.94 322 ALA B O 1
ATOM 7977 N N . GLU B 1 323 ? 42.312 16.422 11.5 1 90.31 323 GLU B N 1
ATOM 7978 C CA . GLU B 1 323 ? 42.812 15.43 12.461 1 90.31 323 GLU B CA 1
ATOM 7979 C C . GLU B 1 323 ? 43.812 14.469 11.805 1 90.31 323 GLU B C 1
ATOM 7981 O O . GLU B 1 323 ? 44.281 13.539 12.445 1 90.31 323 GLU B O 1
ATOM 7986 N N . GLY B 1 324 ? 44 14.609 10.438 1 87.44 324 GLY B N 1
ATOM 7987 C CA . GLY B 1 324 ? 44.969 13.781 9.719 1 87.44 324 GLY B CA 1
ATOM 7988 C C . GLY B 1 324 ? 44.406 12.414 9.367 1 87.44 324 GLY B C 1
ATOM 7989 O O . GLY B 1 324 ? 45.188 11.461 9.188 1 87.44 324 GLY B O 1
ATOM 7990 N N . LEU B 1 325 ? 43.125 12.32 9.375 1 84.62 325 LEU B N 1
ATOM 7991 C CA . LEU B 1 325 ? 42.5 11.047 9.047 1 84.62 325 LEU B CA 1
ATOM 7992 C C . LEU B 1 325 ? 42.25 10.93 7.551 1 84.62 325 LEU B C 1
ATOM 7994 O O . LEU B 1 325 ? 42.094 11.945 6.867 1 84.62 325 LEU B O 1
ATOM 7998 N N . ASP B 1 326 ? 42.281 9.75 7.055 1 82.5 326 ASP B N 1
ATOM 7999 C CA . ASP B 1 326 ? 42.062 9.555 5.625 1 82.5 326 ASP B CA 1
ATOM 8000 C C . ASP B 1 326 ? 40.562 9.5 5.305 1 82.5 326 ASP B C 1
ATOM 8002 O O . ASP B 1 326 ? 39.719 9.609 6.199 1 82.5 326 ASP B O 1
ATOM 8006 N N . PHE B 1 327 ? 40.156 9.414 4.004 1 78.62 327 PHE B N 1
ATOM 8007 C CA . PHE B 1 327 ? 38.781 9.484 3.461 1 78.62 327 PHE B CA 1
ATOM 8008 C C . PHE B 1 327 ? 37.938 8.328 3.977 1 78.62 327 PHE B C 1
ATOM 8010 O O . PHE B 1 327 ? 36.75 8.477 4.164 1 78.62 327 PHE B O 1
ATOM 8017 N N . ASN B 1 328 ? 38.562 7.215 4.273 1 75.06 328 ASN B N 1
ATOM 8018 C CA . ASN B 1 328 ? 37.812 6.059 4.75 1 75.06 328 ASN B CA 1
ATOM 8019 C C . ASN B 1 328 ? 37.219 6.309 6.133 1 75.06 328 ASN B C 1
ATOM 8021 O O . ASN B 1 328 ? 36.094 5.867 6.422 1 75.06 328 ASN B O 1
ATOM 8025 N N . TYR B 1 329 ? 37.938 6.988 6.949 1 81.44 329 TYR B N 1
ATOM 8026 C CA . TYR B 1 329 ? 37.406 7.348 8.258 1 81.44 329 TYR B CA 1
ATOM 8027 C C . TYR B 1 329 ? 36.219 8.305 8.133 1 81.44 329 TYR B C 1
ATOM 8029 O O . TYR B 1 329 ? 35.25 8.18 8.859 1 81.44 329 TYR B O 1
ATOM 8037 N N . TYR B 1 330 ? 36.375 9.227 7.238 1 87 330 TYR B N 1
ATOM 8038 C CA . TYR B 1 330 ? 35.281 10.18 6.977 1 87 330 TYR B CA 1
ATOM 8039 C C . TYR B 1 330 ? 34 9.453 6.609 1 87 330 TYR B C 1
ATOM 8041 O O . TYR B 1 330 ? 32.938 9.75 7.156 1 87 330 TYR B O 1
ATOM 8049 N N . THR B 1 331 ? 34.094 8.469 5.746 1 82.38 331 THR B N 1
ATOM 8050 C CA . THR B 1 331 ? 32.906 7.766 5.277 1 82.38 331 THR B CA 1
ATOM 8051 C C . THR B 1 331 ? 32.281 6.941 6.398 1 82.38 331 THR B C 1
ATOM 8053 O O . THR B 1 331 ? 31.062 6.793 6.465 1 82.38 331 THR B O 1
ATOM 8056 N N . VAL B 1 332 ? 33.062 6.375 7.195 1 81.25 332 VAL B N 1
ATOM 8057 C CA . VAL B 1 332 ? 32.562 5.594 8.312 1 81.25 332 VAL B CA 1
ATOM 8058 C C . VAL B 1 332 ? 31.812 6.504 9.281 1 81.25 332 VAL B C 1
ATOM 8060 O O . VAL B 1 332 ? 30.75 6.137 9.789 1 81.25 332 VAL B O 1
ATOM 8063 N N . ILE B 1 333 ? 32.438 7.641 9.578 1 85.5 333 ILE B N 1
ATOM 8064 C CA . ILE B 1 333 ? 31.797 8.609 10.461 1 85.5 333 ILE B CA 1
ATOM 8065 C C . ILE B 1 333 ? 30.438 9.039 9.883 1 85.5 333 ILE B C 1
ATOM 8067 O O . ILE B 1 333 ? 29.438 9.094 10.594 1 85.5 333 ILE B O 1
ATOM 8071 N N . LEU B 1 334 ? 30.438 9.305 8.617 1 86.94 334 LEU B N 1
ATOM 8072 C CA . LEU B 1 334 ? 29.203 9.719 7.969 1 86.94 334 LEU B CA 1
ATOM 8073 C C . LEU B 1 334 ? 28.156 8.602 8.016 1 86.94 334 LEU B C 1
ATOM 8075 O O . LEU B 1 334 ? 26.969 8.859 8.211 1 86.94 334 LEU B O 1
ATOM 8079 N N . ALA B 1 335 ? 28.625 7.43 7.758 1 82.56 335 ALA B N 1
ATOM 8080 C CA . ALA B 1 335 ? 27.719 6.285 7.797 1 82.56 335 ALA B CA 1
ATOM 8081 C C . ALA B 1 335 ? 27.109 6.121 9.188 1 82.56 335 ALA B C 1
ATOM 8083 O O . ALA B 1 335 ? 25.906 5.848 9.312 1 82.56 335 ALA B O 1
ATOM 8084 N N . ALA B 1 336 ? 27.891 6.238 10.18 1 82.38 336 ALA B N 1
ATOM 8085 C CA . ALA B 1 336 ? 27.406 6.148 11.555 1 82.38 336 ALA B CA 1
ATOM 8086 C C . ALA B 1 336 ? 26.391 7.258 11.852 1 82.38 336 ALA B C 1
ATOM 8088 O O . ALA B 1 336 ? 25.375 7.02 12.5 1 82.38 336 ALA B O 1
ATOM 8089 N N . ALA B 1 337 ? 26.781 8.422 11.391 1 82.25 337 ALA B N 1
ATOM 8090 C CA . ALA B 1 337 ? 25.875 9.555 11.578 1 82.25 337 ALA B CA 1
ATOM 8091 C C . ALA B 1 337 ? 24.547 9.32 10.859 1 82.25 337 ALA B C 1
ATOM 8093 O O . ALA B 1 337 ? 23.484 9.586 11.414 1 82.25 337 ALA B O 1
ATOM 8094 N N . LEU B 1 338 ? 24.641 8.852 9.633 1 81.75 338 LEU B N 1
ATOM 8095 C CA . LEU B 1 338 ? 23.438 8.578 8.852 1 81.75 338 LEU B CA 1
ATOM 8096 C C . LEU B 1 338 ? 22.562 7.539 9.539 1 81.75 338 LEU B C 1
ATOM 8098 O O . LEU B 1 338 ? 21.344 7.684 9.594 1 81.75 338 LEU B O 1
ATOM 8102 N N . LEU B 1 339 ? 23.188 6.488 10.031 1 81.12 339 LEU B N 1
ATOM 8103 C CA . LEU B 1 339 ? 22.469 5.434 10.727 1 81.12 339 LEU B CA 1
ATOM 8104 C C . LEU B 1 339 ? 21.766 5.984 11.969 1 81.12 339 LEU B C 1
ATOM 8106 O O . LEU B 1 339 ? 20.594 5.707 12.203 1 81.12 339 LEU B O 1
ATOM 8110 N N . ALA B 1 340 ? 22.484 6.719 12.789 1 80 340 ALA B N 1
ATOM 8111 C CA . ALA B 1 340 ? 21.938 7.301 14.016 1 80 340 ALA B CA 1
ATOM 8112 C C . ALA B 1 340 ? 20.781 8.234 13.703 1 80 340 ALA B C 1
ATOM 8114 O O . ALA B 1 340 ? 19.75 8.203 14.383 1 80 340 ALA B O 1
ATOM 8115 N N . PHE B 1 341 ? 20.953 9.031 12.711 1 79.75 341 PHE B N 1
ATOM 8116 C CA . PHE B 1 341 ? 19.922 10 12.352 1 79.75 341 PHE B CA 1
ATOM 8117 C C . PHE B 1 341 ? 18.688 9.305 11.812 1 79.75 341 PHE B C 1
ATOM 8119 O O . PHE B 1 341 ? 17.562 9.734 12.078 1 79.75 341 PHE B O 1
ATOM 8126 N N . THR B 1 342 ? 18.891 8.344 11.008 1 77 342 THR B N 1
ATOM 8127 C CA . THR B 1 342 ? 17.75 7.625 10.461 1 77 342 THR B CA 1
ATOM 8128 C C . THR B 1 342 ? 16.953 6.957 11.57 1 77 342 THR B C 1
ATOM 8130 O O . THR B 1 342 ? 15.719 6.926 11.531 1 77 342 THR B O 1
ATOM 8133 N N . ILE B 1 343 ? 17.656 6.363 12.516 1 79.12 343 ILE B N 1
ATOM 8134 C CA . ILE B 1 343 ? 17 5.734 13.656 1 79.12 343 ILE B CA 1
ATOM 8135 C C . ILE B 1 343 ? 16.219 6.781 14.438 1 79.12 343 ILE B C 1
ATOM 8137 O O . ILE B 1 343 ? 15.055 6.562 14.781 1 79.12 343 ILE B O 1
ATOM 8141 N N . LEU B 1 344 ? 16.797 7.914 14.664 1 75.75 344 LEU B N 1
ATOM 8142 C CA . LEU B 1 344 ? 16.172 8.961 15.453 1 75.75 344 LEU B CA 1
ATOM 8143 C C . LEU B 1 344 ? 14.992 9.578 14.711 1 75.75 344 LEU B C 1
ATOM 8145 O O . LEU B 1 344 ? 13.984 9.938 15.32 1 75.75 344 LEU B O 1
ATOM 8149 N N . ASP B 1 345 ? 15.18 9.75 13.422 1 73.31 345 ASP B N 1
ATOM 8150 C CA . ASP B 1 345 ? 14.102 10.289 12.602 1 73.31 345 ASP B CA 1
ATOM 8151 C C . ASP B 1 345 ? 12.883 9.375 12.625 1 73.31 345 ASP B C 1
ATOM 8153 O O . ASP B 1 345 ? 11.742 9.844 12.695 1 73.31 345 ASP B O 1
ATOM 8157 N N . LEU B 1 346 ? 13.148 8.125 12.531 1 72.69 346 LEU B N 1
ATOM 8158 C CA . LEU B 1 346 ? 12.062 7.156 12.562 1 72.69 346 LEU B CA 1
ATOM 8159 C C . LEU B 1 346 ? 11.352 7.176 13.914 1 72.69 346 LEU B C 1
ATOM 8161 O O . LEU B 1 346 ? 10.125 7.121 13.977 1 72.69 346 LEU B O 1
ATOM 8165 N N . GLN B 1 347 ? 12.094 7.211 14.961 1 75.44 347 GLN B N 1
ATOM 8166 C CA . GLN B 1 347 ? 11.508 7.223 16.297 1 75.44 347 GLN B CA 1
ATOM 8167 C C . GLN B 1 347 ? 10.742 8.523 16.547 1 75.44 347 GLN B C 1
ATOM 8169 O O . GLN B 1 347 ? 9.68 8.508 17.172 1 75.44 347 GLN B O 1
ATOM 8174 N N . TRP B 1 348 ? 11.312 9.617 16.016 1 76.12 348 TRP B N 1
ATOM 8175 C CA . TRP B 1 348 ? 10.656 10.914 16.172 1 76.12 348 TRP B CA 1
ATOM 8176 C C . TRP B 1 348 ? 9.312 10.938 15.453 1 76.12 348 TRP B C 1
ATOM 8178 O O . TRP B 1 348 ? 8.336 11.461 15.977 1 76.12 348 TRP B O 1
ATOM 8188 N N . GLY B 1 349 ? 9.32 10.461 14.305 1 74.12 349 GLY B N 1
ATOM 8189 C CA . GLY B 1 349 ? 8.062 10.398 13.578 1 74.12 349 GLY B CA 1
ATOM 8190 C C . GLY B 1 349 ? 6.984 9.617 14.305 1 74.12 349 GLY B C 1
ATOM 8191 O O . GLY B 1 349 ? 5.844 10.07 14.406 1 74.12 349 GLY B O 1
ATOM 8192 N N . LYS B 1 350 ? 7.387 8.562 14.812 1 74.69 350 LYS B N 1
ATOM 8193 C CA . LYS B 1 350 ? 6.457 7.707 15.547 1 74.69 350 LYS B CA 1
ATOM 8194 C C . LYS B 1 350 ? 5.969 8.398 16.812 1 74.69 350 LYS B C 1
ATOM 8196 O O . LYS B 1 350 ? 4.766 8.438 17.094 1 74.69 350 LYS B O 1
ATOM 8201 N N . TYR B 1 351 ? 6.879 8.906 17.531 1 75.44 351 TYR B N 1
ATOM 8202 C CA . TYR B 1 351 ? 6.547 9.516 18.812 1 75.44 351 TYR B CA 1
ATOM 8203 C C . TYR B 1 351 ? 5.742 10.797 18.609 1 75.44 351 TYR B C 1
ATOM 8205 O O . TYR B 1 351 ? 4.832 11.094 19.391 1 75.44 351 TYR B O 1
ATOM 8213 N N . ARG B 1 352 ? 6.062 11.508 17.609 1 79.31 352 ARG B N 1
ATOM 8214 C CA . ARG B 1 352 ? 5.332 12.734 17.328 1 79.31 352 ARG B CA 1
ATOM 8215 C C . ARG B 1 352 ? 3.865 12.438 17.016 1 79.31 352 ARG B C 1
ATOM 8217 O O . ARG B 1 352 ? 2.971 13.102 17.547 1 79.31 352 ARG B O 1
ATOM 8224 N N . ARG B 1 353 ? 3.66 11.539 16.25 1 75.75 353 ARG B N 1
ATOM 8225 C CA . ARG B 1 353 ? 2.289 11.188 15.898 1 75.75 353 ARG B CA 1
ATOM 8226 C C . ARG B 1 353 ? 1.509 10.734 17.141 1 75.75 353 ARG B C 1
ATOM 8228 O O . ARG B 1 353 ? 0.355 11.125 17.328 1 75.75 353 ARG B O 1
ATOM 8235 N N . ARG B 1 354 ? 2.135 9.953 17.906 1 76.81 354 ARG B N 1
ATOM 8236 C CA . ARG B 1 354 ? 1.491 9.492 19.125 1 76.81 354 ARG B CA 1
ATOM 8237 C C . ARG B 1 354 ? 1.202 10.656 20.062 1 76.81 354 ARG B C 1
ATOM 8239 O O . ARG B 1 354 ? 0.143 10.703 20.703 1 76.81 354 ARG B O 1
ATOM 8246 N N . ALA B 1 355 ? 2.182 11.469 20.125 1 80.38 355 ALA B N 1
ATOM 8247 C CA . ALA B 1 355 ? 2.02 12.625 21 1 80.38 355 ALA B CA 1
ATOM 8248 C C . ALA B 1 355 ? 0.889 13.531 20.516 1 80.38 355 ALA B C 1
ATOM 8250 O O . ALA B 1 355 ? 0.088 14.016 21.312 1 80.38 355 ALA B O 1
ATOM 8251 N N . VAL B 1 356 ? 0.816 13.781 19.312 1 82.75 356 VAL B N 1
ATOM 8252 C CA . VAL B 1 356 ? -0.234 14.617 18.734 1 82.75 356 VAL B CA 1
ATOM 8253 C C . VAL B 1 356 ? -1.603 14.023 19.062 1 82.75 356 VAL B C 1
ATOM 8255 O O . VAL B 1 356 ? -2.514 14.734 19.484 1 82.75 356 VAL B O 1
ATOM 8258 N N . GLU B 1 357 ? -1.693 12.773 18.969 1 79.06 357 GLU B N 1
ATOM 8259 C CA . GLU B 1 357 ? -2.971 12.109 19.203 1 79.06 357 GLU B CA 1
ATOM 8260 C C . GLU B 1 357 ? -3.334 12.117 20.688 1 79.06 357 GLU B C 1
ATOM 8262 O O . GLU B 1 357 ? -4.492 12.328 21.047 1 79.06 357 GLU B O 1
ATOM 8267 N N . LYS B 1 358 ? -2.375 11.906 21.484 1 78.88 358 LYS B N 1
ATOM 8268 C CA . LYS B 1 358 ? -2.613 11.812 22.922 1 78.88 358 LYS B CA 1
ATOM 8269 C C . LYS B 1 358 ? -2.902 13.188 23.531 1 78.88 358 LYS B C 1
ATOM 8271 O O . LYS B 1 358 ? -3.619 13.289 24.531 1 78.88 358 LYS B O 1
ATOM 8276 N N . LEU B 1 359 ? -2.383 14.195 22.906 1 84.12 359 LEU B N 1
ATOM 8277 C CA . LEU B 1 359 ? -2.459 15.508 23.531 1 84.12 359 LEU B CA 1
ATOM 8278 C C . LEU B 1 359 ? -3.516 16.375 22.844 1 84.12 359 LEU B C 1
ATOM 8280 O O . LEU B 1 359 ? -3.67 17.547 23.172 1 84.12 359 LEU B O 1
ATOM 8284 N N . LYS B 1 360 ? -4.219 15.859 21.969 1 83.69 360 LYS B N 1
ATOM 8285 C CA . LYS B 1 360 ? -5.18 16.625 21.172 1 83.69 360 LYS B CA 1
ATOM 8286 C C . LYS B 1 360 ? -6.312 17.156 22.047 1 83.69 360 LYS B C 1
ATOM 8288 O O . LYS B 1 360 ? -6.785 18.281 21.844 1 83.69 360 LYS B O 1
ATOM 8293 N N . ILE B 1 361 ? -6.793 16.422 23.031 1 84.75 361 ILE B N 1
ATOM 8294 C CA . ILE B 1 361 ? -7.902 16.797 23.891 1 84.75 361 ILE B CA 1
ATOM 8295 C C . ILE B 1 361 ? -7.363 17.297 25.234 1 84.75 361 ILE B C 1
ATOM 8297 O O . ILE B 1 361 ? -6.66 16.562 25.938 1 84.75 361 ILE B O 1
ATOM 8301 N N . ASP B 1 362 ? -7.641 18.547 25.5 1 87.94 362 ASP B N 1
ATOM 8302 C CA . ASP B 1 362 ? -7.141 19.203 26.719 1 87.94 362 ASP B CA 1
ATOM 8303 C C . ASP B 1 362 ? -8.273 19.875 27.484 1 87.94 362 ASP B C 1
ATOM 8305 O O . ASP B 1 362 ? -8.477 21.078 27.375 1 87.94 362 ASP B O 1
ATOM 8309 N N . PRO B 1 363 ? -9 19.109 28.359 1 87.94 363 PRO B N 1
ATOM 8310 C CA . PRO B 1 363 ? -10.117 19.688 29.109 1 87.94 363 PRO B CA 1
ATOM 8311 C C . PRO B 1 363 ? -9.672 20.766 30.094 1 87.94 363 PRO B C 1
ATOM 8313 O O . PRO B 1 363 ? -8.578 20.688 30.656 1 87.94 363 PRO B O 1
ATOM 8316 N N . ALA B 1 364 ? -10.508 21.797 30.25 1 87.94 364 ALA B N 1
ATOM 8317 C CA . ALA B 1 364 ? -10.242 22.906 31.156 1 87.94 364 ALA B CA 1
ATOM 8318 C C . ALA B 1 364 ? -11.023 22.734 32.469 1 87.94 364 ALA B C 1
ATOM 8320 O O . ALA B 1 364 ? -12.031 22.031 32.5 1 87.94 364 ALA B O 1
ATOM 8321 N N . ARG B 1 365 ? -10.555 23.359 33.469 1 85.12 365 ARG B N 1
ATOM 8322 C CA . ARG B 1 365 ? -11.266 23.391 34.75 1 85.12 365 ARG B CA 1
ATOM 8323 C C . ARG B 1 365 ? -12.383 24.438 34.75 1 85.12 365 ARG B C 1
ATOM 8325 O O . ARG B 1 365 ? -12.164 25.578 34.344 1 85.12 365 ARG B O 1
ATOM 8332 N N . VAL B 1 366 ? -13.594 24.016 35 1 82.25 366 VAL B N 1
ATOM 8333 C CA . VAL B 1 366 ? -14.742 24.922 35.094 1 82.25 366 VAL B CA 1
ATOM 8334 C C . VAL B 1 366 ? -15.344 24.828 36.5 1 82.25 366 VAL B C 1
ATOM 8336 O O . VAL B 1 366 ? -15.609 23.734 37 1 82.25 366 VAL B O 1
ATOM 8339 N N . ARG B 1 367 ? -15.484 25.953 37.094 1 83 367 ARG B N 1
ATOM 8340 C CA . ARG B 1 367 ? -16.109 26 38.406 1 83 367 ARG B CA 1
ATOM 8341 C C . ARG B 1 367 ? -17.453 26.734 38.344 1 83 367 ARG B C 1
ATOM 8343 O O . ARG B 1 367 ? -17.5 27.938 38.094 1 83 367 ARG B O 1
ATOM 8350 N N . LEU B 1 368 ? -18.469 25.953 38.531 1 87.12 368 LEU B N 1
ATOM 8351 C CA . LEU B 1 368 ? -19.812 26.516 38.562 1 87.12 368 LEU B CA 1
ATOM 8352 C C . LEU B 1 368 ? -20.281 26.75 40 1 87.12 368 LEU B C 1
ATOM 8354 O O . LEU B 1 368 ? -19.703 26.203 40.938 1 87.12 368 LEU B O 1
ATOM 8358 N N . GLY B 1 369 ? -21.219 27.656 40.156 1 87.19 369 GLY B N 1
ATOM 8359 C CA . GLY B 1 369 ? -21.797 27.922 41.469 1 87.19 369 GLY B CA 1
ATOM 8360 C C . GLY B 1 369 ? -22.547 26.75 42.031 1 87.19 369 GLY B C 1
ATOM 8361 O O . GLY B 1 369 ? -22.562 25.656 41.438 1 87.19 369 GLY B O 1
ATOM 8362 N N . PRO B 1 370 ? -23.125 26.922 43.156 1 88.81 370 PRO B N 1
ATOM 8363 C CA . PRO B 1 370 ? -23.859 25.828 43.812 1 88.81 370 PRO B CA 1
ATOM 8364 C C . PRO B 1 370 ? -25.062 25.359 43 1 88.81 370 PRO B C 1
ATOM 8366 O O . PRO B 1 370 ? -25.75 26.188 42.375 1 88.81 370 PRO B O 1
ATOM 8369 N N . LEU B 1 371 ? -25.281 24.109 43 1 88.44 371 LEU B N 1
ATOM 8370 C CA . LEU B 1 371 ? -26.359 23.5 42.25 1 88.44 371 LEU B CA 1
ATOM 8371 C C . LEU B 1 371 ? -27.719 23.797 42.906 1 88.44 371 LEU B C 1
ATOM 8373 O O . LEU B 1 371 ? -27.906 23.562 44.094 1 88.44 371 LEU B O 1
ATOM 8377 N N . THR B 1 372 ? -28.547 24.359 42.094 1 86.69 372 THR B N 1
ATOM 8378 C CA . THR B 1 372 ? -29.922 24.594 42.531 1 86.69 372 THR B CA 1
ATOM 8379 C C . THR B 1 372 ? -30.75 23.328 42.438 1 86.69 372 THR B C 1
ATOM 8381 O O . THR B 1 372 ? -30.672 22.594 41.438 1 86.69 372 THR B O 1
ATOM 8384 N N . ASP B 1 373 ? -31.594 23.016 43.438 1 82.62 373 ASP B N 1
ATOM 8385 C CA . ASP B 1 373 ? -32.469 21.844 43.438 1 82.62 373 ASP B CA 1
ATOM 8386 C C . ASP B 1 373 ? -33.719 22.109 42.625 1 82.62 373 ASP B C 1
ATOM 8388 O O . ASP B 1 373 ? -34.625 22.828 43.062 1 82.62 373 ASP B O 1
ATOM 8392 N N . VAL B 1 374 ? -33.75 21.484 41.469 1 84.69 374 VAL B N 1
ATOM 8393 C CA . VAL B 1 374 ? -34.875 21.734 40.562 1 84.69 374 VAL B CA 1
ATOM 8394 C C . VAL B 1 374 ? -36.031 20.812 40.906 1 84.69 374 VAL B C 1
ATOM 8396 O O . VAL B 1 374 ? -37.094 20.891 40.281 1 84.69 374 VAL B O 1
ATOM 8399 N N . THR B 1 375 ? -35.906 20 41.906 1 78.62 375 THR B N 1
ATOM 8400 C CA . THR B 1 375 ? -36.969 19.078 42.312 1 78.62 375 THR B CA 1
ATOM 8401 C C . THR B 1 375 ? -37.688 19.594 43.531 1 78.62 375 THR B C 1
ATOM 8403 O O . THR B 1 375 ? -38.656 18.984 43.969 1 78.62 375 THR B O 1
ATOM 8406 N N . ALA B 1 376 ? -37.25 20.719 44.062 1 81.69 376 ALA B N 1
ATOM 8407 C CA . ALA B 1 376 ? -37.875 21.25 45.25 1 81.69 376 ALA B CA 1
ATOM 8408 C C . ALA B 1 376 ? -39.312 21.703 45 1 81.69 376 ALA B C 1
ATOM 8410 O O . ALA B 1 376 ? -39.562 22.5 44.094 1 81.69 376 ALA B O 1
ATOM 8411 N N . PRO B 1 377 ? -40.25 21.188 45.719 1 82.38 377 PRO B N 1
ATOM 8412 C CA . PRO B 1 377 ? -41.656 21.562 45.5 1 82.38 377 PRO B CA 1
ATOM 8413 C C . PRO B 1 377 ? -41.938 23.016 45.906 1 82.38 377 PRO B C 1
ATOM 8415 O O . PRO B 1 377 ? -41.312 23.547 46.844 1 82.38 377 PRO B O 1
ATOM 8418 N N . GLY B 1 378 ? -42.812 23.641 45.25 1 85.19 378 GLY B N 1
ATOM 8419 C CA . GLY B 1 378 ? -43.25 24.984 45.594 1 85.19 378 GLY B CA 1
ATOM 8420 C C . GLY B 1 378 ? -42.406 26.078 44.969 1 85.19 378 GLY B C 1
ATOM 8421 O O . GLY B 1 378 ? -42.562 27.266 45.281 1 85.19 378 GLY B O 1
ATOM 8422 N N . THR B 1 379 ? -41.438 25.719 44.25 1 87.62 379 THR B N 1
ATOM 8423 C CA . THR B 1 379 ? -40.594 26.719 43.594 1 87.62 379 THR B CA 1
ATOM 8424 C C . THR B 1 379 ? -40.938 26.812 42.125 1 87.62 379 THR B C 1
ATOM 8426 O O . THR B 1 379 ? -41.75 26.047 41.625 1 87.62 379 THR B O 1
ATOM 8429 N N . VAL B 1 380 ? -40.375 27.75 41.344 1 91.06 380 VAL B N 1
ATOM 8430 C CA . VAL B 1 380 ? -40.625 27.938 39.906 1 91.06 380 VAL B CA 1
ATOM 8431 C C . VAL B 1 380 ? -40.094 26.734 39.156 1 91.06 380 VAL B C 1
ATOM 8433 O O . VAL B 1 380 ? -40.562 26.469 38.031 1 91.06 380 VAL B O 1
ATOM 8436 N N . TRP B 1 381 ? -39.344 25.906 39.844 1 90.56 381 TRP B N 1
ATOM 8437 C CA . TRP B 1 381 ? -38.688 24.797 39.219 1 90.56 381 TRP B CA 1
ATOM 8438 C C . TRP B 1 381 ? -39.469 23.5 39.375 1 90.56 381 TRP B C 1
ATOM 8440 O O . TRP B 1 381 ? -39.094 22.453 38.844 1 90.56 381 TRP B O 1
ATOM 8450 N N . THR B 1 382 ? -40.625 23.547 40.031 1 85.81 382 THR B N 1
ATOM 8451 C CA . THR B 1 382 ? -41.406 22.328 40.25 1 85.81 382 THR B CA 1
ATOM 8452 C C . THR B 1 382 ? -41.781 21.672 38.906 1 85.81 382 THR B C 1
ATOM 8454 O O . THR B 1 382 ? -42.375 22.312 38.031 1 85.81 382 THR B O 1
ATOM 8457 N N . PRO B 1 383 ? -41.312 20.438 38.719 1 83.5 383 PRO B N 1
ATOM 8458 C CA . PRO B 1 383 ? -41.594 19.766 37.438 1 83.5 383 PRO B CA 1
ATOM 8459 C C . PRO B 1 383 ? -43.062 19.688 37.125 1 83.5 383 PRO B C 1
ATOM 8461 O O . PRO B 1 383 ? -43.906 19.516 38 1 83.5 383 PRO B O 1
ATOM 8464 N N . ASN B 1 384 ? -43.438 19.891 35.844 1 84.88 384 ASN B N 1
ATOM 8465 C CA . ASN B 1 384 ? -44.781 19.781 35.312 1 84.88 384 ASN B CA 1
ATOM 8466 C C . ASN B 1 384 ? -44.781 19.062 33.969 1 84.88 384 ASN B C 1
ATOM 8468 O O . ASN B 1 384 ? -43.75 18.516 33.531 1 84.88 384 ASN B O 1
ATOM 8472 N N . ASN B 1 385 ? -45.938 18.906 33.281 1 84 385 ASN B N 1
ATOM 8473 C CA . ASN B 1 385 ? -46.062 18.172 32.031 1 84 385 ASN B CA 1
ATOM 8474 C C . ASN B 1 385 ? -46.469 19.094 30.875 1 84 385 ASN B C 1
ATOM 8476 O O . ASN B 1 385 ? -47.125 18.656 29.922 1 84 385 ASN B O 1
ATOM 8480 N N . ALA B 1 386 ? -46.094 20.297 31 1 87.88 386 ALA B N 1
ATOM 8481 C CA . ALA B 1 386 ? -46.562 21.281 30.047 1 87.88 386 ALA B CA 1
ATOM 8482 C C . ALA B 1 386 ? -46.094 20.938 28.625 1 87.88 386 ALA B C 1
ATOM 8484 O O . ALA B 1 386 ? -46.875 21.031 27.672 1 87.88 386 ALA B O 1
ATOM 8485 N N . LEU B 1 387 ? -44.938 20.453 28.438 1 90.56 387 LEU B N 1
ATOM 8486 C CA . LEU B 1 387 ? -44.406 20.172 27.125 1 90.56 387 LEU B CA 1
ATOM 8487 C C . LEU B 1 387 ? -44.781 18.766 26.656 1 90.56 387 LEU B C 1
ATOM 8489 O O . LEU B 1 387 ? -44.812 18.5 25.453 1 90.56 387 LEU B O 1
ATOM 8493 N N . THR B 1 388 ? -45.062 17.859 27.547 1 85.25 388 THR B N 1
ATOM 8494 C CA . THR B 1 388 ? -45.312 16.453 27.25 1 85.25 388 THR B CA 1
ATOM 8495 C C . THR B 1 388 ? -46.5 16.312 26.297 1 85.25 388 THR B C 1
ATOM 8497 O O . THR B 1 388 ? -46.469 15.477 25.391 1 85.25 388 THR B O 1
ATOM 8500 N N . ASP B 1 389 ? -47.438 17.125 26.438 1 81.44 389 ASP B N 1
ATOM 8501 C CA . ASP B 1 389 ? -48.688 16.938 25.703 1 81.44 389 ASP B CA 1
ATOM 8502 C C . ASP B 1 389 ? -48.75 17.828 24.469 1 81.44 389 ASP B C 1
ATOM 8504 O O . ASP B 1 389 ? -49.75 17.844 23.75 1 81.44 389 ASP B O 1
ATOM 8508 N N . ALA B 1 390 ? -47.656 18.469 24.125 1 91.44 390 ALA B N 1
ATOM 8509 C CA . ALA B 1 390 ? -47.656 19.359 22.969 1 91.44 390 ALA B CA 1
ATOM 8510 C C . ALA B 1 390 ? -47.75 18.562 21.672 1 91.44 390 ALA B C 1
ATOM 8512 O O . ALA B 1 390 ? -47 17.609 21.469 1 91.44 390 ALA B O 1
ATOM 8513 N N . PRO B 1 391 ? -48.625 18.938 20.75 1 92.44 391 PRO B N 1
ATOM 8514 C CA . PRO B 1 391 ? -48.75 18.234 19.469 1 92.44 391 PRO B CA 1
ATOM 8515 C C . PRO B 1 391 ? -47.5 18.344 18.609 1 92.44 391 PRO B C 1
ATOM 8517 O O . PRO B 1 391 ? -46.844 19.391 18.594 1 92.44 391 PRO B O 1
ATOM 8520 N N . PRO B 1 392 ? -47.219 17.266 17.875 1 93 392 PRO B N 1
ATOM 8521 C CA . PRO B 1 392 ? -46 17.266 17.047 1 93 392 PRO B CA 1
ATOM 8522 C C . PRO B 1 392 ? -46.219 17.938 15.695 1 93 392 PRO B C 1
ATOM 8524 O O . PRO B 1 392 ? -47.344 17.938 15.172 1 93 392 PRO B O 1
ATOM 8527 N N . VAL B 1 393 ? -45.219 18.547 15.195 1 94.31 393 VAL B N 1
ATOM 8528 C CA . VAL B 1 393 ? -45.125 19.047 13.828 1 94.31 393 VAL B CA 1
ATOM 8529 C C . VAL B 1 393 ? -44 18.328 13.078 1 94.31 393 VAL B C 1
ATOM 8531 O O . VAL B 1 393 ? -42.906 18.219 13.594 1 94.31 393 VAL B O 1
ATOM 8534 N N . GLY B 1 394 ? -44.375 17.812 11.891 1 92.69 394 GLY B N 1
ATOM 8535 C CA . GLY B 1 394 ? -43.375 17.172 11.07 1 92.69 394 GLY B CA 1
ATOM 8536 C C . GLY B 1 394 ? -42.875 15.867 11.641 1 92.69 394 GLY B C 1
ATOM 8537 O O . GLY B 1 394 ? -41.688 15.531 11.508 1 92.69 394 GLY B O 1
ATOM 8538 N N . LEU B 1 395 ? -43.656 15.188 12.352 1 92.5 395 LEU B N 1
ATOM 8539 C CA . LEU B 1 395 ? -43.312 13.93 12.992 1 92.5 395 LEU B CA 1
ATOM 8540 C C . LEU B 1 395 ? -42.75 12.938 11.969 1 92.5 395 LEU B C 1
ATOM 8542 O O . LEU B 1 395 ? -43.438 12.633 10.977 1 92.5 395 LEU B O 1
ATOM 8546 N N . GLY B 1 396 ? -41.562 12.5 12.211 1 90.19 396 GLY B N 1
ATOM 8547 C CA . GLY B 1 396 ? -40.938 11.484 11.367 1 90.19 396 GLY B CA 1
ATOM 8548 C C . GLY B 1 396 ? -40.25 12.062 10.141 1 90.19 396 GLY B C 1
ATOM 8549 O O . GLY B 1 396 ? -39.562 11.344 9.414 1 90.19 396 GLY B O 1
ATOM 8550 N N . LYS B 1 397 ? -40.438 13.32 9.898 1 90.75 397 LYS B N 1
ATOM 8551 C CA . LYS B 1 397 ? -39.844 13.969 8.727 1 90.75 397 LYS B CA 1
ATOM 8552 C C . LYS B 1 397 ? -38.562 14.695 9.094 1 90.75 397 LYS B C 1
ATOM 8554 O O . LYS B 1 397 ? -37.562 14.664 8.336 1 90.75 397 LYS B O 1
ATOM 8559 N N . ILE B 1 398 ? -38.562 15.211 10.242 1 91.5 398 ILE B N 1
ATOM 8560 C CA . ILE B 1 398 ? -37.438 16.031 10.703 1 91.5 398 ILE B CA 1
ATOM 8561 C C . ILE B 1 398 ? -36.438 15.156 11.43 1 91.5 398 ILE B C 1
ATOM 8563 O O . ILE B 1 398 ? -36.812 14.273 12.203 1 91.5 398 ILE B O 1
ATOM 8567 N N . ARG B 1 399 ? -35.188 15.414 11.055 1 92.81 399 ARG B N 1
ATOM 8568 C CA . ARG B 1 399 ? -34.125 14.711 11.75 1 92.81 399 ARG B CA 1
ATOM 8569 C C . ARG B 1 399 ? -33.281 15.672 12.57 1 92.81 399 ARG B C 1
ATOM 8571 O O . ARG B 1 399 ? -32.281 16.203 12.078 1 92.81 399 ARG B O 1
ATOM 8578 N N . GLY B 1 400 ? -33.656 15.914 13.789 1 91.12 400 GLY B N 1
ATOM 8579 C CA . GLY B 1 400 ? -32.844 16.672 14.727 1 91.12 400 GLY B CA 1
ATOM 8580 C C . GLY B 1 400 ? -32.719 18.141 14.367 1 91.12 400 GLY B C 1
ATOM 8581 O O . GLY B 1 400 ? -31.625 18.656 14.203 1 91.12 400 GLY B O 1
ATOM 8582 N N . ALA B 1 401 ? -33.781 18.859 14.328 1 93.69 401 ALA B N 1
ATOM 8583 C CA . ALA B 1 401 ? -33.781 20.297 14.086 1 93.69 401 ALA B CA 1
ATOM 8584 C C . ALA B 1 401 ? -33.438 21.062 15.359 1 93.69 401 ALA B C 1
ATOM 8586 O O . ALA B 1 401 ? -34.062 20.859 16.406 1 93.69 401 ALA B O 1
ATOM 8587 N N . GLU B 1 402 ? -32.438 21.938 15.273 1 92.75 402 GLU B N 1
ATOM 8588 C CA . GLU B 1 402 ? -32.031 22.672 16.469 1 92.75 402 GLU B CA 1
ATOM 8589 C C . GLU B 1 402 ? -33 23.828 16.766 1 92.75 402 GLU B C 1
ATOM 8591 O O . GLU B 1 402 ? -33.219 24.156 17.922 1 92.75 402 GLU B O 1
ATOM 8596 N N . ALA B 1 403 ? -33.406 24.406 15.695 1 95.38 403 ALA B N 1
ATOM 8597 C CA . ALA B 1 403 ? -34.312 25.547 15.867 1 95.38 403 ALA B CA 1
ATOM 8598 C C . ALA B 1 403 ? -35.406 25.547 14.789 1 95.38 403 ALA B C 1
ATOM 8600 O O . ALA B 1 403 ? -35.406 24.703 13.891 1 95.38 403 ALA B O 1
ATOM 8601 N N . CYS B 1 404 ? -36.406 26.484 15.039 1 94.44 404 CYS B N 1
ATOM 8602 C CA . CYS B 1 404 ? -37.469 26.672 14.055 1 94.44 404 CYS B CA 1
ATOM 8603 C C . CYS B 1 404 ? -37.875 28.125 13.977 1 94.44 404 CYS B C 1
ATOM 8605 O O . CYS B 1 404 ? -37.531 28.938 14.844 1 94.44 404 CYS B O 1
ATOM 8607 N N . ALA B 1 405 ? -38.469 28.453 12.914 1 95.19 405 ALA B N 1
ATOM 8608 C CA . ALA B 1 405 ? -39.031 29.781 12.672 1 95.19 405 ALA B CA 1
ATOM 8609 C C . ALA B 1 405 ? -40.406 29.703 12.039 1 95.19 405 ALA B C 1
ATOM 8611 O O . ALA B 1 405 ? -40.719 28.734 11.336 1 95.19 405 ALA B O 1
ATOM 8612 N N . VAL B 1 406 ? -41.219 30.688 12.398 1 95.19 406 VAL B N 1
ATOM 8613 C CA . VAL B 1 406 ? -42.562 30.75 11.852 1 95.19 406 VAL B CA 1
ATOM 8614 C C . VAL B 1 406 ? -42.781 32.094 11.203 1 95.19 406 VAL B C 1
ATOM 8616 O O . VAL B 1 406 ? -42.562 33.156 11.828 1 95.19 406 VAL B O 1
ATOM 8619 N N . ASP B 1 407 ? -43.25 32.125 10.016 1 92.5 407 ASP B N 1
ATOM 8620 C CA . ASP B 1 407 ? -43.469 33.375 9.32 1 92.5 407 ASP B CA 1
ATOM 8621 C C . ASP B 1 407 ? -44.875 33.938 9.617 1 92.5 407 ASP B C 1
ATOM 8623 O O . ASP B 1 407 ? -45.656 33.281 10.312 1 92.5 407 ASP B O 1
ATOM 8627 N N . PRO B 1 408 ? -45.125 35.156 9.172 1 87.19 408 PRO B N 1
ATOM 8628 C CA . PRO B 1 408 ? -46.406 35.781 9.469 1 87.19 408 PRO B CA 1
ATOM 8629 C C . PRO B 1 408 ? -47.594 35.031 8.875 1 87.19 408 PRO B C 1
ATOM 8631 O O . PRO B 1 408 ? -48.719 35.125 9.352 1 87.19 408 PRO B O 1
ATOM 8634 N N . GLU B 1 409 ? -47.406 34.219 7.879 1 89.12 409 GLU B N 1
ATOM 8635 C CA . GLU B 1 409 ? -48.469 33.469 7.223 1 89.12 409 GLU B CA 1
ATOM 8636 C C . GLU B 1 409 ? -48.688 32.125 7.918 1 89.12 409 GLU B C 1
ATOM 8638 O O . GLU B 1 409 ? -49.594 31.359 7.539 1 89.12 409 GLU B O 1
ATOM 8643 N N . GLY B 1 410 ? -47.875 31.781 8.898 1 90.69 410 GLY B N 1
ATOM 8644 C CA . GLY B 1 410 ? -48.062 30.562 9.664 1 90.69 410 GLY B CA 1
ATOM 8645 C C . GLY B 1 410 ? -47.25 29.406 9.156 1 90.69 410 GLY B C 1
ATOM 8646 O O . GLY B 1 410 ? -47.375 28.266 9.625 1 90.69 410 GLY B O 1
ATOM 8647 N N . ASN B 1 411 ? -46.406 29.688 8.203 1 94.88 411 ASN B N 1
ATOM 8648 C CA . ASN B 1 411 ? -45.469 28.641 7.746 1 94.88 411 ASN B CA 1
ATOM 8649 C C . ASN B 1 411 ? -44.375 28.391 8.766 1 94.88 411 ASN B C 1
ATOM 8651 O O . ASN B 1 411 ? -43.844 29.328 9.344 1 94.88 411 ASN B O 1
ATOM 8655 N N . ILE B 1 412 ? -44.062 27.125 8.977 1 96.12 412 ILE B N 1
ATOM 8656 C CA . ILE B 1 412 ? -43.062 26.719 9.961 1 96.12 412 ILE B CA 1
ATOM 8657 C C . ILE B 1 412 ? -41.812 26.234 9.242 1 96.12 412 ILE B C 1
ATOM 8659 O O . ILE B 1 412 ? -41.906 25.391 8.336 1 96.12 412 ILE B O 1
ATOM 8663 N N . TYR B 1 413 ? -40.719 26.766 9.578 1 96.56 413 TYR B N 1
ATOM 8664 C CA . TYR B 1 413 ? -39.438 26.391 8.984 1 96.56 413 TYR B CA 1
ATOM 8665 C C . TYR B 1 413 ? -38.531 25.734 10.023 1 96.56 413 TYR B C 1
ATOM 8667 O O . TYR B 1 413 ? -38.531 26.141 11.188 1 96.56 413 TYR B O 1
ATOM 8675 N N . ALA B 1 414 ? -37.75 24.734 9.648 1 96.31 414 ALA B N 1
ATOM 8676 C CA . ALA B 1 414 ? -36.812 24.094 10.547 1 96.31 414 ALA B CA 1
ATOM 8677 C C . ALA B 1 414 ? -35.656 23.469 9.773 1 96.31 414 ALA B C 1
ATOM 8679 O O . ALA B 1 414 ? -35.875 22.781 8.773 1 96.31 414 ALA B O 1
ATOM 8680 N N . GLY B 1 415 ? -34.5 23.766 10.219 1 94.94 415 GLY B N 1
ATOM 8681 C CA . GLY B 1 415 ? -33.344 23.141 9.633 1 94.94 415 GLY B CA 1
ATOM 8682 C C . GLY B 1 415 ? -32.938 21.859 10.344 1 94.94 415 GLY B C 1
ATOM 8683 O O . GLY B 1 415 ? -32.969 21.797 11.57 1 94.94 415 GLY B O 1
ATOM 8684 N N . ASP B 1 416 ? -32.594 20.859 9.594 1 92.62 416 ASP B N 1
ATOM 8685 C CA . ASP B 1 416 ? -32.25 19.609 10.266 1 92.62 416 ASP B CA 1
ATOM 8686 C C . ASP B 1 416 ? -30.812 19.188 9.906 1 92.62 416 ASP B C 1
ATOM 8688 O O . ASP B 1 416 ? -30.078 19.938 9.273 1 92.62 416 ASP B O 1
ATOM 8692 N N . GLN B 1 417 ? -30.375 18.016 10.344 1 91.12 417 GLN B N 1
ATOM 8693 C CA . GLN B 1 417 ? -28.984 17.578 10.312 1 91.12 417 GLN B CA 1
ATOM 8694 C C . GLN B 1 417 ? -28.562 17.203 8.898 1 91.12 417 GLN B C 1
ATOM 8696 O O . GLN B 1 417 ? -27.359 17.062 8.617 1 91.12 417 GLN B O 1
ATOM 8701 N N . ARG B 1 418 ? -29.406 17.141 7.926 1 89.81 418 ARG B N 1
ATOM 8702 C CA . ARG B 1 418 ? -29.109 16.766 6.551 1 89.81 418 ARG B CA 1
ATOM 8703 C C . ARG B 1 418 ? -28.734 17.984 5.719 1 89.81 418 ARG B C 1
ATOM 8705 O O . ARG B 1 418 ? -28.406 17.859 4.535 1 89.81 418 ARG B O 1
ATOM 8712 N N . GLY B 1 419 ? -28.844 19.109 6.367 1 93.69 419 GLY B N 1
ATOM 8713 C CA . GLY B 1 419 ? -28.547 20.344 5.66 1 93.69 419 GLY B CA 1
ATOM 8714 C C . GLY B 1 419 ? -29.734 20.906 4.898 1 93.69 419 GLY B C 1
ATOM 8715 O O . GLY B 1 419 ? -29.578 21.625 3.914 1 93.69 419 GLY B O 1
ATOM 8716 N N . TRP B 1 420 ? -30.922 20.484 5.344 1 95.12 420 TRP B N 1
ATOM 8717 C CA . TRP B 1 420 ? -32.156 20.938 4.711 1 95.12 420 TRP B CA 1
ATOM 8718 C C . TRP B 1 420 ? -32.938 21.859 5.629 1 95.12 420 TRP B C 1
ATOM 8720 O O . TRP B 1 420 ? -32.969 21.672 6.848 1 95.12 420 TRP B O 1
ATOM 8730 N N . VAL B 1 421 ? -33.5 22.844 5.016 1 96.5 421 VAL B N 1
ATOM 8731 C CA . VAL B 1 421 ? -34.469 23.656 5.719 1 96.5 421 VAL B CA 1
ATOM 8732 C C . VAL B 1 421 ? -35.875 23.281 5.242 1 96.5 421 VAL B C 1
ATOM 8734 O O . VAL B 1 421 ? -36.219 23.516 4.082 1 96.5 421 VAL B O 1
ATOM 8737 N N . TRP B 1 422 ? -36.625 22.766 6.176 1 96.12 422 TRP B N 1
ATOM 8738 C CA . TRP B 1 422 ? -37.969 22.312 5.887 1 96.12 422 TRP B CA 1
ATOM 8739 C C . TRP B 1 422 ? -38.969 23.469 5.988 1 96.12 422 TRP B C 1
ATOM 8741 O O . TRP B 1 422 ? -38.719 24.453 6.703 1 96.12 422 TRP B O 1
ATOM 8751 N N . ARG B 1 423 ? -40.062 23.328 5.227 1 96.5 423 ARG B N 1
ATOM 8752 C CA . ARG B 1 423 ? -41.219 24.219 5.359 1 96.5 423 ARG B CA 1
ATOM 8753 C C . ARG B 1 423 ? -42.5 23.422 5.5 1 96.5 423 ARG B C 1
ATOM 8755 O O . ARG B 1 423 ? -42.781 22.516 4.699 1 96.5 423 ARG B O 1
ATOM 8762 N N . PHE B 1 424 ? -43.188 23.688 6.57 1 96.12 424 PHE B N 1
ATOM 8763 C CA . PHE B 1 424 ? -44.531 23.125 6.789 1 96.12 424 PHE B CA 1
ATOM 8764 C C . PHE B 1 424 ? -45.594 24.203 6.688 1 96.12 424 PHE B C 1
ATOM 8766 O O . PHE B 1 424 ? -45.531 25.219 7.383 1 96.12 424 PHE B O 1
ATOM 8773 N N . ARG B 1 425 ? -46.562 24 5.801 1 93.62 425 ARG B N 1
ATOM 8774 C CA . ARG B 1 425 ? -47.656 24.969 5.625 1 93.62 425 ARG B CA 1
ATOM 8775 C C . ARG B 1 425 ? -48.688 24.812 6.715 1 93.62 425 ARG B C 1
ATOM 8777 O O . ARG B 1 425 ? -49.812 24.328 6.457 1 93.62 425 ARG B O 1
ATOM 8784 N N . GLY B 1 426 ? -48.375 25.172 7.938 1 88.25 426 GLY B N 1
ATOM 8785 C CA . GLY B 1 426 ? -49.219 25.031 9.102 1 88.25 426 GLY B CA 1
ATOM 8786 C C . GLY B 1 426 ? -49 23.75 9.875 1 88.25 426 GLY B C 1
ATOM 8787 O O . GLY B 1 426 ? -48.281 22.859 9.414 1 88.25 426 GLY B O 1
ATOM 8788 N N . PRO B 1 427 ? -49.594 23.641 11.07 1 82.31 427 PRO B N 1
ATOM 8789 C CA . PRO B 1 427 ? -49.344 22.484 11.938 1 82.31 427 PRO B CA 1
ATOM 8790 C C . PRO B 1 427 ? -49.969 21.203 11.383 1 82.31 427 PRO B C 1
ATOM 8792 O O . PRO B 1 427 ? -49.531 20.094 11.742 1 82.31 427 PRO B O 1
ATOM 8795 N N . ASP B 1 428 ? -50.875 21.312 10.414 1 85.19 428 ASP B N 1
ATOM 8796 C CA . ASP B 1 428 ? -51.594 20.156 9.898 1 85.19 428 ASP B CA 1
ATOM 8797 C C . ASP B 1 428 ? -50.875 19.562 8.695 1 85.19 428 ASP B C 1
ATOM 8799 O O . ASP B 1 428 ? -51.219 18.469 8.234 1 85.19 428 ASP B O 1
ATOM 8803 N N . ASP B 1 429 ? -49.906 20.281 8.297 1 89.31 429 ASP B N 1
ATOM 8804 C CA . ASP B 1 429 ? -49.125 19.75 7.176 1 89.31 429 ASP B CA 1
ATOM 8805 C C . ASP B 1 429 ? -48.125 18.688 7.645 1 89.31 429 ASP B C 1
ATOM 8807 O O . ASP B 1 429 ? -47.062 19.016 8.188 1 89.31 429 ASP B O 1
ATOM 8811 N N . THR B 1 430 ? -48.406 17.438 7.391 1 87.19 430 THR B N 1
ATOM 8812 C CA . THR B 1 430 ? -47.594 16.344 7.906 1 87.19 430 THR B CA 1
ATOM 8813 C C . THR B 1 430 ? -46.5 15.984 6.926 1 87.19 430 THR B C 1
ATOM 8815 O O . THR B 1 430 ? -45.531 15.305 7.293 1 87.19 430 THR B O 1
ATOM 8818 N N . GLU B 1 431 ? -46.625 16.312 5.691 1 89.12 431 GLU B N 1
ATOM 8819 C CA . GLU B 1 431 ? -45.625 15.922 4.688 1 89.12 431 GLU B CA 1
ATOM 8820 C C . GLU B 1 431 ? -44.5 16.938 4.613 1 89.12 431 GLU B C 1
ATOM 8822 O O . GLU B 1 431 ? -43.312 16.547 4.551 1 89.12 431 GLU B O 1
ATOM 8827 N N . GLY B 1 432 ? -44.781 18.203 4.727 1 92.44 432 GLY B N 1
ATOM 8828 C CA . GLY B 1 432 ? -43.781 19.25 4.625 1 92.44 432 GLY B CA 1
ATOM 8829 C C . GLY B 1 432 ? -43.062 19.25 3.293 1 92.44 432 GLY B C 1
ATOM 8830 O O . GLY B 1 432 ? -43.344 18.422 2.428 1 92.44 432 GLY B O 1
ATOM 8831 N N . GLU B 1 433 ? -42.219 20.203 2.955 1 93.88 433 GLU B N 1
ATOM 8832 C CA . GLU B 1 433 ? -41.375 20.312 1.767 1 93.88 433 GLU B CA 1
ATOM 8833 C C . GLU B 1 433 ? -40 20.859 2.115 1 93.88 433 GLU B C 1
ATOM 8835 O O . GLU B 1 433 ? -39.812 21.531 3.141 1 93.88 433 GLU B O 1
ATOM 8840 N N . ILE B 1 434 ? -39.094 20.516 1.303 1 94.5 434 ILE B N 1
ATOM 8841 C CA . ILE B 1 434 ? -37.75 21.078 1.477 1 94.5 434 ILE B CA 1
ATOM 8842 C C . ILE B 1 434 ? -37.688 22.484 0.873 1 94.5 434 ILE B C 1
ATOM 8844 O O . ILE B 1 434 ? -37.781 22.641 -0.347 1 94.5 434 ILE B O 1
ATOM 8848 N N . PHE B 1 435 ? -37.594 23.406 1.682 1 95.31 435 PHE B N 1
ATOM 8849 C CA . PHE B 1 435 ? -37.594 24.812 1.28 1 95.31 435 PHE B CA 1
ATOM 8850 C C . PHE B 1 435 ? -36.25 25.234 0.725 1 95.31 435 PHE B C 1
ATOM 8852 O O . PHE B 1 435 ? -36.188 26 -0.244 1 95.31 435 PHE B O 1
ATOM 8859 N N . SER B 1 436 ? -35.188 24.781 1.417 1 95.62 436 SER B N 1
ATOM 8860 C CA . SER B 1 436 ? -33.844 25.156 1.02 1 95.62 436 SER B CA 1
ATOM 8861 C C . SER B 1 436 ? -32.844 24.078 1.385 1 95.62 436 SER B C 1
ATOM 8863 O O . SER B 1 436 ? -33.031 23.328 2.342 1 95.62 436 SER B O 1
ATOM 8865 N N . ARG B 1 437 ? -31.812 24 0.645 1 94.44 437 ARG B N 1
ATOM 8866 C CA . ARG B 1 437 ? -30.688 23.125 0.926 1 94.44 437 ARG B CA 1
ATOM 8867 C C . ARG B 1 437 ? -29.422 23.938 1.158 1 94.44 437 ARG B C 1
ATOM 8869 O O . ARG B 1 437 ? -28.672 24.219 0.214 1 94.44 437 ARG B O 1
ATOM 8876 N N . THR B 1 438 ? -29.125 24.281 2.33 1 91.12 438 THR B N 1
ATOM 8877 C CA . THR B 1 438 ? -27.984 25.125 2.695 1 91.12 438 THR B CA 1
ATOM 8878 C C . THR B 1 438 ? -26.719 24.281 2.809 1 91.12 438 THR B C 1
ATOM 8880 O O . THR B 1 438 ? -25.609 24.812 2.695 1 91.12 438 THR B O 1
ATOM 8883 N N . GLY B 1 439 ? -26.906 22.984 2.957 1 90.81 439 GLY B N 1
ATOM 8884 C CA . GLY B 1 439 ? -25.766 22.188 3.355 1 90.81 439 GLY B CA 1
ATOM 8885 C C . GLY B 1 439 ? -25.359 22.406 4.805 1 90.81 439 GLY B C 1
ATOM 8886 O O . GLY B 1 439 ? -25.984 23.203 5.512 1 90.81 439 GLY B O 1
ATOM 8887 N N . GLY B 1 440 ? -24.359 21.641 5.312 1 92.56 440 GLY B N 1
ATOM 8888 C CA . GLY B 1 440 ? -23.953 21.734 6.707 1 92.56 440 GLY B CA 1
ATOM 8889 C C . GLY B 1 440 ? -25.078 21.391 7.672 1 92.56 440 GLY B C 1
ATOM 8890 O O . GLY B 1 440 ? -25.938 20.562 7.359 1 92.56 440 GLY B O 1
ATOM 8891 N N . PHE B 1 441 ? -25.016 22.078 8.859 1 93.94 441 PHE B N 1
ATOM 8892 C CA . PHE B 1 441 ? -26.047 21.875 9.883 1 93.94 441 PHE B CA 1
ATOM 8893 C C . PHE B 1 441 ? -26.766 23.172 10.195 1 93.94 441 PHE B C 1
ATOM 8895 O O . PHE B 1 441 ? -26.266 23.984 10.977 1 93.94 441 PHE B O 1
ATOM 8902 N N . PRO B 1 442 ? -27.953 23.344 9.594 1 95.75 442 PRO B N 1
ATOM 8903 C CA . PRO B 1 442 ? -28.703 24.547 9.945 1 95.75 442 PRO B CA 1
ATOM 8904 C C . PRO B 1 442 ? -29.141 24.562 11.414 1 95.75 442 PRO B C 1
ATOM 8906 O O . PRO B 1 442 ? -29.875 23.672 11.852 1 95.75 442 PRO B O 1
ATOM 8909 N N . CYS B 1 443 ? -28.672 25.578 12.117 1 95.56 443 CYS B N 1
ATOM 8910 C CA . CYS B 1 443 ? -28.953 25.703 13.547 1 95.56 443 CYS B CA 1
ATOM 8911 C C . CYS B 1 443 ? -29.922 26.844 13.82 1 95.56 443 CYS B C 1
ATOM 8913 O O . CYS B 1 443 ? -31.109 26.734 13.477 1 95.56 443 CYS B O 1
ATOM 8915 N N . GLY B 1 444 ? -29.438 27.984 14.219 1 96.38 444 GLY B N 1
ATOM 8916 C CA . GLY B 1 444 ? -30.281 29.125 14.555 1 96.38 444 GLY B CA 1
ATOM 8917 C C . GLY B 1 444 ? -30.922 29.766 13.344 1 96.38 444 GLY B C 1
ATOM 8918 O O . GLY B 1 444 ? -30.328 29.797 12.266 1 96.38 444 GLY B O 1
ATOM 8919 N N . HIS B 1 445 ? -32.188 30.344 13.578 1 96.5 445 HIS B N 1
ATOM 8920 C CA . HIS B 1 445 ? -32.938 31.062 12.547 1 96.5 445 HIS B CA 1
ATOM 8921 C C . HIS B 1 445 ? -33.344 32.438 13.031 1 96.5 445 HIS B C 1
ATOM 8923 O O . HIS B 1 445 ? -33.688 32.625 14.203 1 96.5 445 HIS B O 1
ATOM 8929 N N . ALA B 1 446 ? -33.281 33.344 12.117 1 95.81 446 ALA B N 1
ATOM 8930 C CA . ALA B 1 446 ? -33.781 34.688 12.391 1 95.81 446 ALA B CA 1
ATOM 8931 C C . ALA B 1 446 ? -34.281 35.375 11.117 1 95.81 446 ALA B C 1
ATOM 8933 O O . ALA B 1 446 ? -34.094 34.844 10.016 1 95.81 446 ALA B O 1
ATOM 8934 N N . TRP B 1 447 ? -35.062 36.406 11.383 1 94.94 447 TRP B N 1
ATOM 8935 C CA . TRP B 1 447 ? -35.531 37.219 10.258 1 94.94 447 TRP B CA 1
ATOM 8936 C C . TRP B 1 447 ? -34.812 38.531 10.18 1 94.94 447 TRP B C 1
ATOM 8938 O O . TRP B 1 447 ? -34.625 39.219 11.195 1 94.94 447 TRP B O 1
ATOM 8948 N N . ASP B 1 448 ? -34.375 38.875 9.031 1 93.19 448 ASP B N 1
ATOM 8949 C CA . ASP B 1 448 ? -33.719 40.188 8.898 1 93.19 448 ASP B CA 1
ATOM 8950 C C . ASP B 1 448 ? -34.75 41.281 8.727 1 93.19 448 ASP B C 1
ATOM 8952 O O . ASP B 1 448 ? -35.938 41.062 8.828 1 93.19 448 ASP B O 1
ATOM 8956 N N . ARG B 1 449 ? -34.281 42.5 8.523 1 89.31 449 ARG B N 1
ATOM 8957 C CA . ARG B 1 449 ? -35.156 43.688 8.492 1 89.31 449 ARG B CA 1
ATOM 8958 C C . ARG B 1 449 ? -36.094 43.625 7.297 1 89.31 449 ARG B C 1
ATOM 8960 O O . ARG B 1 449 ? -37.188 44.219 7.332 1 89.31 449 ARG B O 1
ATOM 8967 N N . GLU B 1 450 ? -35.781 42.875 6.312 1 87.56 450 GLU B N 1
ATOM 8968 C CA . GLU B 1 450 ? -36.594 42.812 5.094 1 87.56 450 GLU B CA 1
ATOM 8969 C C . GLU B 1 450 ? -37.5 41.562 5.113 1 87.56 450 GLU B C 1
ATOM 8971 O O . GLU B 1 450 ? -38.188 41.281 4.133 1 87.56 450 GLU B O 1
ATOM 8976 N N . GLY B 1 451 ? -37.438 40.781 6.148 1 87.5 451 GLY B N 1
ATOM 8977 C CA . GLY B 1 451 ? -38.281 39.625 6.289 1 87.5 451 GLY B CA 1
ATOM 8978 C C . GLY B 1 451 ? -37.688 38.375 5.633 1 87.5 451 GLY B C 1
ATOM 8979 O O . GLY B 1 451 ? -38.406 37.406 5.379 1 87.5 451 GLY B O 1
ATOM 8980 N N . ARG B 1 452 ? -36.469 38.406 5.305 1 92.06 452 ARG B N 1
ATOM 8981 C CA . ARG B 1 452 ? -35.781 37.25 4.781 1 92.06 452 ARG B CA 1
ATOM 8982 C C . ARG B 1 452 ? -35.188 36.406 5.91 1 92.06 452 ARG B C 1
ATOM 8984 O O . ARG B 1 452 ? -34.781 36.938 6.934 1 92.06 452 ARG B O 1
ATOM 8991 N N . MET B 1 453 ? -35.062 35.188 5.676 1 95.25 453 MET B N 1
ATOM 8992 C CA . MET B 1 453 ? -34.656 34.281 6.73 1 95.25 453 MET B CA 1
ATOM 8993 C C . MET B 1 453 ? -33.125 34.188 6.785 1 95.25 453 MET B C 1
ATOM 8995 O O . MET B 1 453 ? -32.469 34.094 5.746 1 95.25 453 MET B O 1
ATOM 8999 N N . LEU B 1 454 ? -32.594 34.375 7.934 1 96.94 454 LEU B N 1
ATOM 9000 C CA . LEU B 1 454 ? -31.188 34.125 8.211 1 96.94 454 LEU B CA 1
ATOM 9001 C C . LEU B 1 454 ? -31 32.812 8.945 1 96.94 454 LEU B C 1
ATOM 9003 O O . LEU B 1 454 ? -31.797 32.469 9.828 1 96.94 454 LEU B O 1
ATOM 9007 N N . VAL B 1 455 ? -30.016 32.094 8.539 1 97.5 455 VAL B N 1
ATOM 9008 C CA . VAL B 1 455 ? -29.766 30.797 9.164 1 97.5 455 VAL B CA 1
ATOM 9009 C C . VAL B 1 455 ? -28.281 30.688 9.508 1 97.5 455 VAL B C 1
ATOM 9011 O O . VAL B 1 455 ? -27.422 30.969 8.672 1 97.5 455 VAL B O 1
ATOM 9014 N N . ALA B 1 456 ? -27.969 30.359 10.734 1 97.75 456 ALA B N 1
ATOM 9015 C CA . ALA B 1 456 ? -26.625 29.953 11.125 1 97.75 456 ALA B CA 1
ATOM 9016 C C . ALA B 1 456 ? -26.359 28.5 10.734 1 97.75 456 ALA B C 1
ATOM 9018 O O . ALA B 1 456 ? -26.969 27.578 11.273 1 97.75 456 ALA B O 1
ATOM 9019 N N . VAL B 1 457 ? -25.469 28.281 9.898 1 96.69 457 VAL B N 1
ATOM 9020 C CA . VAL B 1 457 ? -25.219 26.938 9.391 1 96.69 457 VAL B CA 1
ATOM 9021 C C . VAL B 1 457 ? -23.875 26.438 9.922 1 96.69 457 VAL B C 1
ATOM 9023 O O . VAL B 1 457 ? -22.812 26.844 9.438 1 96.69 457 VAL B O 1
ATOM 9026 N N . GLY B 1 458 ? -23.984 25.516 10.789 1 94.38 458 GLY B N 1
ATOM 9027 C CA . GLY B 1 458 ? -22.766 24.906 11.297 1 94.38 458 GLY B CA 1
ATOM 9028 C C . GLY B 1 458 ? -21.875 24.344 10.203 1 94.38 458 GLY B C 1
ATOM 9029 O O . GLY B 1 458 ? -22.359 23.594 9.336 1 94.38 458 GLY B O 1
ATOM 9030 N N . GLY B 1 459 ? -20.641 24.641 10.234 1 92.19 459 GLY B N 1
ATOM 9031 C CA . GLY B 1 459 ? -19.672 24.156 9.25 1 92.19 459 GLY B CA 1
ATOM 9032 C C . GLY B 1 459 ? -19.531 25.094 8.062 1 92.19 459 GLY B C 1
ATOM 9033 O O . GLY B 1 459 ? -18.547 25.031 7.332 1 92.19 459 GLY B O 1
ATOM 9034 N N . MET B 1 460 ? -20.516 26.062 7.898 1 94.25 460 MET B N 1
ATOM 9035 C CA . MET B 1 460 ? -20.516 26.797 6.633 1 94.25 460 MET B CA 1
ATOM 9036 C C . MET B 1 460 ? -20.656 28.297 6.875 1 94.25 460 MET B C 1
ATOM 9038 O O . MET B 1 460 ? -20.469 29.094 5.953 1 94.25 460 MET B O 1
ATOM 9042 N N . GLY B 1 461 ? -21.016 28.672 8.008 1 96.12 461 GLY B N 1
ATOM 9043 C CA . GLY B 1 461 ? -21.172 30.094 8.297 1 96.12 461 GLY B CA 1
ATOM 9044 C C . GLY B 1 461 ? -22.609 30.547 8.359 1 96.12 461 GLY B C 1
ATOM 9045 O O . GLY B 1 461 ? -23.484 29.812 8.836 1 96.12 461 GLY B O 1
ATOM 9046 N N . VAL B 1 462 ? -22.875 31.859 7.957 1 97.62 462 VAL B N 1
ATOM 9047 C CA . VAL B 1 462 ? -24.203 32.438 8.023 1 97.62 462 VAL B CA 1
ATOM 9048 C C . VAL B 1 462 ? -24.781 32.594 6.621 1 97.62 462 VAL B C 1
ATOM 9050 O O . VAL B 1 462 ? -24.094 33.094 5.719 1 97.62 462 VAL B O 1
ATOM 9053 N N . TYR B 1 463 ? -26.031 32.188 6.5 1 97.25 463 TYR B N 1
ATOM 9054 C CA . TYR B 1 463 ? -26.688 32.25 5.199 1 97.25 463 TYR B CA 1
ATOM 9055 C C . TYR B 1 463 ? -28 33.031 5.281 1 97.25 463 TYR B C 1
ATOM 9057 O O . TYR B 1 463 ? -28.641 33.062 6.336 1 97.25 463 TYR B O 1
ATOM 9065 N N . ARG B 1 464 ? -28.328 33.625 4.195 1 96.75 464 ARG B N 1
ATOM 9066 C CA . ARG B 1 464 ? -29.625 34.25 3.979 1 96.75 464 ARG B CA 1
ATOM 9067 C C . ARG B 1 464 ? -30.422 33.531 2.908 1 96.75 464 ARG B C 1
ATOM 9069 O O . ARG B 1 464 ? -29.875 33.156 1.863 1 96.75 464 ARG B O 1
ATOM 9076 N N . ILE B 1 465 ? -31.672 33.188 3.293 1 95.75 465 ILE B N 1
ATOM 9077 C CA . ILE B 1 465 ? -32.5 32.469 2.346 1 95.75 465 ILE B CA 1
ATOM 9078 C C . ILE B 1 465 ? -33.594 33.406 1.827 1 95.75 465 ILE B C 1
ATOM 9080 O O . ILE B 1 465 ? -34.406 33.938 2.607 1 95.75 465 ILE B O 1
ATOM 9084 N N . ASP B 1 466 ? -33.688 33.5 0.541 1 90.81 466 ASP B N 1
ATOM 9085 C CA . ASP B 1 466 ? -34.688 34.344 -0.086 1 90.81 466 ASP B CA 1
ATOM 9086 C C . ASP B 1 466 ? -36.031 33.656 -0.151 1 90.81 466 ASP B C 1
ATOM 9088 O O . ASP B 1 466 ? -36.156 32.469 0.203 1 90.81 466 ASP B O 1
ATOM 9092 N N . ALA B 1 467 ? -37.062 34.375 -0.59 1 87.75 467 ALA B N 1
ATOM 9093 C CA . ALA B 1 467 ? -38.438 33.875 -0.636 1 87.75 467 ALA B CA 1
ATOM 9094 C C . ALA B 1 467 ? -38.531 32.656 -1.552 1 87.75 467 ALA B C 1
ATOM 9096 O O . ALA B 1 467 ? -39.406 31.797 -1.353 1 87.75 467 ALA B O 1
ATOM 9097 N N . ASP B 1 468 ? -37.562 32.531 -2.436 1 89 468 ASP B N 1
ATOM 9098 C CA . ASP B 1 468 ? -37.625 31.422 -3.395 1 89 468 ASP B CA 1
ATOM 9099 C C . ASP B 1 468 ? -36.875 30.203 -2.865 1 89 468 ASP B C 1
ATOM 9101 O O . ASP B 1 468 ? -36.812 29.156 -3.521 1 89 468 ASP B O 1
ATOM 9105 N N . GLY B 1 469 ? -36.25 30.375 -1.7 1 92.31 469 GLY B N 1
ATOM 9106 C CA . GLY B 1 469 ? -35.562 29.25 -1.093 1 92.31 469 GLY B CA 1
ATOM 9107 C C . GLY B 1 469 ? -34.094 29.172 -1.43 1 92.31 469 GLY B C 1
ATOM 9108 O O . GLY B 1 469 ? -33.406 28.25 -1.014 1 92.31 469 GLY B O 1
ATOM 9109 N N . GLU B 1 470 ? -33.594 30.109 -2.16 1 92.94 470 GLU B N 1
ATOM 9110 C CA . GLU B 1 470 ? -32.188 30.094 -2.543 1 92.94 470 GLU B CA 1
ATOM 9111 C C . GLU B 1 470 ? -31.312 30.656 -1.424 1 92.94 470 GLU B C 1
ATOM 9113 O O . GLU B 1 470 ? -31.516 31.781 -0.972 1 92.94 470 GLU B O 1
ATOM 9118 N N . PRO B 1 471 ? -30.375 29.844 -1.023 1 94.31 471 PRO B N 1
ATOM 9119 C CA . PRO B 1 471 ? -29.5 30.297 0.055 1 94.31 471 PRO B CA 1
ATOM 9120 C C . PRO B 1 471 ? -28.359 31.172 -0.449 1 94.31 471 PRO B C 1
ATOM 9122 O O . PRO B 1 471 ? -27.75 30.875 -1.479 1 94.31 471 PRO B O 1
ATOM 9125 N N . GLN B 1 472 ? -28.094 32.25 0.168 1 94.88 472 GLN B N 1
ATOM 9126 C CA . GLN B 1 472 ? -26.984 33.156 -0.118 1 94.88 472 GLN B CA 1
ATOM 9127 C C . GLN B 1 472 ? -26.062 33.281 1.086 1 94.88 472 GLN B C 1
ATOM 9129 O O . GLN B 1 472 ? -26.5 33.531 2.199 1 94.88 472 GLN B O 1
ATOM 9134 N N . MET B 1 473 ? -24.781 33.094 0.86 1 95.25 473 MET B N 1
ATOM 9135 C CA . MET B 1 473 ? -23.797 33.188 1.939 1 95.25 473 MET B CA 1
ATOM 9136 C C . MET B 1 473 ? -23.594 34.656 2.357 1 95.25 473 MET B C 1
ATOM 9138 O O . MET B 1 473 ? -23.328 35.5 1.517 1 95.25 473 MET B O 1
ATOM 9142 N N . VAL B 1 474 ? -23.703 34.906 3.584 1 96.38 474 VAL B N 1
ATOM 9143 C CA . VAL B 1 474 ? -23.5 36.25 4.129 1 96.38 474 VAL B CA 1
ATOM 9144 C C . VAL B 1 474 ? -22.062 36.375 4.605 1 96.38 474 VAL B C 1
ATOM 9146 O O . VAL B 1 474 ? -21.375 37.344 4.25 1 96.38 474 VAL B O 1
ATOM 9149 N N . ALA B 1 475 ? -21.625 35.438 5.422 1 96.62 475 ALA B N 1
ATOM 9150 C CA . ALA B 1 475 ? -20.25 35.438 5.926 1 96.62 475 ALA B CA 1
ATOM 9151 C C . ALA B 1 475 ? -19.812 34.031 6.355 1 96.62 475 ALA B C 1
ATOM 9153 O O . ALA B 1 475 ? -20.625 33.281 6.898 1 96.62 475 ALA B O 1
ATOM 9154 N N . ASN B 1 476 ? -18.562 33.656 6.086 1 95.56 476 ASN B N 1
ATOM 9155 C CA . ASN B 1 476 ? -18.047 32.375 6.52 1 95.56 476 ASN B CA 1
ATOM 9156 C C . ASN B 1 476 ? -16.625 32.5 7.055 1 95.56 476 ASN B C 1
ATOM 9158 O O . ASN B 1 476 ? -15.984 31.484 7.34 1 95.56 476 ASN B O 1
ATOM 9162 N N . ARG B 1 477 ? -16.125 33.688 7.145 1 94.94 477 ARG B N 1
ATOM 9163 C CA . ARG B 1 477 ? -14.766 33.875 7.648 1 94.94 477 ARG B CA 1
ATOM 9164 C C . ARG B 1 477 ? -14.625 35.219 8.375 1 94.94 477 ARG B C 1
ATOM 9166 O O . ARG B 1 477 ? -15.406 36.125 8.133 1 94.94 477 ARG B O 1
ATOM 9173 N N . VAL B 1 478 ? -13.672 35.25 9.312 1 94 478 VAL B N 1
ATOM 9174 C CA . VAL B 1 478 ? -13.219 36.469 9.977 1 94 478 VAL B CA 1
ATOM 9175 C C . VAL B 1 478 ? -11.711 36.625 9.781 1 94 478 VAL B C 1
ATOM 9177 O O . VAL B 1 478 ? -11.055 35.75 9.227 1 94 478 VAL B O 1
ATOM 9180 N N . ALA B 1 479 ? -11.188 37.719 10.188 1 90.12 479 ALA B N 1
ATOM 9181 C CA . ALA B 1 479 ? -9.75 37.938 10.102 1 90.12 479 ALA B CA 1
ATOM 9182 C C . ALA B 1 479 ? -8.992 37 11.023 1 90.12 479 ALA B C 1
ATOM 9184 O O . ALA B 1 479 ? -9.391 36.781 12.172 1 90.12 479 ALA B O 1
ATOM 9185 N N . ARG B 1 480 ? -7.969 36.344 10.445 1 88.94 480 ARG B N 1
ATOM 9186 C CA . ARG B 1 480 ? -7.168 35.438 11.227 1 88.94 480 ARG B CA 1
ATOM 9187 C C . ARG B 1 480 ? -6.363 36.156 12.305 1 88.94 480 ARG B C 1
ATOM 9189 O O . ARG B 1 480 ? -5.844 37.25 12.062 1 88.94 480 ARG B O 1
ATOM 9196 N N . SER B 1 481 ? -6.234 35.5 13.477 1 85.5 481 SER B N 1
ATOM 9197 C CA . SER B 1 481 ? -5.359 36.031 14.523 1 85.5 481 SER B CA 1
ATOM 9198 C C . SER B 1 481 ? -3.889 35.812 14.164 1 85.5 481 SER B C 1
ATOM 9200 O O . SER B 1 481 ? -3.492 34.75 13.742 1 85.5 481 SER B O 1
ATOM 9202 N N . PRO B 1 482 ? -3.055 36.812 14.266 1 80.12 482 PRO B N 1
ATOM 9203 C CA . PRO B 1 482 ? -1.661 36.719 13.82 1 80.12 482 PRO B CA 1
ATOM 9204 C C . PRO B 1 482 ? -0.847 35.688 14.625 1 80.12 482 PRO B C 1
ATOM 9206 O O . PRO B 1 482 ? 0.096 35.094 14.094 1 80.12 482 PRO B O 1
ATOM 9209 N N . LEU B 1 483 ? -1.19 35.469 15.844 1 78.12 483 LEU B N 1
ATOM 9210 C CA . LEU B 1 483 ? -0.359 34.625 16.688 1 78.12 483 LEU B CA 1
ATOM 9211 C C . LEU B 1 483 ? -1.017 33.25 16.922 1 78.12 483 LEU B C 1
ATOM 9213 O O . LEU B 1 483 ? -0.559 32.469 17.75 1 78.12 483 LEU B O 1
ATOM 9217 N N . SER B 1 484 ? -2.039 32.969 16.172 1 81.81 484 SER B N 1
ATOM 9218 C CA . SER B 1 484 ? -2.721 31.703 16.375 1 81.81 484 SER B CA 1
ATOM 9219 C C . SER B 1 484 ? -1.999 30.578 15.648 1 81.81 484 SER B C 1
ATOM 9221 O O . SER B 1 484 ? -1.583 30.734 14.5 1 81.81 484 SER B O 1
ATOM 9223 N N . LEU B 1 485 ? -1.769 29.484 16.375 1 81.81 485 LEU B N 1
ATOM 9224 C CA . LEU B 1 485 ? -1.141 28.297 15.781 1 81.81 485 LEU B CA 1
ATOM 9225 C C . LEU B 1 485 ? -2.086 27.609 14.805 1 81.81 485 LEU B C 1
ATOM 9227 O O . LEU B 1 485 ? -1.639 26.953 13.867 1 81.81 485 LEU B O 1
ATOM 9231 N N . VAL B 1 486 ? -3.395 27.781 15.031 1 83.5 486 VAL B N 1
ATOM 9232 C CA . VAL B 1 486 ? -4.398 27.172 14.164 1 83.5 486 VAL B CA 1
ATOM 9233 C C . VAL B 1 486 ? -5.078 28.234 13.32 1 83.5 486 VAL B C 1
ATOM 9235 O O . VAL B 1 486 ? -5.098 29.422 13.695 1 83.5 486 VAL B O 1
ATOM 9238 N N . ASP B 1 487 ? -5.504 27.906 12.195 1 84.31 487 ASP B N 1
ATOM 9239 C CA . ASP B 1 487 ? -6.305 28.828 11.398 1 84.31 487 ASP B CA 1
ATOM 9240 C C . ASP B 1 487 ? -7.672 29.062 12.031 1 84.31 487 ASP B C 1
ATOM 9242 O O . ASP B 1 487 ? -8.57 28.234 11.914 1 84.31 487 ASP B O 1
ATOM 9246 N N . ASP B 1 488 ? -7.809 30.172 12.656 1 88.88 488 ASP B N 1
ATOM 9247 C CA . ASP B 1 488 ? -9.047 30.5 13.352 1 88.88 488 ASP B CA 1
ATOM 9248 C C . ASP B 1 488 ? -9.914 31.453 12.523 1 88.88 488 ASP B C 1
ATOM 9250 O O . ASP B 1 488 ? -10.766 32.156 13.062 1 88.88 488 ASP B O 1
ATOM 9254 N N . SER B 1 489 ? -9.695 31.547 11.258 1 91.56 489 SER B N 1
ATOM 9255 C CA . SER B 1 489 ? -10.422 32.5 10.43 1 91.56 489 SER B CA 1
ATOM 9256 C C . SER B 1 489 ? -11.781 31.938 10.008 1 91.56 489 SER B C 1
ATOM 9258 O O . SER B 1 489 ? -12.719 32.719 9.781 1 91.56 489 SER B O 1
ATOM 9260 N N . GLY B 1 490 ? -11.898 30.688 9.922 1 93.25 490 GLY B N 1
ATOM 9261 C CA . GLY B 1 490 ? -13.125 30.094 9.414 1 93.25 490 GLY B CA 1
ATOM 9262 C C . GLY B 1 490 ? -14.234 30.031 10.453 1 93.25 490 GLY B C 1
ATOM 9263 O O . GLY B 1 490 ? -13.977 29.766 11.633 1 93.25 490 GLY B O 1
ATOM 9264 N N . LEU B 1 491 ? -15.469 30.344 10.047 1 94.31 491 LEU B N 1
ATOM 9265 C CA . LEU B 1 491 ? -16.656 30.172 10.867 1 94.31 491 LEU B CA 1
ATOM 9266 C C . LEU B 1 491 ? -17.25 28.766 10.68 1 94.31 491 LEU B C 1
ATOM 9268 O O . LEU B 1 491 ? -18.172 28.578 9.883 1 94.31 491 LEU B O 1
ATOM 9272 N N . ARG B 1 492 ? -16.734 27.875 11.531 1 92.5 492 ARG B N 1
ATOM 9273 C CA . ARG B 1 492 ? -17.047 26.469 11.289 1 92.5 492 ARG B CA 1
ATOM 9274 C C . ARG B 1 492 ? -17.984 25.922 12.359 1 92.5 492 ARG B C 1
ATOM 9276 O O . ARG B 1 492 ? -18.453 24.797 12.266 1 92.5 492 ARG B O 1
ATOM 9283 N N . ALA B 1 493 ? -18.234 26.734 13.367 1 96 493 ALA B N 1
ATOM 9284 C CA . ALA B 1 493 ? -19.078 26.266 14.477 1 96 493 ALA B CA 1
ATOM 9285 C C . ALA B 1 493 ? -20.125 27.312 14.836 1 96 493 ALA B C 1
ATOM 9287 O O . ALA B 1 493 ? -20.406 27.531 16.016 1 96 493 ALA B O 1
ATOM 9288 N N . VAL B 1 494 ? -20.625 28 13.859 1 96.62 494 VAL B N 1
ATOM 9289 C CA . VAL B 1 494 ? -21.688 28.984 14.133 1 96.62 494 VAL B CA 1
ATOM 9290 C C . VAL B 1 494 ? -22.938 28.266 14.602 1 96.62 494 VAL B C 1
ATOM 9292 O O . VAL B 1 494 ? -23.297 27.203 14.07 1 96.62 494 VAL B O 1
ATOM 9295 N N . ASP B 1 495 ? -23.578 28.797 15.602 1 96.38 495 ASP B N 1
ATOM 9296 C CA . ASP B 1 495 ? -24.656 28.062 16.234 1 96.38 495 ASP B CA 1
ATOM 9297 C C . ASP B 1 495 ? -25.969 28.828 16.172 1 96.38 495 ASP B C 1
ATOM 9299 O O . ASP B 1 495 ? -27 28.281 15.75 1 96.38 495 ASP B O 1
ATOM 9303 N N . ASP B 1 496 ? -25.984 30.094 16.609 1 98 496 ASP B N 1
ATOM 9304 C CA . ASP B 1 496 ? -27.188 30.922 16.641 1 98 496 ASP B CA 1
ATOM 9305 C C . ASP B 1 496 ? -26.875 32.344 16.219 1 98 496 ASP B C 1
ATOM 9307 O O . ASP B 1 496 ? -25.703 32.75 16.141 1 98 496 ASP B O 1
ATOM 9311 N N . LEU B 1 497 ? -27.984 33.094 15.906 1 98.56 497 LEU B N 1
ATOM 9312 C CA . LEU B 1 497 ? -27.781 34.469 15.445 1 98.56 497 LEU B CA 1
ATOM 9313 C C . LEU B 1 497 ? -29.047 35.281 15.641 1 98.56 497 LEU B C 1
ATOM 9315 O O . LEU B 1 497 ? -30.141 34.75 15.875 1 98.56 497 LEU B O 1
ATOM 9319 N N . ASP B 1 498 ? -28.922 36.531 15.625 1 98.12 498 ASP B N 1
ATOM 9320 C CA . ASP B 1 498 ? -30.016 37.5 15.625 1 98.12 498 ASP B CA 1
ATOM 9321 C C . ASP B 1 498 ? -29.578 38.844 15.023 1 98.12 498 ASP B C 1
ATOM 9323 O O . ASP B 1 498 ? -28.391 39.062 14.773 1 98.12 498 ASP B O 1
ATOM 9327 N N . VAL B 1 499 ? -30.578 39.688 14.766 1 97.62 499 VAL B N 1
ATOM 9328 C CA . VAL B 1 499 ? -30.312 40.906 14.008 1 97.62 499 VAL B CA 1
ATOM 9329 C C . VAL B 1 499 ? -30.5 42.125 14.914 1 97.62 499 VAL B C 1
ATOM 9331 O O . VAL B 1 499 ? -31.453 42.188 15.68 1 97.62 499 VAL B O 1
ATOM 9334 N N . ALA B 1 500 ? -29.547 43.031 14.828 1 96.25 500 ALA B N 1
ATOM 9335 C CA . ALA B 1 500 ? -29.609 44.281 15.562 1 96.25 500 ALA B CA 1
ATOM 9336 C C . ALA B 1 500 ? -30.359 45.344 14.766 1 96.25 500 ALA B C 1
ATOM 9338 O O . ALA B 1 500 ? -30.562 45.188 13.562 1 96.25 500 ALA B O 1
ATOM 9339 N N . PRO B 1 501 ? -30.75 46.438 15.414 1 94.06 501 PRO B N 1
ATOM 9340 C CA . PRO B 1 501 ? -31.531 47.469 14.75 1 94.06 501 PRO B CA 1
ATOM 9341 C C . PRO B 1 501 ? -30.812 48.062 13.547 1 94.06 501 PRO B C 1
ATOM 9343 O O . PRO B 1 501 ? -31.469 48.5 12.578 1 94.06 501 PRO B O 1
ATOM 9346 N N . ASP B 1 502 ? -29.594 48.125 13.539 1 92.25 502 ASP B N 1
ATOM 9347 C CA . ASP B 1 502 ? -28.844 48.719 12.438 1 92.25 502 ASP B CA 1
ATOM 9348 C C . ASP B 1 502 ? -28.672 47.75 11.289 1 92.25 502 ASP B C 1
ATOM 9350 O O . ASP B 1 502 ? -28.047 48.062 10.281 1 92.25 502 ASP B O 1
ATOM 9354 N N . GLY B 1 503 ? -29.125 46.531 11.461 1 93.94 503 GLY B N 1
ATOM 9355 C CA . GLY B 1 503 ? -29.062 45.531 10.398 1 93.94 503 GLY B CA 1
ATOM 9356 C C . GLY B 1 503 ? -27.906 44.562 10.547 1 93.94 503 GLY B C 1
ATOM 9357 O O . GLY B 1 503 ? -27.797 43.625 9.789 1 93.94 503 GLY B O 1
ATOM 9358 N N . SER B 1 504 ? -27.094 44.844 11.484 1 96.56 504 SER B N 1
ATOM 9359 C CA . SER B 1 504 ? -25.984 43.938 11.727 1 96.56 504 SER B CA 1
ATOM 9360 C C . SER B 1 504 ? -26.469 42.594 12.305 1 96.56 504 SER B C 1
ATOM 9362 O O . SER B 1 504 ? -27.5 42.562 13 1 96.56 504 SER B O 1
ATOM 9364 N N . ILE B 1 505 ? -25.766 41.562 11.969 1 97.62 505 ILE B N 1
ATOM 9365 C CA . ILE B 1 505 ? -26.078 40.25 12.469 1 97.62 505 ILE B CA 1
ATOM 9366 C C . ILE B 1 505 ? -25.078 39.844 13.539 1 97.62 505 ILE B C 1
ATOM 9368 O O . ILE B 1 505 ? -23.859 39.938 13.328 1 97.62 505 ILE B O 1
ATOM 9372 N N . TYR B 1 506 ? -25.5 39.531 14.672 1 98.12 506 TYR B N 1
ATOM 9373 C CA . TYR B 1 506 ? -24.656 38.938 15.703 1 98.12 506 TYR B CA 1
ATOM 9374 C C . TYR B 1 506 ? -24.828 37.406 15.742 1 98.12 506 TYR B C 1
ATOM 9376 O O . TYR B 1 506 ? -25.953 36.906 15.727 1 98.12 506 TYR B O 1
ATOM 9384 N N . ALA B 1 507 ? -23.734 36.719 15.766 1 98.31 507 ALA B N 1
ATOM 9385 C CA . ALA B 1 507 ? -23.781 35.281 15.727 1 98.31 507 ALA B CA 1
ATOM 9386 C C . ALA B 1 507 ? -22.797 34.656 16.703 1 98.31 507 ALA B C 1
ATOM 9388 O O . ALA B 1 507 ? -21.719 35.219 16.953 1 98.31 507 ALA B O 1
ATOM 9389 N N . SER B 1 508 ? -23.156 33.562 17.266 1 98.06 508 SER B N 1
ATOM 9390 C CA . SER B 1 508 ? -22.266 32.812 18.141 1 98.06 508 SER B CA 1
ATOM 9391 C C . SER B 1 508 ? -21.469 31.766 17.344 1 98.06 508 SER B C 1
ATOM 9393 O O . SER B 1 508 ? -22 31.156 16.422 1 98.06 508 SER B O 1
ATOM 9395 N N . ASP B 1 509 ? -20.219 31.641 17.625 1 96.94 509 ASP B N 1
ATOM 9396 C CA . ASP B 1 509 ? -19.281 30.641 17.125 1 96.94 509 ASP B CA 1
ATOM 9397 C C . ASP B 1 509 ? -18.641 29.875 18.281 1 96.94 509 ASP B C 1
ATOM 9399 O O . ASP B 1 509 ? -17.719 30.391 18.938 1 96.94 509 ASP B O 1
ATOM 9403 N N . PHE B 1 510 ? -19.094 28.672 18.453 1 95.56 510 PHE B N 1
ATOM 9404 C CA . PHE B 1 510 ? -18.781 28.094 19.75 1 95.56 510 PHE B CA 1
ATOM 9405 C C . PHE B 1 510 ? -17.375 27.516 19.766 1 95.56 510 PHE B C 1
ATOM 9407 O O . PHE B 1 510 ? -16.859 27.141 20.828 1 95.56 510 PHE B O 1
ATOM 9414 N N . SER B 1 511 ? -16.766 27.469 18.625 1 94.19 511 SER B N 1
ATOM 9415 C CA . SER B 1 511 ? -15.398 26.953 18.641 1 94.19 511 SER B CA 1
ATOM 9416 C C . SER B 1 511 ? -14.586 27.5 17.469 1 94.19 511 SER B C 1
ATOM 9418 O O . SER B 1 511 ? -15.086 27.578 16.344 1 94.19 511 SER B O 1
ATOM 9420 N N . ILE B 1 512 ? -13.359 27.766 17.688 1 91.06 512 ILE B N 1
ATOM 9421 C CA . ILE B 1 512 ? -12.445 28.172 16.625 1 91.06 512 ILE B CA 1
ATOM 9422 C C . ILE B 1 512 ? -11.609 26.984 16.172 1 91.06 512 ILE B C 1
ATOM 9424 O O . ILE B 1 512 ? -10.797 27.109 15.25 1 91.06 512 ILE B O 1
ATOM 9428 N N . ARG B 1 513 ? -11.875 25.844 16.766 1 88.12 513 ARG B N 1
ATOM 9429 C CA . ARG B 1 513 ? -11 24.703 16.516 1 88.12 513 ARG B CA 1
ATOM 9430 C C . ARG B 1 513 ? -11.766 23.578 15.844 1 88.12 513 ARG B C 1
ATOM 9432 O O . ARG B 1 513 ? -11.219 22.891 14.977 1 88.12 513 ARG B O 1
ATOM 9439 N N . ASN B 1 514 ? -12.914 23.453 16.359 1 86.56 514 ASN B N 1
ATOM 9440 C CA . ASN B 1 514 ? -13.672 22.281 15.922 1 86.56 514 ASN B CA 1
ATOM 9441 C C . ASN B 1 514 ? -14.852 22.688 15.039 1 86.56 514 ASN B C 1
ATOM 9443 O O . ASN B 1 514 ? -15.336 23.812 15.117 1 86.56 514 ASN B O 1
ATOM 9447 N N . ASN B 1 515 ? -15.227 21.703 14.297 1 86.56 515 ASN B N 1
ATOM 9448 C CA . ASN B 1 515 ? -16.422 21.891 13.477 1 86.56 515 ASN B CA 1
ATOM 9449 C C . ASN B 1 515 ? -17.688 21.5 14.242 1 86.56 515 ASN B C 1
ATOM 9451 O O . ASN B 1 515 ? -17.609 20.844 15.281 1 86.56 515 ASN B O 1
ATOM 9455 N N . SER B 1 516 ? -18.719 21.922 13.742 1 87.06 516 SER B N 1
ATOM 9456 C CA . SER B 1 516 ? -20 21.656 14.375 1 87.06 516 SER B CA 1
ATOM 9457 C C . SER B 1 516 ? -20.234 20.156 14.555 1 87.06 516 SER B C 1
ATOM 9459 O O . SER B 1 516 ? -20.906 19.734 15.5 1 87.06 516 SER B O 1
ATOM 9461 N N . THR B 1 517 ? -19.625 19.375 13.695 1 81 517 THR B N 1
ATOM 9462 C CA . THR B 1 517 ? -19.781 17.922 13.789 1 81 517 THR B CA 1
ATOM 9463 C C . THR B 1 517 ? -19.047 17.375 15.008 1 81 517 THR B C 1
ATOM 9465 O O . THR B 1 517 ? -19.391 16.297 15.516 1 81 517 THR B O 1
ATOM 9468 N N . ASP B 1 518 ? -18.109 18.141 15.484 1 82.5 518 ASP B N 1
ATOM 9469 C CA . ASP B 1 518 ? -17.297 17.688 16.609 1 82.5 518 ASP B CA 1
ATOM 9470 C C . ASP B 1 518 ? -17.656 18.438 17.891 1 82.5 518 ASP B C 1
ATOM 9472 O O . ASP B 1 518 ? -16.797 18.719 18.719 1 82.5 518 ASP B O 1
ATOM 9476 N N . PHE B 1 519 ? -18.953 18.859 18.062 1 84.25 519 PHE B N 1
ATOM 9477 C CA . PHE B 1 519 ? -19.359 19.672 19.203 1 84.25 519 PHE B CA 1
ATOM 9478 C C . PHE B 1 519 ? -19.156 18.922 20.516 1 84.25 519 PHE B C 1
ATOM 9480 O O . PHE B 1 519 ? -18.938 19.531 21.562 1 84.25 519 PHE B O 1
ATOM 9487 N N . LEU B 1 520 ? -19.156 17.578 20.453 1 79.81 520 LEU B N 1
ATOM 9488 C CA . LEU B 1 520 ? -18.984 16.781 21.656 1 79.81 520 LEU B CA 1
ATOM 9489 C C . LEU B 1 520 ? -17.594 17 22.266 1 79.81 520 LEU B C 1
ATOM 9491 O O . LEU B 1 520 ? -17.438 16.984 23.484 1 79.81 520 LEU B O 1
ATOM 9495 N N . LEU B 1 521 ? -16.703 17.203 21.391 1 83.31 521 LEU B N 1
ATOM 9496 C CA . LEU B 1 521 ? -15.336 17.453 21.875 1 83.31 521 LEU B CA 1
ATOM 9497 C C . LEU B 1 521 ? -15.273 18.734 22.672 1 83.31 521 LEU B C 1
ATOM 9499 O O . LEU B 1 521 ? -14.555 18.812 23.672 1 83.31 521 LEU B O 1
ATOM 9503 N N . GLU B 1 522 ? -16.031 19.703 22.219 1 87.12 522 GLU B N 1
ATOM 9504 C CA . GLU B 1 522 ? -16.078 20.984 22.938 1 87.12 522 GLU B CA 1
ATOM 9505 C C . GLU B 1 522 ? -16.75 20.812 24.297 1 87.12 522 GLU B C 1
ATOM 9507 O O . GLU B 1 522 ? -16.359 21.484 25.266 1 87.12 522 GLU B O 1
ATOM 9512 N N . LEU B 1 523 ? -17.656 19.938 24.312 1 82.44 523 LEU B N 1
ATOM 9513 C CA . LEU B 1 523 ? -18.375 19.734 25.562 1 82.44 523 LEU B CA 1
ATOM 9514 C C . LEU B 1 523 ? -17.562 18.906 26.547 1 82.44 523 LEU B C 1
ATOM 9516 O O . LEU B 1 523 ? -17.781 18.984 27.766 1 82.44 523 LEU B O 1
ATOM 9520 N N . VAL B 1 524 ? -16.656 18.25 26.062 1 82.31 524 VAL B N 1
ATOM 9521 C CA . VAL B 1 524 ? -15.766 17.484 26.938 1 82.31 524 VAL B CA 1
ATOM 9522 C C . VAL B 1 524 ? -14.641 18.391 27.438 1 82.31 524 VAL B C 1
ATOM 9524 O O . VAL B 1 524 ? -14.227 18.297 28.594 1 82.31 524 VAL B O 1
ATOM 9527 N N . GLU B 1 525 ? -14.234 19.25 26.609 1 86.44 525 GLU B N 1
ATOM 9528 C CA . GLU B 1 525 ? -13.086 20.094 26.953 1 86.44 525 GLU B CA 1
ATOM 9529 C C . GLU B 1 525 ? -13.508 21.281 27.797 1 86.44 525 GLU B C 1
ATOM 9531 O O . GLU B 1 525 ? -12.805 21.672 28.734 1 86.44 525 GLU B O 1
ATOM 9536 N N . PHE B 1 526 ? -14.648 21.891 27.453 1 86.88 526 PHE B N 1
ATOM 9537 C CA . PHE B 1 526 ? -15.156 23.094 28.109 1 86.88 526 PHE B CA 1
ATOM 9538 C C . PHE B 1 526 ? -14.086 24.188 28.156 1 86.88 526 PHE B C 1
ATOM 9540 O O . PHE B 1 526 ? -13.898 24.828 29.188 1 86.88 526 PHE B O 1
ATOM 9547 N N . ARG B 1 527 ? -13.367 24.281 27.109 1 89.44 527 ARG B N 1
ATOM 9548 C CA . ARG B 1 527 ? -12.383 25.359 26.984 1 89.44 527 ARG B CA 1
ATOM 9549 C C . ARG B 1 527 ? -13.008 26.594 26.344 1 89.44 527 ARG B C 1
ATOM 9551 O O . ARG B 1 527 ? -13.992 26.5 25.609 1 89.44 527 ARG B O 1
ATOM 9558 N N . PRO B 1 528 ? -12.422 27.688 26.625 1 90.38 528 PRO B N 1
ATOM 9559 C CA . PRO B 1 528 ? -12.961 28.922 26.047 1 90.38 528 PRO B CA 1
ATOM 9560 C C . PRO B 1 528 ? -12.523 29.141 24.609 1 90.38 528 PRO B C 1
ATOM 9562 O O . PRO B 1 528 ? -11.789 30.078 24.312 1 90.38 528 PRO B O 1
ATOM 9565 N N . ASN B 1 529 ? -13.117 28.312 23.766 1 91.62 529 ASN B N 1
ATOM 9566 C CA . ASN B 1 529 ? -12.781 28.359 22.344 1 91.62 529 ASN B CA 1
ATOM 9567 C C . ASN B 1 529 ? -13.82 29.125 21.547 1 91.62 529 ASN B C 1
ATOM 9569 O O . ASN B 1 529 ? -13.695 29.281 20.328 1 91.62 529 ASN B O 1
ATOM 9573 N N . GLY B 1 530 ? -14.812 29.562 22.234 1 94.06 530 GLY B N 1
ATOM 9574 C CA . GLY B 1 530 ? -15.922 30.188 21.516 1 94.06 530 GLY B CA 1
ATOM 9575 C C . GLY B 1 530 ? -15.773 31.688 21.375 1 94.06 530 GLY B C 1
ATOM 9576 O O . GLY B 1 530 ? -14.953 32.312 22.062 1 94.06 530 GLY B O 1
ATOM 9577 N N . ARG B 1 531 ? -16.562 32.25 20.469 1 95.75 531 ARG B N 1
ATOM 9578 C CA . ARG B 1 531 ? -16.531 33.688 20.234 1 95.75 531 ARG B CA 1
ATOM 9579 C C . ARG B 1 531 ? -17.891 34.188 19.734 1 95.75 531 ARG B C 1
ATOM 9581 O O . ARG B 1 531 ? -18.75 33.406 19.375 1 95.75 531 ARG B O 1
ATOM 9588 N N . LEU B 1 532 ? -18.078 35.469 19.891 1 96.81 532 LEU B N 1
ATOM 9589 C CA . LEU B 1 532 ? -19.219 36.156 19.312 1 96.81 532 LEU B CA 1
ATOM 9590 C C . LEU B 1 532 ? -18.766 37.031 18.141 1 96.81 532 LEU B C 1
ATOM 9592 O O . LEU B 1 532 ? -17.766 37.75 18.25 1 96.81 532 LEU B O 1
ATOM 9596 N N . ILE B 1 533 ? -19.562 36.969 17.062 1 97.19 533 ILE B N 1
ATOM 9597 C CA . ILE B 1 533 ? -19.172 37.688 15.859 1 97.19 533 ILE B CA 1
ATOM 9598 C C . ILE B 1 533 ? -20.25 38.688 15.477 1 97.19 533 ILE B C 1
ATOM 9600 O O . ILE B 1 533 ? -21.438 38.5 15.797 1 97.19 533 ILE B O 1
ATOM 9604 N N . LYS B 1 534 ? -19.797 39.75 14.859 1 97.25 534 LYS B N 1
ATOM 9605 C CA . LYS B 1 534 ? -20.672 40.75 14.266 1 97.25 534 LYS B CA 1
ATOM 9606 C C . LYS B 1 534 ? -20.453 40.844 12.758 1 97.25 534 LYS B C 1
ATOM 9608 O O . LYS B 1 534 ? -19.328 41 12.297 1 97.25 534 LYS B O 1
ATOM 9613 N N . ILE B 1 535 ? -21.531 40.656 12.078 1 97.38 535 ILE B N 1
ATOM 9614 C CA . ILE B 1 535 ? -21.484 40.812 10.633 1 97.38 535 ILE B CA 1
ATOM 9615 C C . ILE B 1 535 ? -22.188 42.094 10.234 1 97.38 535 ILE B C 1
ATOM 9617 O O . ILE B 1 535 ? -23.406 42.25 10.414 1 97.38 535 ILE B O 1
ATOM 9621 N N . ALA B 1 536 ? -21.453 42.969 9.68 1 95.44 536 ALA B N 1
ATOM 9622 C CA . ALA B 1 536 ? -22.016 44.219 9.242 1 95.44 536 ALA B CA 1
ATOM 9623 C C . ALA B 1 536 ? -22.922 44.031 8.023 1 95.44 536 ALA B C 1
ATOM 9625 O O . ALA B 1 536 ? -22.844 43.031 7.332 1 95.44 536 ALA B O 1
ATOM 9626 N N . PRO B 1 537 ? -23.797 45 7.848 1 92.06 537 PRO B N 1
ATOM 9627 C CA . PRO B 1 537 ? -24.703 44.906 6.699 1 92.06 537 PRO B CA 1
ATOM 9628 C C . PRO B 1 537 ? -23.953 44.75 5.371 1 92.06 537 PRO B C 1
ATOM 9630 O O . PRO B 1 537 ? -24.484 44.188 4.422 1 92.06 537 PRO B O 1
ATOM 9633 N N . ASN B 1 538 ? -22.734 45.156 5.367 1 90.38 538 ASN B N 1
ATOM 9634 C CA . ASN B 1 538 ? -21.953 45.031 4.141 1 90.38 538 ASN B CA 1
ATOM 9635 C C . ASN B 1 538 ? -21.297 43.656 4.008 1 90.38 538 ASN B C 1
ATOM 9637 O O . ASN B 1 538 ? -20.562 43.406 3.045 1 90.38 538 ASN B O 1
ATOM 9641 N N . GLY B 1 539 ? -21.438 42.906 5.016 1 89.94 539 GLY B N 1
ATOM 9642 C CA . GLY B 1 539 ? -20.938 41.531 4.918 1 89.94 539 GLY B CA 1
ATOM 9643 C C . GLY B 1 539 ? -19.641 41.312 5.676 1 89.94 539 GLY B C 1
ATOM 9644 O O . GLY B 1 539 ? -19.188 40.188 5.82 1 89.94 539 GLY B O 1
ATOM 9645 N N . LYS B 1 540 ? -19.047 42.375 6.125 1 92.75 540 LYS B N 1
ATOM 9646 C CA . LYS B 1 540 ? -17.797 42.25 6.863 1 92.75 540 LYS B CA 1
ATOM 9647 C C . LYS B 1 540 ? -18.047 41.688 8.266 1 92.75 540 LYS B C 1
ATOM 9649 O O . LYS B 1 540 ? -18.891 42.219 9 1 92.75 540 LYS B O 1
ATOM 9654 N N . ALA B 1 541 ? -17.312 40.594 8.547 1 95.19 541 ALA B N 1
ATOM 9655 C CA . ALA B 1 541 ? -17.469 39.938 9.844 1 95.19 541 ALA B CA 1
ATOM 9656 C C . ALA B 1 541 ? -16.297 40.25 10.766 1 95.19 541 ALA B C 1
ATOM 9658 O O . ALA B 1 541 ? -15.141 40.281 10.328 1 95.19 541 ALA B O 1
ATOM 9659 N N . GLU B 1 542 ? -16.562 40.562 11.984 1 94 542 GLU B N 1
ATOM 9660 C CA . GLU B 1 542 ? -15.555 40.844 12.992 1 94 542 GLU B CA 1
ATOM 9661 C C . GLU B 1 542 ? -15.867 40.125 14.305 1 94 542 GLU B C 1
ATOM 9663 O O . GLU B 1 542 ? -17.031 39.812 14.594 1 94 542 GLU B O 1
ATOM 9668 N N . VAL B 1 543 ? -14.844 39.875 15.062 1 94.69 543 VAL B N 1
ATOM 9669 C CA . VAL B 1 543 ? -15.016 39.25 16.375 1 94.69 543 VAL B CA 1
ATOM 9670 C C . VAL B 1 543 ? -15.289 40.344 17.422 1 94.69 543 VAL B C 1
ATOM 9672 O O . VAL B 1 543 ? -14.523 41.281 17.547 1 94.69 543 VAL B O 1
ATOM 9675 N N . VAL B 1 544 ? -16.328 40.156 18.156 1 94.25 544 VAL B N 1
ATOM 9676 C CA . VAL B 1 544 ? -16.719 41.188 19.125 1 94.25 544 VAL B CA 1
ATOM 9677 C C . VAL B 1 544 ? -16.375 40.719 20.531 1 94.25 544 VAL B C 1
ATOM 9679 O O . VAL B 1 544 ? -16.141 41.531 21.422 1 94.25 544 VAL B O 1
ATOM 9682 N N . ALA B 1 545 ? -16.391 39.5 20.75 1 93.44 545 ALA B N 1
ATOM 9683 C CA . ALA B 1 545 ? -15.992 38.906 22.031 1 93.44 545 ALA B CA 1
ATOM 9684 C C . ALA B 1 545 ? -15.312 37.562 21.828 1 93.44 545 ALA B C 1
ATOM 9686 O O . ALA B 1 545 ? -15.664 36.812 20.922 1 93.44 545 ALA B O 1
ATOM 9687 N N . THR B 1 546 ? -14.375 37.281 22.688 1 92.19 546 THR B N 1
ATOM 9688 C CA . THR B 1 546 ? -13.625 36.031 22.578 1 92.19 546 THR B CA 1
ATOM 9689 C C . THR B 1 546 ? -13.641 35.281 23.906 1 92.19 546 THR B C 1
ATOM 9691 O O . THR B 1 546 ? -14.078 35.812 24.922 1 92.19 546 THR B O 1
ATOM 9694 N N . ASN B 1 547 ? -13.273 33.969 23.859 1 91.44 547 ASN B N 1
ATOM 9695 C CA . ASN B 1 547 ? -13.031 33.094 25.016 1 91.44 547 ASN B CA 1
ATOM 9696 C C . ASN B 1 547 ? -14.32 32.781 25.75 1 91.44 547 ASN B C 1
ATOM 9698 O O . ASN B 1 547 ? -14.352 32.75 26.984 1 91.44 547 ASN B O 1
ATOM 9702 N N . PHE B 1 548 ? -15.375 32.656 24.984 1 91.88 548 PHE B N 1
ATOM 9703 C CA . PHE B 1 548 ? -16.594 32.094 25.531 1 91.88 548 PHE B CA 1
ATOM 9704 C C . PHE B 1 548 ? -16.484 30.578 25.641 1 91.88 548 PHE B C 1
ATOM 9706 O O . PHE B 1 548 ? -15.75 29.953 24.875 1 91.88 548 PHE B O 1
ATOM 9713 N N . VAL B 1 549 ? -17.234 30.125 26.625 1 92.62 549 VAL B N 1
ATOM 9714 C CA . VAL B 1 549 ? -17.297 28.672 26.719 1 92.62 549 VAL B CA 1
ATOM 9715 C C . VAL B 1 549 ? -18.609 28.172 26.109 1 92.62 549 VAL B C 1
ATOM 9717 O O . VAL B 1 549 ? -19.656 28.25 26.734 1 92.62 549 VAL B O 1
ATOM 9720 N N . PHE B 1 550 ? -18.516 27.781 24.906 1 94.06 550 PHE B N 1
ATOM 9721 C CA . PHE B 1 550 ? -19.625 27.266 24.109 1 94.06 550 PHE B CA 1
ATOM 9722 C C . PHE B 1 550 ? -20.75 28.297 24.031 1 94.06 550 PHE B C 1
ATOM 9724 O O . PHE B 1 550 ? -21.875 28.016 24.453 1 94.06 550 PHE B O 1
ATOM 9731 N N . PRO B 1 551 ? -20.453 29.438 23.438 1 96.06 551 PRO B N 1
ATOM 9732 C CA . PRO B 1 551 ? -21.578 30.344 23.172 1 96.06 551 PRO B CA 1
ATOM 9733 C C . PRO B 1 551 ? -22.625 29.719 22.234 1 96.06 551 PRO B C 1
ATOM 9735 O O . PRO B 1 551 ? -22.266 29.078 21.25 1 96.06 551 PRO B O 1
ATOM 9738 N N . ASN B 1 552 ? -23.828 29.844 22.641 1 96.44 552 ASN B N 1
ATOM 9739 C CA . ASN B 1 552 ? -24.922 29.156 21.953 1 96.44 552 ASN B CA 1
ATOM 9740 C C . ASN B 1 552 ? -26 30.141 21.516 1 96.44 552 ASN B C 1
ATOM 9742 O O . ASN B 1 552 ? -25.828 30.891 20.547 1 96.44 552 ASN B O 1
ATOM 9746 N N . GLY B 1 553 ? -26.953 30.469 22.281 1 97.94 553 GLY B N 1
ATOM 9747 C CA . GLY B 1 553 ? -28.062 31.344 21.938 1 97.94 553 GLY B CA 1
ATOM 9748 C C . GLY B 1 553 ? -27.641 32.812 21.812 1 97.94 553 GLY B C 1
ATOM 9749 O O . GLY B 1 553 ? -26.828 33.281 22.594 1 97.94 553 GLY B O 1
ATOM 9750 N N . VAL B 1 554 ? -28.156 33.5 20.844 1 98.44 554 VAL B N 1
ATOM 9751 C CA . VAL B 1 554 ? -27.984 34.906 20.609 1 98.44 554 VAL B CA 1
ATOM 9752 C C . VAL B 1 554 ? -29.328 35.594 20.359 1 98.44 554 VAL B C 1
ATOM 9754 O O . VAL B 1 554 ? -30.109 35.125 19.516 1 98.44 554 VAL B O 1
ATOM 9757 N N . CYS B 1 555 ? -29.609 36.625 21.094 1 98.31 555 CYS B N 1
ATOM 9758 C CA . CYS B 1 555 ? -30.906 37.281 20.969 1 98.31 555 CYS B CA 1
ATOM 9759 C C . CYS B 1 555 ? -30.781 38.781 21.203 1 98.31 555 CYS B C 1
ATOM 9761 O O . CYS B 1 555 ? -30.203 39.219 22.188 1 98.31 555 CYS B O 1
ATOM 9763 N N . THR B 1 556 ? -31.312 39.5 20.328 1 97.75 556 THR B N 1
ATOM 9764 C CA . THR B 1 556 ? -31.375 40.938 20.531 1 97.75 556 THR B CA 1
ATOM 9765 C C . THR B 1 556 ? -32.438 41.312 21.562 1 97.75 556 THR B C 1
ATOM 9767 O O . THR B 1 556 ? -33.594 40.844 21.484 1 97.75 556 THR B O 1
ATOM 9770 N N . ALA B 1 557 ? -32.094 42.094 22.484 1 96.75 557 ALA B N 1
ATOM 9771 C CA . ALA B 1 557 ? -33 42.5 23.531 1 96.75 557 ALA B CA 1
ATOM 9772 C C . ALA B 1 557 ? -34.156 43.312 22.969 1 96.75 557 ALA B C 1
ATOM 9774 O O . ALA B 1 557 ? -34.094 43.844 21.875 1 96.75 557 ALA B O 1
ATOM 9775 N N . HIS B 1 558 ? -35.25 43.406 23.734 1 94.75 558 HIS B N 1
ATOM 9776 C CA . HIS B 1 558 ? -36.5 44.031 23.297 1 94.75 558 HIS B CA 1
ATOM 9777 C C . HIS B 1 558 ? -36.281 45.531 22.984 1 94.75 558 HIS B C 1
ATOM 9779 O O . HIS B 1 558 ? -36.938 46.062 22.094 1 94.75 558 HIS B O 1
ATOM 9785 N N . ASP B 1 559 ? -35.312 46.156 23.594 1 89.81 559 ASP B N 1
ATOM 9786 C CA . ASP B 1 559 ? -35.094 47.594 23.375 1 89.81 559 ASP B CA 1
ATOM 9787 C C . ASP B 1 559 ? -34.125 47.812 22.219 1 89.81 559 ASP B C 1
ATOM 9789 O O . ASP B 1 559 ? -33.875 48.938 21.828 1 89.81 559 ASP B O 1
ATOM 9793 N N . GLY B 1 560 ? -33.5 46.719 21.781 1 93.75 560 GLY B N 1
ATOM 9794 C CA . GLY B 1 560 ? -32.594 46.812 20.656 1 93.75 560 GLY B CA 1
ATOM 9795 C C . GLY B 1 560 ? -31.219 47.344 21.031 1 93.75 560 GLY B C 1
ATOM 9796 O O . GLY B 1 560 ? -30.391 47.625 20.156 1 93.75 560 GLY B O 1
ATOM 9797 N N . GLN B 1 561 ? -30.938 47.5 22.266 1 94.69 561 GLN B N 1
ATOM 9798 C CA . GLN B 1 561 ? -29.703 48.156 22.688 1 94.69 561 GLN B CA 1
ATOM 9799 C C . GLN B 1 561 ? -28.656 47.125 23.156 1 94.69 561 GLN B C 1
ATOM 9801 O O . GLN B 1 561 ? -27.531 47.5 23.469 1 94.69 561 GLN B O 1
ATOM 9806 N N . SER B 1 562 ? -29.062 45.938 23.25 1 96.19 562 SER B N 1
ATOM 9807 C CA . SER B 1 562 ? -28.125 44.938 23.719 1 96.19 562 SER B CA 1
ATOM 9808 C C . SER B 1 562 ? -28.422 43.562 23.125 1 96.19 562 SER B C 1
ATOM 9810 O O . SER B 1 562 ? -29.484 43.344 22.547 1 96.19 562 SER B O 1
ATOM 9812 N N . ILE B 1 563 ? -27.391 42.75 23.203 1 97.5 563 ILE B N 1
ATOM 9813 C CA . ILE B 1 563 ? -27.469 41.375 22.734 1 97.5 563 ILE B CA 1
ATOM 9814 C C . ILE B 1 563 ? -27.312 40.406 23.906 1 97.5 563 ILE B C 1
ATOM 9816 O O . ILE B 1 563 ? -26.359 40.531 24.688 1 97.5 563 ILE B O 1
ATOM 9820 N N . LEU B 1 564 ? -28.25 39.5 24.062 1 98.06 564 LEU B N 1
ATOM 9821 C CA . LEU B 1 564 ? -28.109 38.406 25.047 1 98.06 564 LEU B CA 1
ATOM 9822 C C . LEU B 1 564 ? -27.391 37.219 24.422 1 98.06 564 LEU B C 1
ATOM 9824 O O . LEU B 1 564 ? -27.656 36.844 23.281 1 98.06 564 LEU B O 1
ATOM 9828 N N . VAL B 1 565 ? -26.453 36.688 25.172 1 97.62 565 VAL B N 1
ATOM 9829 C CA . VAL B 1 565 ? -25.703 35.5 24.719 1 97.62 565 VAL B CA 1
ATOM 9830 C C . VAL B 1 565 ? -25.688 34.438 25.812 1 97.62 565 VAL B C 1
ATOM 9832 O O . VAL B 1 565 ? -25.328 34.719 26.953 1 97.62 565 VAL B O 1
ATOM 9835 N N . SER B 1 566 ? -26.125 33.25 25.453 1 97.25 566 SER B N 1
ATOM 9836 C CA . SER B 1 566 ? -26.047 32.156 26.391 1 97.25 566 SER B CA 1
ATOM 9837 C C . SER B 1 566 ? -24.703 31.438 26.281 1 97.25 566 SER B C 1
ATOM 9839 O O . SER B 1 566 ? -24.141 31.312 25.188 1 97.25 566 SER B O 1
ATOM 9841 N N . SER B 1 567 ? -24.141 31.094 27.375 1 94.75 567 SER B N 1
ATOM 9842 C CA . SER B 1 567 ? -22.969 30.234 27.453 1 94.75 567 SER B CA 1
ATOM 9843 C C . SER B 1 567 ? -23.328 28.859 28.031 1 94.75 567 SER B C 1
ATOM 9845 O O . SER B 1 567 ? -23.453 28.703 29.25 1 94.75 567 SER B O 1
ATOM 9847 N N . THR B 1 568 ? -23.453 27.922 27.125 1 92.75 568 THR B N 1
ATOM 9848 C CA . THR B 1 568 ? -23.844 26.578 27.547 1 92.75 568 THR B CA 1
ATOM 9849 C C . THR B 1 568 ? -22.828 26 28.516 1 92.75 568 THR B C 1
ATOM 9851 O O . THR B 1 568 ? -23.203 25.438 29.547 1 92.75 568 THR B O 1
ATOM 9854 N N . GLY B 1 569 ? -21.656 26.219 28.281 1 89.69 569 GLY B N 1
ATOM 9855 C CA . GLY B 1 569 ? -20.609 25.625 29.094 1 89.69 569 GLY B CA 1
ATOM 9856 C C . GLY B 1 569 ? -20.516 26.234 30.484 1 89.69 569 GLY B C 1
ATOM 9857 O O . GLY B 1 569 ? -20.094 25.562 31.438 1 89.69 569 GLY B O 1
ATOM 9858 N N . LEU B 1 570 ? -20.953 27.469 30.656 1 91.56 570 LEU B N 1
ATOM 9859 C CA . LEU B 1 570 ? -20.844 28.156 31.938 1 91.56 570 LEU B CA 1
ATOM 9860 C C . LEU B 1 570 ? -22.203 28.25 32.625 1 91.56 570 LEU B C 1
ATOM 9862 O O . LEU B 1 570 ? -22.328 28.844 33.688 1 91.56 570 LEU B O 1
ATOM 9866 N N . CYS B 1 571 ? -23.234 27.781 32 1 92.88 571 CYS B N 1
ATOM 9867 C CA . CYS B 1 571 ? -24.594 27.812 32.531 1 92.88 571 CYS B CA 1
ATOM 9868 C C . CYS B 1 571 ? -25 29.219 32.938 1 92.88 571 CYS B C 1
ATOM 9870 O O . CYS B 1 571 ? -25.438 29.453 34.062 1 92.88 571 CYS B O 1
ATOM 9872 N N . ARG B 1 572 ? -24.938 30.062 31.938 1 95 572 ARG B N 1
ATOM 9873 C CA . ARG B 1 572 ? -25.25 31.469 32.219 1 95 572 ARG B CA 1
ATOM 9874 C C . ARG B 1 572 ? -25.672 32.188 30.938 1 95 572 ARG B C 1
ATOM 9876 O O . ARG B 1 572 ? -25.5 31.688 29.844 1 95 572 ARG B O 1
ATOM 9883 N N . VAL B 1 573 ? -26.203 33.375 31.125 1 97.12 573 VAL B N 1
ATOM 9884 C CA . VAL B 1 573 ? -26.578 34.312 30.047 1 97.12 573 VAL B CA 1
ATOM 9885 C C . VAL B 1 573 ? -25.953 35.688 30.312 1 97.12 573 VAL B C 1
ATOM 9887 O O . VAL B 1 573 ? -26.031 36.188 31.422 1 97.12 573 VAL B O 1
ATOM 9890 N N . ASP B 1 574 ? -25.328 36.188 29.328 1 95.81 574 ASP B N 1
ATOM 9891 C CA . ASP B 1 574 ? -24.703 37.5 29.438 1 95.81 574 ASP B CA 1
ATOM 9892 C C . ASP B 1 574 ? -25.328 38.5 28.453 1 95.81 574 ASP B C 1
ATOM 9894 O O . ASP B 1 574 ? -25.984 38.094 27.5 1 95.81 574 ASP B O 1
ATOM 9898 N N . ARG B 1 575 ? -25.109 39.719 28.781 1 95.88 575 ARG B N 1
ATOM 9899 C CA . ARG B 1 575 ? -25.625 40.812 27.969 1 95.88 575 ARG B CA 1
ATOM 9900 C C . ARG B 1 575 ? -24.5 41.688 27.453 1 95.88 575 ARG B C 1
ATOM 9902 O O . ARG B 1 575 ? -23.688 42.219 28.234 1 95.88 575 ARG B O 1
ATOM 9909 N N . LEU B 1 576 ? -24.453 41.844 26.141 1 95.88 576 LEU B N 1
ATOM 9910 C CA . LEU B 1 576 ? -23.516 42.781 25.484 1 95.88 576 LEU B CA 1
ATOM 9911 C C . LEU B 1 576 ? -24.25 44.031 25 1 95.88 576 LEU B C 1
ATOM 9913 O O . LEU B 1 576 ? -25.094 43.938 24.109 1 95.88 576 LEU B O 1
ATOM 9917 N N . TRP B 1 577 ? -23.891 45.094 25.547 1 95.31 577 TRP B N 1
ATOM 9918 C CA . TRP B 1 577 ? -24.5 46.375 25.125 1 95.31 577 TRP B CA 1
ATOM 9919 C C . TRP B 1 577 ? -23.891 46.844 23.812 1 95.31 577 TRP B C 1
ATOM 9921 O O . TRP B 1 577 ? -22.656 46.969 23.703 1 95.31 577 TRP B O 1
ATOM 9931 N N . ILE B 1 578 ? -24.688 47.094 22.844 1 94.06 578 ILE B N 1
ATOM 9932 C CA . ILE B 1 578 ? -24.188 47.469 21.516 1 94.06 578 ILE B CA 1
ATOM 9933 C C . ILE B 1 578 ? -24.516 48.906 21.203 1 94.06 578 ILE B C 1
ATOM 9935 O O . ILE B 1 578 ? -24.016 49.469 20.234 1 94.06 578 ILE B O 1
ATOM 9939 N N . SER B 1 579 ? -25.406 49.5 21.969 1 91.94 579 SER B N 1
ATOM 9940 C CA . SER B 1 579 ? -25.75 50.906 21.844 1 91.94 579 SER B CA 1
ATOM 9941 C C . SER B 1 579 ? -26.156 51.5 23.188 1 91.94 579 SER B C 1
ATOM 9943 O O . SER B 1 579 ? -26.297 50.781 24.188 1 91.94 579 SER B O 1
ATOM 9945 N N . GLY B 1 580 ? -26.234 52.812 23.266 1 88.06 580 GLY B N 1
ATOM 9946 C CA . GLY B 1 580 ? -26.625 53.5 24.484 1 88.06 580 GLY B CA 1
ATOM 9947 C C . GLY B 1 580 ? -25.453 53.812 25.391 1 88.06 580 GLY B C 1
ATOM 9948 O O . GLY B 1 580 ? -24.297 53.75 24.969 1 88.06 580 GLY B O 1
ATOM 9949 N N . PRO B 1 581 ? -25.688 54.125 26.547 1 89.44 581 PRO B N 1
ATOM 9950 C CA . PRO B 1 581 ? -24.641 54.594 27.469 1 89.44 581 PRO B CA 1
ATOM 9951 C C . PRO B 1 581 ? -23.703 53.469 27.891 1 89.44 581 PRO B C 1
ATOM 9953 O O . PRO B 1 581 ? -22.562 53.719 28.281 1 89.44 581 PRO B O 1
ATOM 9956 N N . LYS B 1 582 ? -24.109 52.219 27.766 1 90.94 582 LYS B N 1
ATOM 9957 C CA . LYS B 1 582 ? -23.297 51.094 28.203 1 90.94 582 LYS B CA 1
ATOM 9958 C C . LYS B 1 582 ? -22.688 50.375 27 1 90.94 582 LYS B C 1
ATOM 9960 O O . LYS B 1 582 ? -22.25 49.219 27.125 1 90.94 582 LYS B O 1
ATOM 9965 N N . GLU B 1 583 ? -22.672 51.062 25.969 1 91 583 GLU B N 1
ATOM 9966 C CA . GLU B 1 583 ? -22.141 50.438 24.766 1 91 583 GLU B CA 1
ATOM 9967 C C . GLU B 1 583 ? -20.75 49.875 25.016 1 91 583 GLU B C 1
ATOM 9969 O O . GLU B 1 583 ? -19.891 50.531 25.594 1 91 583 GLU B O 1
ATOM 9974 N N . GLY B 1 584 ? -20.594 48.594 24.672 1 89.12 584 GLY B N 1
ATOM 9975 C CA . GLY B 1 584 ? -19.297 47.938 24.812 1 89.12 584 GLY B CA 1
ATOM 9976 C C . GLY B 1 584 ? -19.125 47.188 26.094 1 89.12 584 GLY B C 1
ATOM 9977 O O . GLY B 1 584 ? -18.078 46.594 26.344 1 89.12 584 GLY B O 1
ATOM 9978 N N . VAL B 1 585 ? -20.156 47.156 26.859 1 91.5 585 VAL B N 1
ATOM 9979 C CA . VAL B 1 585 ? -20.094 46.469 28.156 1 91.5 585 VAL B CA 1
ATOM 9980 C C . VAL B 1 585 ? -20.719 45.094 28.047 1 91.5 585 VAL B C 1
ATOM 9982 O O . VAL B 1 585 ? -21.766 44.938 27.391 1 91.5 585 VAL B O 1
ATOM 9985 N N . LEU B 1 586 ? -20.031 44.156 28.578 1 92.94 586 LEU B N 1
ATOM 9986 C CA . LEU B 1 586 ? -20.531 42.812 28.734 1 92.94 586 LEU B CA 1
ATOM 9987 C C . LEU B 1 586 ? -20.797 42.469 30.203 1 92.94 586 LEU B C 1
ATOM 9989 O O . LEU B 1 586 ? -19.875 42.562 31.016 1 92.94 586 LEU B O 1
ATOM 9993 N N . GLU B 1 587 ? -22.016 42.156 30.531 1 91.88 587 GLU B N 1
ATOM 9994 C CA . GLU B 1 587 ? -22.344 41.906 31.922 1 91.88 587 GLU B CA 1
ATOM 9995 C C . GLU B 1 587 ? -23.266 40.688 32.062 1 91.88 587 GLU B C 1
ATOM 9997 O O . GLU B 1 587 ? -23.984 40.344 31.109 1 91.88 587 GLU B O 1
ATOM 10002 N N . PRO B 1 588 ? -23.328 40.062 33.219 1 92.56 588 PRO B N 1
ATOM 10003 C CA . PRO B 1 588 ? -24.172 38.906 33.438 1 92.56 588 PRO B CA 1
ATOM 10004 C C . PRO B 1 588 ? -25.641 39.25 33.656 1 92.56 588 PRO B C 1
ATOM 10006 O O . PRO B 1 588 ? -25.953 40.281 34.25 1 92.56 588 PRO B O 1
ATOM 10009 N N . VAL B 1 589 ? -26.531 38.438 33.125 1 95.19 589 VAL B N 1
ATOM 10010 C CA . VAL B 1 589 ? -27.969 38.531 33.375 1 95.19 589 VAL B CA 1
ATOM 10011 C C . VAL B 1 589 ? -28.438 37.375 34.219 1 95.19 589 VAL B C 1
ATOM 10013 O O . VAL B 1 589 ? -29.109 37.594 35.25 1 95.19 589 VAL B O 1
ATOM 10016 N N . LEU B 1 590 ? -28.141 36.156 33.781 1 95.44 590 LEU B N 1
ATOM 10017 C CA . LEU B 1 590 ? -28.391 34.938 34.531 1 95.44 590 LEU B CA 1
ATOM 10018 C C . LEU B 1 590 ? -27.078 34.219 34.844 1 95.44 590 LEU B C 1
ATOM 10020 O O . LEU B 1 590 ? -26.219 34.062 33.969 1 95.44 590 LEU B O 1
ATOM 10024 N N . GLU B 1 591 ? -26.984 33.844 36.094 1 92.38 591 GLU B N 1
ATOM 10025 C CA . GLU B 1 591 ? -25.812 33.062 36.5 1 92.38 591 GLU B CA 1
ATOM 10026 C C . GLU B 1 591 ? -26.203 31.797 37.219 1 92.38 591 GLU B C 1
ATOM 10028 O O . GLU B 1 591 ? -27.297 31.719 37.812 1 92.38 591 GLU B O 1
ATOM 10033 N N . ASN B 1 592 ? -25.375 30.859 37.094 1 92.75 592 ASN B N 1
ATOM 10034 C CA . ASN B 1 592 ? -25.484 29.609 37.875 1 92.75 592 ASN B CA 1
ATOM 10035 C C . ASN B 1 592 ? -26.812 28.906 37.625 1 92.75 592 ASN B C 1
ATOM 10037 O O . ASN B 1 592 ? -27.531 28.562 38.562 1 92.75 592 ASN B O 1
ATOM 10041 N N . LEU B 1 593 ? -27.125 28.766 36.375 1 93.94 593 LEU B N 1
ATOM 10042 C CA . LEU B 1 593 ? -28.328 28.047 36 1 93.94 593 LEU B CA 1
ATOM 10043 C C . LEU B 1 593 ? -28.219 26.578 36.375 1 93.94 593 LEU B C 1
ATOM 10045 O O . LEU B 1 593 ? -27.125 26 36.344 1 93.94 593 LEU B O 1
ATOM 10049 N N . PRO B 1 594 ? -29.328 25.984 36.688 1 91.88 594 PRO B N 1
ATOM 10050 C CA . PRO B 1 594 ? -29.281 24.562 37.062 1 91.88 594 PRO B CA 1
ATOM 10051 C C . PRO B 1 594 ? -29.125 23.641 35.844 1 91.88 594 PRO B C 1
ATOM 10053 O O . PRO B 1 594 ? -29.016 22.422 36 1 91.88 594 PRO B O 1
ATOM 10056 N N . GLY B 1 595 ? -29.156 24.156 34.719 1 92.25 595 GLY B N 1
ATOM 10057 C CA . GLY B 1 595 ? -28.953 23.406 33.5 1 92.25 595 GLY B CA 1
ATOM 10058 C C . GLY B 1 595 ? -28.141 24.156 32.469 1 92.25 595 GLY B C 1
ATOM 10059 O O . GLY B 1 595 ? -27.656 25.25 32.719 1 92.25 595 GLY B O 1
ATOM 10060 N N . TYR B 1 596 ? -27.969 23.531 31.312 1 92.38 596 TYR B N 1
ATOM 10061 C CA . TYR B 1 596 ? -27.188 24.078 30.219 1 92.38 596 TYR B CA 1
ATOM 10062 C C . TYR B 1 596 ? -28.078 24.812 29.219 1 92.38 596 TYR B C 1
ATOM 10064 O O . TYR B 1 596 ? -28.891 24.203 28.547 1 92.38 596 TYR B O 1
ATOM 10072 N N . PRO B 1 597 ? -27.922 26.094 29.141 1 95.38 597 PRO B N 1
ATOM 10073 C CA . PRO B 1 597 ? -28.797 26.891 28.281 1 95.38 597 PRO B CA 1
ATOM 10074 C C . PRO B 1 597 ? -28.484 26.719 26.797 1 95.38 597 PRO B C 1
ATOM 10076 O O . PRO B 1 597 ? -27.344 26.406 26.438 1 95.38 597 PRO B O 1
ATOM 10079 N N . ASP B 1 598 ? -29.438 26.938 25.984 1 95.88 598 ASP B N 1
ATOM 10080 C CA . ASP B 1 598 ? -29.281 26.844 24.531 1 95.88 598 ASP B CA 1
ATOM 10081 C C . ASP B 1 598 ? -29.797 28.109 23.844 1 95.88 598 ASP B C 1
ATOM 10083 O O . ASP B 1 598 ? -29.422 29.234 24.234 1 95.88 598 ASP B O 1
ATOM 10087 N N . ASN B 1 599 ? -30.609 28.062 22.875 1 97.88 599 ASN B N 1
ATOM 10088 C CA . ASN B 1 599 ? -31.031 29.25 22.141 1 97.88 599 ASN B CA 1
ATOM 10089 C C . ASN B 1 599 ? -31.922 30.156 22.969 1 97.88 599 ASN B C 1
ATOM 10091 O O . ASN B 1 599 ? -32.656 29.672 23.844 1 97.88 599 ASN B O 1
ATOM 10095 N N . ILE B 1 600 ? -31.859 31.438 22.703 1 98.19 600 ILE B N 1
ATOM 10096 C CA . ILE B 1 600 ? -32.688 32.406 23.359 1 98.19 600 ILE B CA 1
ATOM 10097 C C . ILE B 1 600 ? -33.625 33.094 22.344 1 98.19 600 ILE B C 1
ATOM 10099 O O . ILE B 1 600 ? -33.188 33.469 21.266 1 98.19 600 ILE B O 1
ATOM 10103 N N . HIS B 1 601 ? -34.906 33.219 22.703 1 97.94 601 HIS B N 1
ATOM 10104 C CA . HIS B 1 601 ? -35.875 33.906 21.828 1 97.94 601 HIS B CA 1
ATOM 10105 C C . HIS B 1 601 ? -36.75 34.875 22.609 1 97.94 601 HIS B C 1
ATOM 10107 O O . HIS B 1 601 ? -37.031 34.656 23.797 1 97.94 601 HIS B O 1
ATOM 10113 N N . ARG B 1 602 ? -37.188 35.844 21.969 1 97.06 602 ARG B N 1
ATOM 10114 C CA . ARG B 1 602 ? -38.062 36.844 22.578 1 97.06 602 ARG B CA 1
ATOM 10115 C C . ARG B 1 602 ? -39.469 36.312 22.734 1 97.06 602 ARG B C 1
ATOM 10117 O O . ARG B 1 602 ? -39.938 35.562 21.891 1 97.06 602 ARG B O 1
ATOM 10124 N N . SER B 1 603 ? -40.062 36.688 23.828 1 96.75 603 SER B N 1
ATOM 10125 C CA . SER B 1 603 ? -41.469 36.406 24.062 1 96.75 603 SER B CA 1
ATOM 10126 C C . SER B 1 603 ? -42.312 37.656 23.781 1 96.75 603 SER B C 1
ATOM 10128 O O . SER B 1 603 ? -41.812 38.781 23.875 1 96.75 603 SER B O 1
ATOM 10130 N N . SER B 1 604 ? -43.594 37.469 23.5 1 95.56 604 SER B N 1
ATOM 10131 C CA . SER B 1 604 ? -44.469 38.594 23.094 1 95.56 604 SER B CA 1
ATOM 10132 C C . SER B 1 604 ? -44.812 39.469 24.281 1 95.56 604 SER B C 1
ATOM 10134 O O . SER B 1 604 ? -45.281 40.594 24.109 1 95.56 604 SER B O 1
ATOM 10136 N N . ASP B 1 605 ? -44.562 39.031 25.5 1 95 605 ASP B N 1
ATOM 10137 C CA . ASP B 1 605 ? -44.906 39.812 26.703 1 95 605 ASP B CA 1
ATOM 10138 C C . ASP B 1 605 ? -43.719 40.594 27.219 1 95 605 ASP B C 1
ATOM 10140 O O . ASP B 1 605 ? -43.75 41.125 28.328 1 95 605 ASP B O 1
ATOM 10144 N N . GLY B 1 606 ? -42.594 40.625 26.5 1 94.19 606 GLY B N 1
ATOM 10145 C CA . GLY B 1 606 ? -41.406 41.406 26.875 1 94.19 606 GLY B CA 1
ATOM 10146 C C . GLY B 1 606 ? -40.344 40.594 27.594 1 94.19 606 GLY B C 1
ATOM 10147 O O . GLY B 1 606 ? -39.281 41.125 27.922 1 94.19 606 GLY B O 1
ATOM 10148 N N . ASN B 1 607 ? -40.625 39.312 27.812 1 97.06 607 ASN B N 1
ATOM 10149 C CA . ASN B 1 607 ? -39.656 38.406 28.422 1 97.06 607 ASN B CA 1
ATOM 10150 C C . ASN B 1 607 ? -38.938 37.562 27.359 1 97.06 607 ASN B C 1
ATOM 10152 O O . ASN B 1 607 ? -38.906 37.969 26.188 1 97.06 607 ASN B O 1
ATOM 10156 N N . TYR B 1 608 ? -38.25 36.469 27.859 1 98 608 TYR B N 1
ATOM 10157 C CA . TYR B 1 608 ? -37.5 35.625 26.938 1 98 608 TYR B CA 1
ATOM 10158 C C . TYR B 1 608 ? -37.781 34.156 27.219 1 98 608 TYR B C 1
ATOM 10160 O O . TYR B 1 608 ? -38 33.75 28.359 1 98 608 TYR B O 1
ATOM 10168 N N . TRP B 1 609 ? -37.75 33.312 26.172 1 98.06 609 TRP B N 1
ATOM 10169 C CA . TRP B 1 609 ? -37.781 31.859 26.25 1 98.06 609 TRP B CA 1
ATOM 10170 C C . TRP B 1 609 ? -36.406 31.25 26.047 1 98.06 609 TRP B C 1
ATOM 10172 O O . TRP B 1 609 ? -35.656 31.656 25.156 1 98.06 609 TRP B O 1
ATOM 10182 N N . MET B 1 610 ? -36 30.297 26.844 1 97.75 610 MET B N 1
ATOM 10183 C CA . MET B 1 610 ? -34.719 29.641 26.719 1 97.75 610 MET B CA 1
ATOM 10184 C C . MET B 1 610 ? -34.781 28.203 27.234 1 97.75 610 MET B C 1
ATOM 10186 O O . MET B 1 610 ? -35 27.969 28.422 1 97.75 610 MET B O 1
ATOM 10190 N N . PRO B 1 611 ? -34.531 27.281 26.375 1 96.31 611 PRO B N 1
ATOM 10191 C CA . PRO B 1 611 ? -34.469 25.906 26.844 1 96.31 611 PRO B CA 1
ATOM 10192 C C . PRO B 1 611 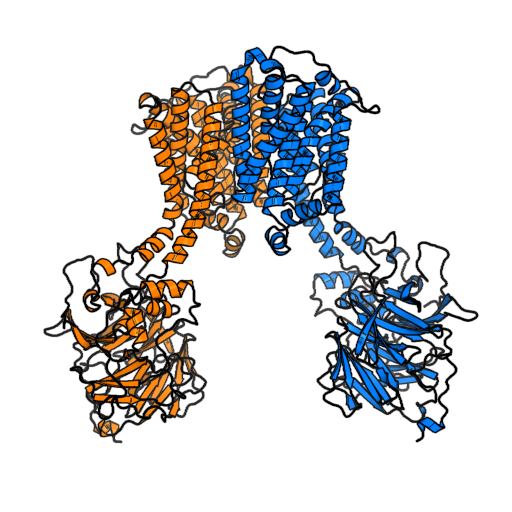? -33.188 25.594 27.594 1 96.31 611 PRO B C 1
ATOM 10194 O O . PRO B 1 611 ? -32.156 26.25 27.375 1 96.31 611 PRO B O 1
ATOM 10197 N N . LEU B 1 612 ? -33.281 24.609 28.484 1 93.12 612 LEU B N 1
ATOM 10198 C CA . LEU B 1 612 ? -32.125 23.922 29.047 1 93.12 612 LEU B CA 1
ATOM 10199 C C . LEU B 1 612 ? -31.969 22.531 28.453 1 93.12 612 LEU B C 1
ATOM 10201 O O . LEU B 1 612 ? -32.812 21.656 28.688 1 93.12 612 LEU B O 1
ATOM 10205 N N . VAL B 1 613 ? -30.953 22.359 27.703 1 89.19 613 VAL B N 1
ATOM 10206 C CA . VAL B 1 613 ? -30.781 21.141 26.922 1 89.19 613 VAL B CA 1
ATOM 10207 C C . VAL B 1 613 ? -30.469 19.969 27.859 1 89.19 613 VAL B C 1
ATOM 10209 O O . VAL B 1 613 ? -30.75 18.812 27.516 1 89.19 613 VAL B O 1
ATOM 10212 N N . ALA B 1 614 ? -29.828 20.266 28.969 1 85.75 614 ALA B N 1
ATOM 10213 C CA . ALA B 1 614 ? -29.516 19.281 30 1 85.75 614 ALA B CA 1
ATOM 10214 C C . ALA B 1 614 ? -29.469 19.938 31.391 1 85.75 614 ALA B C 1
ATOM 10216 O O . ALA B 1 614 ? -29.344 21.156 31.5 1 85.75 614 ALA B O 1
ATOM 10217 N N . LEU B 1 615 ? -29.609 19.031 32.312 1 87.5 615 LEU B N 1
ATOM 10218 C CA . LEU B 1 615 ? -29.531 19.516 33.688 1 87.5 615 LEU B CA 1
ATOM 10219 C C . LEU B 1 615 ? -28.188 19.141 34.312 1 87.5 615 LEU B C 1
ATOM 10221 O O . LEU B 1 615 ? -27.625 18.094 34 1 87.5 615 LEU B O 1
ATOM 10225 N N . ARG B 1 616 ? -27.797 20.062 35.156 1 87.75 616 ARG B N 1
ATOM 10226 C CA . ARG B 1 616 ? -26.594 19.797 35.938 1 87.75 616 ARG B CA 1
ATOM 10227 C C . ARG B 1 616 ? -26.844 18.703 36.969 1 87.75 616 ARG B C 1
ATOM 10229 O O . ARG B 1 616 ? -27.953 18.578 37.5 1 87.75 616 ARG B O 1
ATOM 10236 N N . THR B 1 617 ? -25.797 17.875 37.156 1 82.56 617 THR B N 1
ATOM 10237 C CA . THR B 1 617 ? -25.781 16.875 38.219 1 82.56 617 THR B CA 1
ATOM 10238 C C . THR B 1 617 ? -24.547 17.047 39.094 1 82.56 617 THR B C 1
ATOM 10240 O O . THR B 1 617 ? -23.562 17.656 38.688 1 82.56 617 THR B O 1
ATOM 10243 N N . PRO B 1 618 ? -24.703 16.578 40.344 1 81.69 618 PRO B N 1
ATOM 10244 C CA . PRO B 1 618 ? -23.5 16.625 41.188 1 81.69 618 PRO B CA 1
ATOM 10245 C C . PRO B 1 618 ? -22.297 15.969 40.531 1 81.69 618 PRO B C 1
ATOM 10247 O O . PRO B 1 618 ? -21.172 16.453 40.656 1 81.69 618 PRO B O 1
ATOM 10250 N N . MET B 1 619 ? -22.578 14.969 39.844 1 80.5 619 MET B N 1
ATOM 10251 C CA . MET B 1 619 ? -21.484 14.258 39.156 1 80.5 619 MET B CA 1
ATOM 10252 C C . MET B 1 619 ? -20.906 15.102 38.031 1 80.5 619 MET B C 1
ATOM 10254 O O . MET B 1 619 ? -19.688 15.18 37.875 1 80.5 619 MET B O 1
ATOM 10258 N N . SER B 1 620 ? -21.766 15.68 37.219 1 82.62 620 SER B N 1
ATOM 10259 C CA . SER B 1 620 ? -21.266 16.516 36.125 1 82.62 620 SER B CA 1
ATOM 10260 C C . SER B 1 620 ? -20.453 17.688 36.656 1 82.62 620 SER B C 1
ATOM 10262 O O . SER B 1 620 ? -19.422 18.047 36.094 1 82.62 620 SER B O 1
ATOM 10264 N N . ASP B 1 621 ? -20.891 18.297 37.75 1 85.25 621 ASP B N 1
ATOM 10265 C CA . ASP B 1 621 ? -20.172 19.406 38.375 1 85.25 621 ASP B CA 1
ATOM 10266 C C . ASP B 1 621 ? -18.812 18.953 38.875 1 85.25 621 ASP B C 1
ATOM 10268 O O . ASP B 1 621 ? -17.828 19.688 38.781 1 85.25 621 ASP B O 1
ATOM 10272 N N . LEU B 1 622 ? -18.844 17.766 39.438 1 83.19 622 LEU B N 1
ATOM 10273 C CA . LEU B 1 622 ? -17.578 17.234 39.938 1 83.19 622 LEU B CA 1
ATOM 10274 C C . LEU B 1 622 ? -16.594 17 38.812 1 83.19 622 LEU B C 1
ATOM 10276 O O . LEU B 1 622 ? -15.406 17.344 38.938 1 83.19 622 LEU B O 1
ATOM 10280 N N . LEU B 1 623 ? -17.047 16.469 37.781 1 81.69 623 LEU B N 1
ATOM 10281 C CA . LEU B 1 623 ? -16.188 16.188 36.625 1 81.69 623 LEU B CA 1
ATOM 10282 C C . LEU B 1 623 ? -15.633 17.469 36.031 1 81.69 623 LEU B C 1
ATOM 10284 O O . LEU B 1 623 ? -14.508 17.484 35.531 1 81.69 623 LEU B O 1
ATOM 10288 N N . ASN B 1 624 ? -16.391 18.5 36.031 1 84.31 624 ASN B N 1
ATOM 10289 C CA . ASN B 1 624 ? -15.961 19.797 35.5 1 84.31 624 ASN B CA 1
ATOM 10290 C C . ASN B 1 624 ? -14.789 20.359 36.312 1 84.31 624 ASN B C 1
ATOM 10292 O O . ASN B 1 624 ? -13.961 21.094 35.75 1 84.31 624 ASN B O 1
ATOM 10296 N N . ARG B 1 625 ? -14.664 19.953 37.531 1 85.19 625 ARG B N 1
ATOM 10297 C CA . ARG B 1 625 ? -13.633 20.5 38.406 1 85.19 625 ARG B CA 1
ATOM 10298 C C . ARG B 1 625 ? -12.336 19.703 38.25 1 85.19 625 ARG B C 1
ATOM 10300 O O . ARG B 1 625 ? -11.273 20.156 38.688 1 85.19 625 ARG B O 1
ATOM 10307 N N . TYR B 1 626 ? -12.461 18.578 37.625 1 85.81 626 TYR B N 1
ATOM 10308 C CA . TYR B 1 626 ? -11.281 17.719 37.5 1 85.81 626 TYR B CA 1
ATOM 10309 C C . TYR B 1 626 ? -10.953 17.422 36.062 1 85.81 626 TYR B C 1
ATOM 10311 O O . TYR B 1 626 ? -11.227 16.328 35.562 1 85.81 626 TYR B O 1
ATOM 10319 N N . PRO B 1 627 ? -10.234 18.281 35.438 1 86.06 627 PRO B N 1
ATOM 10320 C CA . PRO B 1 627 ? -9.93 18.109 34 1 86.06 627 PRO B CA 1
ATOM 10321 C C . PRO B 1 627 ? -9.047 16.891 33.75 1 86.06 627 PRO B C 1
ATOM 10323 O O . PRO B 1 627 ? -9.133 16.297 32.656 1 86.06 627 PRO B O 1
ATOM 10326 N N . GLN B 1 628 ? -8.242 16.422 34.656 1 86.31 628 GLN B N 1
ATOM 10327 C CA . GLN B 1 628 ? -7.363 15.273 34.469 1 86.31 628 GLN B CA 1
ATOM 10328 C C . GLN B 1 628 ? -8.164 13.984 34.344 1 86.31 628 GLN B C 1
ATOM 10330 O O . GLN B 1 628 ? -7.793 13.094 33.562 1 86.31 628 GLN B O 1
ATOM 10335 N N . VAL B 1 629 ? -9.242 13.961 35.094 1 84.06 629 VAL B N 1
ATOM 10336 C CA . VAL B 1 629 ? -10.109 12.789 35.031 1 84.06 629 VAL B CA 1
ATOM 10337 C C . VAL B 1 629 ? -10.797 12.742 33.656 1 84.06 629 VAL B C 1
ATOM 10339 O O . VAL B 1 629 ? -10.891 11.688 33.031 1 84.06 629 VAL B O 1
ATOM 10342 N N . ARG B 1 630 ? -11.25 13.836 33.188 1 85.12 630 ARG B N 1
ATOM 10343 C CA . ARG B 1 630 ? -11.891 13.891 31.891 1 85.12 630 ARG B CA 1
ATOM 10344 C C . ARG B 1 630 ? -10.906 13.516 30.781 1 85.12 630 ARG B C 1
ATOM 10346 O O . ARG B 1 630 ? -11.266 12.82 29.828 1 85.12 630 ARG B O 1
ATOM 10353 N N . ARG B 1 631 ? -9.742 13.984 30.906 1 85.75 631 ARG B N 1
ATOM 10354 C CA . ARG B 1 631 ? -8.711 13.656 29.938 1 85.75 631 ARG B CA 1
ATOM 10355 C C . ARG B 1 631 ? -8.461 12.156 29.875 1 85.75 631 ARG B C 1
ATOM 10357 O O . ARG B 1 631 ? -8.336 11.578 28.797 1 85.75 631 ARG B O 1
ATOM 10364 N N . ARG B 1 632 ? -8.352 11.531 30.969 1 82.38 632 ARG B N 1
ATOM 10365 C CA . ARG B 1 632 ? -8.141 10.086 31.031 1 82.38 632 ARG B CA 1
ATOM 10366 C C . ARG B 1 632 ? -9.32 9.328 30.438 1 82.38 632 ARG B C 1
ATOM 10368 O O . ARG B 1 632 ? -9.133 8.297 29.781 1 82.38 632 ARG B O 1
ATOM 10375 N N . MET B 1 633 ? -10.453 9.82 30.609 1 79.06 633 MET B N 1
ATOM 10376 C CA . MET B 1 633 ? -11.664 9.188 30.094 1 79.06 633 MET B CA 1
ATOM 10377 C C . MET B 1 633 ? -11.664 9.195 28.562 1 79.06 633 MET B C 1
ATOM 10379 O O . MET B 1 633 ? -12.102 8.234 27.938 1 79.06 633 MET B O 1
ATOM 10383 N N . THR B 1 634 ? -11.195 10.258 27.984 1 77.88 634 THR B N 1
ATOM 10384 C CA . THR B 1 634 ? -11.195 10.352 26.531 1 77.88 634 THR B CA 1
ATOM 10385 C C . THR B 1 634 ? -10.242 9.328 25.922 1 77.88 634 THR B C 1
ATOM 10387 O O . THR B 1 634 ? -10.398 8.938 24.766 1 77.88 634 THR B O 1
ATOM 10390 N N . ARG B 1 635 ? -9.305 8.906 26.672 1 76.12 635 ARG B N 1
ATOM 10391 C CA . ARG B 1 635 ? -8.32 7.949 26.188 1 76.12 635 ARG B CA 1
ATOM 10392 C C . ARG B 1 635 ? -8.805 6.516 26.375 1 76.12 635 ARG B C 1
ATOM 10394 O O . ARG B 1 635 ? -8.492 5.633 25.578 1 76.12 635 ARG B O 1
ATOM 10401 N N . GLU B 1 636 ? -9.633 6.309 27.391 1 71.19 636 GLU B N 1
ATOM 10402 C CA . GLU B 1 636 ? -9.938 4.941 27.797 1 71.19 636 GLU B CA 1
ATOM 10403 C C . GLU B 1 636 ? -11.352 4.543 27.375 1 71.19 636 GLU B C 1
ATOM 10405 O O . GLU B 1 636 ? -11.656 3.354 27.281 1 71.19 636 GLU B O 1
ATOM 10410 N N . VAL B 1 637 ? -12.188 5.535 27.203 1 68.75 637 VAL B N 1
ATOM 10411 C CA . VAL B 1 637 ? -13.594 5.234 26.953 1 68.75 637 VAL B CA 1
ATOM 10412 C C . VAL B 1 637 ? -14.016 5.828 25.625 1 68.75 637 VAL B C 1
ATOM 10414 O O . VAL B 1 637 ? -13.594 6.926 25.25 1 68.75 637 VAL B O 1
ATOM 10417 N N . SER B 1 638 ? -14.688 4.996 24.859 1 66.56 638 SER B N 1
ATOM 10418 C CA . SER B 1 638 ? -15.234 5.508 23.609 1 66.56 638 SER B CA 1
ATOM 10419 C C . SER B 1 638 ? -16.156 6.695 23.844 1 66.56 638 SER B C 1
ATOM 10421 O O . SER B 1 638 ? -16.828 6.773 24.891 1 66.56 638 SER B O 1
ATOM 10423 N N . LEU B 1 639 ? -16.141 7.594 22.953 1 60.62 639 LEU B N 1
ATOM 10424 C CA . LEU B 1 639 ? -16.875 8.859 23.078 1 60.62 639 LEU B CA 1
ATOM 10425 C C . LEU B 1 639 ? -18.359 8.609 23.312 1 60.62 639 LEU B C 1
ATOM 10427 O O . LEU B 1 639 ? -19.016 9.367 24.031 1 60.62 639 LEU B O 1
ATOM 10431 N N . ASP B 1 640 ? -18.797 7.496 22.75 1 56.5 640 ASP B N 1
ATOM 10432 C CA . ASP B 1 640 ? -20.219 7.191 22.875 1 56.5 640 ASP B CA 1
ATOM 10433 C C . ASP B 1 640 ? -20.562 6.863 24.328 1 56.5 640 ASP B C 1
ATOM 10435 O O . ASP B 1 640 ? -21.734 6.984 24.734 1 56.5 640 ASP B O 1
ATOM 10439 N N . ASN B 1 641 ? -19.562 6.574 25.078 1 55.28 641 ASN B N 1
ATOM 10440 C CA . ASN B 1 641 ? -19.781 6.168 26.469 1 55.28 641 ASN B CA 1
ATOM 10441 C C . ASN B 1 641 ? -19.422 7.277 27.453 1 55.28 641 ASN B C 1
ATOM 10443 O O . ASN B 1 641 ? -19.359 7.047 28.656 1 55.28 641 ASN B O 1
ATOM 10447 N N . TRP B 1 642 ? -19.219 8.367 26.859 1 59.78 642 TRP B N 1
ATOM 10448 C CA . TRP B 1 642 ? -18.781 9.438 27.734 1 59.78 642 TRP B CA 1
ATOM 10449 C C . TRP B 1 642 ? -19.953 9.984 28.547 1 59.78 642 TRP B C 1
ATOM 10451 O O . TRP B 1 642 ? -21.094 10.016 28.062 1 59.78 642 TRP B O 1
ATOM 10461 N N . MET B 1 643 ? -19.828 10.141 29.828 1 52.88 643 MET B N 1
ATOM 10462 C CA . MET B 1 643 ? -20.797 10.719 30.75 1 52.88 643 MET B CA 1
ATOM 10463 C C . MET B 1 643 ? -21.1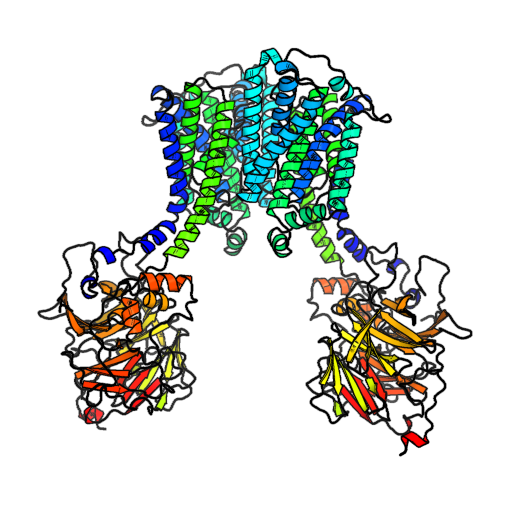09 12.164 30.391 1 52.88 643 MET B C 1
ATOM 10465 O O . MET B 1 643 ? -20.516 13.094 30.922 1 52.88 643 MET B O 1
ATOM 10469 N N . VAL B 1 644 ? -21.5 12.359 29.203 1 56.28 644 VAL B N 1
ATOM 10470 C CA . VAL B 1 644 ? -22.016 13.688 28.891 1 56.28 644 VAL B CA 1
ATOM 10471 C C . VAL B 1 644 ? -23.297 13.945 29.672 1 56.28 644 VAL B C 1
ATOM 10473 O O . VAL B 1 644 ? -24.047 13.008 29.984 1 56.28 644 VAL B O 1
ATOM 10476 N N . PRO B 1 645 ? -23.375 15.109 30.344 1 54.25 645 PRO B N 1
ATOM 10477 C CA . PRO B 1 645 ? -24.609 15.367 31.078 1 54.25 645 PRO B CA 1
ATOM 10478 C C . PRO B 1 645 ? -25.844 14.766 30.406 1 54.25 645 PRO B C 1
ATOM 10480 O O . PRO B 1 645 ? -25.891 14.656 29.188 1 54.25 645 PRO B O 1
ATOM 10483 N N . GLN B 1 646 ? -26.531 13.883 31.172 1 54.28 646 GLN B N 1
ATOM 10484 C CA . GLN B 1 646 ? -27.734 13.18 30.766 1 54.28 646 GLN B CA 1
ATOM 10485 C C . GLN B 1 646 ? -28.656 14.094 29.969 1 54.28 646 GLN B C 1
ATOM 10487 O O . GLN B 1 646 ? -29.172 15.086 30.5 1 54.28 646 GLN B O 1
ATOM 10492 N N . LEU B 1 647 ? -28.531 14.016 28.75 1 55.69 647 LEU B N 1
ATOM 10493 C CA . LEU B 1 647 ? -29.344 14.766 27.797 1 55.69 647 LEU B CA 1
ATOM 10494 C C . LEU B 1 647 ? -30.797 14.305 27.828 1 55.69 647 LEU B C 1
ATOM 10496 O O . LEU B 1 647 ? -31.625 14.781 27.047 1 55.69 647 LEU B O 1
ATOM 10500 N N . ASN B 1 648 ? -31.156 13.68 28.938 1 57.22 648 ASN B N 1
ATOM 10501 C CA . ASN B 1 648 ? -32.469 13.102 28.766 1 57.22 648 ASN B CA 1
ATOM 10502 C C . ASN B 1 648 ? -33.562 13.938 29.453 1 57.22 648 ASN B C 1
ATOM 10504 O O . ASN B 1 648 ? -34.625 13.43 29.781 1 57.22 648 ASN B O 1
ATOM 10508 N N . VAL B 1 649 ? -33.25 15.156 29.938 1 67.38 649 VAL B N 1
ATOM 10509 C CA . VAL B 1 649 ? -34.312 16.031 30.453 1 67.38 649 VAL B CA 1
ATOM 10510 C C . VAL B 1 649 ? -34.156 17.422 29.844 1 67.38 649 VAL B C 1
ATOM 10512 O O . VAL B 1 649 ? -33.062 17.859 29.531 1 67.38 649 VAL B O 1
ATOM 10515 N N . SER B 1 650 ? -35.375 17.969 29.281 1 76.62 650 SER B N 1
ATOM 10516 C CA . SER B 1 650 ? -35.344 19.328 28.734 1 76.62 650 SER B CA 1
ATOM 10517 C C . SER B 1 650 ? -36.5 20.156 29.234 1 76.62 650 SER B C 1
ATOM 10519 O O . SER B 1 650 ? -37.531 19.609 29.656 1 76.62 650 SER B O 1
ATOM 10521 N N . CYS B 1 651 ? -36.188 21.281 29.5 1 89.38 651 CYS B N 1
ATOM 10522 C CA . CYS B 1 651 ? -37.219 22.234 29.859 1 89.38 651 CYS B CA 1
ATOM 10523 C C . CYS B 1 651 ? -37.031 23.562 29.156 1 89.38 651 CYS B C 1
ATOM 10525 O O . CYS B 1 651 ? -35.969 23.781 28.531 1 89.38 651 CYS B O 1
ATOM 10527 N N . ILE B 1 652 ? -38.062 24.375 29.188 1 96.06 652 ILE B N 1
ATOM 10528 C CA . ILE B 1 652 ? -38.031 25.734 28.672 1 96.06 652 ILE B CA 1
ATOM 10529 C C . ILE B 1 652 ? -38.281 26.734 29.797 1 96.06 652 ILE B C 1
ATOM 10531 O O . ILE B 1 652 ? -39.281 26.625 30.516 1 96.06 652 ILE B O 1
ATOM 10535 N N . ILE B 1 653 ? -37.375 27.609 29.922 1 96.75 653 ILE B N 1
ATOM 10536 C CA . ILE B 1 653 ? -37.562 28.609 30.969 1 96.75 653 ILE B CA 1
ATOM 10537 C C . ILE B 1 653 ? -38 29.938 30.328 1 96.75 653 ILE B C 1
ATOM 10539 O O . ILE B 1 653 ? -37.594 30.25 29.203 1 96.75 653 ILE B O 1
ATOM 10543 N N . LYS B 1 654 ? -38.812 30.641 31.047 1 97.5 654 LYS B N 1
ATOM 10544 C CA . LYS B 1 654 ? -39.125 32.031 30.766 1 97.5 654 LYS B CA 1
ATOM 10545 C C . LYS B 1 654 ? -38.5 32.969 31.781 1 97.5 654 LYS B C 1
ATOM 10547 O O . LYS B 1 654 ? -38.625 32.781 33 1 97.5 654 LYS B O 1
ATOM 10552 N N . PHE B 1 655 ? -37.719 33.969 31.297 1 97.69 655 PHE B N 1
ATOM 10553 C CA . PHE B 1 655 ? -37.062 34.875 32.25 1 97.69 655 PHE B CA 1
ATOM 10554 C C . PHE B 1 655 ? -37.219 36.312 31.797 1 97.69 655 PHE B C 1
ATOM 10556 O O . PHE B 1 655 ? -37.438 36.594 30.625 1 97.69 655 PHE B O 1
ATOM 10563 N N . SER B 1 656 ? -37.062 37.188 32.719 1 96.88 656 SER B N 1
ATOM 10564 C CA . SER B 1 656 ? -37.25 38.625 32.5 1 96.88 656 SER B CA 1
ATOM 10565 C C . SER B 1 656 ? -35.969 39.281 32 1 96.88 656 SER B C 1
ATOM 10567 O O . SER B 1 656 ? -34.906 38.656 32.062 1 96.88 656 SER B O 1
ATOM 10569 N N . ASP B 1 657 ? -36.094 40.469 31.531 1 94.56 657 ASP B N 1
ATOM 10570 C CA . ASP B 1 657 ? -34.969 41.25 31.047 1 94.56 657 ASP B CA 1
ATOM 10571 C C . ASP B 1 657 ? -33.938 41.469 32.156 1 94.56 657 ASP B C 1
ATOM 10573 O O . ASP B 1 657 ? -32.75 41.656 31.891 1 94.56 657 ASP B O 1
ATOM 10577 N N . LYS B 1 658 ? -34.375 41.375 33.406 1 92.44 658 LYS B N 1
ATOM 10578 C CA . LYS B 1 658 ? -33.5 41.594 34.562 1 92.44 658 LYS B CA 1
ATOM 10579 C C . LYS B 1 658 ? -32.906 40.281 35.062 1 92.44 658 LYS B C 1
ATOM 10581 O O . LYS B 1 658 ? -32.125 40.281 36.031 1 92.44 658 LYS B O 1
ATOM 10586 N N . GLY B 1 659 ? -33.375 39.188 34.531 1 94.31 659 GLY B N 1
ATOM 10587 C CA . GLY B 1 659 ? -32.781 37.906 34.906 1 94.31 659 GLY B CA 1
ATOM 10588 C C . GLY B 1 659 ? -33.562 37.156 35.938 1 94.31 659 GLY B C 1
ATOM 10589 O O . GLY B 1 659 ? -33 36.375 36.719 1 94.31 659 GLY B O 1
ATOM 10590 N N . GLU B 1 660 ? -34.781 37.469 36.031 1 94.81 660 GLU B N 1
ATOM 10591 C CA . GLU B 1 660 ? -35.656 36.719 36.938 1 94.81 660 GLU B CA 1
ATOM 10592 C C . GLU B 1 660 ? -36.375 35.594 36.188 1 94.81 660 GLU B C 1
ATOM 10594 O O . GLU B 1 660 ? -36.969 35.812 35.156 1 94.81 660 GLU B O 1
ATOM 10599 N N . ILE B 1 661 ? -36.281 34.406 36.719 1 95.56 661 ILE B N 1
ATOM 10600 C CA . ILE B 1 661 ? -36.969 33.281 36.125 1 95.56 661 ILE B CA 1
ATOM 10601 C C . ILE B 1 661 ? -38.469 33.344 36.469 1 95.56 661 ILE B C 1
ATOM 10603 O O . ILE B 1 661 ? -38.812 33.312 37.656 1 95.56 661 ILE B O 1
ATOM 10607 N N . ILE B 1 662 ? -39.312 33.344 35.5 1 95.19 662 ILE B N 1
ATOM 10608 C CA . ILE B 1 662 ? -40.719 33.562 35.656 1 95.19 662 ILE B CA 1
ATOM 10609 C C . ILE B 1 662 ? -41.5 32.25 35.625 1 95.19 662 ILE B C 1
ATOM 10611 O O . ILE B 1 662 ? -42.438 32.062 36.406 1 95.19 662 ILE B O 1
ATOM 10615 N N . ALA B 1 663 ? -41.125 31.391 34.719 1 93.94 663 ALA B N 1
ATOM 10616 C CA . ALA B 1 663 ? -41.812 30.109 34.562 1 93.94 663 ALA B CA 1
ATOM 10617 C C . ALA B 1 663 ? -40.875 29.078 33.938 1 93.94 663 ALA B C 1
ATOM 10619 O O . ALA B 1 663 ? -39.906 29.422 33.25 1 93.94 663 ALA B O 1
ATOM 10620 N N . VAL B 1 664 ? -41.219 27.844 34.281 1 94.25 664 VAL B N 1
ATOM 10621 C CA . VAL B 1 664 ? -40.5 26.719 33.688 1 94.25 664 VAL B CA 1
ATOM 10622 C C . VAL B 1 664 ? -41.469 25.656 33.219 1 94.25 664 VAL B C 1
ATOM 10624 O O . VAL B 1 664 ? -42.375 25.25 33.969 1 94.25 664 VAL B O 1
ATOM 10627 N N . LYS B 1 665 ? -41.344 25.281 31.938 1 94.06 665 LYS B N 1
ATOM 10628 C CA . LYS B 1 665 ? -42.188 24.25 31.344 1 94.06 665 LYS B CA 1
ATOM 10629 C C . LYS B 1 665 ? -41.375 22.969 31.125 1 94.06 665 LYS B C 1
ATOM 10631 O O . LYS B 1 665 ? -40.344 22.984 30.453 1 94.06 665 LYS B O 1
ATOM 10636 N N . TRP B 1 666 ? -41.938 21.875 31.703 1 90.31 666 TRP B N 1
ATOM 10637 C CA . TRP B 1 666 ? -41.188 20.625 31.688 1 90.31 666 TRP B CA 1
ATOM 10638 C C . TRP B 1 666 ? -41.844 19.578 30.797 1 90.31 666 TRP B C 1
ATOM 10640 O O . TRP B 1 666 ? -43.031 19.672 30.5 1 90.31 666 TRP B O 1
ATOM 10650 N N . ASP B 1 667 ? -41.031 18.703 30.219 1 85.69 667 ASP B N 1
ATOM 10651 C CA . ASP B 1 667 ? -41.469 17.391 29.781 1 85.69 667 ASP B CA 1
ATOM 10652 C C . ASP B 1 667 ? -41 16.312 30.75 1 85.69 667 ASP B C 1
ATOM 10654 O O . ASP B 1 667 ? -39.875 15.867 30.703 1 85.69 667 ASP B O 1
ATOM 10658 N N . LYS B 1 668 ? -41.875 15.789 31.562 1 74.38 668 LYS B N 1
ATOM 10659 C CA . LYS B 1 668 ? -41.531 14.844 32.594 1 74.38 668 LYS B CA 1
ATOM 10660 C C . LYS B 1 668 ? -41.281 13.453 32.031 1 74.38 668 LYS B C 1
ATOM 10662 O O . LYS B 1 668 ? -40.438 12.688 32.531 1 74.38 668 LYS B O 1
ATOM 10667 N N . SER B 1 669 ? -41.969 13.156 30.953 1 72.31 669 SER B N 1
ATOM 10668 C CA . SER B 1 669 ? -41.906 11.789 30.438 1 72.31 669 SER B CA 1
ATOM 10669 C C . SER B 1 669 ? -40.719 11.609 29.516 1 72.31 669 SER B C 1
ATOM 10671 O O . SER B 1 669 ? -40.25 10.484 29.281 1 72.31 669 SER B O 1
ATOM 10673 N N . LEU B 1 670 ? -40.156 12.531 29.031 1 71.94 670 LEU B N 1
ATOM 10674 C CA . LEU B 1 670 ? -39.062 12.547 28.094 1 71.94 670 LEU B CA 1
ATOM 10675 C C . LEU B 1 670 ? -39.375 11.695 26.859 1 71.94 670 LEU B C 1
ATOM 10677 O O . LEU B 1 670 ? -38.469 11.375 26.078 1 71.94 670 LEU B O 1
ATOM 10681 N N . LYS B 1 671 ? -40.5 11.25 26.75 1 75 671 LYS B N 1
ATOM 10682 C CA . LYS B 1 671 ? -40.844 10.344 25.656 1 75 671 LYS B CA 1
ATOM 10683 C C . LYS B 1 671 ? -41 11.094 24.328 1 75 671 LYS B C 1
ATOM 10685 O O . LYS B 1 671 ? -40.5 10.641 23.297 1 75 671 LYS B O 1
ATOM 10690 N N . ASN B 1 672 ? -41.5 12.281 24.375 1 80.62 672 ASN B N 1
ATOM 10691 C CA . ASN B 1 672 ? -41.812 12.953 23.125 1 80.62 672 ASN B CA 1
ATOM 10692 C C . ASN B 1 672 ? -40.75 13.984 22.75 1 80.62 672 ASN B C 1
ATOM 10694 O O . ASN B 1 672 ? -40.406 14.125 21.578 1 80.62 672 ASN B O 1
ATOM 10698 N N . TYR B 1 673 ? -40.312 14.672 23.75 1 87.62 673 TYR B N 1
ATOM 10699 C CA . TYR B 1 673 ? -39.344 15.727 23.5 1 87.62 673 TYR B CA 1
ATOM 10700 C C . TYR B 1 673 ? -38.156 15.602 24.438 1 87.62 673 TYR B C 1
ATOM 10702 O O . TYR B 1 673 ? -37.938 16.453 25.297 1 87.62 673 TYR B O 1
ATOM 10710 N N . PRO B 1 674 ? -37.344 14.633 24.25 1 80.69 674 PRO B N 1
ATOM 10711 C CA . PRO B 1 674 ? -36.219 14.336 25.172 1 80.69 674 PRO B CA 1
ATOM 10712 C C . PRO B 1 674 ? -35.219 15.477 25.25 1 80.69 674 PRO B C 1
ATOM 10714 O O . PRO B 1 674 ? -34.5 15.594 26.234 1 80.69 674 PRO B O 1
ATOM 10717 N N . MET B 1 675 ? -35.125 16.297 24.234 1 88.12 675 MET B N 1
ATOM 10718 C CA . MET B 1 675 ? -34.188 17.422 24.203 1 88.12 675 MET B CA 1
ATOM 10719 C C . MET B 1 675 ? -34.812 18.625 23.516 1 88.12 675 MET B C 1
ATOM 10721 O O . MET B 1 675 ? -35.375 18.516 22.422 1 88.12 675 MET B O 1
ATOM 10725 N N . VAL B 1 676 ? -34.781 19.719 24.188 1 92.69 676 VAL B N 1
ATOM 10726 C CA . VAL B 1 676 ? -35.281 20.953 23.594 1 92.69 676 VAL B CA 1
ATOM 10727 C C . VAL B 1 676 ? -34.125 21.953 23.5 1 92.69 676 VAL B C 1
ATOM 10729 O O . VAL B 1 676 ? -33.438 22.219 24.484 1 92.69 676 VAL B O 1
ATOM 10732 N N . THR B 1 677 ? -33.906 22.516 22.328 1 94.62 677 THR B N 1
ATOM 10733 C CA . THR B 1 677 ? -32.75 23.375 22.109 1 94.62 677 THR B CA 1
ATOM 10734 C C . THR B 1 677 ? -33.219 24.797 21.734 1 94.62 677 THR B C 1
ATOM 10736 O O . THR B 1 677 ? -32.438 25.75 21.812 1 94.62 677 THR B O 1
ATOM 10739 N N . ALA B 1 678 ? -34.406 24.922 21.312 1 96.62 678 ALA B N 1
ATOM 10740 C CA . ALA B 1 678 ? -34.938 26.234 20.938 1 96.62 678 ALA B CA 1
ATOM 10741 C C . ALA B 1 678 ? -36.438 26.281 21.172 1 96.62 678 ALA B C 1
ATOM 10743 O O . ALA B 1 678 ? -37.125 25.266 21.125 1 96.62 678 ALA B O 1
ATOM 10744 N N . ALA B 1 679 ? -36.906 27.5 21.438 1 97.06 679 ALA B N 1
ATOM 10745 C CA . ALA B 1 679 ? -38.344 27.766 21.609 1 97.06 679 ALA B CA 1
ATOM 10746 C C . ALA B 1 679 ? -38.719 29.125 21.047 1 97.06 679 ALA B C 1
ATOM 10748 O O . ALA B 1 679 ? -38.281 30.172 21.562 1 97.06 679 ALA B O 1
ATOM 10749 N N . THR B 1 680 ? -39.5 29.125 20.062 1 96.62 680 THR B N 1
ATOM 10750 C CA . THR B 1 680 ? -39.906 30.344 19.391 1 96.62 680 THR B CA 1
ATOM 10751 C C . THR B 1 680 ? -41.438 30.562 19.531 1 96.62 680 THR B C 1
ATOM 10753 O O . THR B 1 680 ? -42.219 29.609 19.391 1 96.62 680 THR B O 1
ATOM 10756 N N . GLU B 1 681 ? -41.719 31.75 19.797 1 96.5 681 GLU B N 1
ATOM 10757 C CA . GLU B 1 681 ? -43.125 32.094 20 1 96.5 681 GLU B CA 1
ATOM 10758 C C . GLU B 1 681 ? -43.688 32.812 18.781 1 96.5 681 GLU B C 1
ATOM 10760 O O . GLU B 1 681 ? -43.062 33.688 18.203 1 96.5 681 GLU B O 1
ATOM 10765 N N . ARG B 1 682 ? -44.938 32.375 18.453 1 94.44 682 ARG B N 1
ATOM 10766 C CA . ARG B 1 682 ? -45.656 33.062 17.375 1 94.44 682 ARG B CA 1
ATOM 10767 C C . ARG B 1 682 ? -47.156 32.875 17.547 1 94.44 682 ARG B C 1
ATOM 10769 O O . ARG B 1 682 ? -47.656 31.766 17.703 1 94.44 682 ARG B O 1
ATOM 10776 N N . ASP B 1 683 ? -47.938 33.969 17.484 1 91.19 683 ASP B N 1
ATOM 10777 C CA . ASP B 1 683 ? -49.406 34 17.422 1 91.19 683 ASP B CA 1
ATOM 10778 C C . ASP B 1 683 ? -50 33.125 18.516 1 91.19 683 ASP B C 1
ATOM 10780 O O . ASP B 1 683 ? -50.875 32.312 18.25 1 91.19 683 ASP B O 1
ATOM 10784 N N . GLY B 1 684 ? -49.406 33.25 19.688 1 93.56 684 GLY B N 1
ATOM 10785 C CA . GLY B 1 684 ? -50 32.594 20.844 1 93.56 684 GLY B CA 1
ATOM 10786 C C . GLY B 1 684 ? -49.531 31.156 21.031 1 93.56 684 GLY B C 1
ATOM 10787 O O . GLY B 1 684 ? -50.031 30.453 21.906 1 93.56 684 GLY B O 1
ATOM 10788 N N . TYR B 1 685 ? -48.625 30.734 20.188 1 95.56 685 TYR B N 1
ATOM 10789 C CA . TYR B 1 685 ? -48.094 29.375 20.297 1 95.56 685 TYR B CA 1
ATOM 10790 C C . TYR B 1 685 ? -46.594 29.391 20.531 1 95.56 685 TYR B C 1
ATOM 10792 O O . TYR B 1 685 ? -45.906 30.297 20.062 1 95.56 685 TYR B O 1
ATOM 10800 N N . LEU B 1 686 ? -46.156 28.406 21.25 1 96.19 686 LEU B N 1
ATOM 10801 C CA . LEU B 1 686 ? -44.75 28.172 21.469 1 96.19 686 LEU B CA 1
ATOM 10802 C C . LEU B 1 686 ? -44.281 26.953 20.672 1 96.19 686 LEU B C 1
ATOM 10804 O O . LEU B 1 686 ? -44.75 25.844 20.906 1 96.19 686 LEU B O 1
ATOM 10808 N N . TYR B 1 687 ? -43.469 27.219 19.703 1 96.44 687 TYR B N 1
ATOM 10809 C CA . TYR B 1 687 ? -42.844 26.172 18.906 1 96.44 687 TYR B CA 1
ATOM 10810 C C . TYR B 1 687 ? -41.469 25.797 19.438 1 96.44 687 TYR B C 1
ATOM 10812 O O . TYR B 1 687 ? -40.688 26.672 19.797 1 96.44 687 TYR B O 1
ATOM 10820 N N . PHE B 1 688 ? -41.219 24.547 19.578 1 95.31 688 PHE B N 1
ATOM 10821 C CA . PHE B 1 688 ? -39.906 24.188 20.109 1 95.31 688 PHE B CA 1
ATOM 10822 C C . PHE B 1 688 ? -39.312 23 19.359 1 95.31 688 PHE B C 1
ATOM 10824 O O . PHE B 1 688 ? -40.062 22.172 18.812 1 95.31 688 PHE B O 1
ATOM 10831 N N . ALA B 1 689 ? -38 23 19.25 1 95 689 ALA B N 1
ATOM 10832 C CA . ALA B 1 689 ? -37.219 22.031 18.5 1 95 689 ALA B CA 1
ATOM 10833 C C . ALA B 1 689 ? -36.125 21.406 19.359 1 95 689 ALA B C 1
ATOM 10835 O O . ALA B 1 689 ? -35.844 21.891 20.469 1 95 689 ALA B O 1
ATOM 10836 N N . GLY B 1 690 ? -35.5 20.297 18.812 1 92.31 690 GLY B N 1
ATOM 10837 C CA . GLY B 1 690 ? -34.438 19.609 19.484 1 92.31 690 GLY B CA 1
ATOM 10838 C C . GLY B 1 690 ? -33.562 18.781 18.547 1 92.31 690 GLY B C 1
ATOM 10839 O O . GLY B 1 690 ? -34.094 18.094 17.672 1 92.31 690 GLY B O 1
ATOM 10840 N N . VAL B 1 691 ? -32.312 18.75 18.797 1 88.81 691 VAL B N 1
ATOM 10841 C CA . VAL B 1 691 ? -31.328 18.156 17.875 1 88.81 691 VAL B CA 1
ATOM 10842 C C . VAL B 1 691 ? -31.438 16.641 17.922 1 88.81 691 VAL B C 1
ATOM 10844 O O . VAL B 1 691 ? -30.922 15.945 17.031 1 88.81 691 VAL B O 1
ATOM 10847 N N . SER B 1 692 ? -32.156 16.078 18.875 1 85.06 692 SER B N 1
ATOM 10848 C CA . SER B 1 692 ? -32.312 14.625 18.953 1 85.06 692 SER B CA 1
ATOM 10849 C C . SER B 1 692 ? -33.719 14.195 18.641 1 85.06 692 SER B C 1
ATOM 10851 O O . SER B 1 692 ? -34.062 13.008 18.656 1 85.06 692 SER B O 1
ATOM 10853 N N . ASN B 1 693 ? -34.531 15.203 18.297 1 88.69 693 ASN B N 1
ATOM 10854 C CA . ASN B 1 693 ? -35.938 14.914 18.094 1 88.69 693 ASN B CA 1
ATOM 10855 C C . ASN B 1 693 ? -36.25 14.641 16.625 1 88.69 693 ASN B C 1
ATOM 10857 O O . ASN B 1 693 ? -35.594 15.188 15.734 1 88.69 693 ASN B O 1
ATOM 10861 N N . ASN B 1 694 ? -37.25 13.875 16.422 1 91.19 694 ASN B N 1
ATOM 10862 C CA . ASN B 1 694 ? -37.688 13.625 15.062 1 91.19 694 ASN B CA 1
ATOM 10863 C C . ASN B 1 694 ? -38.969 14.422 14.734 1 91.19 694 ASN B C 1
ATOM 10865 O O . ASN B 1 694 ? -39.719 14.055 13.836 1 91.19 694 ASN B O 1
ATOM 10869 N N . ARG B 1 695 ? -39.188 15.5 15.594 1 93 695 ARG B N 1
ATOM 10870 C CA . ARG B 1 695 ? -40.375 16.344 15.477 1 93 695 ARG B CA 1
ATOM 10871 C C . ARG B 1 695 ? -40.125 17.719 16.078 1 93 695 ARG B C 1
ATOM 10873 O O . ARG B 1 695 ? -39.156 17.922 16.812 1 93 695 ARG B O 1
ATOM 10880 N N . LEU B 1 696 ? -41.062 18.625 15.727 1 94.94 696 LEU B N 1
ATOM 10881 C CA . LEU B 1 696 ? -41.219 19.859 16.469 1 94.94 696 LEU B CA 1
ATOM 10882 C C . LEU B 1 696 ? -42.406 19.781 17.406 1 94.94 696 LEU B C 1
ATOM 10884 O O . LEU B 1 696 ? -43.281 18.922 17.219 1 94.94 696 LEU B O 1
ATOM 10888 N N . GLY B 1 697 ? -42.344 20.562 18.406 1 94.88 697 GLY B N 1
ATOM 10889 C CA . GLY B 1 697 ? -43.5 20.688 19.281 1 94.88 697 GLY B CA 1
ATOM 10890 C C . GLY B 1 697 ? -44.219 22.016 19.141 1 94.88 697 GLY B C 1
ATOM 10891 O O . GLY B 1 697 ? -43.594 23.031 18.828 1 94.88 697 GLY B O 1
ATOM 10892 N N . ARG B 1 698 ? -45.5 22.016 19.312 1 95.94 698 ARG B N 1
ATOM 10893 C CA . ARG B 1 698 ? -46.344 23.219 19.281 1 95.94 698 ARG B CA 1
ATOM 10894 C C . ARG B 1 698 ? -47.25 23.266 20.484 1 95.94 698 ARG B C 1
ATOM 10896 O O . ARG B 1 698 ? -48.188 22.469 20.594 1 95.94 698 ARG B O 1
ATOM 10903 N N . LEU B 1 699 ? -46.969 24.219 21.328 1 95.62 699 LEU B N 1
ATOM 10904 C CA . LEU B 1 699 ? -47.719 24.359 22.562 1 95.62 699 LEU B CA 1
ATOM 10905 C C . LEU B 1 699 ? -48.562 25.641 22.547 1 95.62 699 LEU B C 1
ATOM 10907 O O . LEU B 1 699 ? -48.031 26.719 22.266 1 95.62 699 LEU B O 1
ATOM 10911 N N . ALA B 1 700 ? -49.844 25.5 22.859 1 95.25 700 ALA B N 1
ATOM 10912 C CA . ALA B 1 700 ? -50.688 26.672 23.016 1 95.25 700 ALA B CA 1
ATOM 10913 C C . ALA B 1 700 ? -50.406 27.391 24.328 1 95.25 700 ALA B C 1
ATOM 10915 O O . ALA B 1 700 ? -50.438 26.781 25.391 1 95.25 700 ALA B O 1
ATOM 10916 N N . LEU B 1 701 ? -50.125 28.656 24.25 1 95.25 701 LEU B N 1
ATOM 10917 C CA . LEU B 1 701 ? -49.781 29.422 25.438 1 95.25 701 LEU B CA 1
ATOM 10918 C C . LEU B 1 701 ? -51.031 29.891 26.156 1 95.25 701 LEU B C 1
ATOM 10920 O O . LEU B 1 701 ? -52.094 30.031 25.547 1 95.25 701 LEU B O 1
ATOM 10924 N N . ASP B 1 702 ? -50.938 30.125 27.484 1 93.12 702 ASP B N 1
ATOM 10925 C CA . ASP B 1 702 ? -52.031 30.719 28.25 1 93.12 702 ASP B CA 1
ATOM 10926 C C . ASP B 1 702 ? -52.219 32.188 27.875 1 93.12 702 ASP B C 1
ATOM 10928 O O . ASP B 1 702 ? -51.25 32.906 27.578 1 93.12 702 ASP B O 1
ATOM 10932 N N . PRO B 1 703 ? -53.438 32.656 27.891 1 91.5 703 PRO B N 1
ATOM 10933 C CA . PRO B 1 703 ? -53.688 34.062 27.5 1 91.5 703 PRO B CA 1
ATOM 10934 C C . PRO B 1 703 ? -52.875 35.062 28.312 1 91.5 703 PRO B C 1
ATOM 10936 O O . PRO B 1 703 ? -52.5 36.125 27.781 1 91.5 703 PRO B O 1
ATOM 10939 N N . ASP B 1 704 ? -52.531 34.719 29.547 1 90.5 704 ASP B N 1
ATOM 10940 C CA . ASP B 1 704 ? -51.781 35.625 30.406 1 90.5 704 ASP B CA 1
ATOM 10941 C C . ASP B 1 704 ? -50.312 35.688 29.984 1 90.5 704 ASP B C 1
ATOM 10943 O O . ASP B 1 704 ? -49.594 36.594 30.391 1 90.5 704 ASP B O 1
ATOM 10947 N N . GLU B 1 705 ? -49.906 34.781 29.141 1 91.44 705 GLU B N 1
ATOM 10948 C CA . GLU B 1 705 ? -48.5 34.688 28.688 1 91.44 705 GLU B CA 1
ATOM 10949 C C . GLU B 1 705 ? -48.312 35.375 27.328 1 91.44 705 GLU B C 1
ATOM 10951 O O . GLU B 1 705 ? -47.188 35.469 26.828 1 91.44 705 GLU B O 1
ATOM 10956 N N . ILE B 1 706 ? -49.406 35.781 26.75 1 93.5 706 ILE B N 1
ATOM 10957 C CA . ILE B 1 706 ? -49.344 36.375 25.406 1 93.5 706 ILE B CA 1
ATOM 10958 C C . ILE B 1 706 ? -49.344 37.875 25.5 1 93.5 706 ILE B C 1
ATOM 10960 O O . ILE B 1 706 ? -50.25 38.5 26.094 1 93.5 706 ILE B O 1
ATOM 10964 N N . GLY B 1 707 ? -48.312 38.438 25 1 92.88 707 GLY B N 1
ATOM 10965 C CA . GLY B 1 707 ? -48.219 39.906 24.938 1 92.88 707 GLY B CA 1
ATOM 10966 C C . GLY B 1 707 ? -48.531 40.469 23.562 1 92.88 707 GLY B C 1
ATOM 10967 O O . GLY B 1 707 ? -49.156 39.781 22.734 1 92.88 707 GLY B O 1
ATOM 10968 N N . THR B 1 708 ? -48.156 41.719 23.344 1 90.88 708 THR B N 1
ATOM 10969 C CA . THR B 1 708 ? -48.531 42.406 22.109 1 90.88 708 THR B CA 1
ATOM 10970 C C . THR B 1 708 ? -47.312 42.562 21.188 1 90.88 708 THR B C 1
ATOM 10972 O O . THR B 1 708 ? -47.438 43.031 20.062 1 90.88 708 THR B O 1
ATOM 10975 N N . ILE B 1 709 ? -46.219 42.156 21.578 1 91.56 709 ILE B N 1
ATOM 10976 C CA . ILE B 1 709 ? -45 42.375 20.812 1 91.56 709 ILE B CA 1
ATOM 10977 C C . ILE B 1 709 ? -44.906 41.344 19.688 1 91.56 709 ILE B C 1
ATOM 10979 O O . ILE B 1 709 ? -45.094 40.156 19.922 1 91.56 709 ILE B O 1
ATOM 10983 N N . ASP B 1 710 ? -44.625 41.812 18.5 1 90.12 710 ASP B N 1
ATOM 10984 C CA . ASP B 1 710 ? -44.312 40.906 17.391 1 90.12 710 ASP B CA 1
ATOM 10985 C C . ASP B 1 710 ? -42.875 40.438 17.453 1 90.12 710 ASP B C 1
ATOM 10987 O O . ASP B 1 710 ? -41.938 41.219 17.172 1 90.12 710 ASP B O 1
ATOM 10991 N N . THR B 1 711 ? -42.625 39.219 17.734 1 90.62 711 THR B N 1
ATOM 10992 C CA . THR B 1 711 ? -41.281 38.688 18.016 1 90.62 711 THR B CA 1
ATOM 10993 C C . THR B 1 711 ? -40.5 38.469 16.719 1 90.62 711 THR B C 1
ATOM 10995 O O . THR B 1 711 ? -39.312 38.219 16.766 1 90.62 711 THR B O 1
ATOM 10998 N N . ASN B 1 712 ? -41.125 38.625 15.531 1 90.31 712 ASN B N 1
ATOM 10999 C CA . ASN B 1 712 ? -40.438 38.438 14.258 1 90.31 712 ASN B CA 1
ATOM 11000 C C . ASN B 1 712 ? -39.781 39.75 13.805 1 90.31 712 ASN B C 1
ATOM 11002 O O . ASN B 1 712 ? -38.938 39.75 12.914 1 90.31 712 ASN B O 1
ATOM 11006 N N . LEU B 1 713 ? -40.25 40.781 14.406 1 89.56 713 LEU B N 1
ATOM 11007 C CA . LEU B 1 713 ? -39.688 42.062 14.016 1 89.56 713 LEU B CA 1
ATOM 11008 C C . LEU B 1 713 ? -38.406 42.344 14.758 1 89.56 713 LEU B C 1
ATOM 11010 O O . LEU B 1 713 ? -38.25 42 15.93 1 89.56 713 LEU B O 1
ATOM 11014 N N . VAL B 1 714 ? -37.531 43.062 14.102 1 89.69 714 VAL B N 1
ATOM 11015 C CA . VAL B 1 714 ? -36.281 43.469 14.734 1 89.69 714 VAL B CA 1
ATOM 11016 C C . VAL B 1 714 ? -36.562 44.562 15.781 1 89.69 714 VAL B C 1
ATOM 11018 O O . VAL B 1 714 ? -37.219 45.562 15.484 1 89.69 714 VAL B O 1
ATOM 11021 N N . PRO B 1 715 ? -36.125 44.25 16.938 1 89.94 715 PRO B N 1
ATOM 11022 C CA . PRO B 1 715 ? -36.406 45.25 17.984 1 89.94 715 PRO B CA 1
ATOM 11023 C C . PRO B 1 715 ? -35.844 46.625 17.656 1 89.94 715 PRO B C 1
ATOM 11025 O O . PRO B 1 715 ? -34.812 46.75 17.016 1 89.94 715 PRO B O 1
ATOM 11028 N N . GLY B 1 716 ? -36.594 47.656 18.156 1 77.12 716 GLY B N 1
ATOM 11029 C CA . GLY B 1 716 ? -36.156 49.031 17.969 1 77.12 716 GLY B CA 1
ATOM 11030 C C . GLY B 1 716 ? -36.594 49.625 16.641 1 77.12 716 GLY B C 1
ATOM 11031 O O . GLY B 1 716 ? -36.344 50.781 16.344 1 77.12 716 GLY B O 1
ATOM 11032 N N . THR B 1 717 ? -37.094 48.75 15.781 1 75.5 717 THR B N 1
ATOM 11033 C CA . THR B 1 717 ? -37.562 49.281 14.508 1 75.5 717 THR B CA 1
ATOM 11034 C C . THR B 1 717 ? -39.062 49.562 14.578 1 75.5 717 THR B C 1
ATOM 11036 O O . THR B 1 717 ? -39.781 48.938 15.359 1 75.5 717 THR B O 1
ATOM 11039 N N . PHE B 1 718 ? -39.688 50.781 14.82 1 56.5 718 PHE B N 1
ATOM 11040 C CA . PHE B 1 718 ? -41 51.375 15.078 1 56.5 718 PHE B CA 1
ATOM 11041 C C . PHE B 1 718 ? -42.125 50.5 14.555 1 56.5 718 PHE B C 1
ATOM 11043 O O . PHE B 1 718 ? -43.312 50.812 14.75 1 56.5 718 PHE B O 1
ATOM 11050 N N . GLY B 1 719 ? -42.344 49.531 13.719 1 47.69 719 GLY B N 1
ATOM 11051 C CA . GLY B 1 719 ? -43.656 49.188 13.242 1 47.69 719 GLY B CA 1
ATOM 11052 C C . GLY B 1 719 ? -44.438 48.344 14.234 1 47.69 719 GLY B C 1
ATOM 11053 O O . GLY B 1 719 ? -44.125 47.156 14.453 1 47.69 719 GLY B O 1
ATOM 11054 N N . THR B 1 720 ? -44.875 48.75 15.438 1 41.19 720 THR B N 1
ATOM 11055 C CA . THR B 1 720 ? -45.656 48.062 16.453 1 41.19 720 THR B CA 1
ATOM 11056 C C . THR B 1 720 ? -46.938 47.5 15.836 1 41.19 720 THR B C 1
ATOM 11058 O O . THR B 1 720 ? -47.656 48.219 15.109 1 41.19 720 THR B O 1
ATOM 11061 N N . ARG B 1 721 ? -47.281 46.25 15.703 1 39.91 721 ARG B N 1
ATOM 11062 C CA . ARG B 1 721 ? -48.594 45.75 15.359 1 39.91 721 ARG B CA 1
ATOM 11063 C C . ARG B 1 721 ? -49.594 46.031 16.469 1 39.91 721 ARG B C 1
ATOM 11065 O O . ARG B 1 721 ? -49.281 45.844 17.656 1 39.91 721 ARG B O 1
ATOM 11072 N N . THR B 1 722 ? -50.531 46.938 16.312 1 37.78 722 THR B N 1
ATOM 11073 C CA . THR B 1 722 ? -51.625 47.125 17.281 1 37.78 722 THR B CA 1
ATOM 11074 C C . THR B 1 722 ? -52.344 45.844 17.547 1 37.78 722 THR B C 1
ATOM 11076 O O . THR B 1 722 ? -52.344 44.938 16.703 1 37.78 722 THR B O 1
ATOM 11079 N N . ALA B 1 723 ? -52.906 45.5 18.781 1 34.72 723 ALA B N 1
ATOM 11080 C CA . ALA B 1 723 ? -53.75 44.438 19.328 1 34.72 723 ALA B CA 1
ATOM 11081 C C . ALA B 1 723 ? -54.875 44.062 18.359 1 34.72 723 ALA B C 1
ATOM 11083 O O . ALA B 1 723 ? -55.469 43 18.469 1 34.72 723 ALA B O 1
ATOM 11084 N N . ALA B 1 724 ? -55.5 45.031 17.703 1 35.81 724 ALA B N 1
ATOM 11085 C CA . ALA B 1 724 ? -56.719 44.812 16.953 1 35.81 724 ALA B CA 1
ATOM 11086 C C . ALA B 1 724 ? -56.531 43.812 15.82 1 35.81 724 ALA B C 1
ATOM 11088 O O . ALA B 1 724 ? -57.469 43.219 15.336 1 35.81 724 ALA B O 1
ATOM 11089 N N . GLU B 1 725 ? -55.312 43.781 15.227 1 33.38 725 GLU B N 1
ATOM 11090 C CA . GLU B 1 725 ? -55.188 42.969 14.039 1 33.38 725 GLU B CA 1
ATOM 11091 C C . GLU B 1 725 ? -55 41.5 14.422 1 33.38 725 GLU B C 1
ATOM 11093 O O . GLU B 1 725 ? -55.031 40.594 13.555 1 33.38 725 GLU B O 1
ATOM 11098 N N . VAL B 1 726 ? -54.594 41.156 15.609 1 32.56 726 VAL B N 1
ATOM 11099 C CA . VAL B 1 726 ? -54.5 39.75 16.031 1 32.56 726 VAL B CA 1
ATOM 11100 C C . VAL B 1 726 ? -55.906 39.219 16.344 1 32.56 726 VAL B C 1
ATOM 11102 O O . VAL B 1 726 ? -56.062 38.031 16.562 1 32.56 726 VAL B O 1
ATOM 11105 N N . GLY B 1 727 ? -56.844 40.031 16.922 1 27.06 727 GLY B N 1
ATOM 11106 C CA . GLY B 1 727 ? -58.125 39.5 17.375 1 27.06 727 GLY B CA 1
ATOM 11107 C C . GLY B 1 727 ? -59.031 39.062 16.234 1 27.06 727 GLY B C 1
ATOM 11108 O O . GLY B 1 727 ? -60.094 38.5 16.453 1 27.06 727 GLY B O 1
ATOM 11109 N N . SER B 1 728 ? -58.938 39.656 14.93 1 24.89 728 SER B N 1
ATOM 11110 C CA . SER B 1 728 ? -59.906 39.094 14.016 1 24.89 728 SER B CA 1
ATOM 11111 C C . SER B 1 728 ? -59.469 37.75 13.461 1 24.89 728 SER B C 1
ATOM 11113 O O . SER B 1 728 ? -58.281 37.531 13.203 1 24.89 728 SER B O 1
#

Sequence (1456 aa):
MTTTTLRRGPNPLRRGIDAYRMTGGRVSDRIARYRTVSDLFEKRWMEGAVPLVLALSLCFVVIATTDVGTANAPLAIDDVAEWGLLAIGLTVVLVAGGIDLSIGSIVGLCSMFALISDRVWYWPPGWVIPATVVLGALLGSVNGYLIAFLRMRPFITTLVTLIAFGGAAVALQNAHTTQIGIARPALVWDAIPYGKIVGIPTAWFTFLCVLVVAHVMLTRSRWGWWVTATGSDRRSARRNGIPVRAVTFWAYVLSGSMAGSAAILTTARLSRTDAAIGRGWELIVLTAVVLGGVSLKGGRGSVLRATVGVIVVAVIRQATIAEGLDFNYYTVILAAALLAFTILDLQWGKYRRRAVEKLKIDPARVRLGPLTDVTAPGTVWTPNNALTDAPPVGLGKIRGAEACAVDPEGNIYAGDQRGWVWRFRGPDDTEGEIFSRTGGFPCGHAWDREGRMLVAVGGMGVYRIDADGEPQMVANRVARSPLSLVDDSGLRAVDDLDVAPDGSIYASDFSIRNNSTDFLLELVEFRPNGRLIKIAPNGKAEVVATNFVFPNGVCTAHDGQSILVSSTGLCRVDRLWISGPKEGVLEPVLENLPGYPDNIHRSSDGNYWMPLVALRTPMSDLLNRYPQVRRRMTREVSLDNWMVPQLNVSCIIKFSDKGEIIAVKWDKSLKNYPMVTAATERDGYLYFAGVSNNRLGRLALDPDEIGTIDTNLVPGTFGTRTAAEVGSMTTTTLRRGPNPLRRGIDAYRMTGGRVSDRIARYRTVSDLFEKRWMEGAVPLVLALSLCFVVIATTDVGTANAPLAIDDVAEWGLLAIGLTVVLVAGGIDLSIGSIVGLCSMFALISDRVWYWPPGWVIPATVVLGALLGSVNGYLIAFLRMRPFITTLVTLIAFGGAAVALQNAHTTQIGIARPALVWDAIPYGKIVGIPTAWFTFLCVLVVAHVMLTRSRWGWWVTATGSDRRSARRNGIPVRAVTFWAYVLSGSMAGSAAILTTARLSRTDAAIGRGWELIVLTAVVLGGVSLKGGRGSVLRATVGVIVVAVIRQATIAEGLDFNYYTVILAAALLAFTILDLQWGKYRRRAVEKLKIDPARVRLGPLTDVTAPGTVWTPNNALTDAPPVGLGKIRGAEACAVDPEGNIYAGDQRGWVWRFRGPDDTEGEIFSRTGGFPCGHAWDREGRMLVAVGGMGVYRIDADGEPQMVANRVARSPLSLVDDSGLRAVDDLDVAPDGSIYASDFSIRNNSTDFLLELVEFRPNGRLIKIAPNGKAEVVATNFVFPNGVCTAHDGQSILVSSTGLCRVDRLWISGPKEGVLEPVLENLPGYPDNIHRSSDGNYWMPLVALRTPMSDLLNRYPQVRRRMTREVSLDNWMVPQLNVSCIIKFSDKGEIIAVKWDKSLKNYPMVTAATERDGYLYFAGVSNNRLGRLALDPDEIGTIDTNLVPGTFGTRTAAEVGS

InterPro domains:
  IPR001851 ABC transporter, permease [PF02653] (83-341)
  IPR011042 Six-bladed beta-propeller, TolB-like [G3DSA:2.120.10.30] (393-711)
  IPR018119 Strictosidine synthase, conserved region [PF03088] (495-581)

Organism: NCBI:txid1990687